Protein AF-0000000079914128 (afdb_homodimer)

pLDDT: mean 88.46, std 12.17, range [29.0, 98.75]

Structure (mmCIF, N/CA/C/O backbone):
data_AF-0000000079914128-model_v1
#
loop_
_entity.id
_entity.type
_entity.pdbx_description
1 polymer 'Aspartate aminotransferase'
#
loop_
_atom_site.group_PDB
_atom_site.id
_atom_site.type_symbol
_atom_site.label_atom_id
_atom_site.label_alt_id
_atom_site.label_comp_id
_atom_site.label_asym_id
_atom_site.label_entity_id
_atom_site.label_seq_id
_atom_site.pdbx_PDB_ins_code
_atom_site.Cartn_x
_atom_site.Cartn_y
_atom_site.Cartn_z
_atom_site.occupancy
_atom_site.B_iso_or_equiv
_atom_site.auth_seq_id
_atom_site.auth_comp_id
_atom_site.auth_asym_id
_atom_site.auth_atom_id
_atom_site.pdbx_PDB_model_num
ATOM 1 N N . MET A 1 1 ? -22.188 -16.844 -19.094 1 29.52 1 MET A N 1
ATOM 2 C CA . MET A 1 1 ? -22.781 -17.438 -17.891 1 29.52 1 MET A CA 1
ATOM 3 C C . MET A 1 1 ? -21.703 -18 -16.984 1 29.52 1 MET A C 1
ATOM 5 O O . MET A 1 1 ? -20.734 -18.625 -17.453 1 29.52 1 MET A O 1
ATOM 9 N N . PRO A 1 2 ? -21.594 -17.5 -15.797 1 35.41 2 PRO A N 1
ATOM 10 C CA . PRO A 1 2 ? -20.453 -17.922 -14.984 1 35.41 2 PRO A CA 1
ATOM 11 C C . PRO A 1 2 ? -20.297 -19.438 -14.922 1 35.41 2 PRO A C 1
ATOM 13 O O . PRO A 1 2 ? -21.297 -20.156 -14.789 1 35.41 2 PRO A O 1
ATOM 16 N N . ARG A 1 3 ? -19.422 -20.047 -15.531 1 41.28 3 ARG A N 1
ATOM 17 C CA . ARG A 1 3 ? -19.172 -21.484 -15.445 1 41.28 3 ARG A CA 1
ATOM 18 C C . ARG A 1 3 ? -19.297 -21.969 -14.008 1 41.28 3 ARG A C 1
ATOM 20 O O . ARG A 1 3 ? -18.672 -21.438 -13.102 1 41.28 3 ARG A O 1
ATOM 27 N N . THR A 1 4 ? -20.469 -22.516 -13.648 1 45 4 THR A N 1
ATOM 28 C CA . THR A 1 4 ? -20.922 -23.109 -12.398 1 45 4 THR A CA 1
ATOM 29 C C . THR A 1 4 ? -19.906 -24.141 -11.883 1 45 4 THR A C 1
ATOM 31 O O . THR A 1 4 ? -19.5 -25.031 -12.617 1 45 4 THR A O 1
ATOM 34 N N . LEU A 1 5 ? -19.078 -23.781 -11.07 1 48.59 5 LEU A N 1
ATOM 35 C CA . LEU A 1 5 ? -18.109 -24.672 -10.453 1 48.59 5 LEU A CA 1
ATOM 36 C C . LEU A 1 5 ? -18.797 -25.891 -9.836 1 48.59 5 LEU A C 1
ATOM 38 O O . LEU A 1 5 ? -19.094 -25.906 -8.641 1 48.59 5 LEU A O 1
ATOM 42 N N . ILE A 1 6 ? -19.594 -26.562 -10.594 1 53.66 6 ILE A N 1
ATOM 43 C CA . ILE A 1 6 ? -20.125 -27.828 -10.086 1 53.66 6 ILE A CA 1
ATOM 44 C C . ILE A 1 6 ? -19.109 -28.938 -10.328 1 53.66 6 ILE A C 1
ATOM 46 O O . ILE A 1 6 ? -18.688 -29.188 -11.461 1 53.66 6 ILE A O 1
ATOM 50 N N . GLU A 1 7 ? -18.359 -29.266 -9.32 1 55.72 7 GLU A N 1
ATOM 51 C CA . GLU A 1 7 ? -17.5 -30.438 -9.438 1 55.72 7 GLU A CA 1
ATOM 52 C C . GLU A 1 7 ? -18.25 -31.719 -9.07 1 55.72 7 GLU A C 1
ATOM 54 O O . GLU A 1 7 ? -19.031 -31.734 -8.102 1 55.72 7 GLU A O 1
ATOM 59 N N . VAL A 1 8 ? -18.172 -32.656 -9.977 1 62 8 VAL A N 1
ATOM 60 C CA . VAL A 1 8 ? -18.781 -33.969 -9.703 1 62 8 VAL A CA 1
ATOM 61 C C . VAL A 1 8 ? -17.688 -35 -9.5 1 62 8 VAL A C 1
ATOM 63 O O . VAL A 1 8 ? -16.641 -34.969 -10.148 1 62 8 VAL A O 1
ATOM 66 N N . ASP A 1 9 ? -17.641 -35.625 -8.406 1 62.44 9 ASP A N 1
ATOM 67 C CA . ASP A 1 9 ? -16.766 -36.75 -8.117 1 62.44 9 ASP A CA 1
ATOM 68 C C . ASP A 1 9 ? -17.359 -38.062 -8.641 1 62.44 9 ASP A C 1
ATOM 70 O O . ASP A 1 9 ? -18.281 -38.594 -8.039 1 62.44 9 ASP A O 1
ATOM 74 N N . ARG A 1 10 ? -16.734 -38.5 -9.633 1 68.19 10 ARG A N 1
ATOM 75 C CA . ARG A 1 10 ? -17.266 -39.688 -10.281 1 68.19 10 ARG A CA 1
ATOM 76 C C . ARG A 1 10 ? -16.953 -40.938 -9.461 1 68.19 10 ARG A C 1
ATOM 78 O O . ARG A 1 10 ? -17.516 -42.031 -9.719 1 68.19 10 ARG A O 1
ATOM 85 N N . THR A 1 11 ? -16.047 -40.719 -8.508 1 64.94 11 THR A N 1
ATOM 86 C CA . THR A 1 11 ? -15.68 -41.875 -7.688 1 64.94 11 THR A CA 1
ATOM 87 C C . THR A 1 11 ? -16.516 -41.906 -6.414 1 64.94 11 THR A C 1
ATOM 89 O O . THR A 1 11 ? -16.391 -42.844 -5.613 1 64.94 11 THR A O 1
ATOM 92 N N . SER A 1 12 ? -17.25 -40.969 -6.277 1 68.44 12 SER A N 1
ATOM 93 C CA . SER A 1 12 ? -18.109 -40.906 -5.09 1 68.44 12 SER A CA 1
ATOM 94 C C . SER A 1 12 ? -19.281 -41.844 -5.195 1 68.44 12 SER A C 1
ATOM 96 O O . SER A 1 12 ? -19.719 -42.188 -6.297 1 68.44 12 SER A O 1
ATOM 98 N N . THR A 1 13 ? -19.656 -42.344 -4.105 1 75.38 13 THR A N 1
ATOM 99 C CA . THR A 1 13 ? -20.828 -43.188 -4.039 1 75.38 13 THR A CA 1
ATOM 100 C C . THR A 1 13 ? -22.109 -42.406 -4.273 1 75.38 13 THR A C 1
ATOM 102 O O . THR A 1 13 ? -23.156 -42.969 -4.562 1 75.38 13 THR A O 1
ATOM 105 N N . GLU A 1 14 ? -21.984 -41.156 -4.324 1 76.25 14 GLU A N 1
ATOM 106 C CA . GLU A 1 14 ? -23.141 -40.312 -4.59 1 76.25 14 GLU A CA 1
ATOM 107 C C . GLU A 1 14 ? -23.391 -40.156 -6.086 1 76.25 14 GLU A C 1
ATOM 109 O O . GLU A 1 14 ? -22.469 -39.844 -6.848 1 76.25 14 GLU A O 1
ATOM 114 N N . PRO A 1 15 ? -24.609 -40.469 -6.445 1 80.38 15 PRO A N 1
ATOM 115 C CA . PRO A 1 15 ? -24.938 -40.344 -7.871 1 80.38 15 PRO A CA 1
ATOM 116 C C . PRO A 1 15 ? -24.625 -38.938 -8.414 1 80.38 15 PRO A C 1
ATOM 118 O O . PRO A 1 15 ? -24.812 -37.938 -7.703 1 80.38 15 PRO A O 1
ATOM 121 N N . LEU A 1 16 ? -24.266 -38.875 -9.594 1 82.06 16 LEU A N 1
ATOM 122 C CA . LEU A 1 16 ? -23.797 -37.656 -10.234 1 82.06 16 LEU A CA 1
ATOM 123 C C . LEU A 1 16 ? -24.875 -36.562 -10.219 1 82.06 16 LEU A C 1
ATOM 125 O O . LEU A 1 16 ? -24.594 -35.406 -10.031 1 82.06 16 LEU A O 1
ATOM 129 N N . TYR A 1 17 ? -26.109 -37.031 -10.422 1 82 17 TYR A N 1
ATOM 130 C CA . TYR A 1 17 ? -27.172 -36.062 -10.477 1 82 17 TYR A CA 1
ATOM 131 C C . TYR A 1 17 ? -27.359 -35.375 -9.125 1 82 17 TYR A C 1
ATOM 133 O O . TYR A 1 17 ? -27.672 -34.188 -9.055 1 82 17 TYR A O 1
ATOM 141 N N . ARG A 1 18 ? -27.047 -35.969 -8.094 1 79.44 18 ARG A N 1
ATOM 142 C CA . ARG A 1 18 ? -27.141 -35.375 -6.754 1 79.44 18 ARG A CA 1
ATOM 143 C C . ARG A 1 18 ? -26 -34.406 -6.492 1 79.44 18 ARG A C 1
ATOM 145 O O . ARG A 1 18 ? -26.188 -33.375 -5.836 1 79.44 18 ARG A O 1
ATOM 152 N N . GLN A 1 19 ? -24.953 -34.844 -7.02 1 76.75 19 GLN A N 1
ATOM 153 C CA . GLN A 1 19 ? -23.797 -33.938 -6.898 1 76.75 19 GLN A CA 1
ATOM 154 C C . GLN A 1 19 ? -24.062 -32.625 -7.625 1 76.75 19 GLN A C 1
ATOM 156 O O . GLN A 1 19 ? -23.812 -31.547 -7.078 1 76.75 19 GLN A O 1
ATOM 161 N N . VAL A 1 20 ? -24.578 -32.812 -8.758 1 79.44 20 VAL A N 1
ATOM 162 C CA . VAL A 1 20 ? -24.891 -31.641 -9.562 1 79.44 20 VAL A CA 1
ATOM 163 C C . VAL A 1 20 ? -25.969 -30.797 -8.867 1 79.44 20 VAL A C 1
ATOM 165 O O . VAL A 1 20 ? -25.859 -29.578 -8.781 1 79.44 20 VAL A O 1
ATOM 168 N N . ARG A 1 21 ? -26.938 -31.484 -8.414 1 79.12 21 ARG A N 1
ATOM 169 C CA . ARG A 1 21 ? -28.031 -30.828 -7.699 1 79.12 21 ARG A CA 1
ATOM 170 C C . ARG A 1 21 ? -27.5 -30.047 -6.496 1 79.12 21 ARG A C 1
ATOM 172 O O . ARG A 1 21 ? -27.859 -28.875 -6.305 1 79.12 21 ARG A O 1
ATOM 179 N N . ARG A 1 22 ? -26.672 -30.625 -5.785 1 72.19 22 ARG A N 1
ATOM 180 C CA . ARG A 1 22 ? -26.094 -29.984 -4.605 1 72.19 22 ARG A CA 1
ATOM 181 C C . ARG A 1 22 ? -25.234 -28.781 -4.996 1 72.19 22 ARG A C 1
ATOM 183 O O . ARG A 1 22 ? -25.281 -27.734 -4.332 1 72.19 22 ARG A O 1
ATOM 190 N N . ALA A 1 23 ? -24.609 -29.078 -6.035 1 70.44 23 ALA A N 1
ATOM 191 C CA . ALA A 1 23 ? -23.734 -28 -6.504 1 70.44 23 ALA A CA 1
ATOM 192 C C . ALA A 1 23 ? -24.562 -26.781 -6.938 1 70.44 23 ALA A C 1
ATOM 194 O O . ALA A 1 23 ? -24.219 -25.641 -6.617 1 70.44 23 ALA A O 1
ATOM 195 N N . ILE A 1 24 ? -25.625 -27.047 -7.629 1 74.06 24 ILE A N 1
ATOM 196 C CA . ILE A 1 24 ? -26.5 -25.969 -8.094 1 74.06 24 ILE A CA 1
ATOM 197 C C . ILE A 1 24 ? -27.203 -25.328 -6.898 1 74.06 24 ILE A C 1
ATOM 199 O O . ILE A 1 24 ? -27.297 -24.094 -6.805 1 74.06 24 ILE A O 1
ATOM 203 N N . GLU A 1 25 ? -27.656 -26.172 -6.023 1 72.31 25 GLU A N 1
ATOM 204 C CA . GLU A 1 25 ? -28.297 -25.688 -4.805 1 72.31 25 GLU A CA 1
ATOM 205 C C . GLU A 1 25 ? -27.344 -24.781 -4.008 1 72.31 25 GLU A C 1
ATOM 207 O O . GLU A 1 25 ? -27.75 -23.719 -3.555 1 72.31 25 GLU A O 1
ATOM 212 N N . HIS A 1 26 ? -26.234 -25.266 -3.934 1 65.44 26 HIS A N 1
ATOM 213 C CA . HIS A 1 26 ? -25.219 -24.484 -3.236 1 65.44 26 HIS A CA 1
ATOM 214 C C . HIS A 1 26 ? -24.953 -23.156 -3.941 1 65.44 26 HIS A C 1
ATOM 216 O O . HIS A 1 26 ? -24.812 -22.125 -3.289 1 65.44 26 HIS A O 1
ATOM 222 N N . GLY A 1 27 ? -24.953 -23.281 -5.219 1 66.06 27 GLY A N 1
ATOM 223 C CA . GLY A 1 27 ? -24.812 -22.062 -6.008 1 66.06 27 GLY A CA 1
ATOM 224 C C . GLY A 1 27 ? -25.969 -21.094 -5.828 1 66.06 27 GLY A C 1
ATOM 225 O O . GLY A 1 27 ? -25.75 -19.891 -5.738 1 66.06 27 GLY A O 1
ATOM 226 N N . ILE A 1 28 ? -27.141 -21.625 -5.73 1 67.44 28 ILE A N 1
ATOM 227 C CA . ILE A 1 28 ? -28.344 -20.812 -5.527 1 67.44 28 ILE A CA 1
ATOM 228 C C . ILE A 1 28 ? -28.312 -20.203 -4.133 1 67.44 28 ILE A C 1
ATOM 230 O O . ILE A 1 28 ? -28.547 -19 -3.973 1 67.44 28 ILE A O 1
ATOM 234 N N . ALA A 1 29 ? -27.953 -20.984 -3.219 1 61.38 29 ALA A N 1
ATOM 235 C CA . ALA A 1 29 ? -27.953 -20.562 -1.822 1 61.38 29 ALA A CA 1
ATOM 236 C C . ALA A 1 29 ? -26.922 -19.469 -1.583 1 61.38 29 ALA A C 1
ATOM 238 O O . ALA A 1 29 ? -27.125 -18.562 -0.769 1 61.38 29 ALA A O 1
ATOM 239 N N . ASN A 1 30 ? -26 -19.594 -2.395 1 53.56 30 ASN A N 1
ATOM 240 C CA . ASN A 1 30 ? -24.859 -18.719 -2.146 1 53.56 30 ASN A CA 1
ATOM 241 C C . ASN A 1 30 ? -24.844 -17.547 -3.119 1 53.56 30 ASN A C 1
ATOM 243 O O . ASN A 1 30 ? -23.812 -16.859 -3.254 1 53.56 30 ASN A O 1
ATOM 247 N N . GLY A 1 31 ? -25.812 -17.453 -3.793 1 56.19 31 GLY A N 1
ATOM 248 C CA . GLY A 1 31 ? -26.047 -16.312 -4.664 1 56.19 31 GLY A CA 1
ATOM 249 C C . GLY A 1 31 ? -25.25 -16.375 -5.957 1 56.19 31 GLY A C 1
ATOM 250 O O . GLY A 1 31 ? -25.047 -15.367 -6.621 1 56.19 31 GLY A O 1
ATOM 251 N N . LEU A 1 32 ? -24.719 -17.531 -6.285 1 57.09 32 LEU A N 1
ATOM 252 C CA . LEU A 1 32 ? -23.984 -17.75 -7.523 1 57.09 32 LEU A CA 1
ATOM 253 C C . LEU A 1 32 ? -24.875 -17.516 -8.734 1 57.09 32 LEU A C 1
ATOM 255 O O . LEU A 1 32 ? -24.406 -17.047 -9.781 1 57.09 32 LEU A O 1
ATOM 259 N N . PHE A 1 33 ? -26.031 -17.828 -8.555 1 63.47 33 PHE A N 1
ATOM 260 C CA . PHE A 1 33 ? -26.984 -17.656 -9.641 1 63.47 33 PHE A CA 1
ATOM 261 C C . PHE A 1 33 ? -27.906 -16.484 -9.367 1 63.47 33 PHE A C 1
ATOM 263 O O . PHE A 1 33 ? -28.594 -16.438 -8.336 1 63.47 33 PHE A O 1
ATOM 270 N N . ASP A 1 34 ? -27.672 -15.391 -10.156 1 61.88 34 ASP A N 1
ATOM 271 C CA . ASP A 1 34 ? -28.609 -14.258 -10.102 1 61.88 34 ASP A CA 1
ATOM 272 C C . ASP A 1 34 ? -30.016 -14.703 -10.461 1 61.88 34 ASP A C 1
ATOM 274 O O . ASP A 1 34 ? -30.266 -15.18 -11.57 1 61.88 34 ASP A O 1
ATOM 278 N N . PRO A 1 35 ? -30.891 -14.5 -9.477 1 66 35 PRO A N 1
ATOM 279 C CA . PRO A 1 35 ? -32.25 -14.906 -9.781 1 66 35 PRO A CA 1
ATOM 280 C C . PRO A 1 35 ? -32.844 -14.164 -10.977 1 66 35 PRO A C 1
ATOM 282 O O . PRO A 1 35 ? -33.844 -14.602 -11.555 1 66 35 PRO A O 1
ATOM 285 N N . ARG A 1 36 ? -32.156 -13.133 -11.344 1 67.44 36 ARG A N 1
ATOM 286 C CA . ARG A 1 36 ? -32.656 -12.359 -12.469 1 67.44 36 ARG A CA 1
ATOM 287 C C . ARG A 1 36 ? -32.156 -12.898 -13.797 1 67.44 36 ARG A C 1
ATOM 289 O O . ARG A 1 36 ? -32.594 -12.477 -14.867 1 67.44 36 ARG A O 1
ATOM 296 N N . HIS A 1 37 ? -31.125 -13.781 -13.664 1 74.38 37 HIS A N 1
ATOM 297 C CA . HIS A 1 37 ? -30.547 -14.359 -14.867 1 74.38 37 HIS A CA 1
ATOM 298 C C . HIS A 1 37 ? -30.828 -15.852 -14.945 1 74.38 37 HIS A C 1
ATOM 300 O O . HIS A 1 37 ? -31.016 -16.516 -13.922 1 74.38 37 HIS A O 1
ATOM 306 N N . ARG A 1 38 ? -30.812 -16.312 -16.219 1 80.06 38 ARG A N 1
ATOM 307 C CA . ARG A 1 38 ? -31.078 -17.719 -16.438 1 80.06 38 ARG A CA 1
ATOM 308 C C . ARG A 1 38 ? -29.938 -18.594 -15.938 1 80.06 38 ARG A C 1
ATOM 310 O O . ARG A 1 38 ? -28.766 -18.219 -16.062 1 80.06 38 ARG A O 1
ATOM 317 N N . LEU A 1 39 ? -30.281 -19.688 -15.281 1 80.44 39 LEU A N 1
ATOM 318 C CA . LEU A 1 39 ? -29.328 -20.719 -14.953 1 80.44 39 LEU A CA 1
ATOM 319 C C . LEU A 1 39 ? -28.766 -21.375 -16.219 1 80.44 39 LEU A C 1
ATOM 321 O O . LEU A 1 39 ? -29.422 -21.359 -17.266 1 80.44 39 LEU A O 1
ATOM 325 N N . PRO A 1 40 ? -27.531 -21.906 -16.141 1 78.31 40 PRO A N 1
ATOM 326 C CA . PRO A 1 40 ? -27.062 -22.641 -17.328 1 78.31 40 PRO A CA 1
ATOM 327 C C . PRO A 1 40 ? -28.031 -23.734 -17.766 1 78.31 40 PRO A C 1
ATOM 329 O O . PRO A 1 40 ? -28.641 -24.422 -16.938 1 78.31 40 PRO A O 1
ATOM 332 N N . SER A 1 41 ? -28.219 -23.812 -19.094 1 80.12 41 SER A N 1
ATOM 333 C CA . SER A 1 41 ? -29.094 -24.859 -19.625 1 80.12 41 SER A CA 1
ATOM 334 C C . SER A 1 41 ? -28.516 -26.25 -19.375 1 80.12 41 SER A C 1
ATOM 336 O O . SER A 1 41 ? -27.328 -26.391 -19.078 1 80.12 41 SER A O 1
ATOM 338 N N . SER A 1 42 ? -29.438 -27.219 -19.406 1 82.06 42 SER A N 1
ATOM 339 C CA . SER A 1 42 ? -28.984 -28.609 -19.234 1 82.06 42 SER A CA 1
ATOM 340 C C . SER A 1 42 ? -27.922 -28.969 -20.25 1 82.06 42 SER A C 1
ATOM 342 O O . SER A 1 42 ? -26.969 -29.703 -19.938 1 82.06 42 SER A O 1
ATOM 344 N N . ARG A 1 43 ? -28.016 -28.406 -21.375 1 80.44 43 ARG A N 1
ATOM 345 C CA . ARG A 1 43 ? -27.031 -28.688 -22.422 1 80.44 43 ARG A CA 1
ATOM 346 C C . ARG A 1 43 ? -25.688 -28.031 -22.078 1 80.44 43 ARG A C 1
ATOM 348 O O . ARG A 1 43 ? -24.641 -28.672 -22.203 1 80.44 43 ARG A O 1
ATOM 355 N N . GLU A 1 44 ? -25.75 -26.812 -21.688 1 80 44 GLU A N 1
ATOM 356 C CA . GLU A 1 44 ? -24.531 -26.078 -21.344 1 80 44 GLU A CA 1
ATOM 357 C C . GLU A 1 44 ? -23.797 -26.734 -20.172 1 80 44 GLU A C 1
ATOM 359 O O . GLU A 1 44 ? -22.578 -26.891 -20.219 1 80 44 GLU A O 1
ATOM 364 N N . LEU A 1 45 ? -24.531 -27.125 -19.188 1 79.19 45 LEU A N 1
ATOM 365 C CA . LEU A 1 45 ? -23.938 -27.734 -18 1 79.19 45 LEU A CA 1
ATOM 366 C C . LEU A 1 45 ? -23.391 -29.125 -18.297 1 79.19 45 LEU A C 1
ATOM 368 O O . LEU A 1 45 ? -22.375 -29.531 -17.75 1 79.19 45 LEU A O 1
ATOM 372 N N . ALA A 1 46 ? -24.078 -29.812 -19.219 1 80.94 46 ALA A N 1
ATOM 373 C CA . ALA A 1 46 ? -23.625 -31.125 -19.625 1 80.94 46 ALA A CA 1
ATOM 374 C C . ALA A 1 46 ? -22.266 -31.047 -20.312 1 80.94 46 ALA A C 1
ATOM 376 O O . ALA A 1 46 ? -21.375 -31.859 -20.062 1 80.94 46 ALA A O 1
ATOM 377 N N . VAL A 1 47 ? -22.125 -30.016 -21.016 1 75.06 47 VAL A N 1
ATOM 378 C CA . VAL A 1 47 ? -20.875 -29.797 -21.719 1 75.06 47 VAL A CA 1
ATOM 379 C C . VAL A 1 47 ? -19.797 -29.359 -20.734 1 75.06 47 VAL A C 1
ATOM 381 O O . VAL A 1 47 ? -18.688 -29.891 -20.75 1 75.06 47 VAL A O 1
ATOM 384 N N . ASP A 1 48 ? -20.172 -28.531 -19.906 1 70.56 48 ASP A N 1
ATOM 385 C CA . ASP A 1 48 ? -19.203 -27.938 -18.969 1 70.56 48 ASP A CA 1
ATOM 386 C C . ASP A 1 48 ? -18.688 -29 -17.984 1 70.56 48 ASP A C 1
ATOM 388 O O . ASP A 1 48 ? -17.516 -28.984 -17.609 1 70.56 48 ASP A O 1
ATOM 392 N N . LEU A 1 49 ? -19.562 -29.922 -17.594 1 72.06 49 LEU A N 1
ATOM 393 C CA . LEU A 1 49 ? -19.25 -30.875 -16.547 1 72.06 49 LEU A CA 1
ATOM 394 C C . LEU A 1 49 ? -18.922 -32.25 -17.141 1 72.06 49 LEU A C 1
ATOM 396 O O . LEU A 1 49 ? -18.547 -33.188 -16.406 1 72.06 49 LEU A O 1
ATOM 400 N N . ALA A 1 50 ? -19.031 -32.281 -18.438 1 73.69 50 ALA A N 1
ATOM 401 C CA . ALA A 1 50 ? -18.812 -33.531 -19.172 1 73.69 50 ALA A CA 1
ATOM 402 C C . ALA A 1 50 ? -19.641 -34.688 -18.547 1 73.69 50 ALA A C 1
ATOM 404 O O . ALA A 1 50 ? -19.109 -35.75 -18.297 1 73.69 50 ALA A O 1
ATOM 405 N N . ILE A 1 51 ? -20.859 -34.469 -18.312 1 79 51 ILE A N 1
ATOM 406 C CA . ILE A 1 51 ? -21.812 -35.469 -17.812 1 79 51 ILE A CA 1
ATOM 407 C C . ILE A 1 51 ? -23.047 -35.469 -18.703 1 79 51 ILE A C 1
ATOM 409 O O . ILE A 1 51 ? -23.281 -34.531 -19.484 1 79 51 ILE A O 1
ATOM 413 N N . SER A 1 52 ? -23.734 -36.625 -18.75 1 83.56 52 SER A N 1
ATOM 414 C CA . SER A 1 52 ? -24.891 -36.812 -19.625 1 83.56 52 SER A CA 1
ATOM 415 C C . SER A 1 52 ? -25.953 -35.75 -19.344 1 83.56 52 SER A C 1
ATOM 417 O O . SER A 1 52 ? -26.156 -35.344 -18.203 1 83.56 52 SER A O 1
ATOM 419 N N . ARG A 1 53 ? -26.547 -35.281 -20.359 1 86.5 53 ARG A N 1
ATOM 420 C CA . ARG A 1 53 ? -27.641 -34.312 -20.25 1 86.5 53 ARG A CA 1
ATOM 421 C C . ARG A 1 53 ? -28.75 -34.844 -19.359 1 86.5 53 ARG A C 1
ATOM 423 O O . ARG A 1 53 ? -29.391 -34.094 -18.641 1 86.5 53 ARG A O 1
ATOM 430 N N . ASN A 1 54 ? -28.922 -36.062 -19.469 1 86.75 54 ASN A N 1
ATOM 431 C CA . ASN A 1 54 ? -29.969 -36.688 -18.656 1 86.75 54 ASN A CA 1
ATOM 432 C C . ASN A 1 54 ? -29.672 -36.531 -17.172 1 86.75 54 ASN A C 1
ATOM 434 O O . ASN A 1 54 ? -30.578 -36.281 -16.375 1 86.75 54 ASN A O 1
ATOM 438 N N . THR A 1 55 ? -28.469 -36.656 -16.828 1 85.12 55 THR A N 1
ATOM 439 C CA . THR A 1 55 ? -28.047 -36.469 -15.445 1 85.12 55 THR A CA 1
ATOM 440 C C . THR A 1 55 ? -28.281 -35.062 -14.977 1 85.12 55 THR A C 1
ATOM 442 O O . THR A 1 55 ? -28.766 -34.812 -13.867 1 85.12 55 THR A O 1
ATOM 445 N N . ILE A 1 56 ? -28 -34.156 -15.828 1 86.44 56 ILE A N 1
ATOM 446 C CA . ILE A 1 56 ? -28.203 -32.75 -15.5 1 86.44 56 ILE A CA 1
ATOM 447 C C . ILE A 1 56 ? -29.703 -32.469 -15.383 1 86.44 56 ILE A C 1
ATOM 449 O O . ILE A 1 56 ? -30.141 -31.781 -14.461 1 86.44 56 ILE A O 1
ATOM 453 N N . ASN A 1 57 ? -30.406 -33 -16.312 1 85.12 57 ASN A N 1
ATOM 454 C CA . ASN A 1 57 ? -31.859 -32.812 -16.297 1 85.12 57 ASN A CA 1
ATOM 455 C C . ASN A 1 57 ? -32.469 -33.312 -15.008 1 85.12 57 ASN A C 1
ATOM 457 O O . ASN A 1 57 ? -33.375 -32.719 -14.453 1 85.12 57 ASN A O 1
ATOM 461 N N . LEU A 1 58 ? -31.938 -34.375 -14.531 1 84.75 58 LEU A N 1
ATOM 462 C CA . LEU A 1 58 ? -32.438 -34.938 -13.281 1 84.75 58 LEU A CA 1
ATOM 463 C C . LEU A 1 58 ? -32.156 -34 -12.117 1 84.75 58 LEU A C 1
ATOM 465 O O . LEU A 1 58 ? -33 -33.812 -11.242 1 84.75 58 LEU A O 1
ATOM 469 N N . ALA A 1 59 ? -31.031 -33.438 -12.125 1 86.06 59 ALA A N 1
ATOM 470 C CA . ALA A 1 59 ? -30.672 -32.469 -11.094 1 86.06 59 ALA A CA 1
ATOM 471 C C . ALA A 1 59 ? -31.594 -31.266 -11.117 1 86.06 59 ALA A C 1
ATOM 473 O O . ALA A 1 59 ? -32.094 -30.844 -10.078 1 86.06 59 ALA A O 1
ATOM 474 N N . TYR A 1 60 ? -31.812 -30.75 -12.297 1 86.5 60 TYR A N 1
ATOM 475 C CA . TYR A 1 60 ? -32.656 -29.578 -12.438 1 86.5 60 TYR A CA 1
ATOM 476 C C . TYR A 1 60 ? -34.094 -29.922 -12.047 1 86.5 60 TYR A C 1
ATOM 478 O O . TYR A 1 60 ? -34.781 -29.094 -11.43 1 86.5 60 TYR A O 1
ATOM 486 N N . GLN A 1 61 ? -34.5 -31.109 -12.422 1 83.75 61 GLN A N 1
ATOM 487 C CA . GLN A 1 61 ? -35.844 -31.531 -12.062 1 83.75 61 GLN A CA 1
ATOM 488 C C . GLN A 1 61 ? -36.031 -31.562 -10.555 1 83.75 61 GLN A C 1
ATOM 490 O O . GLN A 1 61 ? -37.062 -31.141 -10.039 1 83.75 61 GLN A O 1
ATOM 495 N N . GLU A 1 62 ? -35.062 -32 -9.859 1 84.25 62 GLU A N 1
ATOM 496 C CA . GLU A 1 62 ? -35.125 -32.031 -8.398 1 84.25 62 GLU A CA 1
ATOM 497 C C . GLU A 1 62 ? -35.156 -30.609 -7.828 1 84.25 62 GLU A C 1
ATOM 499 O O . GLU A 1 62 ? -35.875 -30.328 -6.879 1 84.25 62 GLU A O 1
ATOM 504 N N . LEU A 1 63 ? -34.344 -29.781 -8.344 1 84.44 63 LEU A N 1
ATOM 505 C CA . LEU A 1 63 ? -34.281 -28.391 -7.887 1 84.44 63 LEU A CA 1
ATOM 506 C C . LEU A 1 63 ? -35.625 -27.672 -8.117 1 84.44 63 LEU A C 1
ATOM 508 O O . LEU A 1 63 ? -36.031 -26.875 -7.285 1 84.44 63 LEU A O 1
ATOM 512 N N . ILE A 1 64 ? -36.25 -28 -9.211 1 82.12 64 ILE A N 1
ATOM 513 C CA . ILE A 1 64 ? -37.531 -27.453 -9.539 1 82.12 64 ILE A CA 1
ATOM 514 C C . ILE A 1 64 ? -38.594 -28 -8.586 1 82.12 64 ILE A C 1
ATOM 516 O O . ILE A 1 64 ? -39.438 -27.25 -8.055 1 82.12 64 ILE A O 1
ATOM 520 N N . ALA A 1 65 ? -38.5 -29.25 -8.336 1 80.88 65 ALA A N 1
ATOM 521 C CA . ALA A 1 65 ? -39.438 -29.906 -7.434 1 80.88 65 ALA A CA 1
ATOM 522 C C . ALA A 1 65 ? -39.375 -29.312 -6.031 1 80.88 65 ALA A C 1
ATOM 524 O O . ALA A 1 65 ? -40.375 -29.203 -5.344 1 80.88 65 ALA A O 1
ATOM 525 N N . GLU A 1 66 ? -38.188 -28.922 -5.609 1 78.81 66 GLU A N 1
ATOM 526 C CA . GLU A 1 66 ? -37.969 -28.359 -4.27 1 78.81 66 GLU A CA 1
ATOM 527 C C . GLU A 1 66 ? -38.219 -26.859 -4.246 1 78.81 66 GLU A C 1
ATOM 529 O O . GLU A 1 66 ? -38.125 -26.219 -3.195 1 78.81 66 GLU A O 1
ATOM 534 N N . GLY A 1 67 ? -38.438 -26.344 -5.391 1 76.75 67 GLY A N 1
ATOM 535 C CA . GLY A 1 67 ? -38.812 -24.938 -5.496 1 76.75 67 GLY A CA 1
ATOM 536 C C . GLY A 1 67 ? -37.625 -24.016 -5.602 1 76.75 67 GLY A C 1
ATOM 537 O O . GLY A 1 67 ? -37.75 -22.797 -5.512 1 76.75 67 GLY A O 1
ATOM 538 N N . LEU A 1 68 ? -36.375 -24.562 -5.766 1 79.62 68 LEU A N 1
ATOM 539 C CA . LEU A 1 68 ? -35.188 -23.734 -5.785 1 79.62 68 LEU A CA 1
ATOM 540 C C . LEU A 1 68 ? -34.969 -23.094 -7.152 1 79.62 68 LEU A C 1
ATOM 542 O O . LEU A 1 68 ? -34.406 -22.016 -7.258 1 79.62 68 LEU A O 1
ATOM 546 N N . VAL A 1 69 ? -35.375 -23.828 -8.164 1 83.62 69 VAL A N 1
ATOM 547 C CA . VAL A 1 69 ? -35.25 -23.391 -9.555 1 83.62 69 VAL A CA 1
ATOM 548 C C . VAL A 1 69 ? -36.656 -23.391 -10.203 1 83.62 69 VAL A C 1
ATOM 550 O O . VAL A 1 69 ? -37.469 -24.25 -9.914 1 83.62 69 VAL A O 1
ATOM 553 N N . GLN A 1 70 ? -36.969 -22.359 -10.859 1 83.44 70 GLN A N 1
ATOM 554 C CA . GLN A 1 70 ? -38.188 -22.25 -11.609 1 83.44 70 GLN A CA 1
ATOM 555 C C . GLN A 1 70 ? -37.938 -22.328 -13.117 1 83.44 70 GLN A C 1
ATOM 557 O O . GLN A 1 70 ? -36.969 -21.75 -13.617 1 83.44 70 GLN A O 1
ATOM 562 N N . SER A 1 71 ? -38.656 -23.219 -13.789 1 79.19 71 SER A N 1
ATOM 563 C CA . SER A 1 71 ? -38.594 -23.297 -15.25 1 79.19 71 SER A CA 1
ATOM 564 C C . SER A 1 71 ? -39.656 -22.406 -15.898 1 79.19 71 SER A C 1
ATOM 566 O O . SER A 1 71 ? -40.812 -22.453 -15.555 1 79.19 71 SER A O 1
ATOM 568 N N . HIS A 1 72 ? -39.156 -21.438 -16.594 1 76.38 72 HIS A N 1
ATOM 569 C CA . HIS A 1 72 ? -40.062 -20.594 -17.375 1 76.38 72 HIS A CA 1
ATOM 570 C C . HIS A 1 72 ? -40.125 -21.062 -18.828 1 76.38 72 HIS A C 1
ATOM 572 O O . HIS A 1 72 ? -39.094 -21.281 -19.453 1 76.38 72 HIS A O 1
ATOM 578 N N . GLN A 1 73 ? -41.344 -21.297 -19.344 1 67.56 73 GLN A N 1
ATOM 579 C CA . GLN A 1 73 ? -41.531 -21.75 -20.719 1 67.56 73 GLN A CA 1
ATOM 580 C C . GLN A 1 73 ? -40.875 -20.812 -21.719 1 67.56 73 GLN A C 1
ATOM 582 O O . GLN A 1 73 ? -41.125 -19.594 -21.703 1 67.56 73 GLN A O 1
ATOM 587 N N . ARG A 1 74 ? -40 -21.25 -22.641 1 69.44 74 ARG A N 1
ATOM 588 C CA . ARG A 1 74 ? -39.312 -20.578 -23.75 1 69.44 74 ARG A CA 1
ATOM 589 C C . ARG A 1 74 ? -38.312 -19.562 -23.219 1 69.44 74 ARG A C 1
ATOM 591 O O . ARG A 1 74 ? -37.812 -18.734 -23.984 1 69.44 74 ARG A O 1
ATOM 598 N N . SER A 1 75 ? -38 -19.484 -21.859 1 72.69 75 SER A N 1
ATOM 599 C CA . SER A 1 75 ? -37.094 -18.453 -21.328 1 72.69 75 SER A CA 1
ATOM 600 C C . SER A 1 75 ? -35.938 -19.078 -20.547 1 72.69 75 SER A C 1
ATOM 602 O O . SER A 1 75 ? -34.969 -18.406 -20.25 1 72.69 75 SER A O 1
ATOM 604 N N . GLY A 1 76 ? -36.062 -20.297 -20.172 1 79.81 76 GLY A N 1
ATOM 605 C CA . GLY A 1 76 ? -35 -21 -19.5 1 79.81 76 GLY A CA 1
ATOM 606 C C . GLY A 1 76 ? -35.25 -21.219 -18.016 1 79.81 76 GLY A C 1
ATOM 607 O O . GLY A 1 76 ? -36.375 -21.141 -17.562 1 79.81 76 GLY A O 1
ATOM 608 N N . MET A 1 77 ? -34.25 -21.75 -17.219 1 83.62 77 MET A N 1
ATOM 609 C CA . MET A 1 77 ? -34.312 -22.047 -15.789 1 83.62 77 MET A CA 1
ATOM 610 C C . MET A 1 77 ? -33.812 -20.875 -14.961 1 83.62 77 MET A C 1
ATOM 612 O O . MET A 1 77 ? -32.812 -20.234 -15.328 1 83.62 77 MET A O 1
ATOM 616 N N . PHE A 1 78 ? -34.562 -20.5 -13.906 1 83.12 78 PHE A N 1
ATOM 617 C CA . PHE A 1 78 ? -34.188 -19.391 -13.031 1 83.12 78 PHE A CA 1
ATOM 618 C C . PHE A 1 78 ? -34.219 -19.844 -11.57 1 83.12 78 PHE A C 1
ATOM 620 O O . PHE A 1 78 ? -34.938 -20.75 -11.195 1 83.12 78 PHE A O 1
ATOM 627 N N . VAL A 1 79 ? -33.375 -19.141 -10.805 1 79.69 79 VAL A N 1
ATOM 628 C CA . VAL A 1 79 ? -33.438 -19.328 -9.359 1 79.69 79 VAL A CA 1
ATOM 629 C C . VAL A 1 79 ? -34.75 -18.766 -8.812 1 79.69 79 VAL A C 1
ATOM 631 O O . VAL A 1 79 ? -35.188 -17.703 -9.227 1 79.69 79 VAL A O 1
ATOM 634 N N . ASN A 1 80 ? -35.469 -19.484 -7.965 1 75.31 80 ASN A N 1
ATOM 635 C CA . ASN A 1 80 ? -36.625 -18.984 -7.25 1 75.31 80 ASN A CA 1
ATOM 636 C C . ASN A 1 80 ? -36.25 -17.969 -6.168 1 75.31 80 ASN A C 1
ATOM 638 O O . ASN A 1 80 ? -35.656 -18.344 -5.156 1 75.31 80 ASN A O 1
ATOM 642 N N . PRO A 1 81 ? -36.469 -16.781 -6.336 1 70.69 81 PRO A N 1
ATOM 643 C CA . PRO A 1 81 ? -36.031 -15.766 -5.395 1 70.69 81 PRO A CA 1
ATOM 644 C C . PRO A 1 81 ? -36.531 -15.992 -3.977 1 70.69 81 PRO A C 1
ATOM 646 O O . PRO A 1 81 ? -35.875 -15.609 -3.006 1 70.69 81 PRO A O 1
ATOM 649 N N . ASP A 1 82 ? -37.719 -16.547 -3.859 1 64.94 82 ASP A N 1
ATOM 650 C CA . ASP A 1 82 ? -38.312 -16.766 -2.545 1 64.94 82 ASP A CA 1
ATOM 651 C C . ASP A 1 82 ? -37.5 -17.781 -1.745 1 64.94 82 ASP A C 1
ATOM 653 O O . ASP A 1 82 ? -37.594 -17.828 -0.516 1 64.94 82 ASP A O 1
ATOM 657 N N . MET A 1 83 ? -36.719 -18.562 -2.408 1 59.31 83 MET A N 1
ATOM 658 C CA . MET A 1 83 ? -36 -19.641 -1.737 1 59.31 83 MET A CA 1
ATOM 659 C C . MET A 1 83 ? -34.562 -19.219 -1.433 1 59.31 83 MET A C 1
ATOM 661 O O . MET A 1 83 ? -33.875 -19.906 -0.689 1 59.31 83 MET A O 1
ATOM 665 N N . ILE A 1 84 ? -34.156 -18.188 -1.967 1 57.69 84 ILE A N 1
ATOM 666 C CA . ILE A 1 84 ? -32.812 -17.688 -1.735 1 57.69 84 ILE A CA 1
ATOM 667 C C . ILE A 1 84 ? -32.625 -17.406 -0.247 1 57.69 84 ILE A C 1
ATOM 669 O O . ILE A 1 84 ? -31.578 -17.766 0.324 1 57.69 84 ILE A O 1
ATOM 673 N N . GLU A 1 85 ? -33.562 -16.734 0.27 1 53.72 85 GLU A N 1
ATOM 674 C CA . GLU A 1 85 ? -33.469 -16.406 1.691 1 53.72 85 GLU A CA 1
ATOM 675 C C . GLU A 1 85 ? -33.406 -17.672 2.539 1 53.72 85 GLU A C 1
ATOM 677 O O . GLU A 1 85 ? -32.688 -17.734 3.525 1 53.72 85 GLU A O 1
ATOM 682 N N . THR A 1 86 ? -34.219 -18.578 2.213 1 50.53 86 THR A N 1
ATOM 683 C CA . THR A 1 86 ? -34.281 -19.828 2.971 1 50.53 86 THR A CA 1
ATOM 684 C C . THR A 1 86 ? -32.969 -20.578 2.85 1 50.53 86 THR A C 1
ATOM 686 O O . THR A 1 86 ? -32.469 -21.125 3.834 1 50.53 86 THR A O 1
ATOM 689 N N . LEU A 1 87 ? -32.469 -20.625 1.745 1 46.78 87 LEU A N 1
ATOM 690 C CA . LEU A 1 87 ? -31.172 -21.281 1.534 1 46.78 87 LEU A CA 1
ATOM 691 C C . LEU A 1 87 ? -30.031 -20.484 2.154 1 46.78 87 LEU A C 1
ATOM 693 O O . LEU A 1 87 ? -29.047 -21.062 2.623 1 46.78 87 LEU A O 1
ATOM 697 N N . ALA A 1 88 ? -30.141 -19.25 2.027 1 48.69 88 ALA A N 1
ATOM 698 C CA . ALA A 1 88 ? -29.125 -18.391 2.641 1 48.69 88 ALA A CA 1
ATOM 699 C C . ALA A 1 88 ? -29.062 -18.609 4.148 1 48.69 88 ALA A C 1
ATOM 701 O O . ALA A 1 88 ? -28 -18.531 4.75 1 48.69 88 ALA A O 1
ATOM 702 N N . SER A 1 89 ? -30.219 -18.656 4.703 1 44.62 89 SER A N 1
ATOM 703 C CA . SER A 1 89 ? -30.297 -18.984 6.121 1 44.62 89 SER A CA 1
ATOM 704 C C . SER A 1 89 ? -29.656 -20.328 6.414 1 44.62 89 SER A C 1
ATOM 706 O O . SER A 1 89 ? -29.094 -20.547 7.488 1 44.62 89 SER A O 1
ATOM 708 N N . ASP A 1 90 ? -29.891 -21.203 5.551 1 42.09 90 ASP A N 1
ATOM 709 C CA . ASP A 1 90 ? -29.266 -22.516 5.723 1 42.09 90 ASP A CA 1
ATOM 710 C C . ASP A 1 90 ? -27.766 -22.453 5.379 1 42.09 90 ASP A C 1
ATOM 712 O O . ASP A 1 90 ? -27.109 -23.484 5.27 1 42.09 90 ASP A O 1
ATOM 716 N N . ALA A 1 91 ? -27.391 -21.453 4.723 1 43.47 91 ALA A N 1
ATOM 717 C CA . ALA A 1 91 ? -25.938 -21.297 4.621 1 43.47 91 ALA A CA 1
ATOM 718 C C . ALA A 1 91 ? -25.234 -21.891 5.848 1 43.47 91 ALA A C 1
ATOM 720 O O . ALA A 1 91 ? -25.625 -21.594 6.984 1 43.47 91 ALA A O 1
ATOM 721 N N . ARG A 1 92 ? -24.547 -23 5.629 1 45.62 92 ARG A N 1
ATOM 722 C CA . ARG A 1 92 ? -23.875 -23.891 6.566 1 45.62 92 ARG A CA 1
ATOM 723 C C . ARG A 1 92 ? -23.266 -23.109 7.73 1 45.62 92 ARG A C 1
ATOM 725 O O . ARG A 1 92 ? -22.391 -22.281 7.535 1 45.62 92 ARG A O 1
ATOM 732 N N . ALA A 1 93 ? -23.938 -22.922 8.703 1 55.06 93 ALA A N 1
ATOM 733 C CA . ALA A 1 93 ? -23.453 -22.453 10.008 1 55.06 93 ALA A CA 1
ATOM 734 C C . ALA A 1 93 ? -22.062 -22.984 10.289 1 55.06 93 ALA A C 1
ATOM 736 O O . ALA A 1 93 ? -21.844 -24.203 10.352 1 55.06 93 ALA A O 1
ATOM 737 N N . THR A 1 94 ? -21 -22.344 9.703 1 70.38 94 THR A N 1
ATOM 738 C CA . THR A 1 94 ? -19.641 -22.719 10.102 1 70.38 94 THR A CA 1
ATOM 739 C C . THR A 1 94 ? -19.5 -22.656 11.617 1 70.38 94 THR A C 1
ATOM 741 O O . THR A 1 94 ? -20.125 -21.828 12.281 1 70.38 94 THR A O 1
ATOM 744 N N . ILE A 1 95 ? -19 -23.719 12.211 1 74.69 95 ILE A N 1
ATOM 745 C CA . ILE A 1 95 ? -18.625 -23.688 13.625 1 74.69 95 ILE A CA 1
ATOM 746 C C . ILE A 1 95 ? -17.125 -23.406 13.758 1 74.69 95 ILE A C 1
ATOM 748 O O . ILE A 1 95 ? -16.297 -24.281 13.492 1 74.69 95 ILE A O 1
ATOM 752 N N . PRO A 1 96 ? -16.906 -22.172 14.109 1 84.94 96 PRO A N 1
ATOM 753 C CA . PRO A 1 96 ? -15.477 -21.828 14.227 1 84.94 96 PRO A CA 1
ATOM 754 C C . PRO A 1 96 ? -14.742 -22.734 15.219 1 84.94 96 PRO A C 1
ATOM 756 O O . PRO A 1 96 ? -15.305 -23.125 16.234 1 84.94 96 PRO A O 1
ATOM 759 N N . ARG A 1 97 ? -13.57 -23.141 14.836 1 87.44 97 ARG A N 1
ATOM 760 C CA . ARG A 1 97 ? -12.727 -23.953 15.695 1 87.44 97 ARG A CA 1
ATOM 761 C C . ARG A 1 97 ? -11.586 -23.125 16.281 1 87.44 97 ARG A C 1
ATOM 763 O O . ARG A 1 97 ? -10.805 -23.625 17.094 1 87.44 97 ARG A O 1
ATOM 770 N N . ILE A 1 98 ? -11.461 -21.922 15.867 1 92.25 98 ILE A N 1
ATOM 771 C CA . ILE A 1 98 ? -10.438 -21 16.359 1 92.25 98 ILE A CA 1
ATOM 772 C C . ILE A 1 98 ? -11.102 -19.844 17.094 1 92.25 98 ILE A C 1
ATOM 774 O O . ILE A 1 98 ? -12.055 -19.234 16.594 1 92.25 98 ILE A O 1
ATOM 778 N N . ASP A 1 99 ? -10.664 -19.641 18.344 1 91.62 99 ASP A N 1
ATOM 779 C CA . ASP A 1 99 ? -11.062 -18.438 19.062 1 91.62 99 ASP A CA 1
ATOM 780 C C . ASP A 1 99 ? -10.234 -17.234 18.625 1 91.62 99 ASP A C 1
ATOM 782 O O . ASP A 1 99 ? -9.164 -16.953 19.172 1 91.62 99 ASP A O 1
ATOM 786 N N . TRP A 1 100 ? -10.766 -16.516 17.719 1 92.12 100 TRP A N 1
ATOM 787 C CA . TRP A 1 100 ? -10.031 -15.43 17.078 1 92.12 100 TRP A CA 1
ATOM 788 C C . TRP A 1 100 ? -9.727 -14.312 18.062 1 92.12 100 TRP A C 1
ATOM 790 O O . TRP A 1 100 ? -8.742 -13.594 17.906 1 92.12 100 TRP A O 1
ATOM 800 N N . SER A 1 101 ? -10.508 -14.086 19.094 1 87.81 101 SER A N 1
ATOM 801 C CA . SER A 1 101 ? -10.258 -13.07 20.094 1 87.81 101 SER A CA 1
ATOM 802 C C . SER A 1 101 ? -8.945 -13.328 20.844 1 87.81 101 SER A C 1
ATOM 804 O O . SER A 1 101 ? -8.25 -12.391 21.234 1 87.81 101 SER A O 1
ATOM 806 N N . THR A 1 102 ? -8.602 -14.609 20.922 1 89.19 102 THR A N 1
ATOM 807 C CA . THR A 1 102 ? -7.379 -14.969 21.609 1 89.19 102 THR A CA 1
ATOM 808 C C . THR A 1 102 ? -6.227 -15.148 20.625 1 89.19 102 THR A C 1
ATOM 810 O O . THR A 1 102 ? -5.062 -14.938 20.984 1 89.19 102 THR A O 1
ATOM 813 N N . ARG A 1 103 ? -6.547 -15.492 19.438 1 92.06 103 ARG A N 1
ATOM 814 C CA . ARG A 1 103 ? -5.539 -15.789 18.422 1 92.06 103 ARG A CA 1
ATOM 815 C C . ARG A 1 103 ? -4.914 -14.508 17.875 1 92.06 103 ARG A C 1
ATOM 817 O O . ARG A 1 103 ? -3.73 -14.484 17.531 1 92.06 103 ARG A O 1
ATOM 824 N N . ILE A 1 104 ? -5.633 -13.445 17.875 1 90.88 104 ILE A N 1
ATOM 825 C CA . ILE A 1 104 ? -5.184 -12.156 17.359 1 90.88 104 ILE A CA 1
ATOM 826 C C . ILE A 1 104 ? -4.27 -11.484 18.391 1 90.88 104 ILE A C 1
ATOM 828 O O . ILE A 1 104 ? -4.602 -11.422 19.578 1 90.88 104 ILE A O 1
ATOM 832 N N . ARG A 1 105 ? -3.215 -11.047 17.891 1 88.06 105 ARG A N 1
ATOM 833 C CA . ARG A 1 105 ? -2.248 -10.422 18.797 1 88.06 105 ARG A CA 1
ATOM 834 C C . ARG A 1 105 ? -2.727 -9.039 19.234 1 88.06 105 ARG A C 1
ATOM 836 O O . ARG A 1 105 ? -3.324 -8.305 18.453 1 88.06 105 ARG A O 1
ATOM 843 N N . ARG A 1 106 ? -2.367 -8.773 20.453 1 81.88 106 ARG A N 1
ATOM 844 C CA . ARG A 1 106 ? -2.711 -7.473 21 1 81.88 106 ARG A CA 1
ATOM 845 C C . ARG A 1 106 ? -1.579 -6.473 20.797 1 81.88 106 ARG A C 1
ATOM 847 O O . ARG A 1 106 ? -0.404 -6.824 20.922 1 81.88 106 ARG A O 1
ATOM 854 N N . TYR A 1 107 ? -2.004 -5.305 20.375 1 81.12 107 TYR A N 1
ATOM 855 C CA . TYR A 1 107 ? -1.021 -4.234 20.219 1 81.12 107 TYR A CA 1
ATOM 856 C C . TYR A 1 107 ? -1.047 -3.301 21.422 1 81.12 107 TYR A C 1
ATOM 858 O O . TYR A 1 107 ? -2.027 -3.266 22.172 1 81.12 107 TYR A O 1
ATOM 866 N N . ALA A 1 108 ? 0.046 -2.602 21.594 1 81.94 108 ALA A N 1
ATOM 867 C CA . ALA A 1 108 ? 0.253 -1.731 22.75 1 81.94 108 ALA A CA 1
ATOM 868 C C . ALA A 1 108 ? -0.646 -0.5 22.672 1 81.94 108 ALA A C 1
ATOM 870 O O . ALA A 1 108 ? -0.766 0.247 23.641 1 81.94 108 ALA A O 1
ATOM 871 N N . ASP A 1 109 ? -1.354 -0.305 21.562 1 82.75 109 ASP A N 1
ATOM 872 C CA . ASP A 1 109 ? -2.148 0.906 21.391 1 82.75 109 ASP A CA 1
ATOM 873 C C . ASP A 1 109 ? -3.625 0.64 21.672 1 82.75 109 ASP A C 1
ATOM 875 O O . ASP A 1 109 ? -4.496 1.375 21.219 1 82.75 109 ASP A O 1
ATOM 879 N N . VAL A 1 110 ? -3.953 -0.326 22.422 1 82.19 110 VAL A N 1
ATOM 880 C CA . VAL A 1 110 ? -5.328 -0.766 22.625 1 82.19 110 VAL A CA 1
ATOM 881 C C . VAL A 1 110 ? -6.113 0.325 23.359 1 82.19 110 VAL A C 1
ATOM 883 O O . VAL A 1 110 ? -7.297 0.529 23.094 1 82.19 110 VAL A O 1
ATOM 886 N N . ASP A 1 111 ? -5.48 1.142 24.141 1 83.25 111 ASP A N 1
ATOM 887 C CA . ASP A 1 111 ? -6.18 2.141 24.938 1 83.25 111 ASP A CA 1
ATOM 888 C C . ASP A 1 111 ? -6.062 3.527 24.312 1 83.25 111 ASP A C 1
ATOM 890 O O . ASP A 1 111 ? -6.531 4.516 24.891 1 83.25 111 ASP A O 1
ATOM 894 N N . VAL A 1 112 ? -5.402 3.611 23.234 1 89.75 112 VAL A N 1
ATOM 895 C CA . VAL A 1 112 ? -5.234 4.883 22.547 1 89.75 112 VAL A CA 1
ATOM 896 C C . VAL A 1 112 ? -6.414 5.121 21.609 1 89.75 112 VAL A C 1
ATOM 898 O O . VAL A 1 112 ? -6.805 4.227 20.844 1 89.75 112 VAL A O 1
ATOM 901 N N . PRO A 1 113 ? -7.035 6.293 21.688 1 88.69 113 PRO A N 1
ATOM 902 C CA . PRO A 1 113 ? -8.164 6.566 20.797 1 88.69 113 PRO A CA 1
ATOM 903 C C . PRO A 1 113 ? -7.77 6.516 19.312 1 88.69 113 PRO A C 1
ATOM 905 O O . PRO A 1 113 ? -6.582 6.484 18.984 1 88.69 113 PRO A O 1
ATOM 908 N N . HIS A 1 114 ? -8.812 6.395 18.469 1 87.25 114 HIS A N 1
ATOM 909 C CA . HIS A 1 114 ? -8.617 6.449 17.031 1 87.25 114 HIS A CA 1
ATOM 910 C C . HIS A 1 114 ? -9.258 7.695 16.422 1 87.25 114 HIS A C 1
ATOM 912 O O . HIS A 1 114 ? -10.242 8.211 16.969 1 87.25 114 HIS A O 1
ATOM 918 N N . ILE A 1 115 ? -8.602 8.203 15.375 1 83.5 115 ILE A N 1
ATOM 919 C CA . ILE A 1 115 ? -9.289 9.234 14.602 1 83.5 115 ILE A CA 1
ATOM 920 C C . ILE A 1 115 ? -10.5 8.633 13.898 1 83.5 115 ILE A C 1
ATOM 922 O O . ILE A 1 115 ? -10.391 7.613 13.211 1 83.5 115 ILE A O 1
ATOM 926 N N . GLU A 1 116 ? -11.625 9.172 14.172 1 80.56 116 GLU A N 1
ATOM 927 C CA . GLU A 1 116 ? -12.852 8.719 13.531 1 80.56 116 GLU A CA 1
ATOM 928 C C . GLU A 1 116 ? -13.383 9.75 12.539 1 80.56 116 GLU A C 1
ATOM 930 O O . GLU A 1 116 ? -13.305 10.953 12.797 1 80.56 116 GLU A O 1
ATOM 935 N N . LYS A 1 117 ? -13.648 9.281 11.398 1 79.56 117 LYS A N 1
ATOM 936 C CA . LYS A 1 117 ? -14.258 10.164 10.406 1 79.56 117 LYS A CA 1
ATOM 937 C C . LYS A 1 117 ? -15.602 9.625 9.938 1 79.56 117 LYS A C 1
ATOM 939 O O . LYS A 1 117 ? -15.781 8.414 9.789 1 79.56 117 LYS A O 1
ATOM 944 N N . ASN A 1 118 ? -16.484 10.539 9.836 1 79.81 118 ASN A N 1
ATOM 945 C CA . ASN A 1 118 ? -17.781 10.203 9.25 1 79.81 118 ASN A CA 1
ATOM 946 C C . ASN A 1 118 ? -17.672 9.93 7.758 1 79.81 118 ASN A C 1
ATOM 948 O O . ASN A 1 118 ? -17.406 10.836 6.973 1 79.81 118 ASN A O 1
ATOM 952 N N . LEU A 1 119 ? -17.969 8.758 7.379 1 76.88 119 LEU A N 1
ATOM 953 C CA . LEU A 1 119 ? -17.797 8.375 5.98 1 76.88 119 LEU A CA 1
ATOM 954 C C . LEU A 1 119 ? -18.844 9.055 5.098 1 76.88 119 LEU A C 1
ATOM 956 O O . LEU A 1 119 ? -18.656 9.18 3.887 1 76.88 119 LEU A O 1
ATOM 960 N N . ASP A 1 120 ? -19.938 9.5 5.75 1 83.69 120 ASP A N 1
ATOM 961 C CA . ASP A 1 120 ? -20.969 10.18 4.969 1 83.69 120 ASP A CA 1
ATOM 962 C C . ASP A 1 120 ? -20.906 11.688 5.168 1 83.69 120 ASP A C 1
ATOM 964 O O . ASP A 1 120 ? -21.938 12.375 5.082 1 83.69 120 ASP A O 1
ATOM 968 N N . TRP A 1 121 ? -19.766 12.141 5.484 1 88.81 121 TRP A N 1
ATOM 969 C CA . TRP A 1 121 ? -19.578 13.555 5.801 1 88.81 121 TRP A CA 1
ATOM 970 C C . TRP A 1 121 ? -20.109 14.438 4.672 1 88.81 121 TRP A C 1
ATOM 972 O O . TRP A 1 121 ? -20.562 15.555 4.914 1 88.81 121 TRP A O 1
ATOM 982 N N . HIS A 1 122 ? -20.062 13.984 3.42 1 88.25 122 HIS A N 1
ATOM 983 C CA . HIS A 1 122 ? -20.422 14.781 2.252 1 88.25 122 HIS A CA 1
ATOM 984 C C . HIS A 1 122 ? -21.922 15.039 2.201 1 88.25 122 HIS A C 1
ATOM 986 O O . HIS A 1 122 ? -22.391 15.898 1.445 1 88.25 122 HIS A O 1
ATOM 992 N N . SER A 1 123 ? -22.641 14.289 3.037 1 90.62 123 SER A N 1
ATOM 993 C CA . SER A 1 123 ? -24.094 14.492 3.094 1 90.62 123 SER A CA 1
ATOM 994 C C . SER A 1 123 ? -24.453 15.609 4.066 1 90.62 123 SER A C 1
ATOM 996 O O . SER A 1 123 ? -25.594 16.078 4.094 1 90.62 123 SER A O 1
ATOM 998 N N . TYR A 1 124 ? -23.531 16.109 4.84 1 94.44 124 TYR A N 1
ATOM 999 C CA . TYR A 1 124 ? -23.75 17.203 5.781 1 94.44 124 TYR A CA 1
ATOM 1000 C C . TYR A 1 124 ? -23.609 18.562 5.098 1 94.44 124 TYR A C 1
ATOM 1002 O O . TYR A 1 124 ? -22.734 18.734 4.238 1 94.44 124 TYR A O 1
ATOM 1010 N N . PRO A 1 125 ? -24.375 19.469 5.527 1 95.94 125 PRO A N 1
ATOM 1011 C CA . PRO A 1 125 ? -24.312 20.781 4.887 1 95.94 125 PRO A CA 1
ATOM 1012 C C . PRO A 1 125 ? -23.031 21.547 5.215 1 95.94 125 PRO A C 1
ATOM 1014 O O . PRO A 1 125 ? -22.547 22.328 4.402 1 95.94 125 PRO A O 1
ATOM 1017 N N . TYR A 1 126 ? -22.5 21.297 6.441 1 97.94 126 TYR A N 1
ATOM 1018 C CA . TYR A 1 126 ? -21.344 22.094 6.863 1 97.94 126 TYR A CA 1
ATOM 1019 C C . TYR A 1 126 ? -20.234 21.188 7.391 1 97.94 126 TYR A C 1
ATOM 1021 O O . TYR A 1 126 ? -19.922 21.203 8.586 1 97.94 126 TYR A O 1
ATOM 1029 N N . PRO A 1 127 ? -19.531 20.5 6.5 1 96.62 127 PRO A N 1
ATOM 1030 C CA . PRO A 1 127 ? -18.453 19.609 6.902 1 96.62 127 PRO A CA 1
ATOM 1031 C C . PRO A 1 127 ? -17.109 20.328 7.102 1 96.62 127 PRO A C 1
ATOM 1033 O O . PRO A 1 127 ? -16.328 20.438 6.16 1 96.62 127 PRO A O 1
ATOM 1036 N N . PHE A 1 128 ? -16.828 20.688 8.359 1 97.19 128 PHE A N 1
ATOM 1037 C CA . PHE A 1 128 ? -15.547 21.297 8.711 1 97.19 128 PHE A CA 1
ATOM 1038 C C . PHE A 1 128 ? -14.562 20.219 9.172 1 97.19 128 PHE A C 1
ATOM 1040 O O . PHE A 1 128 ? -14.07 20.266 10.297 1 97.19 128 PHE A O 1
ATOM 1047 N N . LEU A 1 129 ? -14.203 19.344 8.227 1 93.25 129 LEU A N 1
ATOM 1048 C CA . LEU A 1 129 ? -13.336 18.219 8.555 1 93.25 129 LEU A CA 1
ATOM 1049 C C . LEU A 1 129 ? -11.961 18.391 7.926 1 93.25 129 LEU A C 1
ATOM 1051 O O . LEU A 1 129 ? -11.844 18.781 6.766 1 93.25 129 LEU A O 1
ATOM 1055 N N . ALA A 1 130 ? -10.992 18.062 8.719 1 89.81 130 ALA A N 1
ATOM 1056 C CA . ALA A 1 130 ? -9.617 18.094 8.211 1 89.81 130 ALA A CA 1
ATOM 1057 C C . ALA A 1 130 ? -9.312 16.844 7.395 1 89.81 130 ALA A C 1
ATOM 1059 O O . ALA A 1 130 ? -9.812 15.758 7.699 1 89.81 130 ALA A O 1
ATOM 1060 N N . GLY A 1 131 ? -8.531 16.969 6.367 1 86.81 131 GLY A N 1
ATOM 1061 C CA . GLY A 1 131 ? -8.055 15.828 5.598 1 86.81 131 GLY A CA 1
ATOM 1062 C C . GLY A 1 131 ? -8.984 15.438 4.461 1 86.81 131 GLY A C 1
ATOM 1063 O O . GLY A 1 131 ? -8.664 14.555 3.664 1 86.81 131 GLY A O 1
ATOM 1064 N N . GLN A 1 132 ? -10.109 16.062 4.398 1 85.88 132 GLN A N 1
ATOM 1065 C CA . GLN A 1 132 ? -11.016 15.867 3.273 1 85.88 132 GLN A CA 1
ATOM 1066 C C . GLN A 1 132 ? -10.906 17.016 2.279 1 85.88 132 GLN A C 1
ATOM 1068 O O . GLN A 1 132 ? -10.398 18.094 2.615 1 85.88 132 GLN A O 1
ATOM 1073 N N . ILE A 1 133 ? -11.336 16.766 1.048 1 81.69 133 ILE A N 1
ATOM 1074 C CA . ILE A 1 133 ? -11.117 17.781 0.024 1 81.69 133 ILE A CA 1
ATOM 1075 C C . ILE A 1 133 ? -12.422 18.047 -0.716 1 81.69 133 ILE A C 1
ATOM 1077 O O . ILE A 1 133 ? -13.359 17.25 -0.66 1 81.69 133 ILE A O 1
ATOM 1081 N N . ASP A 1 134 ? -12.367 19.188 -1.298 1 85.69 134 ASP A N 1
ATOM 1082 C CA . ASP A 1 134 ? -13.375 19.469 -2.314 1 85.69 134 ASP A CA 1
ATOM 1083 C C . ASP A 1 134 ? -13.07 18.719 -3.611 1 85.69 134 ASP A C 1
ATOM 1085 O O . ASP A 1 134 ? -12.172 19.109 -4.359 1 85.69 134 ASP A O 1
ATOM 1089 N N . ILE A 1 135 ? -13.805 17.766 -3.852 1 84.12 135 ILE A N 1
ATOM 1090 C CA . ILE A 1 135 ? -13.516 16.875 -4.965 1 84.12 135 ILE A CA 1
ATOM 1091 C C . ILE A 1 135 ? -13.547 17.656 -6.277 1 84.12 135 ILE A C 1
ATOM 1093 O O . ILE A 1 135 ? -12.922 17.25 -7.262 1 84.12 135 ILE A O 1
ATOM 1097 N N . ARG A 1 136 ? -14.273 18.875 -6.359 1 84.19 136 ARG A N 1
ATOM 1098 C CA . ARG A 1 136 ? -14.406 19.688 -7.562 1 84.19 136 ARG A CA 1
ATOM 1099 C C . ARG A 1 136 ? -13.078 20.359 -7.922 1 84.19 136 ARG A C 1
ATOM 1101 O O . ARG A 1 136 ? -12.891 20.812 -9.047 1 84.19 136 ARG A O 1
ATOM 1108 N N . SER A 1 137 ? -12.164 20.359 -7 1 84.69 137 SER A N 1
ATOM 1109 C CA . SER A 1 137 ? -10.883 21.016 -7.223 1 84.69 137 SER A CA 1
ATOM 1110 C C . SER A 1 137 ? -9.883 20.062 -7.867 1 84.69 137 SER A C 1
ATOM 1112 O O . SER A 1 137 ? -8.82 20.484 -8.336 1 84.69 137 SER A O 1
ATOM 1114 N N . PHE A 1 138 ? -10.18 18.812 -7.887 1 89.81 138 PHE A N 1
ATOM 1115 C CA . PHE A 1 138 ? -9.281 17.797 -8.453 1 89.81 138 PHE A CA 1
ATOM 1116 C C . PHE A 1 138 ? -9.141 18 -9.961 1 89.81 138 PHE A C 1
ATOM 1118 O O . PHE A 1 138 ? -10.133 18.188 -10.664 1 89.81 138 PHE A O 1
ATOM 1125 N N . PRO A 1 139 ? -7.918 17.922 -10.453 1 92.56 139 PRO A N 1
ATOM 1126 C CA . PRO A 1 139 ? -7.703 18.078 -11.891 1 92.56 139 PRO A CA 1
ATOM 1127 C C . PRO A 1 139 ? -8.031 16.812 -12.672 1 92.56 139 PRO A C 1
ATOM 1129 O O . PRO A 1 139 ? -7.145 16.203 -13.289 1 92.56 139 PRO A O 1
ATOM 1132 N N . ALA A 1 140 ? -9.258 16.516 -12.812 1 93.25 140 ALA A N 1
ATOM 1133 C CA . ALA A 1 140 ? -9.75 15.242 -13.328 1 93.25 140 ALA A CA 1
ATOM 1134 C C . ALA A 1 140 ? -9.367 15.062 -14.797 1 93.25 140 ALA A C 1
ATOM 1136 O O . ALA A 1 140 ? -8.891 14 -15.195 1 93.25 140 ALA A O 1
ATOM 1137 N N . ARG A 1 141 ? -9.539 16.078 -15.609 1 94.25 141 ARG A N 1
ATOM 1138 C CA . ARG A 1 141 ? -9.273 15.977 -17.047 1 94.25 141 ARG A CA 1
ATOM 1139 C C . ARG A 1 141 ? -7.793 15.695 -17.297 1 94.25 141 ARG A C 1
ATOM 1141 O O . ARG A 1 141 ? -7.457 14.797 -18.078 1 94.25 141 ARG A O 1
ATOM 1148 N N . ALA A 1 142 ? -6.938 16.469 -16.672 1 95.38 142 ALA A N 1
ATOM 1149 C CA . ALA A 1 142 ? -5.5 16.281 -16.828 1 95.38 142 ALA A CA 1
ATOM 1150 C C . ALA A 1 142 ? -5.059 14.93 -16.297 1 95.38 142 ALA A C 1
ATOM 1152 O O . ALA A 1 142 ? -4.215 14.258 -16.891 1 95.38 142 ALA A O 1
ATOM 1153 N N . TRP A 1 143 ? -5.602 14.547 -15.188 1 95.75 143 TRP A N 1
ATOM 1154 C CA . TRP A 1 143 ? -5.27 13.273 -14.555 1 95.75 143 TRP A CA 1
ATOM 1155 C C . TRP A 1 143 ? -5.641 12.102 -15.461 1 95.75 143 TRP A C 1
ATOM 1157 O O . TRP A 1 143 ? -4.828 11.195 -15.68 1 95.75 143 TRP A O 1
ATOM 1167 N N . VAL A 1 144 ? -6.801 12.133 -16.047 1 95.38 144 VAL A N 1
ATOM 1168 C CA . VAL A 1 144 ? -7.27 11.055 -16.922 1 95.38 144 VAL A CA 1
ATOM 1169 C C . VAL A 1 144 ? -6.383 10.977 -18.172 1 95.38 144 VAL A C 1
ATOM 1171 O O . VAL A 1 144 ? -6.078 9.883 -18.641 1 95.38 144 VAL A O 1
ATOM 1174 N N . ARG A 1 145 ? -6.039 12.086 -18.672 1 96.88 145 ARG A N 1
ATOM 1175 C CA . ARG A 1 145 ? -5.148 12.094 -19.828 1 96.88 145 ARG A CA 1
ATOM 1176 C C . ARG A 1 145 ? -3.826 11.406 -19.516 1 96.88 145 ARG A C 1
ATOM 1178 O O . ARG A 1 145 ? -3.332 10.602 -20.312 1 96.88 145 ARG A O 1
ATOM 1185 N N . CYS A 1 146 ? -3.262 11.734 -18.406 1 97.19 146 CYS A N 1
ATOM 1186 C CA . CYS A 1 146 ? -2.002 11.125 -17.984 1 97.19 146 CYS A CA 1
ATOM 1187 C C . CYS A 1 146 ? -2.168 9.625 -17.766 1 97.19 146 CYS A C 1
ATOM 1189 O O . CYS A 1 146 ? -1.301 8.836 -18.156 1 97.19 146 CYS A O 1
ATOM 1191 N N . LEU A 1 147 ? -3.291 9.219 -17.188 1 96.44 147 LEU A N 1
ATOM 1192 C CA . LEU A 1 147 ? -3.574 7.805 -16.969 1 96.44 147 LEU A CA 1
ATOM 1193 C C . LEU A 1 147 ? -3.664 7.062 -18.297 1 96.44 147 LEU A C 1
ATOM 1195 O O . LEU A 1 147 ? -3.139 5.957 -18.438 1 96.44 147 LEU A O 1
ATOM 1199 N N . ARG A 1 148 ? -4.328 7.664 -19.172 1 96.69 148 ARG A N 1
ATOM 1200 C CA . ARG A 1 148 ? -4.461 7.07 -20.5 1 96.69 148 ARG A CA 1
ATOM 1201 C C . ARG A 1 148 ? -3.102 6.922 -21.172 1 96.69 148 ARG A C 1
ATOM 1203 O O . ARG A 1 148 ? -2.74 5.832 -21.625 1 96.69 148 ARG A O 1
ATOM 1210 N N . ASP A 1 149 ? -2.334 7.969 -21.203 1 97.25 149 ASP A N 1
ATOM 1211 C CA . ASP A 1 149 ? -1.049 7.973 -21.891 1 97.25 149 ASP A CA 1
ATOM 1212 C C . ASP A 1 149 ? -0.072 7 -21.234 1 97.25 149 ASP A C 1
ATOM 1214 O O . ASP A 1 149 ? 0.786 6.426 -21.906 1 97.25 149 ASP A O 1
ATOM 1218 N N . ALA A 1 150 ? -0.221 6.754 -19.969 1 96.5 150 ALA A N 1
ATOM 1219 C CA . ALA A 1 150 ? 0.661 5.875 -19.219 1 96.5 150 ALA A CA 1
ATOM 1220 C C . ALA A 1 150 ? 0.492 4.422 -19.641 1 96.5 150 ALA A C 1
ATOM 1222 O O . ALA A 1 150 ? 1.327 3.57 -19.328 1 96.5 150 ALA A O 1
ATOM 1223 N N . LEU A 1 151 ? -0.569 4.105 -20.375 1 94.75 151 LEU A N 1
ATOM 1224 C CA . LEU A 1 151 ? -0.855 2.725 -20.75 1 94.75 151 LEU A CA 1
ATOM 1225 C C . LEU A 1 151 ? -0.307 2.416 -22.141 1 94.75 151 LEU A C 1
ATOM 1227 O O . LEU A 1 151 ? -0.42 1.286 -22.625 1 94.75 151 LEU A O 1
ATOM 1231 N N . TYR A 1 152 ? 0.323 3.398 -22.75 1 93.38 152 TYR A N 1
ATOM 1232 C CA . TYR A 1 152 ? 0.856 3.225 -24.094 1 93.38 152 TYR A CA 1
ATOM 1233 C C . TYR A 1 152 ? 2.359 3.477 -24.125 1 93.38 152 TYR A C 1
ATOM 1235 O O . TYR A 1 152 ? 2.924 4.008 -23.156 1 93.38 152 TYR A O 1
ATOM 1243 N N . GLN A 1 153 ? 3.006 2.938 -25.203 1 91.25 153 GLN A N 1
ATOM 1244 C CA . GLN A 1 153 ? 4.445 3.123 -25.344 1 91.25 153 GLN A CA 1
ATOM 1245 C C . GLN A 1 153 ? 4.809 4.605 -25.375 1 91.25 153 GLN A C 1
ATOM 1247 O O . GLN A 1 153 ? 4.07 5.414 -25.938 1 91.25 153 GLN A O 1
ATOM 1252 N N . PRO A 1 154 ? 5.828 5.016 -24.734 1 92.94 154 PRO A N 1
ATOM 1253 C CA . PRO A 1 154 ? 6.879 4.215 -24.109 1 92.94 154 PRO A CA 1
ATOM 1254 C C . PRO A 1 154 ? 6.629 3.984 -22.609 1 92.94 154 PRO A C 1
ATOM 1256 O O . PRO A 1 154 ? 7.508 3.488 -21.906 1 92.94 154 PRO A O 1
ATOM 1259 N N . HIS A 1 155 ? 5.488 4.246 -22.109 1 93.94 155 HIS A N 1
ATOM 1260 C CA . HIS A 1 155 ? 5.25 4.293 -20.672 1 93.94 155 HIS A CA 1
ATOM 1261 C C . HIS A 1 155 ? 4.617 2.996 -20.172 1 93.94 155 HIS A C 1
ATOM 1263 O O . HIS A 1 155 ? 4.605 2.727 -18.969 1 93.94 155 HIS A O 1
ATOM 1269 N N . ALA A 1 156 ? 4.223 2.17 -21.062 1 91.69 156 ALA A N 1
ATOM 1270 C CA . ALA A 1 156 ? 3.35 1.041 -20.75 1 91.69 156 ALA A CA 1
ATOM 1271 C C . ALA A 1 156 ? 4.059 0.041 -19.828 1 91.69 156 ALA A C 1
ATOM 1273 O O . ALA A 1 156 ? 3.461 -0.474 -18.891 1 91.69 156 ALA A O 1
ATOM 1274 N N . TYR A 1 157 ? 5.281 -0.286 -20.078 1 89.5 157 TYR A N 1
ATOM 1275 C CA . TYR A 1 157 ? 5.992 -1.283 -19.281 1 89.5 157 TYR A CA 1
ATOM 1276 C C . TYR A 1 157 ? 6.164 -0.816 -17.844 1 89.5 157 TYR A C 1
ATOM 1278 O O . TYR A 1 157 ? 5.879 -1.564 -16.906 1 89.5 157 TYR A O 1
ATOM 1286 N N . ALA A 1 158 ? 6.508 0.424 -17.656 1 89.44 158 ALA A N 1
ATOM 1287 C CA . ALA A 1 158 ? 6.664 0.971 -16.312 1 89.44 158 ALA A CA 1
ATOM 1288 C C . ALA A 1 158 ? 5.336 0.955 -15.555 1 89.44 158 ALA A C 1
ATOM 1290 O O . ALA A 1 158 ? 5.312 0.768 -14.336 1 89.44 158 ALA A O 1
ATOM 1291 N N . SER A 1 159 ? 4.246 1.073 -16.281 1 91.56 159 SER A N 1
ATOM 1292 C CA . SER A 1 159 ? 2.912 1.174 -15.703 1 91.56 159 SER A CA 1
ATOM 1293 C C . SER A 1 159 ? 2.389 -0.195 -15.273 1 91.56 159 SER A C 1
ATOM 1295 O O . SER A 1 159 ? 1.699 -0.313 -14.258 1 91.56 159 SER A O 1
ATOM 1297 N N . LEU A 1 160 ? 2.783 -1.18 -16.062 1 90.25 160 LEU A N 1
ATOM 1298 C CA . LEU A 1 160 ? 1.977 -2.391 -15.938 1 90.25 160 LEU A CA 1
ATOM 1299 C C . LEU A 1 160 ? 2.822 -3.561 -15.453 1 90.25 160 LEU A C 1
ATOM 1301 O O . LEU A 1 160 ? 2.287 -4.566 -14.977 1 90.25 160 LEU A O 1
ATOM 1305 N N . GLN A 1 161 ? 4.066 -3.502 -15.508 1 85.25 161 GLN A N 1
ATOM 1306 C CA . GLN A 1 161 ? 4.918 -4.633 -15.156 1 85.25 161 GLN A CA 1
ATOM 1307 C C . GLN A 1 161 ? 5.031 -4.793 -13.641 1 85.25 161 GLN A C 1
ATOM 1309 O O . GLN A 1 161 ? 4.648 -3.898 -12.891 1 85.25 161 GLN A O 1
ATOM 1314 N N . ASP A 1 162 ? 5.52 -5.957 -13.281 1 84.38 162 ASP A N 1
ATOM 1315 C CA . ASP A 1 162 ? 5.957 -6.164 -11.898 1 84.38 162 ASP A CA 1
ATOM 1316 C C . ASP A 1 162 ? 7.352 -5.578 -11.68 1 84.38 162 ASP A C 1
ATOM 1318 O O . ASP A 1 162 ? 8.336 -6.09 -12.211 1 84.38 162 ASP A O 1
ATOM 1322 N N . SER A 1 163 ? 7.418 -4.621 -10.812 1 81.81 163 SER A N 1
ATOM 1323 C CA . SER A 1 163 ? 8.688 -3.936 -10.586 1 81.81 163 SER A CA 1
ATOM 1324 C C . SER A 1 163 ? 9.398 -4.492 -9.359 1 81.81 163 SER A C 1
ATOM 1326 O O . SER A 1 163 ? 10.383 -3.912 -8.891 1 81.81 163 SER A O 1
ATOM 1328 N N . VAL A 1 164 ? 8.852 -5.57 -8.852 1 79.12 164 VAL A N 1
ATOM 1329 C CA . VAL A 1 164 ? 9.406 -6.238 -7.68 1 79.12 164 VAL A CA 1
ATOM 1330 C C . VAL A 1 164 ? 9.492 -5.25 -6.52 1 79.12 164 VAL A C 1
ATOM 1332 O O . VAL A 1 164 ? 8.508 -5.008 -5.824 1 79.12 164 VAL A O 1
ATOM 1335 N N . GLY A 1 165 ? 10.539 -4.484 -6.473 1 82.94 165 GLY A N 1
ATOM 1336 C CA . GLY A 1 165 ? 10.695 -3.48 -5.434 1 82.94 165 GLY A CA 1
ATOM 1337 C C . GLY A 1 165 ? 11.094 -2.119 -5.969 1 82.94 165 GLY A C 1
ATOM 1338 O O . GLY A 1 165 ? 11.188 -1.15 -5.215 1 82.94 165 GLY A O 1
ATOM 1339 N N . ALA A 1 166 ? 11.117 -1.965 -7.227 1 86.06 166 ALA A N 1
ATOM 1340 C CA . ALA A 1 166 ? 11.641 -0.736 -7.812 1 86.06 166 ALA A CA 1
ATOM 1341 C C . ALA A 1 166 ? 10.562 0.336 -7.91 1 86.06 166 ALA A C 1
ATOM 1343 O O . ALA A 1 166 ? 9.375 0.021 -8.016 1 86.06 166 ALA A O 1
ATOM 1344 N N . ASP A 1 167 ? 10.969 1.539 -7.832 1 95.06 167 ASP A N 1
ATOM 1345 C CA . ASP A 1 167 ? 10.102 2.695 -8.047 1 95.06 167 ASP A CA 1
ATOM 1346 C C . ASP A 1 167 ? 10.156 3.162 -9.5 1 95.06 167 ASP A C 1
ATOM 1348 O O . ASP A 1 167 ? 11.109 2.857 -10.219 1 95.06 167 ASP A O 1
ATOM 1352 N N . ASP A 1 168 ? 9.109 3.824 -9.922 1 96.19 168 ASP A N 1
ATOM 1353 C CA . ASP A 1 168 ? 9.086 4.422 -11.25 1 96.19 168 ASP A CA 1
ATOM 1354 C C . ASP A 1 168 ? 10.195 5.461 -11.406 1 96.19 168 ASP A C 1
ATOM 1356 O O . ASP A 1 168 ? 10.203 6.473 -10.703 1 96.19 168 ASP A O 1
ATOM 1360 N N . PRO A 1 169 ? 11.102 5.258 -12.305 1 94.94 169 PRO A N 1
ATOM 1361 C CA . PRO A 1 169 ? 12.234 6.18 -12.414 1 94.94 169 PRO A CA 1
ATOM 1362 C C . PRO A 1 169 ? 11.812 7.586 -12.836 1 94.94 169 PRO A C 1
ATOM 1364 O O . PRO A 1 169 ? 12.43 8.57 -12.422 1 94.94 169 PRO A O 1
ATOM 1367 N N . MET A 1 170 ? 10.812 7.672 -13.656 1 96.56 170 MET A N 1
ATOM 1368 C CA . MET A 1 170 ? 10.336 8.992 -14.07 1 96.56 170 MET A CA 1
ATOM 1369 C C . MET A 1 170 ? 9.789 9.766 -12.875 1 96.56 170 MET A C 1
ATOM 1371 O O . MET A 1 170 ? 10.039 10.969 -12.742 1 96.56 170 MET A O 1
ATOM 1375 N N . LEU A 1 171 ? 9.031 9.109 -12.016 1 97.69 171 LEU A N 1
ATOM 1376 C CA . LEU A 1 171 ? 8.484 9.781 -10.844 1 97.69 171 LEU A CA 1
ATOM 1377 C C . LEU A 1 171 ? 9.594 10.219 -9.898 1 97.69 171 LEU A C 1
ATOM 1379 O O . LEU A 1 171 ? 9.531 11.312 -9.328 1 97.69 171 LEU A O 1
ATOM 1383 N N . ILE A 1 172 ? 10.602 9.383 -9.727 1 97.44 172 ILE A N 1
ATOM 1384 C CA . ILE A 1 172 ? 11.758 9.727 -8.906 1 97.44 172 ILE A CA 1
ATOM 1385 C C . ILE A 1 172 ? 12.398 11.008 -9.438 1 97.44 172 ILE A C 1
ATOM 1387 O O . ILE A 1 172 ? 12.688 11.93 -8.672 1 97.44 172 ILE A O 1
ATOM 1391 N N . ASP A 1 173 ? 12.531 11.078 -10.727 1 95.06 173 ASP A N 1
ATOM 1392 C CA . ASP A 1 173 ? 13.141 12.25 -11.352 1 95.06 173 ASP A CA 1
ATOM 1393 C C . ASP A 1 173 ? 12.266 13.492 -11.148 1 95.06 173 ASP A C 1
ATOM 1395 O O . ASP A 1 173 ? 12.781 14.578 -10.875 1 95.06 173 ASP A O 1
ATOM 1399 N N . MET A 1 174 ? 10.977 13.32 -11.312 1 94.94 174 MET A N 1
ATOM 1400 C CA . MET A 1 174 ? 10.055 14.438 -11.164 1 94.94 174 MET A CA 1
ATOM 1401 C C . MET A 1 174 ? 10.07 14.969 -9.727 1 94.94 174 MET A C 1
ATOM 1403 O O . MET A 1 174 ? 10.031 16.172 -9.508 1 94.94 174 MET A O 1
ATOM 1407 N N . ILE A 1 175 ? 10.172 14.086 -8.75 1 96.31 175 ILE A N 1
ATOM 1408 C CA . ILE A 1 175 ? 10.219 14.484 -7.348 1 96.31 175 ILE A CA 1
ATOM 1409 C C . ILE A 1 175 ? 11.523 15.234 -7.07 1 96.31 175 ILE A C 1
ATOM 1411 O O . ILE A 1 175 ? 11.508 16.312 -6.488 1 96.31 175 ILE A O 1
ATOM 1415 N N . ARG A 1 176 ? 12.578 14.727 -7.547 1 93.06 176 ARG A N 1
ATOM 1416 C CA . ARG A 1 176 ? 13.906 15.273 -7.293 1 93.06 176 ARG A CA 1
ATOM 1417 C C . ARG A 1 176 ? 14.055 16.656 -7.918 1 93.06 176 ARG A C 1
ATOM 1419 O O . ARG A 1 176 ? 14.602 17.578 -7.293 1 93.06 176 ARG A O 1
ATOM 1426 N N . GLN A 1 177 ? 13.461 16.781 -9.062 1 88.19 177 GLN A N 1
ATOM 1427 C CA . GLN A 1 177 ? 13.773 17.969 -9.859 1 88.19 177 GLN A CA 1
ATOM 1428 C C . GLN A 1 177 ? 12.695 19.031 -9.703 1 88.19 177 GLN A C 1
ATOM 1430 O O . GLN A 1 177 ? 12.977 20.234 -9.812 1 88.19 177 GLN A O 1
ATOM 1435 N N . HIS A 1 178 ? 11.477 18.594 -9.367 1 88.12 178 HIS A N 1
ATOM 1436 C CA . HIS A 1 178 ? 10.375 19.547 -9.484 1 88.12 178 HIS A CA 1
ATOM 1437 C C . HIS A 1 178 ? 9.703 19.781 -8.141 1 88.12 178 HIS A C 1
ATOM 1439 O O . HIS A 1 178 ? 8.984 20.766 -7.965 1 88.12 178 HIS A O 1
ATOM 1445 N N . LEU A 1 179 ? 9.969 18.938 -7.164 1 90.94 179 LEU A N 1
ATOM 1446 C CA . LEU A 1 179 ? 9.242 19.078 -5.91 1 90.94 179 LEU A CA 1
ATOM 1447 C C . LEU A 1 179 ? 10.195 19.422 -4.766 1 90.94 179 LEU A C 1
ATOM 1449 O O . LEU A 1 179 ? 9.984 20.391 -4.047 1 90.94 179 LEU A O 1
ATOM 1453 N N . LEU A 1 180 ? 11.297 18.688 -4.633 1 91.12 180 LEU A N 1
ATOM 1454 C CA . LEU A 1 180 ? 12.188 18.766 -3.48 1 91.12 180 LEU A CA 1
ATOM 1455 C C . LEU A 1 180 ? 12.906 20.109 -3.436 1 91.12 180 LEU A C 1
ATOM 1457 O O . LEU A 1 180 ? 13.102 20.672 -2.357 1 91.12 180 LEU A O 1
ATOM 1461 N N . PRO A 1 181 ? 13.164 20.688 -4.586 1 82.38 181 PRO A N 1
ATOM 1462 C CA . PRO A 1 181 ? 13.906 21.953 -4.543 1 82.38 181 PRO A CA 1
ATOM 1463 C C . PRO A 1 181 ? 13.109 23.078 -3.873 1 82.38 181 PRO A C 1
ATOM 1465 O O . PRO A 1 181 ? 13.688 23.922 -3.188 1 82.38 181 PRO A O 1
ATOM 1468 N N . SER A 1 182 ? 11.82 23.094 -4.012 1 79.81 182 SER A N 1
ATOM 1469 C CA . SER A 1 182 ? 10.984 24.109 -3.395 1 79.81 182 SER A CA 1
ATOM 1470 C C . SER A 1 182 ? 11.039 24.031 -1.872 1 79.81 182 SER A C 1
ATOM 1472 O O . SER A 1 182 ? 10.703 24.984 -1.179 1 79.81 182 SER A O 1
ATOM 1474 N N . ARG A 1 183 ? 11.508 22.906 -1.376 1 87.62 183 ARG A N 1
ATOM 1475 C CA . ARG A 1 183 ? 11.641 22.719 0.064 1 87.62 183 ARG A CA 1
ATOM 1476 C C . ARG A 1 183 ? 13.094 22.859 0.501 1 87.62 183 ARG A C 1
ATOM 1478 O O . ARG A 1 183 ? 13.422 22.609 1.665 1 87.62 183 ARG A O 1
ATOM 1485 N N . GLY A 1 184 ? 13.961 23.094 -0.447 1 81.94 184 GLY A N 1
ATOM 1486 C CA . GLY A 1 184 ? 15.383 23.234 -0.181 1 81.94 184 GLY A CA 1
ATOM 1487 C C . GLY A 1 184 ? 16.109 21.891 -0.089 1 81.94 184 GLY A C 1
ATOM 1488 O O . GLY A 1 184 ? 17.203 21.812 0.453 1 81.94 184 GLY A O 1
ATOM 1489 N N . ILE A 1 185 ? 15.508 20.859 -0.578 1 90 185 ILE A N 1
ATOM 1490 C CA . ILE A 1 185 ? 16.062 19.516 -0.428 1 90 185 ILE A CA 1
ATOM 1491 C C . ILE A 1 185 ? 16.688 19.062 -1.746 1 90 185 ILE A C 1
ATOM 1493 O O . ILE A 1 185 ? 16.094 19.234 -2.814 1 90 185 ILE A O 1
ATOM 1497 N N . GLU A 1 186 ? 17.859 18.531 -1.66 1 85.94 186 GLU A N 1
ATOM 1498 C CA . GLU A 1 186 ? 18.516 17.812 -2.742 1 85.94 186 GLU A CA 1
ATOM 1499 C C . GLU A 1 186 ? 18.688 16.328 -2.389 1 85.94 186 GLU A C 1
ATOM 1501 O O . GLU A 1 186 ? 19.047 16 -1.257 1 85.94 186 GLU A O 1
ATOM 1506 N N . ALA A 1 187 ? 18.375 15.547 -3.359 1 92.06 187 ALA A N 1
ATOM 1507 C CA . ALA A 1 187 ? 18.469 14.117 -3.094 1 92.06 187 ALA A CA 1
ATOM 1508 C C . ALA A 1 187 ? 18.828 13.352 -4.363 1 92.06 187 ALA A C 1
ATOM 1510 O O . ALA A 1 187 ? 18.359 13.688 -5.453 1 92.06 187 ALA A O 1
ATOM 1511 N N . SER A 1 188 ? 19.75 12.383 -4.223 1 92.5 188 SER A N 1
ATOM 1512 C CA . SER A 1 188 ? 19.969 11.43 -5.301 1 92.5 188 SER A CA 1
ATOM 1513 C C . SER A 1 188 ? 18.812 10.445 -5.426 1 92.5 188 SER A C 1
ATOM 1515 O O . SER A 1 188 ? 17.984 10.352 -4.523 1 92.5 188 SER A O 1
ATOM 1517 N N . ALA A 1 189 ? 18.781 9.789 -6.547 1 94.62 189 ALA A N 1
ATOM 1518 C CA . ALA A 1 189 ? 17.672 8.883 -6.832 1 94.62 189 ALA A CA 1
ATOM 1519 C C . ALA A 1 189 ? 17.578 7.789 -5.773 1 94.62 189 ALA A C 1
ATOM 1521 O O . ALA A 1 189 ? 16.469 7.375 -5.398 1 94.62 189 ALA A O 1
ATOM 1522 N N . ASP A 1 190 ? 18.688 7.309 -5.273 1 94.88 190 ASP A N 1
ATOM 1523 C CA . ASP A 1 190 ? 18.703 6.199 -4.328 1 94.88 190 ASP A CA 1
ATOM 1524 C C . ASP A 1 190 ? 18.391 6.676 -2.916 1 94.88 190 ASP A C 1
ATOM 1526 O O . ASP A 1 190 ? 18.359 5.875 -1.976 1 94.88 190 ASP A O 1
ATOM 1530 N N . GLU A 1 191 ? 18.078 7.984 -2.799 1 96.75 191 GLU A N 1
ATOM 1531 C CA . GLU A 1 191 ? 17.688 8.539 -1.509 1 96.75 191 GLU A CA 1
ATOM 1532 C C . GLU A 1 191 ? 16.172 8.766 -1.441 1 96.75 191 GLU A C 1
ATOM 1534 O O . GLU A 1 191 ? 15.656 9.258 -0.435 1 96.75 191 GLU A O 1
ATOM 1539 N N . VAL A 1 192 ? 15.516 8.398 -2.518 1 98 192 VAL A N 1
ATOM 1540 C CA . VAL A 1 192 ? 14.078 8.641 -2.602 1 98 192 VAL A CA 1
ATOM 1541 C C . VAL A 1 192 ? 13.336 7.309 -2.682 1 98 192 VAL A C 1
ATOM 1543 O O . VAL A 1 192 ? 13.766 6.387 -3.381 1 98 192 VAL A O 1
ATOM 1546 N N . LEU A 1 193 ? 12.273 7.156 -1.904 1 98.5 193 LEU A N 1
ATOM 1547 C CA . LEU A 1 193 ? 11.391 5.996 -1.903 1 98.5 193 LEU A CA 1
ATOM 1548 C C . LEU A 1 193 ? 9.945 6.414 -2.123 1 98.5 193 LEU A C 1
ATOM 1550 O O . LEU A 1 193 ? 9.422 7.277 -1.409 1 98.5 193 LEU A O 1
ATOM 1554 N N . ILE A 1 194 ? 9.281 5.867 -3.145 1 97.94 194 ILE A N 1
ATOM 1555 C CA . ILE A 1 194 ? 7.852 6.105 -3.338 1 97.94 194 ILE A CA 1
ATOM 1556 C C . ILE A 1 194 ? 7.051 5.238 -2.369 1 97.94 194 ILE A C 1
ATOM 1558 O O . ILE A 1 194 ? 7.375 4.066 -2.156 1 97.94 194 ILE A O 1
ATOM 1562 N N . THR A 1 195 ? 6.051 5.797 -1.76 1 97.62 195 THR A N 1
ATOM 1563 C CA . THR A 1 195 ? 5.242 5.105 -0.764 1 97.62 195 THR A CA 1
ATOM 1564 C C . THR A 1 195 ? 3.754 5.27 -1.067 1 97.62 195 THR A C 1
ATOM 1566 O O . THR A 1 195 ? 3.369 6.133 -1.856 1 97.62 195 THR A O 1
ATOM 1569 N N . VAL A 1 196 ? 2.934 4.406 -0.499 1 95.88 196 VAL A N 1
ATOM 1570 C CA . VAL A 1 196 ? 1.481 4.539 -0.548 1 95.88 196 VAL A CA 1
ATOM 1571 C C . VAL A 1 196 ? 1.016 5.52 0.527 1 95.88 196 VAL A C 1
ATOM 1573 O O . VAL A 1 196 ? 0.449 5.109 1.544 1 95.88 196 VAL A O 1
ATOM 1576 N N . GLY A 1 197 ? 1.246 6.777 0.272 1 93.69 197 GLY A N 1
ATOM 1577 C CA . GLY A 1 197 ? 1.021 7.816 1.262 1 93.69 197 GLY A CA 1
ATOM 1578 C C . GLY A 1 197 ? 2.135 7.918 2.287 1 93.69 197 GLY A C 1
ATOM 1579 O O . GLY A 1 197 ? 2.99 7.035 2.371 1 93.69 197 GLY A O 1
ATOM 1580 N N . SER A 1 198 ? 2.104 8.984 3.045 1 93.56 198 SER A N 1
ATOM 1581 C CA . SER A 1 198 ? 3.115 9.18 4.078 1 93.56 198 SER A CA 1
ATOM 1582 C C . SER A 1 198 ? 2.959 8.164 5.203 1 93.56 198 SER A C 1
ATOM 1584 O O . SER A 1 198 ? 3.938 7.809 5.863 1 93.56 198 SER A O 1
ATOM 1586 N N . GLN A 1 199 ? 1.788 7.676 5.383 1 94.19 199 GLN A N 1
ATOM 1587 C CA . GLN A 1 199 ? 1.544 6.684 6.422 1 94.19 199 GLN A CA 1
ATOM 1588 C C . GLN A 1 199 ? 2.4 5.441 6.207 1 94.19 199 GLN A C 1
ATOM 1590 O O . GLN A 1 199 ? 2.941 4.879 7.164 1 94.19 199 GLN A O 1
ATOM 1595 N N . GLN A 1 200 ? 2.494 5.02 5.02 1 96.81 200 GLN A N 1
ATOM 1596 C CA . GLN A 1 200 ? 3.342 3.861 4.762 1 96.81 200 GL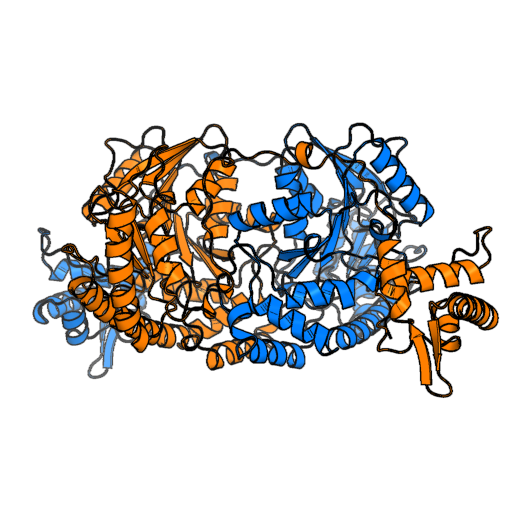N A CA 1
ATOM 1597 C C . GLN A 1 200 ? 4.801 4.164 5.086 1 96.81 200 GLN A C 1
ATOM 1599 O O . GLN A 1 200 ? 5.531 3.289 5.555 1 96.81 200 GLN A O 1
ATOM 1604 N N . GLY A 1 201 ? 5.219 5.395 4.742 1 98.06 201 GLY A N 1
ATOM 1605 C CA . GLY A 1 201 ? 6.566 5.785 5.113 1 98.06 201 GLY A CA 1
ATOM 1606 C C . GLY A 1 201 ? 6.84 5.656 6.598 1 98.06 201 GLY A C 1
ATOM 1607 O O . GLY A 1 201 ? 7.879 5.133 7.004 1 98.06 201 GLY A O 1
ATOM 1608 N N . LEU A 1 202 ? 5.898 6.109 7.406 1 98.12 202 LEU A N 1
ATOM 1609 C CA . LEU A 1 202 ? 6.027 6.027 8.859 1 98.12 202 LEU A CA 1
ATOM 1610 C C . LEU A 1 202 ? 6.059 4.574 9.32 1 98.12 202 LEU A C 1
ATOM 1612 O O . LEU A 1 202 ? 6.852 4.211 10.188 1 98.12 202 LEU A O 1
ATOM 1616 N N . ASP A 1 203 ? 5.223 3.777 8.734 1 98.31 203 ASP A N 1
ATOM 1617 C CA . ASP A 1 203 ? 5.191 2.355 9.07 1 98.31 203 ASP A CA 1
ATOM 1618 C C . ASP A 1 203 ? 6.531 1.691 8.766 1 98.31 203 ASP A C 1
ATOM 1620 O O . ASP A 1 203 ? 7.051 0.925 9.578 1 98.31 203 ASP A O 1
ATOM 1624 N N . LEU A 1 204 ? 7.066 1.933 7.574 1 98.31 204 LEU A N 1
ATOM 1625 C CA . LEU A 1 204 ? 8.328 1.341 7.145 1 98.31 204 LEU A CA 1
ATOM 1626 C C . LEU A 1 204 ? 9.477 1.782 8.055 1 98.31 204 LEU A C 1
ATOM 1628 O O . LEU A 1 204 ? 10.312 0.967 8.438 1 98.31 204 LEU A O 1
ATOM 1632 N N . VAL A 1 205 ? 9.508 3.074 8.391 1 98.38 205 VAL A N 1
ATOM 1633 C CA . VAL A 1 205 ? 10.531 3.596 9.289 1 98.38 205 VAL A CA 1
ATOM 1634 C C . VAL A 1 205 ? 10.445 2.891 10.641 1 98.38 205 VAL A C 1
ATOM 1636 O O . VAL A 1 205 ? 11.461 2.482 11.203 1 98.38 205 VAL A O 1
ATOM 1639 N N . GLY A 1 206 ? 9.242 2.75 11.156 1 97.81 206 GLY A N 1
ATOM 1640 C CA . GLY A 1 206 ? 9.047 2.033 12.406 1 97.81 206 GLY A CA 1
ATOM 1641 C C . GLY A 1 206 ? 9.531 0.595 12.352 1 97.81 206 GLY A C 1
ATOM 1642 O O . GLY A 1 206 ? 10.242 0.139 13.25 1 97.81 206 GLY A O 1
ATOM 1643 N N . ARG A 1 207 ? 9.211 -0.051 11.289 1 95.5 207 ARG A N 1
ATOM 1644 C CA . ARG A 1 207 ? 9.531 -1.464 11.117 1 95.5 207 ARG A CA 1
ATOM 1645 C C . ARG A 1 207 ? 11.039 -1.68 11.055 1 95.5 207 ARG A C 1
ATOM 1647 O O . ARG A 1 207 ? 11.547 -2.672 11.578 1 95.5 207 ARG A O 1
ATOM 1654 N N . VAL A 1 208 ? 11.711 -0.801 10.414 1 96.75 208 VAL A N 1
ATOM 1655 C CA . VAL A 1 208 ? 13.125 -0.996 10.109 1 96.75 208 VAL A CA 1
ATOM 1656 C C . VAL A 1 208 ? 13.984 -0.51 11.273 1 96.75 208 VAL A C 1
ATOM 1658 O O . VAL A 1 208 ? 15.062 -1.049 11.531 1 96.75 208 VAL A O 1
ATOM 1661 N N . LEU A 1 209 ? 13.469 0.446 12.094 1 97.62 209 LEU A N 1
ATOM 1662 C CA . LEU A 1 209 ? 14.359 1.112 13.031 1 97.62 209 LEU A CA 1
ATOM 1663 C C . LEU A 1 209 ? 13.953 0.819 14.477 1 97.62 209 LEU A C 1
ATOM 1665 O O . LEU A 1 209 ? 14.742 1.019 15.398 1 97.62 209 LEU A O 1
ATOM 1669 N N . LEU A 1 210 ? 12.719 0.36 14.711 1 97.06 210 LEU A N 1
ATOM 1670 C CA . LEU A 1 210 ? 12.227 0.415 16.078 1 97.06 210 LEU A CA 1
ATOM 1671 C C . LEU A 1 210 ? 11.836 -0.974 16.578 1 97.06 210 LEU A C 1
ATOM 1673 O O . LEU A 1 210 ? 11.477 -1.844 15.773 1 97.06 210 LEU A O 1
ATOM 1677 N N . GLY A 1 211 ? 11.906 -1.205 17.828 1 94.31 211 GLY A N 1
ATOM 1678 C CA . GLY A 1 211 ? 11.461 -2.344 18.609 1 94.31 211 GLY A CA 1
ATOM 1679 C C . GLY A 1 211 ? 11.188 -1.995 20.062 1 94.31 211 GLY A C 1
ATOM 1680 O O . GLY A 1 211 ? 11.102 -0.817 20.422 1 94.31 211 GLY A O 1
ATOM 1681 N N . PRO A 1 212 ? 10.969 -3.002 20.906 1 93.44 212 PRO A N 1
ATOM 1682 C CA . PRO A 1 212 ? 10.578 -2.773 22.297 1 93.44 212 PRO A CA 1
ATOM 1683 C C . PRO A 1 212 ? 11.641 -2.01 23.094 1 93.44 212 PRO A C 1
ATOM 1685 O O . PRO A 1 212 ? 11.328 -1.408 24.125 1 93.44 212 PRO A O 1
ATOM 1688 N N . GLU A 1 213 ? 12.828 -1.984 22.656 1 95.75 213 GLU A N 1
ATOM 1689 C CA . GLU A 1 213 ? 13.922 -1.361 23.391 1 95.75 213 GLU A CA 1
ATOM 1690 C C . GLU A 1 213 ? 14.07 0.11 23.016 1 95.75 213 GLU A C 1
ATOM 1692 O O . GLU A 1 213 ? 14.875 0.83 23.625 1 95.75 213 GLU A O 1
ATOM 1697 N N . HIS A 1 214 ? 13.375 0.592 22.078 1 97.56 214 HIS A N 1
ATOM 1698 C CA . HIS A 1 214 ? 13.586 1.931 21.547 1 97.56 214 HIS A CA 1
ATOM 1699 C C . HIS A 1 214 ? 12.586 2.924 22.125 1 97.56 214 HIS A C 1
ATOM 1701 O O . HIS A 1 214 ? 11.523 2.527 22.625 1 97.56 214 HIS A O 1
ATOM 1707 N N . ARG A 1 215 ? 12.969 4.199 22.078 1 98.38 215 ARG A N 1
ATOM 1708 C CA . ARG A 1 215 ? 12.141 5.305 22.547 1 98.38 215 ARG A CA 1
ATOM 1709 C C . ARG A 1 215 ? 11.898 6.32 21.438 1 98.38 215 ARG A C 1
ATOM 1711 O O . ARG A 1 215 ? 12.828 6.711 20.719 1 98.38 215 ARG A O 1
ATOM 1718 N N . VAL A 1 216 ? 10.633 6.719 21.312 1 98.69 216 VAL A N 1
ATOM 1719 C CA . VAL A 1 216 ? 10.227 7.645 20.266 1 98.69 216 VAL A CA 1
ATOM 1720 C C . VAL A 1 216 ? 9.609 8.898 20.891 1 98.69 216 VAL A C 1
ATOM 1722 O O . VAL A 1 216 ? 8.734 8.797 21.75 1 98.69 216 VAL A O 1
ATOM 1725 N N . ALA A 1 217 ? 10.086 10.062 20.484 1 98.75 217 ALA A N 1
ATOM 1726 C CA . ALA A 1 217 ? 9.477 11.336 20.875 1 98.75 217 ALA A CA 1
ATOM 1727 C C . ALA A 1 217 ? 8.539 11.844 19.781 1 98.75 217 ALA A C 1
ATOM 1729 O O . ALA A 1 217 ? 8.875 11.836 18.594 1 98.75 217 ALA A O 1
ATOM 1730 N N . ILE A 1 218 ? 7.371 12.258 20.203 1 98.62 218 ILE A N 1
ATOM 1731 C CA . ILE A 1 218 ? 6.422 12.898 19.297 1 98.62 218 ILE A CA 1
ATOM 1732 C C . ILE A 1 218 ? 5.98 14.242 19.891 1 98.62 218 ILE A C 1
ATOM 1734 O O . ILE A 1 218 ? 6.273 14.547 21.047 1 98.62 218 ILE A O 1
ATOM 1738 N N . GLU A 1 219 ? 5.352 15 19.094 1 98.75 219 GLU A N 1
ATOM 1739 C CA . GLU A 1 219 ? 4.777 16.266 19.547 1 98.75 219 GLU A CA 1
ATOM 1740 C C . GLU A 1 219 ? 3.555 16.031 20.422 1 98.75 219 GLU A C 1
ATOM 1742 O O . GLU A 1 219 ? 2.844 15.039 20.266 1 98.75 219 GLU A O 1
ATOM 1747 N N . ASN A 1 220 ? 3.297 17.047 21.375 1 98.44 220 ASN A N 1
ATOM 1748 C CA . ASN A 1 220 ? 2.145 16.969 22.266 1 98.44 220 ASN A CA 1
ATOM 1749 C C . ASN A 1 220 ? 1.476 18.344 22.422 1 98.44 220 ASN A C 1
ATOM 1751 O O . ASN A 1 220 ? 2.018 19.219 23.078 1 98.44 220 ASN A O 1
ATOM 1755 N N . PRO A 1 221 ? 0.19 18.547 21.938 1 97.81 221 PRO A N 1
ATOM 1756 C CA . PRO A 1 221 ? -0.528 17.547 21.141 1 97.81 221 PRO A CA 1
ATOM 1757 C C . PRO A 1 221 ? 0.2 17.188 19.844 1 97.81 221 PRO A C 1
ATOM 1759 O O . PRO A 1 221 ? 1.131 17.891 19.438 1 97.81 221 PRO A O 1
ATOM 1762 N N . GLY A 1 222 ? -0.187 16.062 19.312 1 98 222 GLY A N 1
ATOM 1763 C CA . GLY A 1 222 ? 0.499 15.617 18.109 1 98 222 GLY A CA 1
ATOM 1764 C C . GLY A 1 222 ? -0.344 14.695 17.25 1 98 222 GLY A C 1
ATOM 1765 O O . GLY A 1 222 ? -1.522 14.477 17.531 1 98 222 GLY A O 1
ATOM 1766 N N . TYR A 1 223 ? 0.21 14.25 16.188 1 96.75 223 TYR A N 1
ATOM 1767 C CA . TYR A 1 223 ? -0.488 13.43 15.195 1 96.75 223 TYR A CA 1
ATOM 1768 C C . TYR A 1 223 ? -0.763 12.039 15.75 1 96.75 223 TYR A C 1
ATOM 1770 O O . TYR A 1 223 ? 0.164 11.25 15.953 1 96.75 223 TYR A O 1
ATOM 1778 N N . LEU A 1 224 ? -1.981 11.727 15.852 1 96.31 224 LEU A N 1
ATOM 1779 C CA . LEU A 1 224 ? -2.447 10.539 16.562 1 96.31 224 LEU A CA 1
ATOM 1780 C C . LEU A 1 224 ? -2.064 9.273 15.797 1 96.31 224 LEU A C 1
ATOM 1782 O O . LEU A 1 224 ? -1.679 8.273 16.406 1 96.31 224 LEU A O 1
ATOM 1786 N N . ASP A 1 225 ? -2.168 9.219 14.5 1 95.69 225 ASP A N 1
ATOM 1787 C CA . ASP A 1 225 ? -1.849 8.016 13.727 1 95.69 225 ASP A CA 1
ATOM 1788 C C . ASP A 1 225 ? -0.363 7.68 13.828 1 95.69 225 ASP A C 1
ATOM 1790 O O . ASP A 1 225 ? 0.012 6.504 13.852 1 95.69 225 ASP A O 1
ATOM 1794 N N . ALA A 1 226 ? 0.475 8.672 13.82 1 97.62 226 ALA A N 1
ATOM 1795 C CA . ALA A 1 226 ? 1.894 8.406 14.047 1 97.62 226 ALA A CA 1
ATOM 1796 C C . ALA A 1 226 ? 2.119 7.746 15.398 1 97.62 226 ALA A C 1
ATOM 1798 O O . ALA A 1 226 ? 2.924 6.82 15.523 1 97.62 226 ALA A O 1
ATOM 1799 N N . ARG A 1 227 ? 1.437 8.242 16.438 1 97.5 227 ARG A N 1
ATOM 1800 C CA . ARG A 1 227 ? 1.531 7.637 17.75 1 97.5 227 ARG A CA 1
ATOM 1801 C C . ARG A 1 227 ? 1.168 6.156 17.719 1 97.5 227 ARG A C 1
ATOM 1803 O O . ARG A 1 227 ? 1.896 5.316 18.25 1 97.5 227 ARG A O 1
ATOM 1810 N N . HIS A 1 228 ? 0.051 5.84 17.047 1 96.69 228 HIS A N 1
ATOM 1811 C CA . HIS A 1 228 ? -0.361 4.449 16.875 1 96.69 228 HIS A CA 1
ATOM 1812 C C . HIS A 1 228 ? 0.721 3.629 16.188 1 96.69 228 HIS A C 1
ATOM 1814 O O . HIS A 1 228 ? 1.064 2.535 16.641 1 96.69 228 HIS A O 1
ATOM 1820 N N . ILE A 1 229 ? 1.255 4.137 15.133 1 97.56 229 ILE A N 1
ATOM 1821 C CA . ILE A 1 229 ? 2.232 3.428 14.312 1 97.56 229 ILE A CA 1
ATOM 1822 C C . ILE A 1 229 ? 3.463 3.092 15.156 1 97.56 229 ILE A C 1
ATOM 1824 O O . ILE A 1 229 ? 3.939 1.955 15.141 1 97.56 229 ILE A O 1
ATOM 1828 N N . PHE A 1 230 ? 3.965 4.039 15.914 1 98 230 PHE A N 1
ATOM 1829 C CA . PHE A 1 230 ? 5.18 3.826 16.688 1 98 230 PHE A CA 1
ATOM 1830 C C . PHE A 1 230 ? 4.91 2.912 17.875 1 98 230 PHE A C 1
ATOM 1832 O O . PHE A 1 230 ? 5.734 2.062 18.219 1 98 230 PHE A O 1
ATOM 1839 N N . LEU A 1 231 ? 3.713 3.045 18.531 1 96.94 231 LEU A N 1
ATOM 1840 C CA . LEU A 1 231 ? 3.355 2.17 19.641 1 96.94 231 LEU A CA 1
ATOM 1841 C C . LEU A 1 231 ? 3.27 0.718 19.172 1 96.94 231 LEU A C 1
ATOM 1843 O O . LEU A 1 231 ? 3.646 -0.195 19.922 1 96.94 231 LEU A O 1
ATOM 1847 N N . ARG A 1 232 ? 2.869 0.513 18.016 1 94.31 232 ARG A N 1
ATOM 1848 C CA . ARG A 1 232 ? 2.646 -0.828 17.484 1 94.31 232 ARG A CA 1
ATOM 1849 C C . ARG A 1 232 ? 3.971 -1.53 17.203 1 94.31 232 ARG A C 1
ATOM 1851 O O . ARG A 1 232 ? 4.004 -2.746 17 1 94.31 232 ARG A O 1
ATOM 1858 N N . THR A 1 233 ? 5.062 -0.816 17.141 1 94.56 233 THR A N 1
ATOM 1859 C CA . THR A 1 233 ? 6.383 -1.423 17.016 1 94.56 233 THR A CA 1
ATOM 1860 C C . THR A 1 233 ? 6.848 -2.006 18.344 1 94.56 233 THR A C 1
ATOM 1862 O O . THR A 1 233 ? 7.816 -2.766 18.391 1 94.56 233 THR A O 1
ATOM 1865 N N . GLY A 1 234 ? 6.16 -1.615 19.469 1 94.19 234 GLY A N 1
ATOM 1866 C CA . GLY A 1 234 ? 6.57 -1.979 20.812 1 94.19 234 GLY A CA 1
ATOM 1867 C C . GLY A 1 234 ? 7.41 -0.912 21.484 1 94.19 234 GLY A C 1
ATOM 1868 O O . GLY A 1 234 ? 7.742 -1.032 22.672 1 94.19 234 GLY A O 1
ATOM 1869 N N . ALA A 1 235 ? 7.719 0.151 20.797 1 97 235 ALA A N 1
ATOM 1870 C CA . ALA A 1 235 ? 8.555 1.217 21.344 1 97 235 ALA A CA 1
ATOM 1871 C C . ALA A 1 235 ? 7.793 2.02 22.391 1 97 235 ALA A C 1
ATOM 1873 O O . ALA A 1 235 ? 6.562 2.023 22.406 1 97 235 ALA A O 1
ATOM 1874 N N . GLN A 1 236 ? 8.586 2.574 23.25 1 97.44 236 GLN A N 1
ATOM 1875 C CA . GLN A 1 236 ? 8.016 3.555 24.172 1 97.44 236 GLN A CA 1
ATOM 1876 C C . GLN A 1 236 ? 7.855 4.914 23.5 1 97.44 236 GLN A C 1
ATOM 1878 O O . GLN A 1 236 ? 8.789 5.414 22.875 1 97.44 236 GLN A O 1
ATOM 1883 N N . VAL A 1 237 ? 6.656 5.484 23.609 1 97.81 237 VAL A N 1
ATOM 1884 C CA . VAL A 1 237 ? 6.379 6.762 22.953 1 97.81 237 VAL A CA 1
ATOM 1885 C C . VAL A 1 237 ? 6.07 7.82 24.016 1 97.81 237 VAL A C 1
ATOM 1887 O O . VAL A 1 237 ? 5.266 7.586 24.922 1 97.81 237 VAL A O 1
ATOM 1890 N N . TYR A 1 238 ? 6.738 8.969 23.906 1 97.69 238 TYR A N 1
ATOM 1891 C CA . TYR A 1 238 ? 6.449 10.055 24.828 1 97.69 238 TYR A CA 1
ATOM 1892 C C . TYR A 1 238 ? 6.305 11.375 24.094 1 97.69 238 TYR A C 1
ATOM 1894 O O . TYR A 1 238 ? 6.812 11.531 22.984 1 97.69 238 TYR A O 1
ATOM 1902 N N . GLY A 1 239 ? 5.641 12.32 24.75 1 98 239 GLY A N 1
ATOM 1903 C CA . GLY A 1 239 ? 5.324 13.586 24.109 1 98 239 GLY A CA 1
ATOM 1904 C C . GLY A 1 239 ? 6.215 14.727 24.578 1 98 239 GLY A C 1
ATOM 1905 O O . GLY A 1 239 ? 6.59 14.789 25.75 1 98 239 GLY A O 1
ATOM 1906 N N . ILE A 1 240 ? 6.531 15.578 23.625 1 98.38 240 ILE A N 1
ATOM 1907 C CA . ILE A 1 240 ? 7.168 16.859 23.922 1 98.38 240 ILE A CA 1
ATOM 1908 C C . ILE A 1 240 ? 6.195 18 23.625 1 98.38 240 ILE A C 1
ATOM 1910 O O . ILE A 1 240 ? 5.566 18.031 22.562 1 98.38 240 ILE A O 1
ATOM 1914 N N . ASP A 1 241 ? 6.156 18.953 24.453 1 97.88 241 ASP A N 1
ATOM 1915 C CA . ASP A 1 241 ? 5.121 19.969 24.406 1 97.88 241 ASP A CA 1
ATOM 1916 C C . ASP A 1 241 ? 5.336 20.922 23.219 1 97.88 241 ASP A C 1
ATOM 1918 O O . ASP A 1 241 ? 6.477 21.172 22.828 1 97.88 241 ASP A O 1
ATOM 1922 N N . VAL A 1 242 ? 4.215 21.422 22.719 1 97.69 242 VAL A N 1
ATOM 1923 C CA . VAL A 1 242 ? 4.18 22.344 21.594 1 97.69 242 VAL A CA 1
ATOM 1924 C C . VAL A 1 242 ? 3.568 23.672 22.031 1 97.69 242 VAL A C 1
ATOM 1926 O O . VAL A 1 242 ? 2.6 23.703 22.797 1 97.69 242 VAL A O 1
ATOM 1929 N N . ASP A 1 243 ? 4.203 24.766 21.609 1 95.56 243 ASP A N 1
ATOM 1930 C CA . ASP A 1 243 ? 3.633 26.094 21.812 1 95.56 243 ASP A CA 1
ATOM 1931 C C . ASP A 1 243 ? 3.428 26.828 20.484 1 95.56 243 ASP A C 1
ATOM 1933 O O . ASP A 1 243 ? 3.352 26.188 19.422 1 95.56 243 ASP A O 1
ATOM 1937 N N . GLU A 1 244 ? 3.219 28.094 20.453 1 92.31 244 GLU A N 1
ATOM 1938 C CA . GLU A 1 244 ? 2.871 28.875 19.266 1 92.31 244 GLU A CA 1
ATOM 1939 C C . GLU A 1 244 ? 4.027 28.906 18.266 1 92.31 244 GLU A C 1
ATOM 1941 O O . GLU A 1 244 ? 3.842 29.281 17.109 1 92.31 244 GLU A O 1
ATOM 1946 N N . ARG A 1 245 ? 5.176 28.469 18.781 1 91.88 245 ARG A N 1
ATOM 1947 C CA . ARG A 1 245 ? 6.344 28.438 17.906 1 91.88 245 ARG A CA 1
ATOM 1948 C C . ARG A 1 245 ? 6.727 27 17.562 1 91.88 245 ARG A C 1
ATOM 1950 O O . ARG A 1 245 ? 7.867 26.734 17.156 1 91.88 245 ARG A O 1
ATOM 1957 N N . GLY A 1 246 ? 5.828 26.078 17.781 1 95.38 246 GLY A N 1
ATOM 1958 C CA . GLY A 1 246 ? 6.102 24.672 17.5 1 95.38 246 GLY A CA 1
ATOM 1959 C C . GLY A 1 246 ? 6.625 23.906 18.703 1 95.38 246 GLY A C 1
ATOM 1960 O O . GLY A 1 246 ? 6.379 24.297 19.844 1 95.38 246 GLY A O 1
ATOM 1961 N N . LEU A 1 247 ? 7.195 22.797 18.438 1 97.94 247 LEU A N 1
ATOM 1962 C CA . LEU A 1 247 ? 7.727 21.922 19.484 1 97.94 247 LEU A CA 1
ATOM 1963 C C . LEU A 1 247 ? 8.773 22.656 20.328 1 97.94 247 LEU A C 1
ATOM 1965 O O . LEU A 1 247 ? 9.648 23.328 19.781 1 97.94 247 LEU A O 1
ATOM 1969 N N . ARG A 1 248 ? 8.688 22.547 21.641 1 97.62 248 ARG A N 1
ATOM 1970 C CA . ARG A 1 248 ? 9.695 23.078 22.562 1 97.62 248 ARG A CA 1
ATOM 1971 C C . ARG A 1 248 ? 10.867 22.109 22.703 1 97.62 248 ARG A C 1
ATOM 1973 O O . ARG A 1 248 ? 10.734 21.062 23.328 1 97.62 248 ARG A O 1
ATOM 1980 N N . PRO A 1 249 ? 12.008 22.516 22.156 1 97.5 249 PRO A N 1
ATOM 1981 C CA . PRO A 1 249 ? 13.141 21.578 22.219 1 97.5 249 PRO A CA 1
ATOM 1982 C C . PRO A 1 249 ? 13.508 21.219 23.656 1 97.5 249 PRO A C 1
ATOM 1984 O O . PRO A 1 249 ? 13.57 22.094 24.531 1 97.5 249 PRO A O 1
ATOM 1987 N N . PRO A 1 250 ? 13.703 19.938 23.859 1 97.75 250 PRO A N 1
ATOM 1988 C CA . PRO A 1 250 ? 14.203 19.547 25.188 1 97.75 250 PRO A CA 1
ATOM 1989 C C . PRO A 1 250 ? 15.672 19.891 25.391 1 97.75 250 PRO A C 1
ATOM 1991 O O . PRO A 1 250 ? 16.344 20.344 24.469 1 97.75 250 PRO A O 1
ATOM 1994 N N . ASP A 1 251 ? 16.109 19.672 26.625 1 96.5 251 ASP A N 1
ATOM 1995 C CA . ASP A 1 251 ? 17.516 19.938 26.938 1 96.5 251 ASP A CA 1
ATOM 1996 C C . ASP A 1 251 ? 18.438 18.938 26.234 1 96.5 251 ASP A C 1
ATOM 1998 O O . ASP A 1 251 ? 19.578 19.266 25.906 1 96.5 251 ASP A O 1
ATOM 2002 N N . THR A 1 252 ? 17.922 17.75 26.109 1 97.44 252 THR A N 1
ATOM 2003 C CA . THR A 1 252 ? 18.703 16.703 25.469 1 97.44 252 THR A CA 1
ATOM 2004 C C . THR A 1 252 ? 17.766 15.688 24.781 1 97.44 252 THR A C 1
ATOM 2006 O O . THR A 1 252 ? 16.594 15.609 25.125 1 97.44 252 THR A O 1
ATOM 2009 N N . LEU A 1 253 ? 18.328 15.023 23.797 1 97.62 253 LEU A N 1
ATOM 2010 C CA . LEU A 1 253 ? 17.609 13.914 23.156 1 97.62 253 LEU A CA 1
ATOM 2011 C C . LEU A 1 253 ? 18.297 12.586 23.469 1 97.62 253 LEU A C 1
ATOM 2013 O O . LEU A 1 253 ? 18 11.57 22.828 1 97.62 253 LEU A O 1
ATOM 2017 N N . ARG A 1 254 ? 19.234 12.68 24.422 1 97 254 ARG A N 1
ATOM 2018 C CA . ARG A 1 254 ? 19.891 11.438 24.797 1 97 254 ARG A CA 1
ATOM 2019 C C . ARG A 1 254 ? 18.859 10.391 25.234 1 97 254 ARG A C 1
ATOM 2021 O O . ARG A 1 254 ? 17.969 10.688 26.016 1 97 254 ARG A O 1
ATOM 2028 N N . GLY A 1 255 ? 19 9.219 24.734 1 96.81 255 GLY A N 1
ATOM 2029 C CA . GLY A 1 255 ? 18.062 8.148 25.031 1 96.81 255 GLY A CA 1
ATOM 2030 C C . GLY A 1 255 ? 16.875 8.102 24.094 1 96.81 255 GLY A C 1
ATOM 2031 O O . GLY A 1 255 ? 16.047 7.195 24.188 1 96.81 255 GLY A O 1
ATOM 2032 N N . THR A 1 256 ? 16.75 9.047 23.234 1 98.31 256 THR A N 1
ATOM 2033 C CA . THR A 1 256 ? 15.695 9.086 22.219 1 98.31 256 THR A CA 1
ATOM 2034 C C . THR A 1 256 ? 16.203 8.547 20.891 1 98.31 256 THR A C 1
ATOM 2036 O O . THR A 1 256 ? 17.141 9.094 20.312 1 98.31 256 THR A O 1
ATOM 2039 N N . ASP A 1 257 ? 15.562 7.492 20.406 1 98.25 257 ASP A N 1
ATOM 2040 C CA . ASP A 1 257 ? 16.047 6.848 19.188 1 98.25 257 ASP A CA 1
ATOM 2041 C C . ASP A 1 257 ? 15.492 7.539 17.953 1 98.25 257 ASP A C 1
ATOM 2043 O O . ASP A 1 257 ? 16.141 7.57 16.906 1 98.25 257 ASP A O 1
ATOM 2047 N N . LEU A 1 258 ? 14.289 8.023 18.016 1 98.69 258 LEU A N 1
ATOM 2048 C CA . LEU A 1 258 ? 13.586 8.648 16.891 1 98.69 258 LEU A CA 1
ATOM 2049 C C . LEU A 1 258 ? 12.688 9.773 17.375 1 98.69 258 LEU A C 1
ATOM 2051 O O . LEU A 1 258 ? 12.055 9.672 18.438 1 98.69 258 LEU A O 1
ATOM 2055 N N . MET A 1 259 ? 12.695 10.891 16.672 1 98.69 259 MET A N 1
ATOM 2056 C CA . MET A 1 259 ? 11.781 12.008 16.922 1 98.69 259 MET A CA 1
ATOM 2057 C C . MET A 1 259 ? 10.953 12.312 15.672 1 98.69 259 MET A C 1
ATOM 2059 O O . MET A 1 259 ? 11.508 12.484 14.586 1 98.69 259 MET A O 1
ATOM 2063 N N . TYR A 1 260 ? 9.656 12.352 15.836 1 98.69 260 TYR A N 1
ATOM 2064 C CA . TYR A 1 260 ? 8.727 12.672 14.766 1 98.69 260 TYR A CA 1
ATOM 2065 C C . TYR A 1 260 ? 8.172 14.086 14.93 1 98.69 260 TYR A C 1
ATOM 2067 O O . TYR A 1 260 ? 7.684 14.445 16 1 98.69 260 TYR A O 1
ATOM 2075 N N . LEU A 1 261 ? 8.227 14.875 13.742 1 97.19 261 LEU A N 1
ATOM 2076 C CA . LEU A 1 261 ? 7.766 16.25 13.812 1 97.19 261 LEU A CA 1
ATOM 2077 C C . LEU A 1 261 ? 7.008 16.641 12.547 1 97.19 261 LEU A C 1
ATOM 2079 O O . LEU A 1 261 ? 7.27 16.094 11.477 1 97.19 261 LEU A O 1
ATOM 2083 N N . THR A 1 262 ? 6.121 17.562 12.703 1 97.38 262 THR A N 1
ATOM 2084 C CA . THR A 1 262 ? 5.438 18.25 11.609 1 97.38 262 THR A CA 1
ATOM 2085 C C . THR A 1 262 ? 5.746 19.75 11.633 1 97.38 262 THR A C 1
ATOM 2087 O O . THR A 1 262 ? 4.887 20.562 11.977 1 97.38 262 THR A O 1
ATOM 2090 N N . PRO A 1 263 ? 6.898 20.141 11.211 1 95.56 263 PRO A N 1
ATOM 2091 C CA . PRO A 1 263 ? 7.461 21.469 11.539 1 95.56 263 PRO A CA 1
ATOM 2092 C C . PRO A 1 263 ? 6.832 22.594 10.719 1 95.56 263 PRO A C 1
ATOM 2094 O O . PRO A 1 263 ? 6.816 23.734 11.156 1 95.56 263 PRO A O 1
ATOM 2097 N N . SER A 1 264 ? 6.383 22.312 9.477 1 92.5 264 SER A N 1
ATOM 2098 C CA . SER A 1 264 ? 5.863 23.391 8.633 1 92.5 264 SER A CA 1
ATOM 2099 C C . SER A 1 264 ? 4.535 23.922 9.164 1 92.5 264 SER A C 1
ATOM 2101 O O . SER A 1 264 ? 4.41 25.109 9.461 1 92.5 264 SER A O 1
ATOM 2103 N N . HIS A 1 265 ? 3.598 23.109 9.242 1 93.69 265 HIS A N 1
ATOM 2104 C CA . HIS A 1 265 ? 2.314 23.312 9.906 1 93.69 265 HIS A CA 1
ATOM 2105 C C . HIS A 1 265 ? 2.012 22.172 10.875 1 93.69 265 HIS A C 1
ATOM 2107 O O . HIS A 1 265 ? 1.473 21.141 10.469 1 93.69 265 HIS A O 1
ATOM 2113 N N . HIS A 1 266 ? 2.26 22.5 12.117 1 96.81 266 HIS A N 1
ATOM 2114 C CA . HIS A 1 266 ? 2.156 21.5 13.156 1 96.81 266 HIS A CA 1
ATOM 2115 C C . HIS A 1 266 ? 0.768 20.859 13.18 1 96.81 266 HIS A C 1
ATOM 2117 O O . HIS A 1 266 ? -0.24 21.562 13.07 1 96.81 266 HIS A O 1
ATOM 2123 N N . HIS A 1 267 ? 0.719 19.594 13.141 1 96.69 267 HIS A N 1
ATOM 2124 C CA . HIS A 1 267 ? -0.512 18.844 13.398 1 96.69 267 HIS A CA 1
ATOM 2125 C C . HIS A 1 267 ? -0.723 18.641 14.898 1 96.69 267 HIS A C 1
ATOM 2127 O O . HIS A 1 267 ? 0.094 17.984 15.555 1 96.69 267 HIS A O 1
ATOM 2133 N N . PRO A 1 268 ? -1.737 19.141 15.492 1 96.25 268 PRO A N 1
ATOM 2134 C CA . PRO A 1 268 ? -2.93 19.688 14.836 1 96.25 268 PRO A CA 1
ATOM 2135 C C . PRO A 1 268 ? -3.002 21.203 14.922 1 96.25 268 PRO A C 1
ATOM 2137 O O . PRO A 1 268 ? -3.932 21.812 14.391 1 96.25 268 PRO A O 1
ATOM 2140 N N . THR A 1 269 ? -2.014 21.922 15.5 1 95.81 269 THR A N 1
ATOM 2141 C CA . THR A 1 269 ? -2.199 23.297 15.93 1 95.81 269 THR A CA 1
ATOM 2142 C C . THR A 1 269 ? -1.872 24.266 14.797 1 95.81 269 THR A C 1
ATOM 2144 O O . THR A 1 269 ? -2.195 25.453 14.875 1 95.81 269 THR A O 1
ATOM 2147 N N . ASN A 1 270 ? -1.111 23.812 13.812 1 94.44 270 ASN A N 1
ATOM 2148 C CA . ASN A 1 270 ? -0.671 24.578 12.648 1 94.44 270 ASN A CA 1
ATOM 2149 C C . ASN A 1 270 ? 0.459 25.531 13.008 1 94.44 270 ASN A C 1
ATOM 2151 O O . ASN A 1 270 ? 0.875 26.344 12.18 1 94.44 270 ASN A O 1
ATOM 2155 N N . ALA A 1 271 ? 0.96 25.438 14.227 1 93.88 271 ALA A N 1
ATOM 2156 C CA . ALA A 1 271 ? 2.133 26.234 14.578 1 93.88 271 ALA A CA 1
ATOM 2157 C C . ALA A 1 271 ? 3.311 25.922 13.664 1 93.88 271 ALA A C 1
ATOM 2159 O O . ALA A 1 271 ? 3.486 24.766 13.25 1 93.88 271 ALA A O 1
ATOM 2160 N N . THR A 1 272 ? 4.07 26.938 13.344 1 92.38 272 THR A N 1
ATOM 2161 C CA . THR A 1 272 ? 5.273 26.75 12.539 1 92.38 272 THR A CA 1
ATOM 2162 C C . THR A 1 272 ? 6.52 26.719 13.422 1 92.38 272 THR A C 1
ATOM 2164 O O . THR A 1 272 ? 6.727 27.609 14.242 1 92.38 272 THR A O 1
ATOM 2167 N N . LEU A 1 273 ? 7.281 25.672 13.25 1 94.06 273 LEU A N 1
ATOM 2168 C CA . LEU A 1 273 ? 8.531 25.594 13.992 1 94.06 273 LEU A CA 1
ATOM 2169 C C . LEU A 1 273 ? 9.531 26.641 13.5 1 94.06 273 LEU A C 1
ATOM 2171 O O . LEU A 1 273 ? 9.859 26.672 12.312 1 94.06 273 LEU A O 1
ATOM 2175 N N . GLY A 1 274 ? 9.977 27.438 14.375 1 87.06 274 GLY A N 1
ATOM 2176 C CA . GLY A 1 274 ? 10.914 28.484 14.023 1 87.06 274 GLY A CA 1
ATOM 2177 C C . GLY A 1 274 ? 12.258 27.953 13.562 1 87.06 274 GLY A C 1
ATOM 2178 O O . GLY A 1 274 ? 12.641 26.828 13.906 1 87.06 274 GLY A O 1
ATOM 2179 N N . ILE A 1 275 ? 12.969 28.766 12.852 1 84.5 275 ILE A N 1
ATOM 2180 C CA . ILE A 1 275 ? 14.242 28.375 12.266 1 84.5 275 ILE A CA 1
ATOM 2181 C C . ILE A 1 275 ? 15.242 28.047 13.367 1 84.5 275 ILE A C 1
ATOM 2183 O O . ILE A 1 275 ? 16.047 27.125 13.242 1 84.5 275 ILE A O 1
ATOM 2187 N N . ASP A 1 276 ? 15.242 28.812 14.383 1 85.31 276 ASP A N 1
ATOM 2188 C CA . ASP A 1 276 ? 16.141 28.594 15.508 1 85.31 276 ASP A CA 1
ATOM 2189 C C . ASP A 1 276 ? 15.891 27.234 16.172 1 85.31 276 ASP A C 1
ATOM 2191 O O . ASP A 1 276 ? 16.828 26.516 16.516 1 85.31 276 ASP A O 1
ATOM 2195 N N . ARG A 1 277 ? 14.648 26.922 16.344 1 93.44 277 ARG A N 1
ATOM 2196 C CA . ARG A 1 277 ? 14.289 25.641 16.953 1 93.44 277 ARG A CA 1
ATOM 2197 C C . ARG A 1 277 ? 14.617 24.484 16.016 1 93.44 277 ARG A C 1
ATOM 2199 O O . ARG A 1 277 ? 15.016 23.406 16.469 1 93.44 277 ARG A O 1
ATOM 2206 N N . ARG A 1 278 ? 14.461 24.719 14.719 1 92.38 278 ARG A N 1
ATOM 2207 C CA . ARG A 1 278 ? 14.852 23.703 13.742 1 92.38 278 ARG A CA 1
ATOM 2208 C C . ARG A 1 278 ? 16.328 23.359 13.875 1 92.38 278 ARG A C 1
ATOM 2210 O O . ARG A 1 278 ? 16.703 22.188 13.977 1 92.38 278 ARG A O 1
ATOM 2217 N N . GLN A 1 279 ? 17.125 24.359 13.93 1 88.5 279 GLN A N 1
ATOM 2218 C CA . GLN A 1 279 ? 18.578 24.188 14.023 1 88.5 279 GLN A CA 1
ATOM 2219 C C . GLN A 1 279 ? 18.969 23.531 15.344 1 88.5 279 GLN A C 1
ATOM 2221 O O . GLN A 1 279 ? 19.812 22.641 15.375 1 88.5 279 GLN A O 1
ATOM 2226 N N . HIS A 1 280 ? 18.328 23.984 16.344 1 94 280 HIS A N 1
ATOM 2227 C CA . HIS A 1 280 ? 18.609 23.453 17.672 1 94 280 HIS A CA 1
ATOM 2228 C C . HIS A 1 280 ? 18.281 21.953 17.734 1 94 280 HIS A C 1
ATOM 2230 O O . HIS A 1 280 ? 19.062 21.172 18.25 1 94 280 HIS A O 1
ATOM 2236 N N . LEU A 1 281 ? 17.172 21.562 17.219 1 96.94 281 LEU A N 1
ATOM 2237 C CA . LEU A 1 281 ? 16.75 20.172 17.219 1 96.94 281 LEU A CA 1
ATOM 2238 C C . LEU A 1 281 ? 17.703 19.297 16.391 1 96.94 281 LEU A C 1
ATOM 2240 O O . LEU A 1 281 ? 18.016 18.172 16.781 1 96.94 281 LEU A O 1
ATOM 2244 N N . LEU A 1 282 ? 18.125 19.828 15.266 1 93.81 282 LEU A N 1
ATOM 2245 C CA . LEU A 1 282 ? 19.062 19.094 14.43 1 93.81 282 LEU A CA 1
ATOM 2246 C C . LEU A 1 282 ? 20.391 18.875 15.164 1 93.81 282 LEU A C 1
ATOM 2248 O O . LEU A 1 282 ? 20.984 17.797 15.062 1 93.81 282 LEU A O 1
ATOM 2252 N N . GLN A 1 283 ? 20.797 19.875 15.875 1 92.88 283 GLN A N 1
ATOM 2253 C CA . GLN A 1 283 ? 22.031 19.766 16.656 1 92.88 283 GLN A CA 1
ATOM 2254 C C . GLN A 1 283 ? 21.891 18.719 17.75 1 92.88 283 GLN A C 1
ATOM 2256 O O . GLN A 1 283 ? 22.766 17.859 17.922 1 92.88 283 GLN A O 1
ATOM 2261 N N . LEU A 1 284 ? 20.797 18.781 18.516 1 96.56 284 LEU A N 1
ATOM 2262 C CA . LEU A 1 284 ? 20.547 17.812 19.562 1 96.56 284 LEU A CA 1
ATOM 2263 C C . LEU A 1 284 ? 20.5 16.391 19 1 96.56 284 LEU A C 1
ATOM 2265 O O . LEU A 1 284 ? 21.031 15.461 19.609 1 96.56 284 LEU A O 1
ATOM 2269 N N . ALA A 1 285 ? 19.875 16.25 17.844 1 96.62 285 ALA A N 1
ATOM 2270 C CA . ALA A 1 285 ? 19.734 14.938 17.203 1 96.62 285 ALA A CA 1
ATOM 2271 C C . ALA A 1 285 ? 21.094 14.383 16.781 1 96.62 285 ALA A C 1
ATOM 2273 O O . ALA A 1 285 ? 21.375 13.203 16.984 1 96.62 285 ALA A O 1
ATOM 2274 N N . ALA A 1 286 ? 21.922 15.203 16.203 1 92.94 286 ALA A N 1
ATOM 2275 C CA . ALA A 1 286 ? 23.266 14.805 15.773 1 92.94 286 ALA A CA 1
ATOM 2276 C C . ALA A 1 286 ? 24.109 14.344 16.953 1 92.94 286 ALA A C 1
ATOM 2278 O O . ALA A 1 286 ? 24.859 13.375 16.844 1 92.94 286 ALA A O 1
ATOM 2279 N N . GLU A 1 287 ? 23.938 15.008 18.031 1 92.69 287 GLU A N 1
ATOM 2280 C CA . GLU A 1 287 ? 24.703 14.711 19.234 1 92.69 287 GLU A CA 1
ATOM 2281 C C . GLU A 1 287 ? 24.266 13.398 19.859 1 92.69 287 GLU A C 1
ATOM 2283 O O . GLU A 1 287 ? 25.094 12.656 20.406 1 92.69 287 GLU A O 1
ATOM 2288 N N . SER A 1 288 ? 23.031 13.094 19.797 1 95.56 288 SER A N 1
ATOM 2289 C CA . SER A 1 288 ? 22.469 11.969 20.516 1 95.56 288 SER A CA 1
ATOM 2290 C C . SER A 1 288 ? 22.312 10.75 19.609 1 95.56 288 SER A C 1
ATOM 2292 O O . SER A 1 288 ? 22.062 9.641 20.094 1 95.56 288 SER A O 1
ATOM 2294 N N . GLY A 1 289 ? 22.438 10.961 18.312 1 94.88 289 GLY A N 1
ATOM 2295 C CA . GLY A 1 289 ? 22.156 9.883 17.375 1 94.88 289 GLY A CA 1
ATOM 2296 C C . GLY A 1 289 ? 20.672 9.633 17.172 1 94.88 289 GLY A C 1
ATOM 2297 O O . GLY A 1 289 ? 20.266 8.508 16.875 1 94.88 289 GLY A O 1
ATOM 2298 N N . THR A 1 290 ? 19.859 10.609 17.422 1 97.44 290 THR A N 1
ATOM 2299 C CA . THR A 1 290 ? 18.422 10.539 17.25 1 97.44 290 THR A CA 1
ATOM 2300 C C . THR A 1 290 ? 18.031 10.734 15.781 1 97.44 290 THR A C 1
ATOM 2302 O O . THR A 1 290 ? 18.484 11.695 15.148 1 97.44 290 THR A O 1
ATOM 2305 N N . VAL A 1 291 ? 17.266 9.836 15.234 1 98.12 291 VAL A N 1
ATOM 2306 C CA . VAL A 1 291 ? 16.766 10.008 13.875 1 98.12 291 VAL A CA 1
ATOM 2307 C C . VAL A 1 291 ? 15.609 11.008 13.875 1 98.12 291 VAL A C 1
ATOM 2309 O O . VAL A 1 291 ? 14.617 10.82 14.578 1 98.12 291 VAL A O 1
ATOM 2312 N N . ILE A 1 292 ? 15.727 12.047 13.109 1 98.12 292 ILE A N 1
ATOM 2313 C CA . ILE A 1 292 ? 14.641 13.008 12.953 1 98.12 292 ILE A CA 1
ATOM 2314 C C . ILE A 1 292 ? 13.781 12.625 11.75 1 98.12 292 ILE A C 1
ATOM 2316 O O . ILE A 1 292 ? 14.289 12.453 10.648 1 98.12 292 ILE A O 1
ATOM 2320 N N . VAL A 1 293 ? 12.516 12.484 11.969 1 98.69 293 VAL A N 1
ATOM 2321 C CA . VAL A 1 293 ? 11.547 12.266 10.914 1 98.69 293 VAL A CA 1
ATOM 2322 C C . VAL A 1 293 ? 10.641 13.492 10.773 1 98.69 293 VAL A C 1
ATOM 2324 O O . VAL A 1 293 ? 9.859 13.797 11.672 1 98.69 293 VAL A O 1
ATOM 2327 N N . GLU A 1 294 ? 10.758 14.148 9.68 1 98.31 294 GLU A N 1
ATOM 2328 C CA . GLU A 1 294 ? 9.961 15.328 9.344 1 98.31 294 GLU A CA 1
ATOM 2329 C C . GLU A 1 294 ? 8.805 14.961 8.422 1 98.31 294 GLU A C 1
ATOM 2331 O O . GLU A 1 294 ? 9.016 14.5 7.297 1 98.31 294 GLU A O 1
ATOM 2336 N N . ASP A 1 295 ? 7.621 15.125 8.898 1 97.69 295 ASP A N 1
ATOM 2337 C CA . ASP A 1 295 ? 6.418 14.969 8.086 1 97.69 295 ASP A CA 1
ATOM 2338 C C . ASP A 1 295 ? 5.934 16.312 7.547 1 97.69 295 ASP A C 1
ATOM 2340 O O . ASP A 1 295 ? 5.355 17.109 8.281 1 97.69 295 ASP A O 1
ATOM 2344 N N . ASP A 1 296 ? 6.156 16.531 6.281 1 95.12 296 ASP A N 1
ATOM 2345 C CA . ASP A 1 296 ? 5.863 17.797 5.621 1 95.12 296 ASP A CA 1
ATOM 2346 C C . ASP A 1 296 ? 4.605 17.688 4.762 1 95.12 296 ASP A C 1
ATOM 2348 O O . ASP A 1 296 ? 4.629 18.031 3.574 1 95.12 296 ASP A O 1
ATOM 2352 N N . TYR A 1 297 ? 3.475 17.391 5.387 1 90 297 TYR A N 1
ATOM 2353 C CA . TYR A 1 297 ? 2.283 16.891 4.707 1 90 297 TYR A CA 1
ATOM 2354 C C . TYR A 1 297 ? 1.511 18.031 4.055 1 90 297 TYR A C 1
ATOM 2356 O O . TYR A 1 297 ? 0.684 17.812 3.168 1 90 297 TYR A O 1
ATOM 2364 N N . ASP A 1 298 ? 1.748 19.328 4.367 1 88.44 298 ASP A N 1
ATOM 2365 C CA . ASP A 1 298 ? 0.907 20.375 3.807 1 88.44 298 ASP A CA 1
ATOM 2366 C C . ASP A 1 298 ? 1.7 21.672 3.615 1 88.44 298 ASP A C 1
ATOM 2368 O O . ASP A 1 298 ? 1.135 22.766 3.66 1 88.44 298 ASP A O 1
ATOM 2372 N N . SER A 1 299 ? 2.943 21.609 3.463 1 84.12 299 SER A N 1
ATOM 2373 C CA . SER A 1 299 ? 3.809 22.781 3.377 1 84.12 299 SER A CA 1
ATOM 2374 C C . SER A 1 299 ? 3.391 23.688 2.229 1 84.12 299 SER A C 1
ATOM 2376 O O . SER A 1 299 ? 3.686 24.891 2.238 1 84.12 299 SER A O 1
ATOM 2378 N N . GLU A 1 300 ? 2.643 23.203 1.338 1 84.06 300 GLU A N 1
ATOM 2379 C CA . GLU A 1 300 ? 2.211 23.953 0.167 1 84.06 300 GLU A CA 1
ATOM 2380 C C . GLU A 1 300 ? 1.137 24.969 0.535 1 84.06 300 GLU A C 1
ATOM 2382 O O . GLU A 1 300 ? 0.896 25.922 -0.21 1 84.06 300 GLU A O 1
ATOM 2387 N N . PHE A 1 301 ? 0.537 24.812 1.64 1 88.19 301 PHE A N 1
ATOM 2388 C CA . PHE A 1 301 ? -0.608 25.641 1.999 1 88.19 301 PHE A CA 1
ATOM 2389 C C . PHE A 1 301 ? -0.206 26.719 3.006 1 88.19 301 PHE A C 1
ATOM 2391 O O . PHE A 1 301 ? -0.778 26.797 4.094 1 88.19 301 PHE A O 1
ATOM 2398 N N . ARG A 1 302 ? 0.727 27.484 2.678 1 86.56 302 ARG A N 1
ATOM 2399 C CA . ARG A 1 302 ? 1.071 28.688 3.428 1 86.56 302 ARG A CA 1
ATOM 2400 C C . ARG A 1 302 ? 0.428 29.922 2.805 1 86.56 302 ARG A C 1
ATOM 2402 O O . ARG A 1 302 ? 0.605 30.188 1.613 1 86.56 302 ARG A O 1
ATOM 2409 N N . TYR A 1 303 ? -0.265 30.688 3.588 1 86.81 303 TYR A N 1
ATOM 2410 C CA . TYR A 1 303 ? -1.09 31.766 3.047 1 86.81 303 TYR A CA 1
ATOM 2411 C C . TYR A 1 303 ? -0.458 33.125 3.312 1 86.81 303 TYR A C 1
ATOM 2413 O O . TYR A 1 303 ? -0.755 34.094 2.621 1 86.81 303 TYR A O 1
ATOM 2421 N N . HIS A 1 304 ? 0.312 33.156 4.398 1 81.12 304 HIS A N 1
ATOM 2422 C CA . HIS A 1 304 ? 0.981 34.406 4.727 1 81.12 304 HIS A CA 1
ATOM 2423 C C . HIS A 1 304 ? 2.408 34.156 5.203 1 81.12 304 HIS A C 1
ATOM 2425 O O . HIS A 1 304 ? 2.727 33.062 5.688 1 81.12 304 HIS A O 1
ATOM 2431 N N . GLY A 1 305 ? 3.162 35.125 5.012 1 71.31 305 GLY A N 1
ATOM 2432 C CA . GLY A 1 305 ? 4.535 35.062 5.488 1 71.31 305 GLY A CA 1
ATOM 2433 C C . GLY A 1 305 ? 5.457 34.281 4.555 1 71.31 305 GLY A C 1
ATOM 2434 O O . GLY A 1 305 ? 5.008 33.719 3.549 1 71.31 305 GLY A O 1
ATOM 2435 N N . SER A 1 306 ? 6.68 34.25 4.977 1 69.06 306 SER A N 1
ATOM 2436 C CA . SER A 1 306 ? 7.699 33.594 4.176 1 69.06 306 SER A CA 1
ATOM 2437 C C . SER A 1 306 ? 7.688 32.094 4.414 1 69.06 306 SER A C 1
ATOM 2439 O O . SER A 1 306 ? 7.422 31.641 5.527 1 69.06 306 SER A O 1
ATOM 2441 N N . PRO A 1 307 ? 7.984 31.422 3.311 1 70.62 307 PRO A N 1
ATOM 2442 C CA . PRO A 1 307 ? 8.07 29.969 3.5 1 70.62 307 PRO A CA 1
ATOM 2443 C C . PRO A 1 307 ? 9.227 29.562 4.414 1 70.62 307 PRO A C 1
ATOM 2445 O O . PRO A 1 307 ? 10.25 30.25 4.461 1 70.62 307 PRO A O 1
ATOM 2448 N N . SER A 1 308 ? 8.953 28.578 5.238 1 77.19 308 SER A N 1
ATOM 2449 C CA . SER A 1 308 ? 10 27.984 6.059 1 77.19 308 SER A CA 1
ATOM 2450 C C . SER A 1 308 ? 10.648 26.797 5.344 1 77.19 308 SER A C 1
ATOM 2452 O O . SER A 1 308 ? 9.961 26 4.695 1 77.19 308 SER A O 1
ATOM 2454 N N . PRO A 1 309 ? 11.977 26.672 5.406 1 82.06 309 PRO A N 1
ATOM 2455 C CA . PRO A 1 309 ? 12.617 25.5 4.816 1 82.06 309 PRO A CA 1
ATOM 2456 C C . PRO A 1 309 ? 12.281 24.203 5.566 1 82.06 309 PRO A C 1
ATOM 2458 O O . PRO A 1 309 ? 11.945 24.25 6.75 1 82.06 309 PRO A O 1
ATOM 2461 N N . ALA A 1 310 ? 12.453 23.156 4.816 1 91.19 310 ALA A N 1
ATOM 2462 C CA . ALA A 1 310 ? 12.344 21.875 5.48 1 91.19 310 ALA A CA 1
ATOM 2463 C C . ALA A 1 310 ? 13.492 21.656 6.457 1 91.19 310 ALA A C 1
ATOM 2465 O O . ALA A 1 310 ? 14.594 22.156 6.25 1 91.19 310 ALA A O 1
ATOM 2466 N N . LEU A 1 311 ? 13.211 20.938 7.5 1 91.94 311 LEU A N 1
ATOM 2467 C CA . LEU A 1 311 ? 14.266 20.547 8.422 1 91.94 311 LEU A CA 1
ATOM 2468 C C . LEU A 1 311 ? 15.359 19.766 7.695 1 91.94 311 LEU A C 1
ATOM 2470 O O . LEU A 1 311 ? 16.547 19.969 7.949 1 91.94 311 LEU A O 1
ATOM 2474 N N . LYS A 1 312 ? 14.969 18.906 6.828 1 93.69 312 LYS A N 1
ATOM 2475 C CA . LYS A 1 312 ? 15.883 18.094 6.035 1 93.69 312 LYS A CA 1
ATOM 2476 C C . LYS A 1 312 ? 16.859 18.969 5.254 1 93.69 312 LYS A C 1
ATOM 2478 O O . LYS A 1 312 ? 18.031 18.609 5.078 1 93.69 312 LYS A O 1
ATOM 2483 N N . ALA A 1 313 ? 16.406 20.047 4.816 1 87.69 313 ALA A N 1
ATOM 2484 C CA . ALA A 1 313 ? 17.234 20.953 4.027 1 87.69 313 ALA A CA 1
ATOM 2485 C C . ALA A 1 313 ? 18.344 21.547 4.883 1 87.69 313 ALA A C 1
ATOM 2487 O O . ALA A 1 313 ? 19.422 21.891 4.371 1 87.69 313 ALA A O 1
ATOM 2488 N N . LEU A 1 314 ? 18.109 21.672 6.141 1 84.69 314 LEU A N 1
ATOM 2489 C CA . LEU A 1 314 ? 19.031 22.297 7.07 1 84.69 314 LEU A CA 1
ATOM 2490 C C . LEU A 1 314 ? 19.969 21.266 7.691 1 84.69 314 LEU A C 1
ATOM 2492 O O . LEU A 1 314 ? 20.906 21.625 8.414 1 84.69 314 LEU A O 1
ATOM 2496 N N . ASP A 1 315 ? 19.719 20.031 7.418 1 89.94 315 ASP A N 1
ATOM 2497 C CA . ASP A 1 315 ? 20.422 18.922 8.062 1 89.94 315 ASP A CA 1
ATOM 2498 C C . ASP A 1 315 ? 21.828 18.75 7.484 1 89.94 315 ASP A C 1
ATOM 2500 O O . ASP A 1 315 ? 21.984 18.203 6.395 1 89.94 315 ASP A O 1
ATOM 2504 N N . SER A 1 316 ? 22.766 19.016 8.266 1 82 316 SER A N 1
ATOM 2505 C CA . SER A 1 316 ? 24.156 18.922 7.805 1 82 316 SER A CA 1
ATOM 2506 C C . SER A 1 316 ? 24.688 17.5 7.949 1 82 316 SER A C 1
ATOM 2508 O O . SER A 1 316 ? 25.703 17.156 7.359 1 82 316 SER A O 1
ATOM 2510 N N . SER A 1 317 ? 24.062 16.672 8.742 1 87 317 SER A N 1
ATOM 2511 C CA . SER A 1 317 ? 24.5 15.297 8.922 1 87 317 SER A CA 1
ATOM 2512 C C . SER A 1 317 ? 23.953 14.398 7.816 1 87 317 SER A C 1
ATOM 2514 O O . SER A 1 317 ? 24.484 13.32 7.566 1 87 317 SER A O 1
ATOM 2516 N N . GLY A 1 318 ? 22.875 14.836 7.203 1 88.94 318 GLY A N 1
ATOM 2517 C CA . GLY A 1 318 ? 22.234 14.039 6.168 1 88.94 318 GLY A CA 1
ATOM 2518 C C . GLY A 1 318 ? 21.406 12.891 6.723 1 88.94 318 GLY A C 1
ATOM 2519 O O . GLY A 1 318 ? 21 11.992 5.98 1 88.94 318 GLY A O 1
ATOM 2520 N N . ASP A 1 319 ? 21.109 12.93 8.055 1 93.88 319 ASP A N 1
ATOM 2521 C CA . ASP A 1 319 ? 20.516 11.773 8.719 1 93.88 319 ASP A CA 1
ATOM 2522 C C . ASP A 1 319 ? 19 11.938 8.844 1 93.88 319 ASP A C 1
ATOM 2524 O O . ASP A 1 319 ? 18.281 10.969 9.109 1 93.88 319 ASP A O 1
ATOM 2528 N N . ALA A 1 320 ? 18.5 13.117 8.586 1 96.62 320 ALA A N 1
ATOM 2529 C CA . ALA A 1 320 ? 17.078 13.367 8.75 1 96.62 320 ALA A CA 1
ATOM 2530 C C . ALA A 1 320 ? 16.266 12.688 7.652 1 96.62 320 ALA A C 1
ATOM 2532 O O . ALA A 1 320 ? 16.734 12.562 6.516 1 96.62 320 ALA A O 1
ATOM 2533 N N . VAL A 1 321 ? 15.125 12.219 8.008 1 98.31 321 VAL A N 1
ATOM 2534 C CA . VAL A 1 321 ? 14.18 11.594 7.086 1 98.31 321 VAL A CA 1
ATOM 2535 C C . VAL A 1 321 ? 13.023 12.547 6.809 1 98.31 321 VAL A C 1
ATOM 2537 O O . VAL A 1 321 ? 12.445 13.117 7.734 1 98.31 321 VAL A O 1
ATOM 2540 N N . TYR A 1 322 ? 12.734 12.734 5.539 1 98.12 322 TYR A N 1
ATOM 2541 C CA . TYR A 1 322 ? 11.703 13.648 5.082 1 98.12 322 TYR A CA 1
ATOM 2542 C C . TYR A 1 322 ? 10.547 12.898 4.434 1 98.12 322 TYR A C 1
ATOM 2544 O O . TYR A 1 322 ? 10.766 12.055 3.559 1 98.12 322 TYR A O 1
ATOM 2552 N N . LEU A 1 323 ? 9.328 13.172 4.891 1 98.06 323 LEU A N 1
ATOM 2553 C CA . LEU A 1 323 ? 8.141 12.578 4.297 1 98.06 323 LEU A CA 1
ATOM 2554 C C . LEU A 1 323 ? 7.324 13.625 3.553 1 98.06 323 LEU A C 1
ATOM 2556 O O . LEU A 1 323 ? 7.023 14.688 4.102 1 98.06 323 LEU A O 1
ATOM 2560 N N . GLY A 1 324 ? 6.992 13.328 2.316 1 95.69 324 GLY A N 1
ATOM 2561 C CA . GLY A 1 324 ? 6.066 14.109 1.513 1 95.69 324 GLY A CA 1
ATOM 2562 C C . GLY A 1 324 ? 4.859 13.312 1.051 1 95.69 324 GLY A C 1
ATOM 2563 O O . GLY A 1 324 ? 4.898 12.078 1.021 1 95.69 324 GLY A O 1
ATOM 2564 N N . THR A 1 325 ? 3.75 14 0.731 1 92.62 325 THR A N 1
ATOM 2565 C CA . THR A 1 325 ? 2.535 13.328 0.288 1 92.62 325 THR A CA 1
ATOM 2566 C C . THR A 1 325 ? 1.869 14.102 -0.846 1 92.62 325 THR A C 1
ATOM 2568 O O . THR A 1 325 ? 2.049 15.312 -0.966 1 92.62 325 THR A O 1
ATOM 2571 N N . PHE A 1 326 ? 1.148 13.406 -1.659 1 90.19 326 PHE A N 1
ATOM 2572 C CA . PHE A 1 326 ? 0.349 13.992 -2.725 1 90.19 326 PHE A CA 1
ATOM 2573 C C . PHE A 1 326 ? -1.129 14.008 -2.352 1 90.19 326 PHE A C 1
ATOM 2575 O O . PHE A 1 326 ? -1.958 14.539 -3.092 1 90.19 326 PHE A O 1
ATOM 2582 N N . SER A 1 327 ? -1.429 13.555 -1.224 1 80.06 327 SER A N 1
ATOM 2583 C CA . SER A 1 327 ? -2.801 13.266 -0.82 1 80.06 327 SER A CA 1
ATOM 2584 C C . SER A 1 327 ? -3.531 14.539 -0.402 1 80.06 327 SER A C 1
ATOM 2586 O O . SER A 1 327 ? -4.75 14.633 -0.539 1 80.06 327 SER A O 1
ATOM 2588 N N . LYS A 1 328 ? -2.826 15.453 0.137 1 76.31 328 LYS A N 1
ATOM 2589 C CA . LYS A 1 328 ? -3.504 16.625 0.693 1 76.31 328 LYS A CA 1
ATOM 2590 C C . LYS A 1 328 ? -3.805 17.656 -0.391 1 76.31 328 LYS A C 1
ATOM 2592 O O . LYS A 1 328 ? -4.754 18.422 -0.271 1 76.31 328 LYS A O 1
ATOM 2597 N N . PHE A 1 329 ? -3.008 17.672 -1.354 1 76.81 329 PHE A N 1
ATOM 2598 C CA . PHE A 1 329 ? -3.24 18.641 -2.406 1 76.81 329 PHE A CA 1
ATOM 2599 C C . PHE A 1 329 ? -4.023 18.031 -3.559 1 76.81 329 PHE A C 1
ATOM 2601 O O . PHE A 1 329 ? -4.992 18.625 -4.043 1 76.81 329 PHE A O 1
ATOM 2608 N N . LEU A 1 330 ? -3.621 16.891 -4.012 1 81.31 330 LEU A N 1
ATOM 2609 C CA . LEU A 1 330 ? -4.367 16.266 -5.102 1 81.31 330 LEU A CA 1
ATOM 2610 C C . LEU A 1 330 ? -5.625 15.586 -4.582 1 81.31 330 LEU A C 1
ATOM 2612 O O . LEU A 1 330 ? -6.707 16.172 -4.602 1 81.31 330 LEU A O 1
ATOM 2616 N N . ALA A 1 331 ? -5.453 14.406 -4.023 1 83.38 331 ALA A N 1
ATOM 2617 C CA . ALA A 1 331 ? -6.566 13.695 -3.406 1 83.38 331 ALA A CA 1
ATOM 2618 C C . ALA A 1 331 ? -6.07 12.594 -2.473 1 83.38 331 ALA A C 1
ATOM 2620 O O . ALA A 1 331 ? -5.188 11.812 -2.838 1 83.38 331 ALA A O 1
ATOM 2621 N N . PRO A 1 332 ? -6.766 12.609 -1.32 1 80.5 332 PRO A N 1
ATOM 2622 C CA . PRO A 1 332 ? -6.402 11.547 -0.375 1 80.5 332 PRO A CA 1
ATOM 2623 C C . PRO A 1 332 ? -6.625 10.148 -0.942 1 80.5 332 PRO A C 1
ATOM 2625 O O . PRO A 1 332 ? -5.879 9.219 -0.615 1 80.5 332 PRO A O 1
ATOM 2628 N N . GLY A 1 333 ? -7.461 10.016 -1.825 1 85.19 333 GLY A N 1
ATOM 2629 C CA . GLY A 1 333 ? -7.809 8.719 -2.389 1 85.19 333 GLY A CA 1
ATOM 2630 C C . GLY A 1 333 ? -6.75 8.172 -3.33 1 85.19 333 GLY A C 1
ATOM 2631 O O . GLY A 1 333 ? -6.777 6.996 -3.686 1 85.19 333 GLY A O 1
ATOM 2632 N N . LEU A 1 334 ? -5.77 8.945 -3.691 1 88.38 334 LEU A N 1
ATOM 2633 C CA . LEU A 1 334 ? -4.707 8.477 -4.574 1 88.38 334 LEU A CA 1
ATOM 2634 C C . LEU A 1 334 ? -3.656 7.691 -3.797 1 88.38 334 LEU A C 1
ATOM 2636 O O . LEU A 1 334 ? -2.959 6.848 -4.363 1 88.38 334 LEU A O 1
ATOM 2640 N N . ARG A 1 335 ? -3.482 8.039 -2.557 1 92 335 ARG A N 1
ATOM 2641 C CA . ARG A 1 335 ? -2.594 7.332 -1.643 1 92 335 ARG A CA 1
ATOM 2642 C C . ARG A 1 335 ? -1.18 7.246 -2.209 1 92 335 ARG A C 1
ATOM 2644 O O . ARG A 1 335 ? -0.581 6.172 -2.242 1 92 335 ARG A O 1
ATOM 2651 N N . LEU A 1 336 ? -0.584 8.328 -2.586 1 94.56 336 LEU A N 1
ATOM 2652 C CA . LEU A 1 336 ? 0.797 8.383 -3.051 1 94.56 336 LEU A CA 1
ATOM 2653 C C . LEU A 1 336 ? 1.614 9.359 -2.211 1 94.56 336 LEU A C 1
ATOM 2655 O O . LEU A 1 336 ? 1.127 10.438 -1.853 1 94.56 336 LEU A O 1
ATOM 2659 N N . GLY A 1 337 ? 2.721 8.977 -1.83 1 96.5 337 GLY A N 1
ATOM 2660 C CA . GLY A 1 337 ? 3.693 9.781 -1.102 1 96.5 337 GLY A CA 1
ATOM 2661 C C . GLY A 1 337 ? 5.129 9.375 -1.381 1 96.5 337 GLY A C 1
ATOM 2662 O O . GLY A 1 337 ? 5.391 8.594 -2.297 1 96.5 337 GLY A O 1
ATOM 2663 N N . TYR A 1 338 ? 6.039 9.992 -0.666 1 97.69 338 TYR A N 1
ATOM 2664 C CA . TYR A 1 338 ? 7.449 9.648 -0.836 1 97.69 338 TYR A CA 1
ATOM 2665 C C . TYR A 1 338 ? 8.242 9.977 0.422 1 97.69 338 TYR A C 1
ATOM 2667 O O . TYR A 1 338 ? 7.758 10.688 1.306 1 97.69 338 TYR A O 1
ATOM 2675 N N . LEU A 1 339 ? 9.336 9.375 0.513 1 98.31 339 LEU A N 1
ATOM 2676 C CA . LEU A 1 339 ? 10.289 9.539 1.608 1 98.31 339 LEU A CA 1
ATOM 2677 C C . LEU A 1 339 ? 11.68 9.836 1.076 1 98.31 339 LEU A C 1
ATOM 2679 O O . LEU A 1 339 ? 12.102 9.266 0.069 1 98.31 339 LEU A O 1
ATOM 2683 N N . VAL A 1 340 ? 12.352 10.781 1.67 1 98 340 VAL A N 1
ATOM 2684 C CA . VAL A 1 340 ? 13.75 11.086 1.369 1 98 340 VAL A CA 1
ATOM 2685 C C . VAL A 1 340 ? 14.609 10.836 2.604 1 98 340 VAL A C 1
ATOM 2687 O O . VAL A 1 340 ? 14.289 11.289 3.701 1 98 340 VAL A O 1
ATOM 2690 N N . GLY A 1 341 ? 15.641 10.109 2.486 1 97.31 341 GLY A N 1
ATOM 2691 C CA . GLY A 1 341 ? 16.547 9.789 3.576 1 97.31 341 GLY A CA 1
ATOM 2692 C C . GLY A 1 341 ? 17.875 9.25 3.104 1 97.31 341 GLY A C 1
ATOM 2693 O O . GLY A 1 341 ? 18.141 9.203 1.9 1 97.31 341 GLY A O 1
ATOM 2694 N N . PRO A 1 342 ? 18.766 8.906 4.055 1 95.5 342 PRO A N 1
ATOM 2695 C CA . PRO A 1 342 ? 20.047 8.328 3.672 1 95.5 342 PRO A CA 1
ATOM 2696 C C . PRO A 1 342 ? 19.906 7.078 2.811 1 95.5 342 PRO A C 1
ATOM 2698 O O . PRO A 1 342 ? 19.016 6.254 3.055 1 95.5 342 PRO A O 1
ATOM 2701 N N . ALA A 1 343 ? 20.797 6.934 1.85 1 94.75 343 ALA A N 1
ATOM 2702 C CA . ALA A 1 343 ? 20.703 5.875 0.848 1 94.75 343 ALA A CA 1
ATOM 2703 C C . ALA A 1 343 ? 20.656 4.5 1.507 1 94.75 343 ALA A C 1
ATOM 2705 O O . ALA A 1 343 ? 19.875 3.633 1.085 1 94.75 343 ALA A O 1
ATOM 2706 N N . ASP A 1 344 ? 21.438 4.297 2.543 1 94.38 344 ASP A N 1
ATOM 2707 C CA . ASP A 1 344 ? 21.453 3.008 3.229 1 94.38 344 ASP A CA 1
ATOM 2708 C C . ASP A 1 344 ? 20.109 2.689 3.854 1 94.38 344 ASP A C 1
ATOM 2710 O O . ASP A 1 344 ? 19.625 1.554 3.783 1 94.38 344 ASP A O 1
ATOM 2714 N N . LEU A 1 345 ? 19.547 3.682 4.461 1 96.69 345 LEU A N 1
ATOM 2715 C CA . LEU A 1 345 ? 18.219 3.504 5.059 1 96.69 345 LEU A CA 1
ATOM 2716 C C . LEU A 1 345 ? 17.172 3.242 3.982 1 96.69 345 LEU A C 1
ATOM 2718 O O . LEU A 1 345 ? 16.359 2.334 4.121 1 96.69 345 LEU A O 1
ATOM 2722 N N . VAL A 1 346 ? 17.219 4.02 2.891 1 97.44 346 VAL A N 1
ATOM 2723 C CA . VAL A 1 346 ? 16.234 3.902 1.819 1 97.44 346 VAL A CA 1
ATOM 2724 C C . VAL A 1 346 ? 16.328 2.518 1.184 1 97.44 346 VAL A C 1
ATOM 2726 O O . VAL A 1 346 ? 15.312 1.92 0.832 1 97.44 346 VAL A O 1
ATOM 2729 N N . ARG A 1 347 ? 17.5 2.018 1.034 1 95.62 347 ARG A N 1
ATOM 2730 C CA . ARG A 1 347 ? 17.703 0.674 0.499 1 95.62 347 ARG A CA 1
ATOM 2731 C C . ARG A 1 347 ? 16.969 -0.364 1.348 1 95.62 347 ARG A C 1
ATOM 2733 O O . ARG A 1 347 ? 16.266 -1.225 0.815 1 95.62 347 ARG A O 1
ATOM 2740 N N . GLU A 1 348 ? 17.094 -0.261 2.629 1 95.62 348 GLU A N 1
ATOM 2741 C CA . GLU A 1 348 ? 16.438 -1.218 3.516 1 95.62 348 GLU A CA 1
ATOM 2742 C C . GLU A 1 348 ? 14.922 -0.989 3.553 1 95.62 348 GLU A C 1
ATOM 2744 O O . GLU A 1 348 ? 14.148 -1.941 3.672 1 95.62 348 GLU A O 1
ATOM 2749 N N . LEU A 1 349 ? 14.547 0.267 3.52 1 97.62 349 LEU A N 1
ATOM 2750 C CA . LEU A 1 349 ? 13.125 0.561 3.459 1 97.62 349 LEU A CA 1
ATOM 2751 C C . LEU A 1 349 ? 12.492 -0.048 2.211 1 97.62 349 LEU A C 1
ATOM 2753 O O . LEU A 1 349 ? 11.375 -0.567 2.264 1 97.62 349 LEU A O 1
ATOM 2757 N N . ARG A 1 350 ? 13.172 0.045 1.123 1 96.38 350 ARG A N 1
ATOM 2758 C CA . ARG A 1 350 ? 12.711 -0.542 -0.129 1 96.38 350 ARG A CA 1
ATOM 2759 C C . ARG A 1 350 ? 12.594 -2.059 -0.011 1 96.38 350 ARG A C 1
ATOM 2761 O O . ARG A 1 350 ? 11.625 -2.65 -0.499 1 96.38 350 ARG A O 1
ATOM 2768 N N . ASN A 1 351 ? 13.594 -2.637 0.568 1 93.94 351 ASN A N 1
ATOM 2769 C CA . ASN A 1 351 ? 13.562 -4.074 0.808 1 93.94 351 ASN A CA 1
ATOM 2770 C C . ASN A 1 351 ? 12.383 -4.473 1.689 1 93.94 351 ASN A C 1
ATOM 2772 O O . ASN A 1 351 ? 11.695 -5.453 1.41 1 93.94 351 ASN A O 1
ATOM 2776 N N . ALA A 1 352 ? 12.164 -3.744 2.748 1 95.69 352 ALA A N 1
ATOM 2777 C CA . ALA A 1 352 ? 11.031 -3.998 3.639 1 95.69 352 ALA A CA 1
ATOM 2778 C C . ALA A 1 352 ? 9.711 -3.836 2.9 1 95.69 352 ALA A C 1
ATOM 2780 O O . ALA A 1 352 ? 8.805 -4.656 3.055 1 95.69 352 ALA A O 1
ATOM 2781 N N . ARG A 1 353 ? 9.617 -2.799 2.123 1 96.69 353 ARG A N 1
ATOM 2782 C CA . ARG A 1 353 ? 8.383 -2.543 1.387 1 96.69 353 ARG A CA 1
ATOM 2783 C C . ARG A 1 353 ? 8.055 -3.695 0.442 1 96.69 353 ARG A C 1
ATOM 2785 O O . ARG A 1 353 ? 6.891 -4.051 0.266 1 96.69 353 ARG A O 1
ATOM 2792 N N . ARG A 1 354 ? 9.047 -4.207 -0.129 1 94.44 354 ARG A N 1
ATOM 2793 C CA . ARG A 1 354 ? 8.859 -5.324 -1.045 1 94.44 354 ARG A CA 1
ATOM 2794 C C . ARG A 1 354 ? 8.031 -6.43 -0.4 1 94.44 354 ARG A C 1
ATOM 2796 O O . ARG A 1 354 ? 7.141 -7 -1.039 1 94.44 354 ARG A O 1
ATOM 2803 N N . TYR A 1 355 ? 8.281 -6.676 0.786 1 94.94 355 TYR A N 1
ATOM 2804 C CA . TYR A 1 355 ? 7.633 -7.805 1.444 1 94.94 355 TYR A CA 1
ATOM 2805 C C . TYR A 1 355 ? 6.375 -7.359 2.182 1 94.94 355 TYR A C 1
ATOM 2807 O O . TYR A 1 355 ? 5.668 -8.18 2.764 1 94.94 355 TYR A O 1
ATOM 2815 N N . VAL A 1 356 ? 6.098 -6.047 2.104 1 95.69 356 VAL A N 1
ATOM 2816 C CA . VAL A 1 356 ? 4.832 -5.535 2.621 1 95.69 356 VAL A CA 1
ATOM 2817 C C . VAL A 1 356 ? 3.789 -5.516 1.505 1 95.69 356 VAL A C 1
ATOM 2819 O O . VAL A 1 356 ? 2.676 -6.016 1.68 1 95.69 356 VAL A O 1
ATOM 2822 N N . LEU A 1 357 ? 4.211 -4.957 0.375 1 94.75 357 LEU A N 1
ATOM 2823 C CA . LEU A 1 357 ? 3.232 -4.824 -0.698 1 94.75 357 LEU A CA 1
ATOM 2824 C C . LEU A 1 357 ? 3.92 -4.77 -2.059 1 94.75 357 LEU A C 1
ATOM 2826 O O . LEU A 1 357 ? 3.299 -4.398 -3.059 1 94.75 357 LEU A O 1
ATOM 2830 N N . ARG A 1 358 ? 5.215 -5.129 -2.127 1 93.06 358 ARG A N 1
ATOM 2831 C CA . ARG A 1 358 ? 6.031 -5.043 -3.334 1 93.06 358 ARG A CA 1
ATOM 2832 C C . ARG A 1 358 ? 6.328 -3.592 -3.693 1 93.06 358 ARG A C 1
ATOM 2834 O O . ARG A 1 358 ? 7.199 -2.963 -3.09 1 93.06 358 ARG A O 1
ATOM 2841 N N . HIS A 1 359 ? 5.539 -2.936 -4.477 1 92.88 359 HIS A N 1
ATOM 2842 C CA . HIS A 1 359 ? 5.664 -1.524 -4.824 1 92.88 359 HIS A CA 1
ATOM 2843 C C . HIS A 1 359 ? 4.297 -0.861 -4.941 1 92.88 359 HIS A C 1
ATOM 2845 O O . HIS A 1 359 ? 3.291 -1.537 -5.168 1 92.88 359 HIS A O 1
ATOM 2851 N N . PRO A 1 360 ? 4.309 0.481 -4.75 1 95.06 360 PRO A N 1
ATOM 2852 C CA . PRO A 1 360 ? 3.057 1.176 -5.066 1 95.06 360 PRO A CA 1
ATOM 2853 C C . PRO A 1 360 ? 2.605 0.955 -6.508 1 95.06 360 PRO A C 1
ATOM 2855 O O . PRO A 1 360 ? 3.42 0.6 -7.363 1 95.06 360 PRO A O 1
ATOM 2858 N N . PRO A 1 361 ? 1.324 1.086 -6.801 1 94.44 361 PRO A N 1
ATOM 2859 C CA . PRO A 1 361 ? 0.836 0.822 -8.156 1 94.44 361 PRO A CA 1
ATOM 2860 C C . PRO A 1 361 ? 1.617 1.585 -9.227 1 94.44 361 PRO A C 1
ATOM 2862 O O . PRO A 1 361 ? 1.688 2.816 -9.18 1 94.44 361 PRO A O 1
ATOM 2865 N N . GLY A 1 362 ? 2.174 0.834 -10.172 1 94.81 362 GLY A N 1
ATOM 2866 C CA . GLY A 1 362 ? 3.012 1.412 -11.211 1 94.81 362 GLY A CA 1
ATOM 2867 C C . GLY A 1 362 ? 2.268 2.387 -12.109 1 94.81 362 GLY A C 1
ATOM 2868 O O . GLY A 1 362 ? 2.799 3.441 -12.461 1 94.81 362 GLY A O 1
ATOM 2869 N N . HIS A 1 363 ? 1.04 2.039 -12.453 1 95.12 363 HIS A N 1
ATOM 2870 C CA . HIS A 1 363 ? 0.215 2.871 -13.328 1 95.12 363 HIS A CA 1
ATOM 2871 C C . HIS A 1 363 ? 0.023 4.266 -12.734 1 95.12 363 HIS A C 1
ATOM 2873 O O . HIS A 1 363 ? 0.152 5.266 -13.445 1 95.12 363 HIS A O 1
ATOM 2879 N N . GLN A 1 364 ? -0.205 4.359 -11.477 1 95.31 364 GLN A N 1
ATOM 2880 C CA . GLN A 1 364 ? -0.411 5.633 -10.797 1 95.31 364 GLN A CA 1
ATOM 2881 C C . GLN A 1 364 ? 0.892 6.422 -10.695 1 95.31 364 GLN A C 1
ATOM 2883 O O . GLN A 1 364 ? 0.894 7.648 -10.844 1 95.31 364 GLN A O 1
ATOM 2888 N N . GLN A 1 365 ? 1.944 5.691 -10.422 1 96.88 365 GLN A N 1
ATOM 2889 C CA . GLN A 1 365 ? 3.24 6.359 -10.336 1 96.88 365 GLN A CA 1
ATOM 2890 C C . GLN A 1 365 ? 3.588 7.051 -11.656 1 96.88 365 GLN A C 1
ATOM 2892 O O . GLN A 1 365 ? 3.949 8.227 -11.664 1 96.88 365 GLN A O 1
ATOM 2897 N N . ARG A 1 366 ? 3.402 6.301 -12.742 1 97.31 366 ARG A N 1
ATOM 2898 C CA . ARG A 1 366 ? 3.754 6.836 -14.055 1 97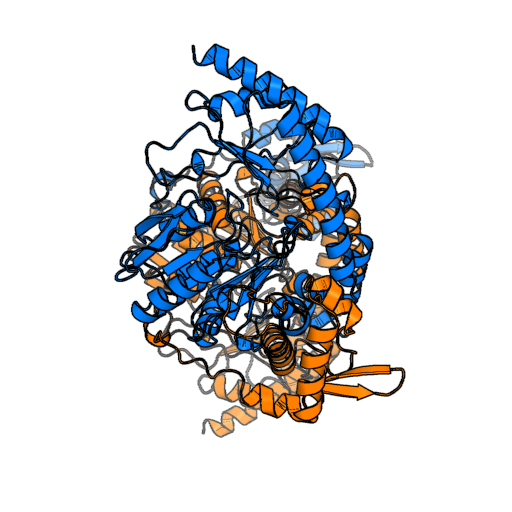.31 366 ARG A CA 1
ATOM 2899 C C . ARG A 1 366 ? 2.852 8.008 -14.43 1 97.31 366 ARG A C 1
ATOM 2901 O O . ARG A 1 366 ? 3.324 9.023 -14.938 1 97.31 366 ARG A O 1
ATOM 2908 N N . ALA A 1 367 ? 1.593 7.891 -14.172 1 97.06 367 ALA A N 1
ATOM 2909 C CA . ALA A 1 367 ? 0.642 8.969 -14.453 1 97.06 367 ALA A CA 1
ATOM 2910 C C . ALA A 1 367 ? 0.995 10.227 -13.672 1 97.06 367 ALA A C 1
ATOM 2912 O O . ALA A 1 367 ? 0.933 11.336 -14.211 1 97.06 367 ALA A O 1
ATOM 2913 N N . LEU A 1 368 ? 1.363 10.062 -12.422 1 97.38 368 LEU A N 1
ATOM 2914 C CA . LEU A 1 368 ? 1.736 11.219 -11.602 1 97.38 368 LEU A CA 1
ATOM 2915 C C . LEU A 1 368 ? 2.994 11.883 -12.148 1 97.38 368 LEU A C 1
ATOM 2917 O O . LEU A 1 368 ? 3.086 13.109 -12.18 1 97.38 368 LEU A O 1
ATOM 2921 N N . ALA A 1 369 ? 3.934 11.039 -12.539 1 97.88 369 ALA A N 1
ATOM 2922 C CA . ALA A 1 369 ? 5.145 11.586 -13.148 1 97.88 369 ALA A CA 1
ATOM 2923 C C . ALA A 1 369 ? 4.805 12.453 -14.352 1 97.88 369 ALA A C 1
ATOM 2925 O O . ALA A 1 369 ? 5.34 13.555 -14.5 1 97.88 369 ALA A O 1
ATOM 2926 N N . MET A 1 370 ? 3.912 11.992 -15.141 1 97.56 370 MET A N 1
ATOM 2927 C CA . MET A 1 370 ? 3.516 12.711 -16.344 1 97.56 370 MET A CA 1
ATOM 2928 C C . MET A 1 370 ? 2.748 13.977 -16 1 97.56 370 MET A C 1
ATOM 2930 O O . MET A 1 370 ? 2.875 15 -16.688 1 97.56 370 MET A O 1
ATOM 2934 N N . LEU A 1 371 ? 1.968 13.906 -14.984 1 97.06 371 LEU A N 1
ATOM 2935 C CA . LEU A 1 371 ? 1.221 15.078 -14.539 1 97.06 371 LEU A CA 1
ATOM 2936 C C . LEU A 1 371 ? 2.166 16.188 -14.086 1 97.06 371 LEU A C 1
ATOM 2938 O O . LEU A 1 371 ? 1.928 17.359 -14.367 1 97.06 371 LEU A O 1
ATOM 2942 N N . ILE A 1 372 ? 3.211 15.844 -13.359 1 95.12 372 ILE A N 1
ATOM 2943 C CA . ILE A 1 372 ? 4.207 16.812 -12.906 1 95.12 372 ILE A CA 1
ATOM 2944 C C . ILE A 1 372 ? 4.988 17.344 -14.102 1 95.12 372 ILE A C 1
ATOM 2946 O O . ILE A 1 372 ? 5.176 18.562 -14.242 1 95.12 372 ILE A O 1
ATOM 2950 N N . ASP A 1 373 ? 5.352 16.453 -14.977 1 95 373 ASP A N 1
ATOM 2951 C CA . ASP A 1 373 ? 6.16 16.797 -16.141 1 95 373 ASP A CA 1
ATOM 2952 C C . ASP A 1 373 ? 5.43 17.781 -17.047 1 95 373 ASP A C 1
ATOM 2954 O O . ASP A 1 373 ? 6.051 18.672 -17.625 1 95 373 ASP A O 1
ATOM 2958 N N . SER A 1 374 ? 4.152 17.672 -17.156 1 94.69 374 SER A N 1
ATOM 2959 C CA . SER A 1 374 ? 3.357 18.484 -18.062 1 94.69 374 SER A CA 1
ATOM 2960 C C . SER A 1 374 ? 3.133 19.875 -17.5 1 94.69 374 SER A C 1
ATOM 2962 O O . SER A 1 374 ? 2.678 20.781 -18.203 1 94.69 374 SER A O 1
ATOM 2964 N N . GLY A 1 375 ? 3.326 20.047 -16.172 1 90.94 375 GLY A N 1
ATOM 2965 C CA . GLY A 1 375 ? 3.07 21.328 -15.531 1 90.94 375 GLY A CA 1
ATOM 2966 C C . GLY A 1 375 ? 1.68 21.438 -14.938 1 90.94 375 GLY A C 1
ATOM 2967 O O . GLY A 1 375 ? 1.397 22.344 -14.156 1 90.94 375 GLY A O 1
ATOM 2968 N N . GLU A 1 376 ? 0.87 20.469 -15.25 1 92.88 376 GLU A N 1
ATOM 2969 C CA . GLU A 1 376 ? -0.508 20.484 -14.773 1 92.88 376 GLU A CA 1
ATOM 2970 C C . GLU A 1 376 ? -0.564 20.344 -13.25 1 92.88 376 GLU A C 1
ATOM 2972 O O . GLU A 1 376 ? -1.451 20.906 -12.602 1 92.88 376 GLU A O 1
ATOM 2977 N N . TYR A 1 377 ? 0.367 19.625 -12.703 1 92.38 377 TYR A N 1
ATOM 2978 C CA . TYR A 1 377 ? 0.448 19.484 -11.258 1 92.38 377 TYR A CA 1
ATOM 2979 C C . TYR A 1 377 ? 0.604 20.844 -10.578 1 92.38 377 TYR A C 1
ATOM 2981 O O . TYR A 1 377 ? -0.147 21.172 -9.664 1 92.38 377 TYR A O 1
ATOM 2989 N N . HIS A 1 378 ? 1.501 21.609 -11.039 1 88.94 378 HIS A N 1
ATOM 2990 C CA . HIS A 1 378 ? 1.785 22.906 -10.43 1 88.94 378 HIS A CA 1
ATOM 2991 C C . HIS A 1 378 ? 0.644 23.875 -10.672 1 88.94 378 HIS A C 1
ATOM 2993 O O . HIS A 1 378 ? 0.349 24.719 -9.812 1 88.94 378 HIS A O 1
ATOM 2999 N N . ARG A 1 379 ? 0.041 23.781 -11.781 1 88.94 379 ARG A N 1
ATOM 3000 C CA . ARG A 1 379 ? -1.117 24.625 -12.062 1 88.94 379 ARG A CA 1
ATOM 3001 C C . ARG A 1 379 ? -2.262 24.328 -11.102 1 88.94 379 ARG A C 1
ATOM 3003 O O . ARG A 1 379 ? -2.881 25.234 -10.555 1 88.94 379 ARG A O 1
ATOM 3010 N N . ALA A 1 380 ? -2.471 23.062 -10.945 1 90.38 380 ALA A N 1
ATOM 3011 C CA . ALA A 1 380 ? -3.521 22.641 -10.023 1 90.38 380 ALA A CA 1
ATOM 3012 C C . ALA A 1 380 ? -3.197 23.062 -8.594 1 90.38 380 ALA A C 1
ATOM 3014 O O . ALA A 1 380 ? -4.086 23.469 -7.84 1 90.38 380 ALA A O 1
ATOM 3015 N N . LEU A 1 381 ? -1.968 22.953 -8.227 1 88.94 381 LEU A N 1
ATOM 3016 C CA . LEU A 1 381 ? -1.525 23.328 -6.883 1 88.94 381 LEU A CA 1
ATOM 3017 C C . LEU A 1 381 ? -1.752 24.812 -6.633 1 88.94 381 LEU A C 1
ATOM 3019 O O . LEU A 1 381 ? -2.242 25.188 -5.566 1 88.94 381 LEU A O 1
ATOM 3023 N N . ARG A 1 382 ? -1.38 25.609 -7.566 1 87.19 382 ARG A N 1
ATOM 3024 C CA . ARG A 1 382 ? -1.56 27.047 -7.43 1 87.19 382 ARG A CA 1
ATOM 3025 C C . ARG A 1 382 ? -3.035 27.406 -7.285 1 87.19 382 ARG A C 1
ATOM 3027 O O . ARG A 1 382 ? -3.4 28.219 -6.445 1 87.19 382 ARG A O 1
ATOM 3034 N N . HIS A 1 383 ? -3.812 26.781 -8.07 1 88.94 383 HIS A N 1
ATOM 3035 C CA . HIS A 1 383 ? -5.25 27.031 -8.016 1 88.94 383 HIS A CA 1
ATOM 3036 C C . HIS A 1 383 ? -5.832 26.594 -6.672 1 88.94 383 HIS A C 1
ATOM 3038 O O . HIS A 1 383 ? -6.59 27.344 -6.051 1 88.94 383 HIS A O 1
ATOM 3044 N N . HIS A 1 384 ? -5.469 25.453 -6.27 1 90.62 384 HIS A N 1
ATOM 3045 C CA . HIS A 1 384 ? -5.957 24.938 -5 1 90.62 384 HIS A CA 1
ATOM 3046 C C . HIS A 1 384 ? -5.5 25.797 -3.832 1 90.62 384 HIS A C 1
ATOM 3048 O O . HIS A 1 384 ? -6.273 26.062 -2.91 1 90.62 384 HIS A O 1
ATOM 3054 N N . ARG A 1 385 ? -4.281 26.203 -3.846 1 89.62 385 ARG A N 1
ATOM 3055 C CA . ARG A 1 385 ? -3.746 27.062 -2.795 1 89.62 385 ARG A CA 1
ATOM 3056 C C . ARG A 1 385 ? -4.527 28.375 -2.703 1 89.62 385 ARG A C 1
ATOM 3058 O O . ARG A 1 385 ? -4.82 28.859 -1.604 1 89.62 385 ARG A O 1
ATOM 3065 N N . SER A 1 386 ? -4.855 28.922 -3.805 1 91.5 386 SER A N 1
ATOM 3066 C CA . SER A 1 386 ? -5.637 30.141 -3.838 1 91.5 386 SER A CA 1
ATOM 3067 C C . SER A 1 386 ? -7.023 29.938 -3.232 1 91.5 386 SER A C 1
ATOM 3069 O O . SER A 1 386 ? -7.492 30.766 -2.447 1 91.5 386 SER A O 1
ATOM 3071 N N . GLN A 1 387 ? -7.641 28.891 -3.596 1 92.75 387 GLN A N 1
ATOM 3072 C CA . GLN A 1 387 ? -8.953 28.578 -3.051 1 92.75 387 GLN A CA 1
ATOM 3073 C C . GLN A 1 387 ? -8.891 28.375 -1.539 1 92.75 387 GLN A C 1
ATOM 3075 O O . GLN A 1 387 ? -9.758 28.875 -0.808 1 92.75 387 GLN A O 1
ATOM 3080 N N . MET A 1 388 ? -7.914 27.688 -1.133 1 93.62 388 MET A N 1
ATOM 3081 C CA . MET A 1 388 ? -7.746 27.406 0.29 1 93.62 388 MET A CA 1
ATOM 3082 C C . MET A 1 388 ? -7.48 28.688 1.071 1 93.62 388 MET A C 1
ATOM 3084 O O . MET A 1 388 ? -7.953 28.844 2.197 1 93.62 388 MET A O 1
ATOM 3088 N N . LYS A 1 389 ? -6.719 29.578 0.469 1 94.31 389 LYS A N 1
ATOM 3089 C CA . LYS A 1 389 ? -6.453 30.859 1.102 1 94.31 389 LYS A CA 1
ATOM 3090 C C . LYS A 1 389 ? -7.742 31.641 1.313 1 94.31 389 LYS A C 1
ATOM 3092 O O . LYS A 1 389 ? -7.961 32.219 2.387 1 94.31 389 LYS A O 1
ATOM 3097 N N . HIS A 1 390 ? -8.57 31.672 0.341 1 96.12 390 HIS A N 1
ATOM 3098 C CA . HIS A 1 390 ? -9.844 32.375 0.451 1 96.12 390 HIS A CA 1
ATOM 3099 C C . HIS A 1 390 ? -10.719 31.75 1.538 1 96.12 390 HIS A C 1
ATOM 3101 O O . HIS A 1 390 ? -11.375 32.469 2.297 1 96.12 390 HIS A O 1
ATOM 3107 N N . LYS A 1 391 ? -10.742 30.484 1.545 1 96.38 391 LYS A N 1
ATOM 3108 C CA . LYS A 1 391 ? -11.516 29.781 2.58 1 96.38 391 LYS A CA 1
ATOM 3109 C C . LYS A 1 391 ? -10.961 30.094 3.969 1 96.38 391 LYS A C 1
ATOM 3111 O O . LYS A 1 391 ? -11.719 30.281 4.918 1 96.38 391 LYS A O 1
ATOM 3116 N N . TRP A 1 392 ? -9.656 30.094 4.062 1 96.31 392 TRP A N 1
ATOM 3117 C CA . TRP A 1 392 ? -8.992 30.422 5.32 1 96.31 392 TRP A CA 1
ATOM 3118 C C . TRP A 1 392 ? -9.367 31.812 5.801 1 96.31 392 TRP A C 1
ATOM 3120 O O . TRP A 1 392 ? -9.711 32 6.973 1 96.31 392 TRP A O 1
ATOM 3130 N N . GLU A 1 393 ? -9.328 32.781 4.941 1 96.56 393 GLU A N 1
ATOM 3131 C CA . GLU A 1 393 ? -9.672 34.156 5.273 1 96.56 393 GLU A CA 1
ATOM 3132 C C . GLU A 1 393 ? -11.117 34.281 5.738 1 96.56 393 GLU A C 1
ATOM 3134 O O . GLU A 1 393 ? -11.406 34.906 6.758 1 96.56 393 GLU A O 1
ATOM 3139 N N . ARG A 1 394 ? -11.938 33.625 4.988 1 97.75 394 ARG A N 1
ATOM 3140 C CA . ARG A 1 394 ? -13.359 33.656 5.336 1 97.75 394 ARG A CA 1
ATOM 3141 C C . ARG A 1 394 ? -13.602 32.969 6.68 1 97.75 394 ARG A C 1
ATOM 3143 O O . ARG A 1 394 ? -14.43 33.406 7.473 1 97.75 394 ARG A O 1
ATOM 3150 N N . LEU A 1 395 ? -12.961 31.922 6.859 1 97.75 395 LEU A N 1
ATOM 3151 C CA . LEU A 1 395 ? -13.102 31.156 8.102 1 97.75 395 LEU A CA 1
ATOM 3152 C C . LEU A 1 395 ? -12.641 31.984 9.297 1 97.75 395 LEU A C 1
ATOM 3154 O O . LEU A 1 395 ? -13.32 32.031 10.32 1 97.75 395 LEU A O 1
ATOM 3158 N N . CYS A 1 396 ? -11.492 32.625 9.219 1 96.75 396 CYS A N 1
ATOM 3159 C CA . CYS A 1 396 ? -10.961 33.438 10.289 1 96.75 396 CYS A CA 1
ATOM 3160 C C . CYS A 1 396 ? -11.93 34.562 10.625 1 96.75 396 CYS A C 1
ATOM 3162 O O . CYS A 1 396 ? -12.211 34.844 11.797 1 96.75 396 CYS A O 1
ATOM 3164 N N . GLU A 1 397 ? -12.422 35.156 9.602 1 97.06 397 GLU A N 1
ATOM 3165 C CA . GLU A 1 397 ? -13.383 36.25 9.797 1 97.06 397 GLU A CA 1
ATOM 3166 C C . GLU A 1 397 ? -14.633 35.75 10.516 1 97.06 397 GLU A C 1
ATOM 3168 O O . GLU A 1 397 ? -15.133 36.406 11.43 1 97.06 397 GLU A O 1
ATOM 3173 N N . ALA A 1 398 ? -15.109 34.625 10.047 1 98.19 398 ALA A N 1
ATOM 3174 C CA . ALA A 1 398 ? -16.344 34.062 10.609 1 98.19 398 ALA A CA 1
ATOM 3175 C C . ALA A 1 398 ? -16.125 33.656 12.062 1 98.19 398 ALA A C 1
ATOM 3177 O O . ALA A 1 398 ? -17 33.875 12.906 1 98.19 398 ALA A O 1
ATOM 3178 N N . VAL A 1 399 ? -15.07 33 12.359 1 97.75 399 VAL A N 1
ATOM 3179 C CA . VAL A 1 399 ? -14.758 32.562 13.711 1 97.75 399 VAL A CA 1
ATOM 3180 C C . VAL A 1 399 ? -14.68 33.781 14.648 1 97.75 399 VAL A C 1
ATOM 3182 O O . VAL A 1 399 ? -15.211 33.75 15.758 1 97.75 399 VAL A O 1
ATOM 3185 N N . ASP A 1 400 ? -14.047 34.844 14.227 1 97.06 400 ASP A N 1
ATOM 3186 C CA . ASP A 1 400 ? -13.93 36.062 15.016 1 97.06 400 ASP A CA 1
ATOM 3187 C C . ASP A 1 400 ? -15.305 36.656 15.305 1 97.06 400 ASP A C 1
ATOM 3189 O O . ASP A 1 400 ? -15.539 37.219 16.391 1 97.06 400 ASP A O 1
ATOM 3193 N N . LYS A 1 401 ? -16.094 36.531 14.375 1 97.19 401 LYS A N 1
ATOM 3194 C CA . LYS A 1 401 ? -17.406 37.156 14.438 1 97.19 401 LYS A CA 1
ATOM 3195 C C . LYS A 1 401 ? -18.375 36.344 15.289 1 97.19 401 LYS A C 1
ATOM 3197 O O . LYS A 1 401 ? -19.172 36.906 16.047 1 97.19 401 LYS A O 1
ATOM 3202 N N . TYR A 1 402 ? -18.328 35 15.203 1 97.56 402 TYR A N 1
ATOM 3203 C CA . TYR A 1 402 ? -19.469 34.25 15.68 1 97.56 402 TYR A CA 1
ATOM 3204 C C . TYR A 1 402 ? -19.094 33.438 16.906 1 97.56 402 TYR A C 1
ATOM 3206 O O . TYR A 1 402 ? -19.969 33.031 17.688 1 97.56 402 TYR A O 1
ATOM 3214 N N . LEU A 1 403 ? -17.859 33 17.125 1 96.5 403 LEU A N 1
ATOM 3215 C CA . LEU A 1 403 ? -17.516 32.281 18.328 1 96.5 403 LEU A CA 1
ATOM 3216 C C . LEU A 1 403 ? -17.547 33.188 19.547 1 96.5 403 LEU A C 1
ATOM 3218 O O . LEU A 1 403 ? -17.109 34.344 19.484 1 96.5 403 LEU A O 1
ATOM 3222 N N . PRO A 1 404 ? -18 32.719 20.672 1 94.56 404 PRO A N 1
ATOM 3223 C CA . PRO A 1 404 ? -18.344 33.594 21.797 1 94.56 404 PRO A CA 1
ATOM 3224 C C . PRO A 1 404 ? -17.109 33.969 22.625 1 94.56 404 PRO A C 1
ATOM 3226 O O . PRO A 1 404 ? -17.266 34.406 23.781 1 94.56 404 PRO A O 1
ATOM 3229 N N . TRP A 1 405 ? -15.898 33.719 22.266 1 93.69 405 TRP A N 1
ATOM 3230 C CA . TRP A 1 405 ? -14.695 34.156 22.953 1 93.69 405 TRP A CA 1
ATOM 3231 C C . TRP A 1 405 ? -13.695 34.75 21.969 1 93.69 405 TRP A C 1
ATOM 3233 O O . TRP A 1 405 ? -13.711 34.406 20.781 1 93.69 405 TRP A O 1
ATOM 3243 N N . PRO A 1 406 ? -12.867 35.625 22.391 1 90.69 406 PRO A N 1
ATOM 3244 C CA . PRO A 1 406 ? -11.883 36.219 21.484 1 90.69 406 PRO A CA 1
ATOM 3245 C C . PRO A 1 406 ? -10.812 35.219 21.031 1 90.69 406 PRO A C 1
ATOM 3247 O O . PRO A 1 406 ? -10.383 34.375 21.812 1 90.69 406 PRO A O 1
ATOM 3250 N N . GLN A 1 407 ? -10.547 35.406 19.797 1 85.38 407 GLN A N 1
ATOM 3251 C CA . GLN A 1 407 ? -9.5 34.562 19.234 1 85.38 407 GLN A CA 1
ATOM 3252 C C . GLN A 1 407 ? -8.156 35.281 19.234 1 85.38 407 GLN A C 1
ATOM 3254 O O . GLN A 1 407 ? -8.109 36.531 19.188 1 85.38 407 GLN A O 1
ATOM 3259 N N . GLU A 1 408 ? -7.164 34.469 19.391 1 79.5 408 GLU A N 1
ATOM 3260 C CA . GLU A 1 408 ? -5.816 35 19.234 1 79.5 408 GLU A CA 1
ATOM 3261 C C . GLU A 1 408 ? -5.387 35 17.766 1 79.5 408 GLU A C 1
ATOM 3263 O O . GLU A 1 408 ? -6.23 34.938 16.875 1 79.5 408 GLU A O 1
ATOM 3268 N N . SER A 1 409 ? -4.078 35.031 17.484 1 85.81 409 SER A N 1
ATOM 3269 C CA . SER A 1 409 ? -3.525 35.062 16.141 1 85.81 409 SER A CA 1
ATOM 3270 C C . SER A 1 409 ? -3.627 33.688 15.477 1 85.81 409 SER A C 1
ATOM 3272 O O . SER A 1 409 ? -3.633 32.656 16.172 1 85.81 409 SER A O 1
ATOM 3274 N N . TYR A 1 410 ? -3.947 33.812 14.188 1 91.38 410 TYR A N 1
ATOM 3275 C CA . TYR A 1 410 ? -4.031 32.594 13.406 1 91.38 410 TYR A CA 1
ATOM 3276 C C . TYR A 1 410 ? -2.682 32.25 12.781 1 91.38 410 TYR A C 1
ATOM 3278 O O . TYR A 1 410 ? -1.983 33.125 12.281 1 91.38 410 TYR A O 1
ATOM 3286 N N . PRO A 1 411 ? -2.312 30.984 12.883 1 89.88 411 PRO A N 1
ATOM 3287 C CA . PRO A 1 411 ? -1.105 30.594 12.156 1 89.88 411 PRO A CA 1
ATOM 3288 C C . PRO A 1 411 ? -1.205 30.859 10.656 1 89.88 411 PRO A C 1
ATOM 3290 O O . PRO A 1 411 ? -2.309 30.984 10.117 1 89.88 411 PRO A O 1
ATOM 3293 N N . PRO A 1 412 ? -0.128 30.938 9.977 1 85.25 412 PRO A N 1
ATOM 3294 C CA . PRO A 1 412 ? -0.097 31.453 8.609 1 85.25 412 PRO A CA 1
ATOM 3295 C C . PRO A 1 412 ? -0.518 30.422 7.57 1 85.25 412 PRO A C 1
ATOM 3297 O O . PRO A 1 412 ? -0.414 30.672 6.363 1 85.25 412 PRO A O 1
ATOM 3300 N N . GLY A 1 413 ? -0.922 29.297 7.941 1 88.81 413 GLY A N 1
ATOM 3301 C CA . GLY A 1 413 ? -1.277 28.297 6.953 1 88.81 413 GLY A CA 1
ATOM 3302 C C . GLY A 1 413 ? -1.857 27.031 7.562 1 88.81 413 GLY A C 1
ATOM 3303 O O . GLY A 1 413 ? -2.258 27.031 8.727 1 88.81 413 GLY A O 1
ATOM 3304 N N . GLY A 1 414 ? -1.927 26.016 6.633 1 91.38 414 GLY A N 1
ATOM 3305 C CA . GLY A 1 414 ? -2.488 24.734 7.027 1 91.38 414 GLY A CA 1
ATOM 3306 C C . GLY A 1 414 ? -3.842 24.453 6.398 1 91.38 414 GLY A C 1
ATOM 3307 O O . GLY A 1 414 ? -4.312 25.219 5.562 1 91.38 414 GLY A O 1
ATOM 3308 N N . VAL A 1 415 ? -4.422 23.312 6.82 1 92 415 VAL A N 1
ATOM 3309 C CA . VAL A 1 415 ? -5.664 22.859 6.195 1 92 415 VAL A CA 1
ATOM 3310 C C . VAL A 1 415 ? -6.789 22.859 7.223 1 92 415 VAL A C 1
ATOM 3312 O O . VAL A 1 415 ? -7.875 22.328 6.965 1 92 415 VAL A O 1
ATOM 3315 N N . SER A 1 416 ? -6.523 23.422 8.414 1 95.56 416 SER A N 1
ATOM 3316 C CA . SER A 1 416 ? -7.5 23.531 9.492 1 95.56 416 SER A CA 1
ATOM 3317 C C . SER A 1 416 ? -7.133 24.656 10.469 1 95.56 416 SER A C 1
ATOM 3319 O O . SER A 1 416 ? -6.043 25.219 10.383 1 95.56 416 SER A O 1
ATOM 3321 N N . LEU A 1 417 ? -8.086 25 11.297 1 96.19 417 LEU A N 1
ATOM 3322 C CA . LEU A 1 417 ? -7.836 25.844 12.461 1 96.19 417 LEU A CA 1
ATOM 3323 C C . LEU A 1 417 ? -7.918 25.031 13.75 1 96.19 417 LEU A C 1
ATOM 3325 O O . LEU A 1 417 ? -8.773 24.141 13.883 1 96.19 417 LEU A O 1
ATOM 3329 N N . TRP A 1 418 ? -7.004 25.312 14.594 1 96.81 418 TRP A N 1
ATOM 3330 C CA . TRP A 1 418 ? -7.027 24.766 15.953 1 96.81 418 TRP A CA 1
ATOM 3331 C C . TRP A 1 418 ? -7.59 25.797 16.938 1 96.81 418 TRP A C 1
ATOM 3333 O O . TRP A 1 418 ? -7 26.859 17.125 1 96.81 418 TRP A O 1
ATOM 3343 N N . MET A 1 419 ? -8.68 25.438 17.547 1 96.62 419 MET A N 1
ATOM 3344 C CA . MET A 1 419 ? -9.375 26.375 18.406 1 96.62 419 MET A CA 1
ATOM 3345 C C . MET A 1 419 ? -9.195 26 19.875 1 96.62 419 MET A C 1
ATOM 3347 O O . MET A 1 419 ? -9.227 24.812 20.234 1 96.62 419 MET A O 1
ATOM 3351 N N . THR A 1 420 ? -8.938 27.016 20.672 1 96.12 420 THR A N 1
ATOM 3352 C CA . THR A 1 420 ? -8.914 26.875 22.125 1 96.12 420 THR A CA 1
ATOM 3353 C C . THR A 1 420 ? -10.023 27.703 22.766 1 96.12 420 THR A C 1
ATOM 3355 O O . THR A 1 420 ? -10.008 28.938 22.688 1 96.12 420 THR A O 1
ATOM 3358 N N . GLY A 1 421 ? -10.922 27.047 23.344 1 95.69 421 GLY A N 1
ATOM 3359 C CA . GLY A 1 421 ? -12 27.719 24.047 1 95.69 421 GLY A CA 1
ATOM 3360 C C . GLY A 1 421 ? -11.719 27.922 25.516 1 95.69 421 GLY A C 1
ATOM 3361 O O . GLY A 1 421 ? -10.609 27.656 25.984 1 95.69 421 GLY A O 1
ATOM 3362 N N . PRO A 1 422 ? -12.703 28.484 26.203 1 95.06 422 PRO A N 1
ATOM 3363 C CA . PRO A 1 422 ? -12.562 28.641 27.641 1 95.06 422 PRO A CA 1
ATOM 3364 C C . PRO A 1 422 ? -12.422 27.297 28.359 1 95.06 422 PRO A C 1
ATOM 3366 O O . PRO A 1 422 ? -12.742 26.25 27.797 1 95.06 422 PRO A O 1
ATOM 3369 N N . GLU A 1 423 ? -11.992 27.344 29.594 1 93.69 423 GLU A N 1
ATOM 3370 C CA . GLU A 1 423 ? -11.656 26.141 30.359 1 93.69 423 GLU A CA 1
ATOM 3371 C C . GLU A 1 423 ? -12.875 25.234 30.531 1 93.69 423 GLU A C 1
ATOM 3373 O O . GLU A 1 423 ? -12.742 24.016 30.641 1 93.69 423 GLU A O 1
ATOM 3378 N N . ASN A 1 424 ? -13.992 25.812 30.516 1 92.75 424 ASN A N 1
ATOM 3379 C CA . ASN A 1 424 ? -15.195 25.031 30.781 1 92.75 424 ASN A CA 1
ATOM 3380 C C . ASN A 1 424 ? -15.766 24.422 29.5 1 92.75 424 ASN A C 1
ATOM 3382 O O . ASN A 1 424 ? -16.766 23.703 29.547 1 92.75 424 ASN A O 1
ATOM 3386 N N . LEU A 1 425 ? -15.164 24.672 28.406 1 95.5 425 LEU A N 1
ATOM 3387 C CA . LEU A 1 425 ? -15.594 24.047 27.172 1 95.5 425 LEU A CA 1
ATOM 3388 C C . LEU A 1 425 ? -15.242 22.562 27.156 1 95.5 425 LEU A C 1
ATOM 3390 O O . LEU A 1 425 ? -14.141 22.188 27.562 1 95.5 425 LEU A O 1
ATOM 3394 N N . ASP A 1 426 ? -16.219 21.734 26.734 1 97 426 ASP A N 1
ATOM 3395 C CA . ASP A 1 426 ? -16 20.312 26.5 1 97 426 ASP A CA 1
ATOM 3396 C C . ASP A 1 426 ? -16.203 19.953 25.031 1 97 426 ASP A C 1
ATOM 3398 O O . ASP A 1 426 ? -17.328 19.891 24.547 1 97 426 ASP A O 1
ATOM 3402 N N . CYS A 1 427 ? -15.109 19.672 24.375 1 97 427 CYS A N 1
ATOM 3403 C CA . CYS A 1 427 ? -15.156 19.469 22.922 1 97 427 CYS A CA 1
ATOM 3404 C C . CYS A 1 427 ? -16.016 18.266 22.578 1 97 427 CYS A C 1
ATOM 3406 O O . CYS A 1 427 ? -16.578 18.188 21.484 1 97 427 CYS A O 1
ATOM 3408 N N . ARG A 1 428 ? -16.172 17.25 23.438 1 96.12 428 ARG A N 1
ATOM 3409 C CA . ARG A 1 428 ? -17 16.078 23.172 1 96.12 428 ARG A CA 1
ATOM 3410 C C . ARG A 1 428 ? -18.484 16.469 23.094 1 96.12 428 ARG A C 1
ATOM 3412 O O . ARG A 1 428 ? -19.219 15.969 22.25 1 96.12 428 ARG A O 1
ATOM 3419 N N . VAL A 1 429 ? -18.859 17.297 24 1 97.06 429 VAL A N 1
ATOM 3420 C CA . VAL A 1 429 ? -20.234 17.812 24 1 97.06 429 VAL A CA 1
ATOM 3421 C C . VAL A 1 429 ? -20.438 18.734 22.797 1 97.06 429 VAL A C 1
ATOM 3423 O O . VAL A 1 429 ? -21.469 18.656 22.125 1 97.06 429 VAL A O 1
ATOM 3426 N N . LEU A 1 430 ? -19.469 19.562 22.547 1 97.75 430 LEU A N 1
ATOM 3427 C CA . LEU A 1 430 ? -19.578 20.516 21.453 1 97.75 430 LEU A CA 1
ATOM 3428 C C . LEU A 1 430 ? -19.734 19.797 20.125 1 97.75 430 LEU A C 1
ATOM 3430 O O . LEU A 1 430 ? -20.531 20.234 19.281 1 97.75 430 LEU A O 1
ATOM 3434 N N . VAL A 1 431 ? -18.969 18.75 19.859 1 97.12 431 VAL A N 1
ATOM 3435 C CA . VAL A 1 431 ? -19.031 18 18.609 1 97.12 431 VAL A CA 1
ATOM 3436 C C . VAL A 1 431 ? -20.453 17.469 18.406 1 97.12 431 VAL A C 1
ATOM 3438 O O . VAL A 1 431 ? -20.984 17.531 17.297 1 97.12 431 VAL A O 1
ATOM 3441 N N . ARG A 1 432 ? -21.078 16.969 19.438 1 96.56 432 ARG A N 1
ATOM 3442 C CA . ARG A 1 432 ? -22.438 16.453 19.344 1 96.56 432 ARG A CA 1
ATOM 3443 C C . ARG A 1 432 ? -23.438 17.562 19.062 1 96.56 432 ARG A C 1
ATOM 3445 O O . A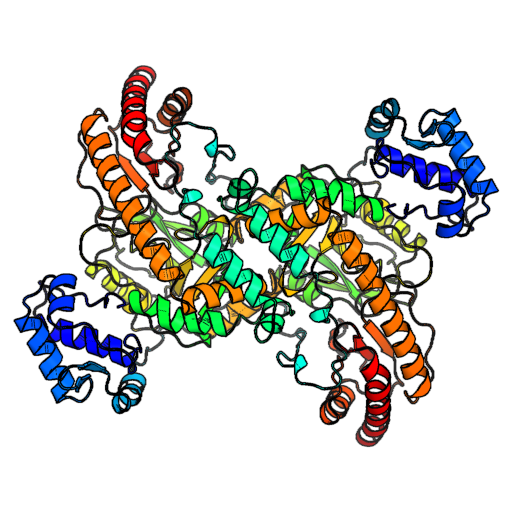RG A 1 432 ? -24.328 17.406 18.234 1 96.56 432 ARG A O 1
ATOM 3452 N N . GLU A 1 433 ? -23.297 18.641 19.797 1 97.31 433 GLU A N 1
ATOM 3453 C CA . GLU A 1 433 ? -24.172 19.797 19.609 1 97.31 433 GLU A CA 1
ATOM 3454 C C . GLU A 1 433 ? -24.062 20.359 18.188 1 97.31 433 GLU A C 1
ATOM 3456 O O . GLU A 1 433 ? -25.062 20.766 17.594 1 97.31 433 GLU A O 1
ATOM 3461 N N . ALA A 1 434 ? -22.859 20.438 17.703 1 98.25 434 ALA A N 1
ATOM 3462 C CA . ALA A 1 434 ? -22.609 20.938 16.344 1 98.25 434 ALA A CA 1
ATOM 3463 C C . ALA A 1 434 ? -23.219 20 15.305 1 98.25 434 ALA A C 1
ATOM 3465 O O . ALA A 1 434 ? -23.875 20.453 14.359 1 98.25 434 ALA A O 1
ATOM 3466 N N . GLU A 1 435 ? -22.953 18.703 15.5 1 97.19 435 GLU A N 1
ATOM 3467 C CA . GLU A 1 435 ? -23.484 17.703 14.57 1 97.19 435 GLU A CA 1
ATOM 3468 C C . GLU A 1 435 ? -25 17.781 14.477 1 97.19 435 GLU A C 1
ATOM 3470 O O . GLU A 1 435 ? -25.578 17.625 13.398 1 97.19 435 GLU A O 1
ATOM 3475 N N . ALA A 1 436 ? -25.656 17.984 15.578 1 96.88 436 ALA A N 1
ATOM 3476 C CA . ALA A 1 436 ? -27.109 18.109 15.633 1 96.88 436 ALA A CA 1
ATOM 3477 C C . ALA A 1 436 ? -27.594 19.281 14.781 1 96.88 436 ALA A C 1
ATOM 3479 O O . ALA A 1 436 ? -28.75 19.312 14.359 1 96.88 436 ALA A O 1
ATOM 3480 N N . ARG A 1 437 ? -26.719 20.188 14.484 1 97.56 437 ARG A N 1
ATOM 3481 C CA . ARG A 1 437 ? -27.047 21.359 13.695 1 97.56 437 ARG A CA 1
ATOM 3482 C C . ARG A 1 437 ? -26.5 21.25 12.273 1 97.56 437 ARG A C 1
ATOM 3484 O O . ARG A 1 437 ? -26.469 22.234 11.539 1 97.56 437 ARG A O 1
ATOM 3491 N N . GLY A 1 438 ? -25.938 20.016 11.961 1 97.31 438 GLY A N 1
ATOM 3492 C CA . GLY A 1 438 ? -25.422 19.766 10.617 1 97.31 438 GLY A CA 1
ATOM 3493 C C . GLY A 1 438 ? -23.984 20.203 10.438 1 97.31 438 GLY A C 1
ATOM 3494 O O . GLY A 1 438 ? -23.469 20.234 9.312 1 97.31 438 GLY A O 1
ATOM 3495 N N . VAL A 1 439 ? -23.344 20.609 11.547 1 98.25 439 VAL A N 1
ATOM 3496 C CA . VAL A 1 439 ? -21.969 21.078 11.508 1 98.25 439 VAL A CA 1
ATOM 3497 C C . VAL A 1 439 ? -21.031 19.969 12.016 1 98.25 439 VAL A C 1
ATOM 3499 O O . VAL A 1 439 ? -21.188 19.5 13.141 1 98.25 439 VAL A O 1
ATOM 3502 N N . LEU A 1 440 ? -20.094 19.578 11.133 1 97.44 440 LEU A N 1
ATOM 3503 C CA . LEU A 1 440 ? -19.109 18.594 11.547 1 97.44 440 LEU A CA 1
ATOM 3504 C C . LEU A 1 440 ? -17.781 19.25 11.891 1 97.44 440 LEU A C 1
ATOM 3506 O O . LEU A 1 440 ? -17.234 20.016 11.094 1 97.44 440 LEU A O 1
ATOM 3510 N N . ILE A 1 441 ? -17.297 19.016 13.07 1 97.44 441 ILE A N 1
ATOM 3511 C CA . ILE A 1 441 ? -15.977 19.438 13.516 1 97.44 441 ILE A CA 1
ATOM 3512 C C . ILE A 1 441 ? -15.258 18.266 14.18 1 97.44 441 ILE A C 1
ATOM 3514 O O . ILE A 1 441 ? -15.797 17.172 14.258 1 97.44 441 ILE A O 1
ATOM 3518 N N . GLU A 1 442 ? -14.023 18.516 14.594 1 96.44 442 GLU A N 1
ATOM 3519 C CA . GLU A 1 442 ? -13.242 17.422 15.188 1 96.44 442 GLU A CA 1
ATOM 3520 C C . GLU A 1 442 ? -12.828 17.766 16.609 1 96.44 442 GLU A C 1
ATOM 3522 O O . GLU A 1 442 ? -12.438 18.891 16.906 1 96.44 442 GLU A O 1
ATOM 3527 N N . ARG A 1 443 ? -12.969 16.766 17.484 1 96.69 443 ARG A N 1
ATOM 3528 C CA . ARG A 1 443 ? -12.547 16.953 18.875 1 96.69 443 ARG A CA 1
ATOM 3529 C C . ARG A 1 443 ? -11.031 17.031 18.969 1 96.69 443 ARG A C 1
ATOM 3531 O O . ARG A 1 443 ? -10.312 16.391 18.203 1 96.69 443 ARG A O 1
ATOM 3538 N N . GLY A 1 444 ? -10.57 17.781 19.969 1 97.25 444 GLY A N 1
ATOM 3539 C CA . GLY A 1 444 ? -9.141 18.016 20.078 1 97.25 444 GLY A CA 1
ATOM 3540 C C . GLY A 1 444 ? -8.469 17.141 21.125 1 97.25 444 GLY A C 1
ATOM 3541 O O . GLY A 1 444 ? -7.25 17 21.125 1 97.25 444 GLY A O 1
ATOM 3542 N N . ASP A 1 445 ? -9.203 16.516 22.047 1 96.62 445 ASP A N 1
ATOM 3543 C CA . ASP A 1 445 ? -8.672 15.828 23.219 1 96.62 445 ASP A CA 1
ATOM 3544 C C . ASP A 1 445 ? -7.859 14.602 22.812 1 96.62 445 ASP A C 1
ATOM 3546 O O . ASP A 1 445 ? -6.922 14.203 23.5 1 96.62 445 ASP A O 1
ATOM 3550 N N . ILE A 1 446 ? -8.125 14.07 21.641 1 96.06 446 ILE A N 1
ATOM 3551 C CA . ILE A 1 446 ? -7.547 12.781 21.25 1 96.06 446 ILE A CA 1
ATOM 3552 C C . ILE A 1 446 ? -6.098 12.977 20.828 1 96.06 446 ILE A C 1
ATOM 3554 O O . ILE A 1 446 ? -5.34 12.016 20.703 1 96.06 446 ILE A O 1
ATOM 3558 N N . PHE A 1 447 ? -5.672 14.203 20.594 1 97.56 447 PHE A N 1
ATOM 3559 C CA . PHE A 1 447 ? -4.34 14.461 20.062 1 97.56 447 PHE A CA 1
ATOM 3560 C C . PHE A 1 447 ? -3.312 14.562 21.172 1 97.56 447 PHE A C 1
ATOM 3562 O O . PHE A 1 447 ? -2.107 14.617 20.922 1 97.56 447 PHE A O 1
ATOM 3569 N N . TYR A 1 448 ? -3.768 14.578 22.422 1 97.38 448 TYR A N 1
ATOM 3570 C CA . TYR A 1 448 ? -2.875 14.703 23.578 1 97.38 448 TYR A CA 1
ATOM 3571 C C . TYR A 1 448 ? -2.445 13.336 24.078 1 97.38 448 TYR A C 1
ATOM 3573 O O . TYR A 1 448 ? -3.195 12.359 23.969 1 97.38 448 TYR A O 1
ATOM 3581 N N . THR A 1 449 ? -1.283 13.266 24.594 1 94.75 449 THR A N 1
ATOM 3582 C CA . THR A 1 449 ? -0.735 11.992 25.078 1 94.75 449 THR A CA 1
ATOM 3583 C C . THR A 1 449 ? -1.094 11.758 26.531 1 94.75 449 THR A C 1
ATOM 3585 O O . THR A 1 449 ? -0.987 10.641 27.031 1 94.75 449 THR A O 1
ATOM 3588 N N . GLN A 1 450 ? -1.498 12.781 27.203 1 92.06 450 GLN A N 1
ATOM 3589 C CA . GLN A 1 450 ? -1.796 12.648 28.625 1 92.06 450 GLN A CA 1
ATOM 3590 C C . GLN A 1 450 ? -3.09 11.875 28.859 1 92.06 450 GLN A C 1
ATOM 3592 O O . GLN A 1 450 ? -4.043 12.008 28.078 1 92.06 450 GLN A O 1
ATOM 3597 N N . PRO A 1 451 ? -3.121 11.156 29.891 1 89.69 451 PRO A N 1
ATOM 3598 C CA . PRO A 1 451 ? -4.324 10.375 30.188 1 89.69 451 PRO A CA 1
ATOM 3599 C C . PRO A 1 451 ? -5.566 11.25 30.375 1 89.69 451 PRO A C 1
ATOM 3601 O O . PRO A 1 451 ? -6.664 10.867 29.953 1 89.69 451 PRO A O 1
ATOM 3604 N N . VAL A 1 452 ? -5.355 12.367 31.031 1 93.12 452 VAL A N 1
ATOM 3605 C CA . VAL A 1 452 ? -6.441 13.336 31.172 1 93.12 452 VAL A CA 1
ATOM 3606 C C . VAL A 1 452 ? -6.148 14.562 30.297 1 93.12 452 VAL A C 1
ATOM 3608 O O . VAL A 1 452 ? -5.586 15.547 30.781 1 93.12 452 VAL A O 1
ATOM 3611 N N . PRO A 1 453 ? -6.59 14.547 29.141 1 95.19 453 PRO A N 1
ATOM 3612 C CA . PRO A 1 453 ? -6.27 15.641 28.219 1 95.19 453 PRO A CA 1
ATOM 3613 C C . PRO A 1 453 ? -7.191 16.844 28.391 1 95.19 453 PRO A C 1
ATOM 3615 O O . PRO A 1 453 ? -8.312 16.703 28.891 1 95.19 453 PRO A O 1
ATOM 3618 N N . PRO A 1 454 ? -6.641 18.062 28 1 96.12 454 PRO A N 1
ATOM 3619 C CA . PRO A 1 454 ? -7.562 19.203 27.922 1 96.12 454 PRO A CA 1
ATOM 3620 C C . PRO A 1 454 ? -8.734 18.938 26.984 1 96.12 454 PRO A C 1
ATOM 3622 O O . PRO A 1 454 ? -8.57 18.266 25.953 1 96.12 454 PRO A O 1
ATOM 3625 N N . ARG A 1 455 ? -9.875 19.484 27.312 1 96.81 455 ARG A N 1
ATOM 3626 C CA . ARG A 1 455 ? -11.086 19.219 26.531 1 96.81 455 ARG A CA 1
ATOM 3627 C C . ARG A 1 455 ? -11.594 20.484 25.859 1 96.81 455 ARG A C 1
ATOM 3629 O O . ARG A 1 455 ? -12.617 20.469 25.172 1 96.81 455 ARG A O 1
ATOM 3636 N N . ASN A 1 456 ? -10.867 21.562 26.016 1 97.06 456 ASN A N 1
ATOM 3637 C CA . ASN A 1 456 ? -11.375 22.844 25.516 1 97.06 456 ASN A CA 1
ATOM 3638 C C . ASN A 1 456 ? -10.797 23.172 24.141 1 97.06 456 ASN A C 1
ATOM 3640 O O . ASN A 1 456 ? -10.75 24.328 23.75 1 97.06 456 ASN A O 1
ATOM 3644 N N . ASN A 1 457 ? -10.258 22.188 23.422 1 97.31 457 ASN A N 1
ATOM 3645 C CA . ASN A 1 457 ? -9.727 22.375 22.078 1 97.31 457 ASN A CA 1
ATOM 3646 C C . ASN A 1 457 ? -10.547 21.609 21.031 1 97.31 457 ASN A C 1
ATOM 3648 O O . ASN A 1 457 ? -11.07 20.531 21.328 1 97.31 457 ASN A O 1
ATOM 3652 N N . PHE A 1 458 ? -10.672 22.141 19.859 1 97.44 458 PHE A N 1
ATOM 3653 C CA . PHE A 1 458 ? -11.289 21.469 18.703 1 97.44 458 PHE A CA 1
ATOM 3654 C C . PHE A 1 458 ? -10.703 21.984 17.406 1 97.44 458 PHE A C 1
ATOM 3656 O O . PHE A 1 458 ? -10 23 17.391 1 97.44 458 PHE A O 1
ATOM 3663 N N . ARG A 1 459 ? -10.938 21.234 16.359 1 97 459 ARG A N 1
ATOM 3664 C CA . ARG A 1 459 ? -10.344 21.531 15.062 1 97 459 ARG A CA 1
ATOM 3665 C C . ARG A 1 459 ? -11.43 21.797 14.016 1 97 459 ARG A C 1
ATOM 3667 O O . ARG A 1 459 ? -12.438 21.094 13.984 1 97 459 ARG A O 1
ATOM 3674 N N . ILE A 1 460 ? -11.203 22.781 13.211 1 97.5 460 ILE A N 1
ATOM 3675 C CA . ILE A 1 460 ? -12.117 23.156 12.133 1 97.5 460 ILE A CA 1
ATOM 3676 C C . ILE A 1 460 ? -11.391 23.078 10.789 1 97.5 460 ILE A C 1
ATOM 3678 O O . ILE A 1 460 ? -10.656 24 10.414 1 97.5 460 ILE A O 1
ATOM 3682 N N . GLY A 1 461 ? -11.68 22 10.047 1 95.94 461 GLY A N 1
ATOM 3683 C CA . GLY A 1 461 ? -11.125 21.891 8.703 1 95.94 461 GLY A CA 1
ATOM 3684 C C . GLY A 1 461 ? -11.906 22.703 7.68 1 95.94 461 GLY A C 1
ATOM 3685 O O . GLY A 1 461 ? -13.109 22.891 7.824 1 95.94 461 GLY A O 1
ATOM 3686 N N . TYR A 1 462 ? -11.242 23.125 6.648 1 94.94 462 TYR A N 1
ATOM 3687 C CA . TYR A 1 462 ? -11.961 23.953 5.688 1 94.94 462 TYR A CA 1
ATOM 3688 C C . TYR A 1 462 ? -11.664 23.516 4.258 1 94.94 462 TYR A C 1
ATOM 3690 O O . TYR A 1 462 ? -11.961 24.234 3.305 1 94.94 462 TYR A O 1
ATOM 3698 N N . GLY A 1 463 ? -11.102 22.344 4.102 1 91.88 463 GLY A N 1
ATOM 3699 C CA . GLY A 1 463 ? -10.828 21.797 2.781 1 91.88 463 GLY A CA 1
ATOM 3700 C C . GLY A 1 463 ? -12.086 21.359 2.053 1 91.88 463 GLY A C 1
ATOM 3701 O O . GLY A 1 463 ? -12.273 21.688 0.88 1 91.88 463 GLY A O 1
ATOM 3702 N N . ALA A 1 464 ? -12.938 20.703 2.715 1 91.06 464 ALA A N 1
ATOM 3703 C CA . ALA A 1 464 ? -14.102 20.062 2.121 1 91.06 464 ALA A CA 1
ATOM 3704 C C . ALA A 1 464 ? -15.25 21.047 1.941 1 91.06 464 ALA A C 1
ATOM 3706 O O . ALA A 1 464 ? -16 20.969 0.965 1 91.06 464 ALA A O 1
ATOM 3707 N N . ILE A 1 465 ? -15.43 22 2.842 1 95.31 465 ILE A N 1
ATOM 3708 C CA . ILE A 1 465 ? -16.594 22.875 2.9 1 95.31 465 ILE A CA 1
ATOM 3709 C C . ILE A 1 465 ? -16.531 23.891 1.764 1 95.31 465 ILE A C 1
ATOM 3711 O O . ILE A 1 465 ? -15.461 24.453 1.478 1 95.31 465 ILE A O 1
ATOM 3715 N N . PRO A 1 466 ? -17.641 24.141 1.091 1 94.62 466 PRO A N 1
ATOM 3716 C CA . PRO A 1 466 ? -17.656 25.219 0.094 1 94.62 466 PRO A CA 1
ATOM 3717 C C . PRO A 1 466 ? -17.484 26.609 0.714 1 94.62 466 PRO A C 1
ATOM 3719 O O . PRO A 1 466 ? -18.016 26.859 1.795 1 94.62 466 PRO A O 1
ATOM 3722 N N . LEU A 1 467 ? -16.859 27.469 0.001 1 96.38 467 LEU A N 1
ATOM 3723 C CA . LEU A 1 467 ? -16.578 28.812 0.463 1 96.38 467 LEU A CA 1
ATOM 3724 C C . LEU A 1 467 ? -17.859 29.516 0.904 1 96.38 467 LEU A C 1
ATOM 3726 O O . LEU A 1 467 ? -17.891 30.172 1.947 1 96.38 467 LEU A O 1
ATOM 3730 N N . ARG A 1 468 ? -18.922 29.297 0.219 1 96.19 468 ARG A N 1
ATOM 3731 C CA . ARG A 1 468 ? -20.172 30.016 0.442 1 96.19 468 ARG A CA 1
ATOM 3732 C C . ARG A 1 468 ? -20.844 29.547 1.729 1 96.19 468 ARG A C 1
ATOM 3734 O O . ARG A 1 468 ? -21.672 30.266 2.297 1 96.19 468 ARG A O 1
ATOM 3741 N N . SER A 1 469 ? -20.484 28.391 2.184 1 97.5 469 SER A N 1
ATOM 3742 C CA . SER A 1 469 ? -21.156 27.797 3.326 1 97.5 469 SER A CA 1
ATOM 3743 C C . SER A 1 469 ? -20.406 28.062 4.625 1 97.5 469 SER A C 1
ATOM 3745 O O . SER A 1 469 ? -20.906 27.781 5.715 1 97.5 469 SER A O 1
ATOM 3747 N N . ILE A 1 470 ? -19.266 28.672 4.594 1 98.44 470 ILE A N 1
ATOM 3748 C CA . ILE A 1 470 ? -18.375 28.797 5.742 1 98.44 470 ILE A CA 1
ATOM 3749 C C . ILE A 1 470 ? -19.016 29.703 6.797 1 98.44 470 ILE A C 1
ATOM 3751 O O . ILE A 1 470 ? -19.109 29.328 7.969 1 98.44 470 ILE A O 1
ATOM 3755 N N . GLU A 1 471 ? -19.484 30.828 6.352 1 98.5 471 GLU A N 1
ATOM 3756 C CA . GLU A 1 471 ? -20.016 31.781 7.32 1 98.5 471 GLU A CA 1
ATOM 3757 C C . GLU A 1 471 ? -21.234 31.203 8.047 1 98.5 471 GLU A C 1
ATOM 3759 O O . GLU A 1 471 ? -21.312 31.25 9.281 1 98.5 471 GLU A O 1
ATOM 3764 N N . GLU A 1 472 ? -22.172 30.672 7.25 1 98.5 472 GLU A N 1
ATOM 3765 C CA . GLU A 1 472 ? -23.375 30.078 7.84 1 98.5 472 GLU A CA 1
ATOM 3766 C C . GLU A 1 472 ? -23.016 28.938 8.789 1 98.5 472 GLU A C 1
ATOM 3768 O O . GLU A 1 472 ? -23.594 28.812 9.875 1 98.5 472 GLU A O 1
ATOM 3773 N N . GLY A 1 473 ? -22.141 28.094 8.383 1 98.69 473 GLY A N 1
ATOM 3774 C CA . GLY A 1 473 ? -21.703 26.984 9.211 1 98.69 473 GLY A CA 1
ATOM 3775 C C . GLY A 1 473 ? -21.078 27.422 10.523 1 98.69 473 GLY A C 1
ATOM 3776 O O . GLY A 1 473 ? -21.344 26.844 11.57 1 98.69 473 GLY A O 1
ATOM 3777 N N . ILE A 1 474 ? -20.25 28.438 10.5 1 98.69 474 ILE A N 1
ATOM 3778 C CA . ILE A 1 474 ? -19.578 28.922 11.703 1 98.69 474 ILE A CA 1
ATOM 3779 C C . ILE A 1 474 ? -20.578 29.625 12.609 1 98.69 474 ILE A C 1
ATOM 3781 O O . ILE A 1 474 ? -20.484 29.547 13.836 1 98.69 474 ILE A O 1
ATOM 3785 N N . ALA A 1 475 ? -21.531 30.312 12.016 1 98.62 475 ALA A N 1
ATOM 3786 C CA . ALA A 1 475 ? -22.594 30.891 12.82 1 98.62 475 ALA A CA 1
ATOM 3787 C C . ALA A 1 475 ? -23.328 29.828 13.633 1 98.62 475 ALA A C 1
ATOM 3789 O O . ALA A 1 475 ? -23.594 30.016 14.82 1 98.62 475 ALA A O 1
ATOM 3790 N N . LEU A 1 476 ? -23.656 28.75 12.992 1 98.62 476 LEU A N 1
ATOM 3791 C CA . LEU A 1 476 ? -24.297 27.641 13.672 1 98.62 476 LEU A CA 1
ATOM 3792 C C . LEU A 1 476 ? -23.391 27.031 14.719 1 98.62 476 LEU A C 1
ATOM 3794 O O . LEU A 1 476 ? -23.844 26.594 15.781 1 98.62 476 LEU A O 1
ATOM 3798 N N . LEU A 1 477 ? -22.125 26.984 14.422 1 98.56 477 LEU A N 1
ATOM 3799 C CA . LEU A 1 477 ? -21.156 26.516 15.406 1 98.56 477 LEU A CA 1
ATOM 3800 C C . LEU A 1 477 ? -21.141 27.406 16.641 1 98.56 477 LEU A C 1
ATOM 3802 O O . LEU A 1 477 ? -21.016 26.922 17.766 1 98.56 477 LEU A O 1
ATOM 3806 N N . GLY A 1 478 ? -21.172 28.719 16.391 1 97.88 478 GLY A N 1
ATOM 3807 C CA . GLY A 1 478 ? -21.297 29.641 17.5 1 97.88 478 GLY A CA 1
ATOM 3808 C C . GLY A 1 478 ? -22.484 29.344 18.406 1 97.88 478 GLY A C 1
ATOM 3809 O O . GLY A 1 478 ? -22.359 29.391 19.625 1 97.88 478 GLY A O 1
ATOM 3810 N N . GLN A 1 479 ? -23.594 29.031 17.781 1 97.56 479 GLN A N 1
ATOM 3811 C CA . GLN A 1 479 ? -24.781 28.656 18.531 1 97.56 479 GLN A CA 1
ATOM 3812 C C . GLN A 1 479 ? -24.562 27.375 19.328 1 97.56 479 GLN A C 1
ATOM 3814 O O . GLN A 1 479 ? -25 27.25 20.469 1 97.56 479 GLN A O 1
ATOM 3819 N N . ALA A 1 480 ? -23.938 26.453 18.688 1 97.62 480 ALA A N 1
ATOM 3820 C CA . ALA A 1 480 ? -23.625 25.188 19.344 1 97.62 480 ALA A CA 1
ATOM 3821 C C . ALA A 1 480 ? -22.734 25.422 20.562 1 97.62 480 ALA A C 1
ATOM 3823 O O . ALA A 1 480 ? -22.875 24.734 21.594 1 97.62 480 ALA A O 1
ATOM 3824 N N . CYS A 1 481 ? -21.781 26.328 20.484 1 96.69 481 CYS A N 1
ATOM 3825 C CA . CYS A 1 481 ? -20.906 26.672 21.609 1 96.69 481 CYS A CA 1
ATOM 3826 C C . CYS A 1 481 ? -21.719 27.203 22.781 1 96.69 481 CYS A C 1
ATOM 3828 O O . CYS A 1 481 ? -21.516 26.781 23.922 1 96.69 481 CYS A O 1
ATOM 3830 N N . GLN A 1 482 ? -22.609 28.047 22.5 1 94.38 482 GLN A N 1
ATOM 3831 C CA . GLN A 1 482 ? -23.453 28.609 23.531 1 94.38 482 GLN A CA 1
ATOM 3832 C C . GLN A 1 482 ? -24.297 27.531 24.219 1 94.38 482 GLN A C 1
ATOM 3834 O O . GLN A 1 482 ? -24.438 27.516 25.438 1 94.38 482 GLN A O 1
ATOM 3839 N N . ALA A 1 483 ? -24.781 26.656 23.406 1 93.62 483 ALA A N 1
ATOM 3840 C CA . ALA A 1 483 ? -25.594 25.562 23.922 1 93.62 483 ALA A CA 1
ATOM 3841 C C . ALA A 1 483 ? -24.75 24.625 24.797 1 93.62 483 ALA A C 1
ATOM 3843 O O . ALA A 1 483 ? -25.234 24.078 25.781 1 93.62 483 ALA A O 1
ATOM 3844 N N . SER A 1 484 ? -23.562 24.406 24.406 1 91.75 484 SER A N 1
ATOM 3845 C CA . SER A 1 484 ? -22.672 23.484 25.109 1 91.75 484 SER A CA 1
ATOM 3846 C C . SER A 1 484 ? -22.328 24.016 26.5 1 91.75 484 SER A C 1
ATOM 3848 O O . SER A 1 484 ? -22.031 23.234 27.406 1 91.75 484 SER A O 1
ATOM 3850 N N . PHE A 1 485 ? -22.297 25.297 26.719 1 88.62 485 PHE A N 1
ATOM 3851 C CA . PHE A 1 485 ? -22.016 25.906 28.016 1 88.62 485 PHE A CA 1
ATOM 3852 C C . PHE A 1 485 ? -23.188 25.703 28.969 1 88.62 485 PHE A C 1
ATOM 3854 O O . PHE A 1 485 ? -23 25.688 30.188 1 88.62 485 PHE A O 1
ATOM 3861 N N . ARG A 1 486 ? -24.297 25.562 28.422 1 79.38 486 ARG A N 1
ATOM 3862 C CA . ARG A 1 486 ? -25.484 25.359 29.25 1 79.38 486 ARG A CA 1
ATOM 3863 C C . ARG A 1 486 ? -25.531 23.938 29.812 1 79.38 486 ARG A C 1
ATOM 3865 O O . ARG A 1 486 ? -26.031 23.719 30.922 1 79.38 486 ARG A O 1
ATOM 3872 N N . HIS A 1 487 ? -25.109 22.953 29.047 1 69.38 487 HIS A N 1
ATOM 3873 C CA . HIS A 1 487 ? -25.094 21.578 29.484 1 69.38 487 HIS A CA 1
ATOM 3874 C C . HIS A 1 487 ? -24 21.328 30.516 1 69.38 487 HIS A C 1
ATOM 3876 O O . HIS A 1 487 ? -24.094 20.406 31.328 1 69.38 487 HIS A O 1
ATOM 3882 N N . SER A 1 488 ? -22.906 22.016 30.469 1 60.62 488 SER A N 1
ATOM 3883 C CA . SER A 1 488 ? -21.797 21.828 31.391 1 60.62 488 SER A CA 1
ATOM 3884 C C . SER A 1 488 ? -22.078 22.516 32.719 1 60.62 488 SER A C 1
ATOM 3886 O O . SER A 1 488 ? -21.344 22.312 33.688 1 60.62 488 SER A O 1
ATOM 3888 N N . ARG A 1 489 ? -23.203 23.328 32.938 1 48.69 489 ARG A N 1
ATOM 3889 C CA . ARG A 1 489 ? -23.656 23.859 34.219 1 48.69 489 ARG A CA 1
ATOM 3890 C C . ARG A 1 489 ? -24.625 22.891 34.875 1 48.69 489 ARG A C 1
ATOM 3892 O O . ARG A 1 489 ? -25.453 22.266 34.219 1 48.69 489 ARG A O 1
ATOM 3899 N N . MET B 1 1 ? 7.562 30.078 -12.43 1 29 1 MET B N 1
ATOM 3900 C CA . MET B 1 1 ? 8.938 29.891 -11.969 1 29 1 MET B CA 1
ATOM 3901 C C . MET B 1 1 ? 8.969 29.453 -10.508 1 29 1 MET B C 1
ATOM 3903 O O . MET B 1 1 ? 8.188 29.938 -9.688 1 29 1 MET B O 1
ATOM 3907 N N . PRO B 1 2 ? 9.508 28.312 -10.25 1 35.22 2 PRO B N 1
ATOM 3908 C CA . PRO B 1 2 ? 9.375 27.797 -8.883 1 35.22 2 PRO B CA 1
ATOM 3909 C C . PRO B 1 2 ? 9.773 28.812 -7.824 1 35.22 2 PRO B C 1
ATOM 3911 O O . PRO B 1 2 ? 10.766 29.531 -7.992 1 35.22 2 PRO B O 1
ATOM 3914 N N . ARG B 1 3 ? 8.961 29.438 -7.152 1 41.22 3 ARG B N 1
ATOM 3915 C CA . ARG B 1 3 ? 9.266 30.344 -6.059 1 41.22 3 ARG B CA 1
ATOM 3916 C C . ARG B 1 3 ? 10.438 29.844 -5.23 1 41.22 3 ARG B C 1
ATOM 3918 O O . ARG B 1 3 ? 10.422 28.719 -4.746 1 41.22 3 ARG B O 1
ATOM 3925 N N . THR B 1 4 ? 11.648 30.328 -5.535 1 45.28 4 THR B N 1
ATOM 3926 C CA . THR B 1 4 ? 12.969 30.094 -4.957 1 45.28 4 THR B CA 1
ATOM 3927 C C . THR B 1 4 ? 12.922 30.25 -3.439 1 45.28 4 THR B C 1
ATOM 3929 O O . THR B 1 4 ? 12.422 31.25 -2.924 1 45.28 4 THR B O 1
ATOM 3932 N N . LEU B 1 5 ? 12.797 29.25 -2.748 1 48.97 5 LEU B N 1
ATOM 3933 C CA . LEU B 1 5 ? 12.805 29.25 -1.288 1 48.97 5 LEU B CA 1
ATOM 3934 C C . LEU B 1 5 ? 14.047 29.953 -0.749 1 48.97 5 LEU B C 1
ATOM 3936 O O . LEU B 1 5 ? 15.055 29.297 -0.458 1 48.97 5 LEU B O 1
ATOM 3940 N N . ILE B 1 6 ? 14.297 31.141 -1.2 1 53.78 6 ILE B N 1
ATOM 3941 C CA . ILE B 1 6 ? 15.359 31.906 -0.563 1 53.78 6 ILE B CA 1
ATOM 3942 C C . ILE B 1 6 ? 14.82 32.594 0.703 1 53.78 6 ILE B C 1
ATOM 3944 O O . ILE B 1 6 ? 13.844 33.312 0.654 1 53.78 6 ILE B O 1
ATOM 3948 N N . GLU B 1 7 ? 15.078 32 1.829 1 55.84 7 GLU B N 1
ATOM 3949 C CA . GLU B 1 7 ? 14.742 32.688 3.078 1 55.84 7 GLU B CA 1
ATOM 3950 C C . GLU B 1 7 ? 15.875 33.594 3.523 1 55.84 7 GLU B C 1
ATOM 3952 O O . GLU B 1 7 ? 17.047 33.25 3.408 1 55.84 7 GLU B O 1
ATOM 3957 N N . VAL B 1 8 ? 15.484 34.812 3.797 1 61.75 8 VAL B N 1
ATOM 3958 C CA . VAL B 1 8 ? 16.469 35.75 4.316 1 61.75 8 VAL B CA 1
ATOM 3959 C C . VAL B 1 8 ? 16.141 36.062 5.777 1 61.75 8 VAL B C 1
ATOM 3961 O O . VAL B 1 8 ? 14.984 36.125 6.176 1 61.75 8 VAL B O 1
ATOM 3964 N N . ASP B 1 9 ? 17.016 35.844 6.637 1 62.59 9 ASP B N 1
ATOM 3965 C CA . ASP B 1 9 ? 16.938 36.219 8.039 1 62.59 9 ASP B CA 1
ATOM 3966 C C . ASP B 1 9 ? 17.359 37.688 8.234 1 62.59 9 ASP B C 1
ATOM 3968 O O . ASP B 1 9 ? 18.562 37.969 8.219 1 62.59 9 ASP B O 1
ATOM 3972 N N . ARG B 1 10 ? 16.391 38.438 8.516 1 68 10 ARG B N 1
ATOM 3973 C CA . ARG B 1 10 ? 16.672 39.844 8.633 1 68 10 ARG B CA 1
ATOM 3974 C C . ARG B 1 10 ? 17.359 40.156 9.953 1 68 10 ARG B C 1
ATOM 3976 O O . ARG B 1 10 ? 17.875 41.281 10.141 1 68 10 ARG B O 1
ATOM 3983 N N . THR B 1 11 ? 17.297 39.125 10.805 1 64.62 11 THR B N 1
ATOM 3984 C CA . THR B 1 11 ? 17.922 39.375 12.102 1 64.62 11 THR B CA 1
ATOM 3985 C C . THR B 1 11 ? 19.359 38.875 12.109 1 64.62 11 THR B C 1
ATOM 3987 O O . THR B 1 11 ? 20.078 39 13.102 1 64.62 11 THR B O 1
ATOM 3990 N N . SER B 1 12 ? 19.688 38.312 11.086 1 68.19 12 SER B N 1
ATOM 3991 C CA . SER B 1 12 ? 21.047 37.781 10.977 1 68.19 12 SER B CA 1
ATOM 3992 C C . SER B 1 12 ? 22.062 38.906 10.742 1 68.19 12 SER B C 1
ATOM 3994 O O . SER B 1 12 ? 21.719 39.938 10.203 1 68.19 12 SER B O 1
ATOM 3996 N N . THR B 1 13 ? 23.188 38.719 11.242 1 75.25 13 THR B N 1
ATOM 3997 C CA . THR B 1 13 ? 24.281 39.656 11.023 1 75.25 13 THR B CA 1
ATOM 3998 C C . THR B 1 13 ? 24.766 39.594 9.578 1 75.25 13 THR B C 1
ATOM 4000 O O . THR B 1 13 ? 25.453 40.469 9.102 1 75.25 13 THR B O 1
ATOM 4003 N N . GLU B 1 14 ? 24.297 38.656 8.883 1 75.88 14 GLU B N 1
ATOM 4004 C CA . GLU B 1 14 ? 24.672 38.531 7.477 1 75.88 14 GLU B CA 1
ATOM 4005 C C . GLU B 1 14 ? 23.797 39.438 6.594 1 75.88 14 GLU B C 1
ATOM 4007 O O . GLU B 1 14 ? 22.578 39.406 6.707 1 75.88 14 GLU B O 1
ATOM 4012 N N . PRO B 1 15 ? 24.5 40.25 5.836 1 80.12 15 PRO B N 1
ATOM 4013 C CA . PRO B 1 15 ? 23.719 41.125 4.945 1 80.12 15 PRO B CA 1
ATOM 4014 C C . PRO B 1 15 ? 22.75 40.344 4.062 1 80.12 15 PRO B C 1
ATOM 4016 O O . PRO B 1 15 ? 23.062 39.25 3.613 1 80.12 15 PRO B O 1
ATOM 4019 N N . LEU B 1 16 ? 21.688 40.906 3.775 1 81.88 16 LEU B N 1
ATOM 4020 C CA . LEU B 1 16 ? 20.578 40.281 3.064 1 81.88 16 LEU B CA 1
ATOM 4021 C C . LEU B 1 16 ? 21.031 39.812 1.682 1 81.88 16 LEU B C 1
ATOM 4023 O O . LEU B 1 16 ? 20.609 38.75 1.221 1 81.88 16 LEU B O 1
ATOM 4027 N N . TYR B 1 17 ? 21.875 40.625 1.085 1 82.12 17 TYR B N 1
ATOM 4028 C CA . TYR B 1 17 ? 22.281 40.25 -0.263 1 82.12 17 TYR B CA 1
ATOM 4029 C C . TYR B 1 17 ? 23.125 39 -0.243 1 82.12 17 TYR B C 1
ATOM 4031 O O . TYR B 1 17 ? 23.047 38.188 -1.164 1 82.12 17 TYR B O 1
ATOM 4039 N N . ARG B 1 18 ? 23.766 38.688 0.741 1 79.12 18 ARG B N 1
ATOM 4040 C CA . ARG B 1 18 ? 24.562 37.469 0.874 1 79.12 18 ARG B CA 1
ATOM 4041 C C . ARG B 1 18 ? 23.672 36.25 1.14 1 79.12 18 ARG B C 1
ATOM 4043 O O . ARG B 1 18 ? 23.953 35.156 0.646 1 79.12 18 ARG B O 1
ATOM 4050 N N . GLN B 1 19 ? 22.719 36.594 1.892 1 76.44 19 GLN B N 1
ATOM 4051 C CA . GLN B 1 19 ? 21.766 35.531 2.148 1 76.44 19 GLN B CA 1
ATOM 4052 C C . GLN B 1 19 ? 21.078 35.094 0.862 1 76.44 19 GLN B C 1
ATOM 4054 O O . GLN B 1 19 ? 20.969 33.875 0.588 1 76.44 19 GLN B O 1
ATOM 4059 N N . VAL B 1 20 ? 20.734 36.062 0.167 1 79.31 20 VAL B N 1
ATOM 4060 C CA . VAL B 1 20 ? 20.078 35.781 -1.105 1 79.31 20 VAL B CA 1
ATOM 4061 C C . VAL B 1 20 ? 21.031 35.094 -2.045 1 79.31 20 VAL B C 1
ATOM 4063 O O . VAL B 1 20 ? 20.672 34.094 -2.693 1 79.31 20 VAL B O 1
ATOM 4066 N N . ARG B 1 21 ? 22.203 35.594 -2.076 1 79.06 21 ARG B N 1
ATOM 4067 C CA . ARG B 1 21 ? 23.234 35 -2.912 1 79.06 21 ARG B CA 1
ATOM 4068 C C . ARG B 1 21 ? 23.453 33.531 -2.545 1 79.06 21 ARG B C 1
ATOM 4070 O O . ARG B 1 21 ? 23.5 32.656 -3.422 1 79.06 21 ARG B O 1
ATOM 4077 N N . ARG B 1 22 ? 23.516 33.281 -1.339 1 72 22 ARG B N 1
ATOM 4078 C CA . ARG B 1 22 ? 23.734 31.906 -0.858 1 72 22 ARG B CA 1
ATOM 4079 C C . ARG B 1 22 ? 22.547 31.016 -1.205 1 72 22 ARG B C 1
ATOM 4081 O O . ARG B 1 22 ? 22.734 29.859 -1.603 1 72 22 ARG B O 1
ATOM 4088 N N . ALA B 1 23 ? 21.5 31.672 -1.025 1 70.31 23 ALA B N 1
ATOM 4089 C CA . ALA B 1 23 ? 20.297 30.922 -1.312 1 70.31 23 ALA B CA 1
ATOM 4090 C C . ALA B 1 23 ? 20.219 30.547 -2.789 1 70.31 23 ALA B C 1
ATOM 4092 O O . ALA B 1 23 ? 19.875 29.406 -3.133 1 70.31 23 ALA B O 1
ATOM 4093 N N . ILE B 1 24 ? 20.562 31.484 -3.625 1 74 24 ILE B N 1
ATOM 4094 C CA . ILE B 1 24 ? 20.531 31.234 -5.062 1 74 24 ILE B CA 1
ATOM 4095 C C . ILE B 1 24 ? 21.641 30.25 -5.434 1 74 24 ILE B C 1
ATOM 4097 O O . ILE B 1 24 ? 21.406 29.328 -6.215 1 74 24 ILE B O 1
ATOM 4101 N N . GLU B 1 25 ? 22.766 30.453 -4.84 1 72.12 25 GLU B N 1
ATOM 4102 C CA . GLU B 1 25 ? 23.875 29.547 -5.062 1 72.12 25 GLU B CA 1
ATOM 4103 C C . GLU B 1 25 ? 23.516 28.125 -4.664 1 72.12 25 GLU B C 1
ATOM 4105 O O . GLU B 1 25 ? 23.781 27.172 -5.406 1 72.12 25 GLU B O 1
ATOM 4110 N N . HIS B 1 26 ? 22.922 28.094 -3.578 1 65.19 26 HIS B N 1
ATOM 4111 C CA . HIS B 1 26 ? 22.469 26.797 -3.102 1 65.19 26 HIS B CA 1
ATOM 4112 C C . HIS B 1 26 ? 21.453 26.188 -4.051 1 65.19 26 HIS B C 1
ATOM 4114 O O . HIS B 1 26 ? 21.5 24.984 -4.332 1 65.19 26 HIS B O 1
ATOM 4120 N N . GLY B 1 27 ? 20.625 27.047 -4.512 1 65.88 27 GLY B N 1
ATOM 4121 C CA . GLY B 1 27 ? 19.656 26.609 -5.496 1 65.88 27 GLY B CA 1
ATOM 4122 C C . GLY B 1 27 ? 20.281 26.125 -6.789 1 65.88 27 GLY B C 1
ATOM 4123 O O . GLY B 1 27 ? 19.859 25.125 -7.363 1 65.88 27 GLY B O 1
ATOM 4124 N N . ILE B 1 28 ? 21.312 26.812 -7.199 1 67.25 28 ILE B N 1
ATOM 4125 C CA . ILE B 1 28 ? 22.031 26.453 -8.414 1 67.25 28 ILE B CA 1
ATOM 4126 C C . ILE B 1 28 ? 22.781 25.141 -8.203 1 67.25 28 ILE B C 1
ATOM 4128 O O . ILE B 1 28 ? 22.703 24.234 -9.039 1 67.25 28 ILE B O 1
ATOM 4132 N N . ALA B 1 29 ? 23.375 25.047 -7.109 1 61.06 29 ALA B N 1
ATOM 4133 C CA . ALA B 1 29 ? 24.188 23.875 -6.793 1 61.06 29 ALA B CA 1
ATOM 4134 C C . ALA B 1 29 ? 23.328 22.625 -6.676 1 61.06 29 ALA B C 1
ATOM 4136 O O . ALA B 1 29 ? 23.766 21.531 -7.039 1 61.06 29 ALA B O 1
ATOM 4137 N N . ASN B 1 30 ? 22.188 22.938 -6.305 1 53.53 30 ASN B N 1
ATOM 4138 C CA . ASN B 1 30 ? 21.328 21.812 -5.988 1 53.53 30 ASN B CA 1
ATOM 4139 C C . ASN B 1 30 ? 20.312 21.547 -7.098 1 53.53 30 ASN B C 1
ATOM 4141 O O . ASN B 1 30 ? 19.328 20.828 -6.891 1 53.53 30 ASN B O 1
ATOM 4145 N N . GLY B 1 31 ? 20.5 22.172 -8.078 1 56.09 31 GLY B N 1
ATOM 4146 C CA . GLY B 1 31 ? 19.75 21.938 -9.297 1 56.09 31 GLY B CA 1
ATOM 4147 C C . GLY B 1 31 ? 18.359 22.547 -9.258 1 56.09 31 GLY B C 1
ATOM 4148 O O . GLY B 1 31 ? 17.484 22.156 -10.023 1 56.09 31 GLY B O 1
ATOM 4149 N N . LEU B 1 32 ? 18.125 23.438 -8.336 1 56.94 32 LEU B N 1
ATOM 4150 C CA . LEU B 1 32 ? 16.844 24.141 -8.219 1 56.94 32 LEU B CA 1
ATOM 4151 C C . LEU B 1 32 ? 16.562 24.969 -9.461 1 56.94 32 LEU B C 1
ATOM 4153 O O . LEU B 1 32 ? 15.414 25.141 -9.859 1 56.94 32 LEU B O 1
ATOM 4157 N N . PHE B 1 33 ? 17.578 25.438 -9.961 1 63.53 33 PHE B N 1
ATOM 4158 C CA . PHE B 1 33 ? 17.453 26.266 -11.148 1 63.53 33 PHE B CA 1
ATOM 4159 C C . PHE B 1 33 ? 17.922 25.516 -12.391 1 63.53 33 PHE B C 1
ATOM 4161 O O . PHE B 1 33 ? 19.062 25.047 -12.445 1 63.53 33 PHE B O 1
ATOM 4168 N N . ASP B 1 34 ? 16.906 25.141 -13.234 1 61.66 34 ASP B N 1
ATOM 4169 C CA . ASP B 1 34 ? 17.266 24.547 -14.523 1 61.66 34 ASP B CA 1
ATOM 4170 C C . ASP B 1 34 ? 18.125 25.516 -15.344 1 61.66 34 ASP B C 1
ATOM 4172 O O . ASP B 1 34 ? 17.688 26.609 -15.68 1 61.66 34 ASP B O 1
ATOM 4176 N N . PRO B 1 35 ? 19.312 25.016 -15.633 1 65.62 35 PRO B N 1
ATOM 4177 C CA . PRO B 1 35 ? 20.172 25.906 -16.422 1 65.62 35 PRO B CA 1
ATOM 4178 C C . PRO B 1 35 ? 19.562 26.281 -17.766 1 65.62 35 PRO B C 1
ATOM 4180 O O . PRO B 1 35 ? 20 27.234 -18.406 1 65.62 35 PRO B O 1
ATOM 4183 N N . ARG B 1 36 ? 18.547 25.531 -18.109 1 66.75 36 ARG B N 1
ATOM 4184 C CA . ARG B 1 36 ? 17.922 25.797 -19.406 1 66.75 36 ARG B CA 1
ATOM 4185 C C . ARG B 1 36 ? 16.844 26.859 -19.266 1 66.75 36 ARG B C 1
ATOM 4187 O O . ARG B 1 36 ? 16.312 27.344 -20.281 1 66.75 36 ARG B O 1
ATOM 4194 N N . HIS B 1 37 ? 16.484 27.125 -17.984 1 73.88 37 HIS B N 1
ATOM 4195 C CA . HIS B 1 37 ? 15.445 28.125 -17.75 1 73.88 37 HIS B CA 1
ATOM 4196 C C . HIS B 1 37 ? 16.016 29.344 -17.031 1 73.88 37 HIS B C 1
ATOM 4198 O O . HIS B 1 37 ? 17.016 29.25 -16.344 1 73.88 37 HIS B O 1
ATOM 4204 N N . ARG B 1 38 ? 15.305 30.453 -17.266 1 79.88 38 ARG B N 1
ATOM 4205 C CA . ARG B 1 38 ? 15.75 31.703 -16.672 1 79.88 38 ARG B CA 1
ATOM 4206 C C . ARG B 1 38 ? 15.547 31.688 -15.164 1 79.88 38 ARG B C 1
ATOM 4208 O O . ARG B 1 38 ? 14.562 31.156 -14.664 1 79.88 38 ARG B O 1
ATOM 4215 N N . LEU B 1 39 ? 16.531 32.188 -14.453 1 80.38 39 LEU B N 1
ATOM 4216 C CA . LEU B 1 39 ? 16.391 32.469 -13.023 1 80.38 39 LEU B CA 1
ATOM 4217 C C . LEU B 1 39 ? 15.344 33.531 -12.781 1 80.38 39 LEU B C 1
ATOM 4219 O O . LEU B 1 39 ? 15.086 34.375 -13.664 1 80.38 39 LEU B O 1
ATOM 4223 N N . PRO B 1 40 ? 14.695 33.531 -11.602 1 78.19 40 PRO B N 1
ATOM 4224 C CA . PRO B 1 40 ? 13.797 34.656 -11.32 1 78.19 40 PRO B CA 1
ATOM 4225 C C . PRO B 1 40 ? 14.477 36 -11.484 1 78.19 40 PRO B C 1
ATOM 4227 O O . PRO B 1 40 ? 15.641 36.156 -11.109 1 78.19 40 PRO B O 1
ATOM 4230 N N . SER B 1 41 ? 13.734 36.938 -12.117 1 79.94 41 SER B N 1
ATOM 4231 C CA . SER B 1 41 ? 14.273 38.281 -12.273 1 79.94 41 SER B CA 1
ATOM 4232 C C . SER B 1 41 ? 14.445 38.969 -10.922 1 79.94 41 SER B C 1
ATOM 4234 O O . SER B 1 41 ? 13.867 38.531 -9.922 1 79.94 41 SER B O 1
ATOM 4236 N N . SER B 1 42 ? 15.328 39.969 -10.938 1 81.69 42 SER B N 1
ATOM 4237 C CA . SER B 1 42 ? 15.531 40.719 -9.711 1 81.69 42 SER B CA 1
ATOM 4238 C C . SER B 1 42 ? 14.219 41.312 -9.195 1 81.69 42 SER B C 1
ATOM 4240 O O . SER B 1 42 ? 13.992 41.375 -7.988 1 81.69 42 SER B O 1
ATOM 4242 N N . ARG B 1 43 ? 13.367 41.625 -10.086 1 80.12 43 ARG B N 1
ATOM 4243 C CA . ARG B 1 43 ? 12.07 42.156 -9.695 1 80.12 43 ARG B CA 1
ATOM 4244 C C . ARG B 1 43 ? 11.188 41.094 -9.062 1 80.12 43 ARG B C 1
ATOM 4246 O O . ARG B 1 43 ? 10.57 41.312 -8.023 1 80.12 43 ARG B O 1
ATOM 4253 N N . GLU B 1 44 ? 11.156 39.969 -9.695 1 79.81 44 GLU B N 1
ATOM 4254 C CA . GLU B 1 44 ? 10.344 38.875 -9.203 1 79.81 44 GLU B CA 1
ATOM 4255 C C . GLU B 1 44 ? 10.805 38.406 -7.824 1 79.81 44 GLU B C 1
ATOM 4257 O O . GLU B 1 44 ? 9.984 38.188 -6.926 1 79.81 44 GLU B O 1
ATOM 4262 N N . LEU B 1 45 ? 12.094 38.312 -7.652 1 79.12 45 LEU B N 1
ATOM 4263 C CA . LEU B 1 45 ? 12.656 37.844 -6.387 1 79.12 45 LEU B CA 1
ATOM 4264 C C . LEU B 1 45 ? 12.461 38.875 -5.293 1 79.12 45 LEU B C 1
ATOM 4266 O O . LEU B 1 45 ? 12.258 38.531 -4.125 1 79.12 45 LEU B O 1
ATOM 4270 N N . ALA B 1 46 ? 12.539 40.156 -5.711 1 80.75 46 ALA B N 1
ATOM 4271 C CA . ALA B 1 46 ? 12.312 41.25 -4.758 1 80.75 46 ALA B CA 1
ATOM 4272 C C . ALA B 1 46 ? 10.898 41.188 -4.195 1 80.75 46 ALA B C 1
ATOM 4274 O O . ALA B 1 46 ? 10.695 41.375 -2.988 1 80.75 46 ALA B O 1
ATOM 4275 N N . VAL B 1 47 ? 10.047 40.844 -5.023 1 74.75 47 VAL B N 1
ATOM 4276 C CA . VAL B 1 47 ? 8.648 40.75 -4.617 1 74.75 47 VAL B CA 1
ATOM 4277 C C . VAL B 1 47 ? 8.445 39.5 -3.76 1 74.75 47 VAL B C 1
ATOM 4279 O O . VAL B 1 47 ? 7.832 39.562 -2.691 1 74.75 47 VAL B O 1
ATOM 4282 N N . ASP B 1 48 ? 9.008 38.469 -4.184 1 70.38 48 ASP B N 1
ATOM 4283 C CA . ASP B 1 48 ? 8.82 37.188 -3.512 1 70.38 48 ASP B CA 1
ATOM 4284 C C . ASP B 1 48 ? 9.422 37.219 -2.111 1 70.38 48 ASP B C 1
ATOM 4286 O O . ASP B 1 48 ? 8.867 36.625 -1.182 1 70.38 48 ASP B O 1
ATOM 4290 N N . LEU B 1 49 ? 10.547 37.906 -1.961 1 72.12 49 LEU B N 1
ATOM 4291 C CA . LEU B 1 49 ? 11.312 37.875 -0.717 1 72.12 49 LEU B CA 1
ATOM 4292 C C . LEU B 1 49 ? 11.078 39.156 0.099 1 72.12 49 LEU B C 1
ATOM 4294 O O . LEU B 1 49 ? 11.57 39.25 1.223 1 72.12 49 LEU B O 1
ATOM 4298 N N . ALA B 1 50 ? 10.305 40 -0.486 1 73.69 50 ALA B N 1
ATOM 4299 C CA . ALA B 1 50 ? 10.023 41.281 0.122 1 73.69 50 ALA B CA 1
ATOM 4300 C C . ALA B 1 50 ? 11.32 42 0.537 1 73.69 50 ALA B C 1
ATOM 4302 O O . ALA B 1 50 ? 11.438 42.469 1.664 1 73.69 50 ALA B O 1
ATOM 4303 N N . ILE B 1 51 ? 12.25 42.031 -0.323 1 78.81 51 ILE B N 1
ATOM 4304 C CA . ILE B 1 51 ? 13.508 42.75 -0.121 1 78.81 51 ILE B CA 1
ATOM 4305 C C . ILE B 1 51 ? 13.781 43.656 -1.315 1 78.81 51 ILE B C 1
ATOM 4307 O O . ILE B 1 51 ? 13.133 43.531 -2.359 1 78.81 51 ILE B O 1
ATOM 4311 N N . SER B 1 52 ? 14.555 44.75 -1.063 1 83.62 52 SER B N 1
ATOM 4312 C CA . SER B 1 52 ? 14.805 45.75 -2.092 1 83.62 52 SER B CA 1
ATOM 4313 C C . SER B 1 52 ? 15.422 45.125 -3.338 1 83.62 52 SER B C 1
ATOM 4315 O O . SER B 1 52 ? 16.203 44.188 -3.236 1 83.62 52 SER B O 1
ATOM 4317 N N . ARG B 1 53 ? 15.023 45.594 -4.438 1 86.44 53 ARG B N 1
ATOM 4318 C CA . ARG B 1 53 ? 15.57 45.125 -5.711 1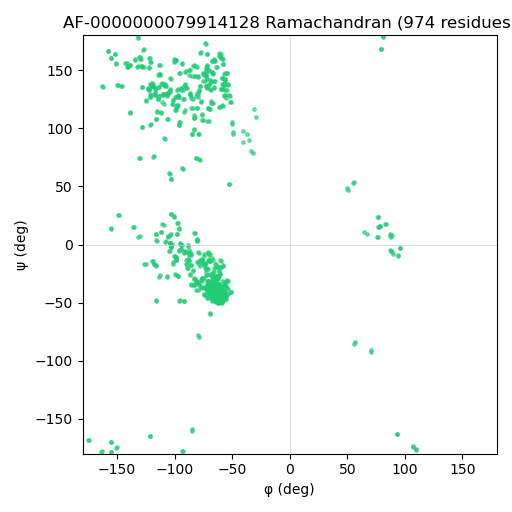 86.44 53 ARG B CA 1
ATOM 4319 C C . ARG B 1 53 ? 17.078 45.312 -5.75 1 86.44 53 ARG B C 1
ATOM 4321 O O . ARG B 1 53 ? 17.797 44.5 -6.352 1 86.44 53 ARG B O 1
ATOM 4328 N N . ASN B 1 54 ? 17.469 46.312 -5.156 1 86.69 54 ASN B N 1
ATOM 4329 C CA . ASN B 1 54 ? 18.906 46.562 -5.121 1 86.69 54 ASN B CA 1
ATOM 4330 C C . ASN B 1 54 ? 19.656 45.469 -4.406 1 86.69 54 ASN B C 1
ATOM 4332 O O . ASN B 1 54 ? 20.734 45.062 -4.84 1 86.69 54 ASN B O 1
ATOM 4336 N N . THR B 1 55 ? 19.094 45 -3.391 1 85.12 55 THR B N 1
ATOM 4337 C CA . THR B 1 55 ? 19.672 43.875 -2.633 1 85.12 55 THR B CA 1
ATOM 4338 C C . THR B 1 55 ? 19.734 42.625 -3.484 1 85.12 55 THR B C 1
ATOM 4340 O O . THR B 1 55 ? 20.75 41.938 -3.48 1 85.12 55 THR B O 1
ATOM 4343 N N . ILE B 1 56 ? 18.719 42.406 -4.199 1 86.31 56 ILE B N 1
ATOM 4344 C CA . ILE B 1 56 ? 18.688 41.25 -5.078 1 86.31 56 ILE B CA 1
ATOM 4345 C C . ILE B 1 56 ? 19.703 41.406 -6.195 1 86.31 56 ILE B C 1
ATOM 4347 O O . ILE B 1 56 ? 20.422 40.469 -6.531 1 86.31 56 ILE B O 1
ATOM 4351 N N . ASN B 1 57 ? 19.719 42.562 -6.719 1 85.12 57 ASN B N 1
ATOM 4352 C CA . ASN B 1 57 ? 20.672 42.844 -7.797 1 85.12 57 ASN B CA 1
ATOM 4353 C C . ASN B 1 57 ? 22.109 42.625 -7.348 1 85.12 57 ASN B C 1
ATOM 4355 O O . ASN B 1 57 ? 22.922 42.094 -8.109 1 85.12 57 ASN B O 1
ATOM 4359 N N . LEU B 1 58 ? 22.359 42.938 -6.148 1 84.75 58 LEU B N 1
ATOM 4360 C CA . LEU B 1 58 ? 23.688 42.719 -5.598 1 84.75 58 LEU B CA 1
ATOM 4361 C C . LEU B 1 58 ? 24 41.25 -5.516 1 84.75 58 LEU B C 1
ATOM 4363 O O . LEU B 1 58 ? 25.125 40.812 -5.828 1 84.75 58 LEU B O 1
ATOM 4367 N N . ALA B 1 59 ? 23.078 40.531 -5.113 1 85.88 59 ALA B N 1
ATOM 4368 C CA . ALA B 1 59 ? 23.234 39.062 -5.035 1 85.88 59 ALA B CA 1
ATOM 4369 C C . ALA B 1 59 ? 23.516 38.469 -6.414 1 85.88 59 ALA B C 1
ATOM 4371 O O . ALA B 1 59 ? 24.438 37.688 -6.582 1 85.88 59 ALA B O 1
ATOM 4372 N N . TYR B 1 60 ? 22.719 38.875 -7.367 1 86.38 60 TYR B N 1
ATOM 4373 C CA . TYR B 1 60 ? 22.891 38.375 -8.727 1 86.38 60 TYR B CA 1
ATOM 4374 C C . TYR B 1 60 ? 24.219 38.812 -9.312 1 86.38 60 TYR B C 1
ATOM 4376 O O . TYR B 1 60 ? 24.875 38.031 -10.016 1 86.38 60 TYR B O 1
ATOM 4384 N N . GLN B 1 61 ? 24.594 40.031 -8.992 1 83.56 61 GLN B N 1
ATOM 4385 C CA . GLN B 1 61 ? 25.875 40.531 -9.477 1 83.56 61 GLN B CA 1
ATOM 4386 C C . GLN B 1 61 ? 27.031 39.656 -8.953 1 83.56 61 GLN B C 1
ATOM 4388 O O . GLN B 1 61 ? 27.953 39.344 -9.695 1 83.56 61 GLN B O 1
ATOM 4393 N N . GLU B 1 62 ? 26.938 39.281 -7.734 1 84 62 GLU B N 1
ATOM 4394 C CA . GLU B 1 62 ? 27.969 38.406 -7.164 1 84 62 GLU B CA 1
ATOM 4395 C C . GLU B 1 62 ? 27.953 37.031 -7.816 1 84 62 GLU B C 1
ATOM 4397 O O . GLU B 1 62 ? 29.016 36.469 -8.086 1 84 62 GLU B O 1
ATOM 4402 N N . LEU B 1 63 ? 26.828 36.5 -8.016 1 84.25 63 LEU B N 1
ATOM 4403 C CA . LEU B 1 63 ? 26.688 35.188 -8.641 1 84.25 63 LEU B CA 1
ATOM 4404 C C . LEU B 1 63 ? 27.234 35.188 -10.062 1 84.25 63 LEU B C 1
ATOM 4406 O O . LEU B 1 63 ? 27.859 34.219 -10.5 1 84.25 63 LEU B O 1
ATOM 4410 N N . ILE B 1 64 ? 27.031 36.312 -10.734 1 82 64 ILE B N 1
ATOM 4411 C CA . ILE B 1 64 ? 27.547 36.469 -12.086 1 82 64 ILE B CA 1
ATOM 4412 C C . ILE B 1 64 ? 29.062 36.625 -12.039 1 82 64 ILE B C 1
ATOM 4414 O O . ILE B 1 64 ? 29.766 36 -12.836 1 82 64 ILE B O 1
ATOM 4418 N N . ALA B 1 65 ? 29.516 37.344 -11.094 1 80.69 65 ALA B N 1
ATOM 4419 C CA . ALA B 1 65 ? 30.969 37.531 -10.938 1 80.69 65 ALA B CA 1
ATOM 4420 C C . ALA B 1 65 ? 31.672 36.219 -10.672 1 80.69 65 ALA B C 1
ATOM 4422 O O . ALA B 1 65 ? 32.812 36 -11.141 1 80.69 65 ALA B O 1
ATOM 4423 N N . GLU B 1 66 ? 31.031 35.312 -9.961 1 78.56 66 GLU B N 1
ATOM 4424 C CA . GLU B 1 66 ? 31.641 34.031 -9.617 1 78.56 66 GLU B CA 1
ATOM 4425 C C . GLU B 1 66 ? 31.391 33 -10.711 1 78.56 66 GLU B C 1
ATOM 4427 O O . GLU B 1 66 ? 31.844 31.859 -10.602 1 78.56 66 GLU B O 1
ATOM 4432 N N . GLY B 1 67 ? 30.641 33.406 -11.648 1 76.31 67 GLY B N 1
ATOM 4433 C CA . GLY B 1 67 ? 30.406 32.531 -12.805 1 76.31 67 GLY B CA 1
ATOM 4434 C C . GLY B 1 67 ? 29.266 31.578 -12.625 1 76.31 67 GLY B C 1
ATOM 4435 O O . GLY B 1 67 ? 29.062 30.672 -13.445 1 76.31 67 GLY B O 1
ATOM 4436 N N . LEU B 1 68 ? 28.453 31.719 -11.531 1 79.56 68 LEU B N 1
ATOM 4437 C CA . LEU B 1 68 ? 27.391 30.781 -11.25 1 79.56 68 LEU B CA 1
ATOM 4438 C C . LEU B 1 68 ? 26.141 31.094 -12.078 1 79.56 68 LEU B C 1
ATOM 4440 O O . LEU B 1 68 ? 25.375 30.188 -12.422 1 79.56 68 LEU B O 1
ATOM 4444 N N . VAL B 1 69 ? 25.953 32.375 -12.305 1 83.56 69 VAL B N 1
ATOM 4445 C CA . VAL B 1 69 ? 24.812 32.844 -13.086 1 83.56 69 VAL B CA 1
ATOM 4446 C C . VAL B 1 69 ? 25.328 33.656 -14.273 1 83.56 69 VAL B C 1
ATOM 4448 O O . VAL B 1 69 ? 26.328 34.375 -14.164 1 83.56 69 VAL B O 1
ATOM 4451 N N . GLN B 1 70 ? 24.812 33.406 -15.375 1 83.5 70 GLN B N 1
ATOM 4452 C CA . GLN B 1 70 ? 25.125 34.156 -16.578 1 83.5 70 GLN B CA 1
ATOM 4453 C C . GLN B 1 70 ? 23.969 35.062 -16.984 1 83.5 70 GLN B C 1
ATOM 4455 O O . GLN B 1 70 ? 22.797 34.656 -16.922 1 83.5 70 GLN B O 1
ATOM 4460 N N . SER B 1 71 ? 24.266 36.344 -17.219 1 79.06 71 SER B N 1
ATOM 4461 C CA . SER B 1 71 ? 23.266 37.281 -17.719 1 79.06 71 SER B CA 1
ATOM 4462 C C . SER B 1 71 ? 23.281 37.344 -19.234 1 79.06 71 SER B C 1
ATOM 4464 O O . SER B 1 71 ? 24.344 37.5 -19.844 1 79.06 71 SER B O 1
ATOM 4466 N N . HIS B 1 72 ? 22.219 36.906 -19.797 1 76.31 72 HIS B N 1
ATOM 4467 C CA . HIS B 1 72 ? 22.078 37.031 -21.234 1 76.31 72 HIS B CA 1
ATOM 4468 C C . HIS B 1 72 ? 21.281 38.281 -21.594 1 76.31 72 HIS B C 1
ATOM 4470 O O . HIS B 1 72 ? 20.219 38.531 -21.031 1 76.31 72 HIS B O 1
ATOM 4476 N N . GLN B 1 73 ? 21.859 39.125 -22.484 1 67.38 73 GLN B N 1
ATOM 4477 C CA . GLN B 1 73 ? 21.203 40.344 -22.906 1 67.38 73 GLN B CA 1
ATOM 4478 C C . GLN B 1 73 ? 19.812 40.062 -23.469 1 67.38 73 GLN B C 1
ATOM 4480 O O . GLN B 1 73 ? 19.656 39.25 -24.375 1 67.38 73 GLN B O 1
ATOM 4485 N N . ARG B 1 74 ? 18.719 40.75 -23 1 69 74 ARG B N 1
ATOM 4486 C CA . ARG B 1 74 ? 17.312 40.719 -23.422 1 69 74 ARG B CA 1
ATOM 4487 C C . ARG B 1 74 ? 16.688 39.344 -23.172 1 69 74 ARG B C 1
ATOM 4489 O O . ARG B 1 74 ? 15.594 39.062 -23.656 1 69 74 ARG B O 1
ATOM 4496 N N . SER B 1 75 ? 17.344 38.375 -22.422 1 71.75 75 SER B N 1
ATOM 4497 C CA . SER B 1 75 ? 16.797 37.031 -22.234 1 71.75 75 SER B CA 1
ATOM 4498 C C . SER B 1 75 ? 16.703 36.656 -20.75 1 71.75 75 SER B C 1
ATOM 4500 O O . SER B 1 75 ? 16.047 35.688 -20.391 1 71.75 75 SER B O 1
ATOM 4502 N N . GLY B 1 76 ? 17.391 37.375 -19.938 1 79.62 76 GLY B N 1
ATOM 4503 C CA . GLY B 1 76 ? 17.297 37.125 -18.516 1 79.62 76 GLY B CA 1
ATOM 4504 C C . GLY B 1 76 ? 18.516 36.469 -17.922 1 79.62 76 GLY B C 1
ATOM 4505 O O . GLY B 1 76 ? 19.578 36.469 -18.531 1 79.62 76 GLY B O 1
ATOM 4506 N N . MET B 1 77 ? 18.516 36.062 -16.594 1 83.44 77 MET B N 1
ATOM 4507 C CA . MET B 1 77 ? 19.609 35.438 -15.867 1 83.44 77 MET B CA 1
ATOM 4508 C C . MET B 1 77 ? 19.469 33.906 -15.906 1 83.44 77 MET B C 1
ATOM 4510 O O . MET B 1 77 ? 18.375 33.375 -15.789 1 83.44 77 MET B O 1
ATOM 4514 N N . PHE B 1 78 ? 20.594 33.219 -16.219 1 82.69 78 PHE B N 1
ATOM 4515 C CA . PHE B 1 78 ? 20.625 31.75 -16.297 1 82.69 78 PHE B CA 1
ATOM 4516 C C . PHE B 1 78 ? 21.734 31.188 -15.414 1 82.69 78 PHE B C 1
ATOM 4518 O O . PHE B 1 78 ? 22.75 31.844 -15.18 1 82.69 78 PHE B O 1
ATOM 4525 N N . VAL B 1 79 ? 21.484 29.969 -14.992 1 79.56 79 VAL B N 1
ATOM 4526 C CA . VAL B 1 79 ? 22.547 29.234 -14.305 1 79.56 79 VAL B CA 1
ATOM 4527 C C . VAL B 1 79 ? 23.656 28.891 -15.305 1 79.56 79 VAL B C 1
ATOM 4529 O O . VAL B 1 79 ? 23.375 28.484 -16.438 1 79.56 79 VAL B O 1
ATOM 4532 N N . ASN B 1 80 ? 24.906 29.094 -14.984 1 74.88 80 ASN B N 1
ATOM 4533 C CA . ASN B 1 80 ? 26.047 28.641 -15.773 1 74.88 80 ASN B CA 1
ATOM 4534 C C . ASN B 1 80 ? 26.219 27.125 -15.688 1 74.88 80 ASN B C 1
ATOM 4536 O O . ASN B 1 80 ? 26.594 26.594 -14.641 1 74.88 80 ASN B O 1
ATOM 4540 N N . PRO B 1 81 ? 25.922 26.422 -16.656 1 70.25 81 PRO B N 1
ATOM 4541 C CA . PRO B 1 81 ? 25.953 24.969 -16.578 1 70.25 81 PRO B CA 1
ATOM 4542 C C . PRO B 1 81 ? 27.312 24.406 -16.203 1 70.25 81 PRO B C 1
ATOM 4544 O O . PRO B 1 81 ? 27.406 23.344 -15.602 1 70.25 81 PRO B O 1
ATOM 4547 N N . ASP B 1 82 ? 28.359 25.094 -16.609 1 64.5 82 ASP B N 1
ATOM 4548 C CA . ASP B 1 82 ? 29.703 24.625 -16.312 1 64.5 82 ASP B CA 1
ATOM 4549 C C . ASP B 1 82 ? 29.984 24.641 -14.812 1 64.5 82 ASP B C 1
ATOM 4551 O O . ASP B 1 82 ? 30.875 23.938 -14.328 1 64.5 82 ASP B O 1
ATOM 4555 N N . MET B 1 83 ? 29.234 25.391 -14.102 1 59.16 83 MET B N 1
ATOM 4556 C CA . MET B 1 83 ? 29.5 25.547 -12.672 1 59.16 83 MET B CA 1
ATOM 4557 C C . MET B 1 83 ? 28.594 24.641 -11.844 1 59.16 83 MET B C 1
ATOM 4559 O O . MET B 1 83 ? 28.812 24.469 -10.641 1 59.16 83 MET B O 1
ATOM 4563 N N . ILE B 1 84 ? 27.672 24.094 -12.445 1 57.44 84 ILE B N 1
ATOM 4564 C CA . ILE B 1 84 ? 26.75 23.188 -11.758 1 57.44 84 ILE B CA 1
ATOM 4565 C C . ILE B 1 84 ? 27.531 22 -11.188 1 57.44 84 ILE B C 1
ATOM 4567 O O . ILE B 1 84 ? 27.312 21.594 -10.039 1 57.44 84 ILE B O 1
ATOM 4571 N N . GLU B 1 85 ? 28.344 21.484 -12.023 1 53.69 85 GLU B N 1
ATOM 4572 C CA . GLU B 1 85 ? 29.156 20.344 -11.578 1 53.69 85 GLU B CA 1
ATOM 4573 C C . GLU B 1 85 ? 30.031 20.719 -10.391 1 53.69 85 GLU B C 1
ATOM 4575 O O . GLU B 1 85 ? 30.203 19.938 -9.461 1 53.69 85 GLU B O 1
ATOM 4580 N N . THR B 1 86 ? 30.641 21.828 -10.5 1 50.28 86 THR B N 1
ATOM 4581 C CA . THR B 1 86 ? 31.531 22.281 -9.438 1 50.28 86 THR B CA 1
ATOM 4582 C C . THR B 1 86 ? 30.75 22.516 -8.148 1 50.28 86 THR B C 1
ATOM 4584 O O . THR B 1 86 ? 31.219 22.156 -7.062 1 50.28 86 THR B O 1
ATOM 4587 N N . LEU B 1 87 ? 29.688 23.094 -8.25 1 46.94 87 LEU B N 1
ATOM 4588 C CA . LEU B 1 87 ? 28.844 23.328 -7.074 1 46.94 87 LEU B CA 1
ATOM 4589 C C . LEU B 1 87 ? 28.25 22.031 -6.559 1 46.94 87 LEU B C 1
ATOM 4591 O O . LEU B 1 87 ? 28.062 21.875 -5.352 1 46.94 87 LEU B O 1
ATOM 4595 N N . ALA B 1 88 ? 27.891 21.25 -7.457 1 48.72 88 ALA B N 1
ATOM 4596 C CA . ALA B 1 88 ? 27.344 19.938 -7.07 1 48.72 88 ALA B CA 1
ATOM 4597 C C . ALA B 1 88 ? 28.375 19.141 -6.273 1 48.72 88 ALA B C 1
ATOM 4599 O O . ALA B 1 88 ? 28.016 18.406 -5.348 1 48.72 88 ALA B O 1
ATOM 4600 N N . SER B 1 89 ? 29.562 19.172 -6.793 1 44.84 89 SER B N 1
ATOM 4601 C CA . SER B 1 89 ? 30.656 18.547 -6.059 1 44.84 89 SER B CA 1
ATOM 4602 C C . SER B 1 89 ? 30.812 19.172 -4.672 1 44.84 89 SER B C 1
ATOM 4604 O O . SER B 1 89 ? 31.203 18.484 -3.721 1 44.84 89 SER B O 1
ATOM 4606 N N . ASP B 1 90 ? 30.703 20.406 -4.652 1 42.28 90 ASP B N 1
ATOM 4607 C CA . ASP B 1 90 ? 30.781 21.094 -3.363 1 42.28 90 ASP B CA 1
ATOM 4608 C C . ASP B 1 90 ? 29.516 20.859 -2.543 1 42.28 90 ASP B C 1
ATOM 4610 O O . ASP B 1 90 ? 29.359 21.438 -1.466 1 42.28 90 ASP B O 1
ATOM 4614 N N . ALA B 1 91 ? 28.5 20.562 -3.223 1 43.59 91 ALA B N 1
ATOM 4615 C CA . ALA B 1 91 ? 27.359 20.141 -2.412 1 43.59 91 ALA B CA 1
ATOM 4616 C C . ALA B 1 91 ? 27.812 19.453 -1.131 1 43.59 91 ALA B C 1
ATOM 4618 O O . ALA B 1 91 ? 28.688 18.594 -1.163 1 43.59 91 ALA B O 1
ATOM 4619 N N . ARG B 1 92 ? 27.469 20.078 0.027 1 46.22 92 ARG B N 1
ATOM 4620 C CA . ARG B 1 92 ? 27.875 19.906 1.421 1 46.22 92 ARG B CA 1
ATOM 4621 C C . ARG B 1 92 ? 28 18.422 1.771 1 46.22 92 ARG B C 1
ATOM 4623 O O . ARG B 1 92 ? 27.016 17.688 1.733 1 46.22 92 ARG B O 1
ATOM 4630 N N . ALA B 1 93 ? 29.031 17.859 1.587 1 54.94 93 ALA B N 1
ATOM 4631 C CA . ALA B 1 93 ? 29.438 16.578 2.146 1 54.94 93 ALA B CA 1
ATOM 4632 C C . ALA B 1 93 ? 28.828 16.359 3.529 1 54.94 93 ALA B C 1
ATOM 4634 O O . ALA B 1 93 ? 29.094 17.141 4.453 1 54.94 93 ALA B O 1
ATOM 4635 N N . THR B 1 94 ? 27.547 15.961 3.586 1 69.75 94 THR B N 1
ATOM 4636 C CA . THR B 1 94 ? 27 15.586 4.887 1 69.75 94 THR B CA 1
ATOM 4637 C C . THR B 1 94 ? 27.891 14.555 5.57 1 69.75 94 THR B C 1
ATOM 4639 O O . THR B 1 94 ? 28.516 13.727 4.902 1 69.75 94 THR B O 1
ATOM 4642 N N . ILE B 1 95 ? 28.266 14.828 6.801 1 74.75 95 ILE B N 1
ATOM 4643 C CA . ILE B 1 95 ? 28.953 13.812 7.598 1 74.75 95 ILE B CA 1
ATOM 4644 C C . ILE B 1 95 ? 27.938 13.086 8.484 1 74.75 95 ILE B C 1
ATOM 4646 O O . ILE B 1 95 ? 27.453 13.641 9.477 1 74.75 95 ILE B O 1
ATOM 4650 N N . PRO B 1 96 ? 27.641 11.922 8.016 1 84.88 96 PRO B N 1
ATOM 4651 C CA . PRO B 1 96 ? 26.656 11.18 8.805 1 84.88 96 PRO B CA 1
ATOM 4652 C C . PRO B 1 96 ? 27.078 11.008 10.266 1 84.88 96 PRO B C 1
ATOM 4654 O O . PRO B 1 96 ? 28.266 10.82 10.547 1 84.88 96 PRO B O 1
ATOM 4657 N N . ARG B 1 97 ? 26.141 11.203 11.141 1 87.69 97 ARG B N 1
ATOM 4658 C CA . ARG B 1 97 ? 26.375 11.008 12.57 1 87.69 97 ARG B CA 1
ATOM 4659 C C . ARG B 1 97 ? 25.75 9.711 13.062 1 87.69 97 ARG B C 1
ATOM 4661 O O . ARG B 1 97 ? 25.891 9.344 14.227 1 87.69 97 ARG B O 1
ATOM 4668 N N . ILE B 1 98 ? 25.031 9.055 12.219 1 92.38 98 ILE B N 1
ATOM 4669 C CA . ILE B 1 98 ? 24.391 7.781 12.531 1 92.38 98 ILE B CA 1
ATOM 4670 C C . ILE B 1 98 ? 25 6.672 11.672 1 92.38 98 ILE B C 1
ATOM 4672 O O . ILE B 1 98 ? 25.141 6.828 10.453 1 92.38 98 ILE B O 1
ATOM 4676 N N . ASP B 1 99 ? 25.469 5.629 12.359 1 91.62 99 ASP B N 1
ATOM 4677 C CA . ASP B 1 99 ? 25.875 4.418 11.648 1 91.62 99 ASP B CA 1
ATOM 4678 C C . ASP B 1 99 ? 24.656 3.578 11.266 1 91.62 99 ASP B C 1
ATOM 4680 O O . ASP B 1 99 ? 24.219 2.727 12.047 1 91.62 99 ASP B O 1
ATOM 4684 N N . TRP B 1 100 ? 24.219 3.777 10.086 1 92.19 100 TRP B N 1
ATOM 4685 C CA . TRP B 1 100 ? 22.953 3.176 9.641 1 92.19 100 TRP B CA 1
ATOM 4686 C C . TRP B 1 100 ? 23.078 1.658 9.555 1 92.19 100 TRP B C 1
ATOM 4688 O O . TRP B 1 100 ? 22.094 0.938 9.703 1 92.19 100 TRP B O 1
ATOM 4698 N N . SER B 1 101 ? 24.234 1.084 9.328 1 87.94 101 SER B N 1
ATOM 4699 C CA . SER B 1 101 ? 24.438 -0.361 9.281 1 87.94 101 SER B CA 1
ATOM 4700 C C . SER B 1 101 ? 24.109 -1.01 10.625 1 87.94 101 SER B C 1
ATOM 4702 O O . SER B 1 101 ? 23.609 -2.139 10.664 1 87.94 101 SER B O 1
ATOM 4704 N N . THR B 1 102 ? 24.297 -0.231 11.672 1 89.12 102 THR B N 1
ATOM 4705 C CA . THR B 1 102 ? 24.031 -0.758 13.008 1 89.12 102 THR B CA 1
ATOM 4706 C C . THR B 1 102 ? 22.641 -0.351 13.477 1 89.12 102 THR B C 1
ATOM 4708 O O . THR B 1 102 ? 22.016 -1.061 14.273 1 89.12 102 THR B O 1
ATOM 4711 N N . ARG B 1 103 ? 22.156 0.742 12.977 1 92.12 103 ARG B N 1
ATOM 4712 C CA . ARG B 1 103 ? 20.891 1.293 13.414 1 92.12 103 ARG B CA 1
ATOM 4713 C C . ARG B 1 103 ? 19.719 0.517 12.82 1 92.12 103 ARG B C 1
ATOM 4715 O O . ARG B 1 103 ? 18.672 0.373 13.453 1 92.12 103 ARG B O 1
ATOM 4722 N N . ILE B 1 104 ? 19.891 -0.051 11.68 1 90.88 104 ILE B N 1
ATOM 4723 C CA . ILE B 1 104 ? 18.859 -0.808 10.977 1 90.88 104 ILE B CA 1
ATOM 4724 C C . ILE B 1 104 ? 18.734 -2.197 11.594 1 90.88 104 ILE B C 1
ATOM 4726 O O . ILE B 1 104 ? 19.734 -2.883 11.82 1 90.88 104 ILE B O 1
ATOM 4730 N N . ARG B 1 105 ? 17.547 -2.521 11.805 1 88 105 ARG B N 1
ATOM 4731 C CA . ARG B 1 105 ? 17.297 -3.816 12.43 1 88 105 ARG B CA 1
ATOM 4732 C C . ARG B 1 105 ? 17.531 -4.953 11.445 1 88 105 ARG B C 1
ATOM 4734 O O . ARG B 1 105 ? 17.219 -4.828 10.258 1 88 105 ARG B O 1
ATOM 4741 N N . ARG B 1 106 ? 18 -6.012 12.023 1 81.81 106 ARG B N 1
ATOM 4742 C CA . ARG B 1 106 ? 18.219 -7.203 11.219 1 81.81 106 ARG B CA 1
ATOM 4743 C C . ARG B 1 106 ? 17.031 -8.141 11.273 1 81.81 106 ARG B C 1
ATOM 4745 O O . ARG B 1 106 ? 16.406 -8.312 12.328 1 81.81 106 ARG B O 1
ATOM 4752 N N . TYR B 1 107 ? 16.688 -8.609 10.086 1 81 107 TYR B N 1
ATOM 4753 C CA . TYR B 1 107 ? 15.602 -9.586 10.023 1 81 107 TYR B CA 1
ATOM 4754 C C . TYR B 1 107 ? 16.156 -11.008 9.922 1 81 107 TYR B C 1
ATOM 4756 O O . TYR B 1 107 ? 17.312 -11.195 9.547 1 81 107 TYR B O 1
ATOM 4764 N N . ALA B 1 108 ? 15.32 -11.938 10.289 1 81.94 108 ALA B N 1
ATOM 4765 C CA . ALA B 1 108 ? 15.703 -13.344 10.367 1 81.94 108 ALA B CA 1
ATOM 4766 C C . ALA B 1 108 ? 15.906 -13.93 8.969 1 81.94 108 ALA B C 1
ATOM 4768 O O . ALA B 1 108 ? 16.422 -15.039 8.828 1 81.94 108 ALA B O 1
ATOM 4769 N N . ASP B 1 109 ? 15.586 -13.164 7.922 1 82.81 109 ASP B N 1
ATOM 4770 C CA . ASP B 1 109 ? 15.656 -13.703 6.566 1 82.81 109 ASP B CA 1
ATOM 4771 C C . ASP B 1 109 ? 16.938 -13.258 5.863 1 82.81 109 ASP B C 1
ATOM 4773 O O . ASP B 1 109 ? 17 -13.242 4.633 1 82.81 109 ASP B O 1
ATOM 4777 N N . VAL B 1 110 ? 17.938 -12.922 6.547 1 82.25 110 VAL B N 1
ATOM 4778 C CA . VAL B 1 110 ? 19.156 -12.328 5.988 1 82.25 110 VAL B CA 1
ATOM 4779 C C . VAL B 1 110 ? 19.859 -13.344 5.09 1 82.25 110 VAL B C 1
ATOM 4781 O O . VAL B 1 110 ? 20.422 -12.977 4.059 1 82.25 110 VAL B O 1
ATOM 4784 N N . ASP B 1 111 ? 19.703 -14.602 5.332 1 83.38 111 ASP B N 1
ATOM 4785 C CA . ASP B 1 111 ? 20.438 -15.625 4.574 1 83.38 111 ASP B CA 1
ATOM 4786 C C . ASP B 1 111 ? 19.516 -16.281 3.533 1 83.38 111 ASP B C 1
ATOM 4788 O O . ASP B 1 111 ? 19.938 -17.219 2.842 1 83.38 111 ASP B O 1
ATOM 4792 N N . VAL B 1 112 ? 18.312 -15.867 3.479 1 89.81 112 VAL B N 1
ATOM 4793 C CA . VAL B 1 112 ? 17.375 -16.406 2.516 1 89.81 112 VAL B CA 1
ATOM 4794 C C . VAL B 1 112 ? 17.484 -15.656 1.191 1 89.81 112 VAL B C 1
ATOM 4796 O O . VAL B 1 112 ? 17.516 -14.43 1.173 1 89.81 112 VAL B O 1
ATOM 4799 N N . PRO B 1 113 ? 17.609 -16.375 0.078 1 88.69 113 PRO B N 1
ATOM 4800 C CA . PRO B 1 113 ? 17.719 -15.695 -1.214 1 88.69 113 PRO B CA 1
ATOM 4801 C C . PRO B 1 113 ? 16.469 -14.859 -1.529 1 88.69 113 PRO B C 1
ATOM 4803 O O . PRO B 1 113 ? 15.453 -14.977 -0.852 1 88.69 113 PRO B O 1
ATOM 4806 N N . HIS B 1 114 ? 16.672 -13.938 -2.494 1 87.38 114 HIS B N 1
ATOM 4807 C CA . HIS B 1 114 ? 15.562 -13.141 -2.994 1 87.38 114 HIS B CA 1
ATOM 4808 C C . HIS B 1 114 ? 15.242 -13.492 -4.441 1 87.38 114 HIS B C 1
ATOM 4810 O O . HIS B 1 114 ? 16.125 -13.906 -5.195 1 87.38 114 HIS B O 1
ATOM 4816 N N . ILE B 1 115 ? 13.938 -13.391 -4.758 1 83.69 115 ILE B N 1
ATOM 4817 C CA . ILE B 1 115 ? 13.586 -13.461 -6.172 1 83.69 115 ILE B CA 1
ATOM 4818 C C . ILE B 1 115 ? 14.125 -12.227 -6.898 1 83.69 115 ILE B C 1
ATOM 4820 O O . ILE B 1 115 ? 13.867 -11.094 -6.48 1 83.69 115 ILE B O 1
ATOM 4824 N N . GLU B 1 116 ? 14.914 -12.461 -7.867 1 80.62 116 GLU B N 1
ATOM 4825 C CA . GLU B 1 116 ? 15.461 -11.367 -8.664 1 80.62 116 GLU B CA 1
ATOM 4826 C C . GLU B 1 116 ? 14.867 -11.352 -10.07 1 80.62 116 GLU B C 1
ATOM 4828 O O . GLU B 1 116 ? 14.648 -12.414 -10.664 1 80.62 116 GLU B O 1
ATOM 4833 N N . LYS B 1 117 ? 14.422 -10.219 -10.422 1 79.38 117 LYS B N 1
ATOM 4834 C CA . LYS B 1 117 ? 13.914 -10.078 -11.781 1 79.38 117 LYS B CA 1
ATOM 4835 C C . LYS B 1 117 ? 14.688 -9 -12.539 1 79.38 117 LYS B C 1
ATOM 4837 O O . LYS B 1 117 ? 15.062 -7.977 -11.969 1 79.38 117 LYS B O 1
ATOM 4842 N N . ASN B 1 118 ? 14.961 -9.336 -13.742 1 79.81 118 ASN B N 1
ATOM 4843 C CA . ASN B 1 118 ? 15.562 -8.352 -14.641 1 79.81 118 ASN B CA 1
ATOM 4844 C C . ASN B 1 118 ? 14.57 -7.25 -15.008 1 79.81 118 ASN B C 1
ATOM 4846 O O . ASN B 1 118 ? 13.586 -7.504 -15.711 1 79.81 118 ASN B O 1
ATOM 4850 N N . LEU B 1 119 ? 14.867 -6.086 -14.633 1 76.75 119 LEU B N 1
ATOM 4851 C CA . LEU B 1 119 ? 13.93 -4.984 -14.852 1 76.75 119 LEU B CA 1
ATOM 4852 C C . LEU B 1 119 ? 13.852 -4.633 -16.328 1 76.75 119 LEU B C 1
ATOM 4854 O O . LEU B 1 119 ? 12.875 -4.023 -16.781 1 76.75 119 LEU B O 1
ATOM 4858 N N . ASP B 1 120 ? 14.906 -5.035 -17.078 1 83.69 120 ASP B N 1
ATOM 4859 C CA . ASP B 1 120 ? 14.891 -4.738 -18.516 1 83.69 120 ASP B CA 1
ATOM 4860 C C . ASP B 1 120 ? 14.531 -5.977 -19.328 1 83.69 120 ASP B C 1
ATOM 4862 O O . ASP B 1 120 ? 14.969 -6.125 -20.469 1 83.69 120 ASP B O 1
ATOM 4866 N N . TRP B 1 121 ? 13.82 -6.84 -18.719 1 88.75 121 TRP B N 1
ATOM 4867 C CA . TRP B 1 121 ? 13.484 -8.117 -19.344 1 88.75 121 TRP B CA 1
ATOM 4868 C C . TRP B 1 121 ? 12.828 -7.898 -20.703 1 88.75 121 TRP B C 1
ATOM 4870 O O . TRP B 1 121 ? 12.969 -8.727 -21.609 1 88.75 121 TRP B O 1
ATOM 4880 N N . HIS B 1 122 ? 12.109 -6.809 -20.906 1 88.19 122 HIS B N 1
ATOM 4881 C CA . HIS B 1 122 ? 11.336 -6.555 -22.125 1 88.19 122 HIS B CA 1
ATOM 4882 C C . HIS B 1 122 ? 12.25 -6.273 -23.312 1 88.19 122 HIS B C 1
ATOM 4884 O O . HIS B 1 122 ? 11.805 -6.293 -24.453 1 88.19 122 HIS B O 1
ATOM 4890 N N . SER B 1 123 ? 13.523 -6.031 -22.984 1 90.56 123 SER B N 1
ATOM 4891 C CA . SER B 1 123 ? 14.484 -5.797 -24.047 1 90.56 123 SER B CA 1
ATOM 4892 C C . SER B 1 123 ? 15.055 -7.105 -24.578 1 90.56 123 SER B C 1
ATOM 4894 O O . SER B 1 123 ? 15.711 -7.125 -25.625 1 90.56 123 SER B O 1
ATOM 4896 N N . TYR B 1 124 ? 14.781 -8.227 -23.969 1 94.38 124 TYR B N 1
ATOM 4897 C CA . TYR B 1 124 ? 15.25 -9.539 -24.406 1 94.38 124 TYR B CA 1
ATOM 4898 C C . TYR B 1 124 ? 14.289 -10.141 -25.422 1 94.38 124 TYR B C 1
ATOM 4900 O O . TYR B 1 124 ? 13.07 -9.992 -25.312 1 94.38 124 TYR B O 1
ATOM 4908 N N . PRO B 1 125 ? 14.836 -10.844 -26.328 1 95.88 125 PRO B N 1
ATOM 4909 C CA . PRO B 1 125 ? 13.984 -11.422 -27.359 1 95.88 125 PRO B CA 1
ATOM 4910 C C . PRO B 1 125 ? 13.102 -12.555 -26.844 1 95.88 125 PRO B C 1
ATOM 4912 O O . PRO B 1 125 ? 12 -12.766 -27.344 1 95.88 125 PRO B O 1
ATOM 4915 N N . TYR B 1 126 ? 13.625 -13.297 -25.828 1 97.94 126 TYR B N 1
ATOM 4916 C CA . TYR B 1 126 ? 12.891 -14.477 -25.375 1 97.94 126 TYR B CA 1
ATOM 4917 C C . TYR B 1 126 ? 12.734 -14.477 -23.859 1 97.94 126 TYR B C 1
ATOM 4919 O O . TYR B 1 126 ? 13.328 -15.312 -23.172 1 97.94 126 TYR B O 1
ATOM 4927 N N . PRO B 1 127 ? 11.859 -13.633 -23.328 1 96.62 127 PRO B N 1
ATOM 4928 C CA . PRO B 1 127 ? 11.656 -13.531 -21.875 1 96.62 127 PRO B CA 1
ATOM 4929 C C . PRO B 1 127 ? 10.664 -14.57 -21.359 1 96.62 127 PRO B C 1
ATOM 4931 O O . PRO B 1 127 ? 9.469 -14.297 -21.281 1 96.62 127 PRO B O 1
ATOM 4934 N N . PHE B 1 128 ? 11.211 -15.703 -20.891 1 97.19 128 PHE B N 1
ATOM 4935 C CA . PHE B 1 128 ? 10.383 -16.734 -20.25 1 97.19 128 PHE B CA 1
ATOM 4936 C C . PHE B 1 128 ? 10.328 -16.531 -18.75 1 97.19 128 PHE B C 1
ATOM 4938 O O . PHE B 1 128 ? 10.734 -17.406 -17.984 1 97.19 128 PHE B O 1
ATOM 4945 N N . LEU B 1 129 ? 9.719 -15.406 -18.344 1 93.25 129 LEU B N 1
ATOM 4946 C CA . LEU B 1 129 ? 9.672 -15.055 -16.938 1 93.25 129 LEU B CA 1
ATOM 4947 C C . LEU B 1 129 ? 8.258 -15.195 -16.375 1 93.25 129 LEU B C 1
ATOM 4949 O O . LEU B 1 129 ? 7.293 -14.797 -17.031 1 93.25 129 LEU B O 1
ATOM 4953 N N . ALA B 1 130 ? 8.227 -15.742 -15.211 1 89.88 130 ALA B N 1
ATOM 4954 C CA . ALA B 1 130 ? 6.941 -15.852 -14.523 1 89.88 130 ALA B CA 1
ATOM 4955 C C . ALA B 1 130 ? 6.551 -14.531 -13.875 1 89.88 130 ALA B C 1
ATOM 4957 O O . ALA B 1 130 ? 7.41 -13.789 -13.398 1 89.88 130 ALA B O 1
ATOM 4958 N N . GLY B 1 131 ? 5.289 -14.211 -13.859 1 86.88 131 GLY B N 1
ATOM 4959 C CA . GLY B 1 131 ? 4.777 -13.047 -13.148 1 86.88 131 GLY B CA 1
ATOM 4960 C C . GLY B 1 131 ? 4.758 -11.789 -14 1 86.88 131 GLY B C 1
ATOM 4961 O O . GLY B 1 131 ? 4.25 -10.75 -13.57 1 86.88 131 GLY B O 1
ATOM 4962 N N . GLN B 1 132 ? 5.328 -11.867 -15.156 1 85.94 132 GLN B N 1
ATOM 4963 C CA . GLN B 1 132 ? 5.246 -10.758 -16.109 1 85.94 132 GLN B CA 1
ATOM 4964 C C . GLN B 1 132 ? 4.168 -11.016 -17.156 1 85.94 132 GLN B C 1
ATOM 4966 O O . GLN B 1 132 ? 3.73 -12.148 -17.344 1 85.94 132 GLN B O 1
ATOM 4971 N N . ILE B 1 133 ? 3.717 -9.93 -17.781 1 81.88 133 ILE B N 1
ATOM 4972 C CA . ILE B 1 133 ? 2.584 -10.102 -18.688 1 81.88 133 ILE B CA 1
ATOM 4973 C C . ILE B 1 133 ? 2.902 -9.461 -20.031 1 81.88 133 ILE B C 1
ATOM 4975 O O . ILE B 1 133 ? 3.816 -8.641 -20.141 1 81.88 133 ILE B O 1
ATOM 4979 N N . ASP B 1 134 ? 2.145 -9.938 -20.938 1 85.75 134 ASP B N 1
ATOM 4980 C CA . ASP B 1 134 ? 2.078 -9.219 -22.203 1 85.75 134 ASP B CA 1
ATOM 4981 C C . ASP B 1 134 ? 1.225 -7.957 -22.078 1 85.75 134 ASP B C 1
ATOM 4983 O O . ASP B 1 134 ? -0.004 -8.039 -22.031 1 85.75 134 ASP B O 1
ATOM 4987 N N . ILE B 1 135 ? 1.844 -6.906 -22.078 1 84.44 135 ILE B N 1
ATOM 4988 C CA . ILE B 1 135 ? 1.166 -5.648 -21.781 1 84.44 135 ILE B CA 1
ATOM 4989 C C . ILE B 1 135 ? 0.082 -5.391 -22.828 1 84.44 135 ILE B C 1
ATOM 4991 O O . ILE B 1 135 ? -0.886 -4.672 -22.562 1 84.44 135 ILE B O 1
ATOM 4995 N N . ARG B 1 136 ? 0.163 -6.016 -24.109 1 84.38 136 ARG B N 1
ATOM 4996 C CA . ARG B 1 136 ? -0.789 -5.816 -25.203 1 84.38 136 ARG B CA 1
ATOM 4997 C C . ARG B 1 136 ? -2.129 -6.473 -24.875 1 84.38 136 ARG B C 1
ATOM 4999 O O . ARG B 1 136 ? -3.145 -6.156 -25.5 1 84.38 136 ARG B O 1
ATOM 5006 N N . SER B 1 137 ? -2.141 -7.293 -23.875 1 84.88 137 SER B N 1
ATOM 5007 C CA . SER B 1 137 ? -3.361 -8.008 -23.531 1 84.88 137 SER B CA 1
ATOM 5008 C C . SER B 1 137 ? -4.199 -7.215 -22.531 1 84.88 137 SER B C 1
ATOM 5010 O O . SER B 1 137 ? -5.363 -7.543 -22.281 1 84.88 137 SER B O 1
ATOM 5012 N N . PHE B 1 138 ? -3.652 -6.223 -21.953 1 89.94 138 PHE B N 1
ATOM 5013 C CA . PHE B 1 138 ? -4.348 -5.406 -20.969 1 89.94 138 PHE B CA 1
ATOM 5014 C C . PHE B 1 138 ? -5.508 -4.652 -21.609 1 89.94 138 PHE B C 1
ATOM 5016 O O . PHE B 1 138 ? -5.352 -4.062 -22.688 1 89.94 138 PHE B O 1
ATOM 5023 N N . PRO B 1 139 ? -6.648 -4.652 -20.969 1 92.56 139 PRO B N 1
ATOM 5024 C CA . PRO B 1 139 ? -7.801 -3.932 -21.5 1 92.56 139 PRO B CA 1
ATOM 5025 C C . PRO B 1 139 ? -7.727 -2.428 -21.266 1 92.56 139 PRO B C 1
ATOM 5027 O O . PRO B 1 139 ? -8.57 -1.872 -20.547 1 92.56 139 PRO B O 1
ATOM 5030 N N . ALA B 1 140 ? -6.898 -1.772 -21.953 1 93.38 140 ALA B N 1
ATOM 5031 C CA . ALA B 1 140 ? -6.539 -0.379 -21.703 1 93.38 140 ALA B CA 1
ATOM 5032 C C . ALA B 1 140 ? -7.727 0.546 -21.953 1 93.38 140 ALA B C 1
ATOM 5034 O O . ALA B 1 140 ? -8.008 1.428 -21.125 1 93.38 140 ALA B O 1
ATOM 5035 N N . ARG B 1 141 ? -8.453 0.359 -23.031 1 94.31 141 ARG B N 1
ATOM 5036 C CA . ARG B 1 141 ? -9.562 1.241 -23.375 1 94.31 141 ARG B CA 1
ATOM 5037 C C . ARG B 1 141 ? -10.672 1.175 -22.328 1 94.31 141 ARG B C 1
ATOM 5039 O O . ARG B 1 141 ? -11.148 2.209 -21.859 1 94.31 141 ARG B O 1
ATOM 5046 N N . ALA B 1 142 ? -11.047 -0.038 -21.969 1 95.44 142 ALA B N 1
ATOM 5047 C CA . ALA B 1 142 ? -12.094 -0.22 -20.969 1 95.44 142 ALA B CA 1
ATOM 5048 C C . ALA B 1 142 ? -11.633 0.303 -19.609 1 95.44 142 ALA B C 1
ATOM 5050 O O . ALA B 1 142 ? -12.414 0.917 -18.875 1 95.44 142 ALA B O 1
ATOM 5051 N N . TRP B 1 143 ? -10.414 0.057 -19.281 1 95.75 143 TRP B N 1
ATOM 5052 C CA . TRP B 1 143 ? -9.852 0.498 -18 1 95.75 143 TRP B CA 1
ATOM 5053 C C . TRP B 1 143 ? -9.859 2.02 -17.906 1 95.75 143 TRP B C 1
ATOM 5055 O O . TRP B 1 143 ? -10.289 2.576 -16.891 1 95.75 143 TRP B O 1
ATOM 5065 N N . VAL B 1 144 ? -9.461 2.709 -18.938 1 95.44 144 VAL B N 1
ATOM 5066 C CA . VAL B 1 144 ? -9.406 4.168 -18.953 1 95.44 144 VAL B CA 1
ATOM 5067 C C . VAL B 1 144 ? -10.82 4.738 -18.812 1 95.44 144 VAL B C 1
ATOM 5069 O O . VAL B 1 144 ? -11.031 5.738 -18.125 1 95.44 144 VAL B O 1
ATOM 5072 N N . ARG B 1 145 ? -11.727 4.137 -19.469 1 96.94 145 ARG B N 1
ATOM 5073 C CA . ARG B 1 145 ? -13.109 4.582 -19.359 1 96.94 145 ARG B CA 1
ATOM 5074 C C . ARG B 1 145 ? -13.602 4.504 -17.922 1 96.94 145 ARG B C 1
ATOM 5076 O O . ARG B 1 145 ? -14.234 5.438 -17.422 1 96.94 145 ARG B O 1
ATOM 5083 N N . CYS B 1 146 ? -13.344 3.412 -17.297 1 97.19 146 CYS B N 1
ATOM 5084 C CA . CYS B 1 146 ? -13.75 3.234 -15.906 1 97.19 146 CYS B CA 1
ATOM 5085 C C . CYS B 1 146 ? -13.055 4.238 -15 1 97.19 146 CYS B C 1
ATOM 5087 O O . CYS B 1 146 ? -13.672 4.793 -14.086 1 97.19 146 CYS B O 1
ATOM 5089 N N . LEU B 1 147 ? -11.766 4.496 -15.258 1 96.44 147 LEU B N 1
ATOM 5090 C CA . LEU B 1 147 ? -11.016 5.477 -14.477 1 96.44 147 LEU B CA 1
ATOM 5091 C C . LEU B 1 147 ? -11.625 6.867 -14.625 1 96.44 147 LEU B C 1
ATOM 5093 O O . LEU B 1 147 ? -11.75 7.602 -13.641 1 96.44 147 LEU B O 1
ATOM 5097 N N . ARG B 1 148 ? -11.938 7.168 -15.797 1 96.62 148 ARG B N 1
ATOM 5098 C CA . ARG B 1 148 ? -12.555 8.461 -16.062 1 96.62 148 ARG B CA 1
ATOM 5099 C C . ARG B 1 148 ? -13.898 8.586 -15.344 1 96.62 148 ARG B C 1
ATOM 5101 O O . ARG B 1 148 ? -14.125 9.555 -14.609 1 96.62 148 ARG B O 1
ATOM 5108 N N . ASP B 1 149 ? -14.742 7.617 -15.492 1 97.25 149 ASP B N 1
ATOM 5109 C CA . ASP B 1 149 ? -16.078 7.66 -14.914 1 97.25 149 ASP B CA 1
ATOM 5110 C C . ASP B 1 149 ? -16.031 7.68 -13.391 1 97.25 149 ASP B C 1
ATOM 5112 O O . ASP B 1 149 ? -16.891 8.266 -12.742 1 97.25 149 ASP B O 1
ATOM 5116 N N . ALA B 1 150 ? -15.016 7.125 -12.82 1 96.5 150 ALA B N 1
ATOM 5117 C CA . ALA B 1 150 ? -14.852 7.035 -11.375 1 96.5 150 ALA B CA 1
ATOM 5118 C C . ALA B 1 150 ? -14.594 8.414 -10.766 1 96.5 150 ALA B C 1
ATOM 5120 O O . ALA B 1 150 ? -14.711 8.586 -9.547 1 96.5 150 ALA B O 1
ATOM 5121 N N . LEU B 1 151 ? -14.266 9.406 -11.578 1 94.75 151 LEU B N 1
ATOM 5122 C CA . LEU B 1 151 ? -13.922 10.727 -11.07 1 94.75 151 LEU B CA 1
ATOM 5123 C C . LEU B 1 151 ? -15.133 11.648 -11.086 1 94.75 151 LEU B C 1
ATOM 5125 O O . LEU B 1 151 ? -15.047 12.805 -10.648 1 94.75 151 LEU B O 1
ATOM 5129 N N . TYR B 1 152 ? -16.266 11.125 -11.516 1 93.38 152 TYR B N 1
ATOM 5130 C CA . TYR B 1 152 ? -17.469 11.93 -11.602 1 93.38 152 TYR B CA 1
ATOM 5131 C C . TYR B 1 152 ? -18.594 11.32 -10.766 1 93.38 152 TYR B C 1
ATOM 5133 O O . TYR B 1 152 ? -18.5 10.172 -10.32 1 93.38 152 TYR B O 1
ATOM 5141 N N . GLN B 1 153 ? -19.594 12.188 -10.438 1 91.31 153 GLN B N 1
ATOM 5142 C CA . GLN B 1 153 ? -20.719 11.711 -9.648 1 91.31 153 GLN B CA 1
ATOM 5143 C C . GLN B 1 153 ? -21.438 10.555 -10.344 1 91.31 153 GLN B C 1
ATOM 5145 O O . GLN B 1 153 ? -21.547 10.539 -11.57 1 91.31 153 GLN B O 1
ATOM 5150 N N . PRO B 1 154 ? -21.828 9.555 -9.656 1 93 154 PRO B N 1
ATOM 5151 C CA . PRO B 1 154 ? -21.891 9.438 -8.195 1 93 154 PRO B CA 1
ATOM 5152 C C . PRO B 1 154 ? -20.656 8.758 -7.609 1 93 154 PRO B C 1
ATOM 5154 O O . PRO B 1 154 ? -20.641 8.422 -6.426 1 93 154 PRO B O 1
ATOM 5157 N N . HIS B 1 155 ? -19.609 8.602 -8.328 1 94 155 HIS B N 1
ATOM 5158 C CA . HIS B 1 155 ? -18.5 7.742 -7.93 1 94 155 HIS B CA 1
ATOM 5159 C C . HIS B 1 155 ? -17.359 8.562 -7.344 1 94 155 HIS B C 1
ATOM 5161 O O . HIS B 1 155 ? -16.469 8.016 -6.695 1 94 155 HIS B O 1
ATOM 5167 N N . ALA B 1 156 ? -17.438 9.82 -7.453 1 91.69 156 ALA B N 1
ATOM 5168 C CA . ALA B 1 156 ? -16.297 10.703 -7.207 1 91.69 156 ALA B CA 1
ATOM 5169 C C . ALA B 1 156 ? -15.867 10.656 -5.742 1 91.69 156 ALA B C 1
ATOM 5171 O O . ALA B 1 156 ? -14.672 10.617 -5.434 1 91.69 156 ALA B O 1
ATOM 5172 N N . TYR B 1 157 ? -16.781 10.688 -4.812 1 89.44 157 TYR B N 1
ATOM 5173 C CA . TYR B 1 157 ? -16.438 10.711 -3.395 1 89.44 157 TYR B CA 1
ATOM 5174 C C . TYR B 1 157 ? -15.727 9.43 -2.979 1 89.44 157 TYR B C 1
ATOM 5176 O O . TYR B 1 157 ? -14.68 9.477 -2.328 1 89.44 157 TYR B O 1
ATOM 5184 N N . ALA B 1 158 ? -16.203 8.312 -3.434 1 89.44 158 ALA B N 1
ATOM 5185 C CA . ALA B 1 158 ? -15.57 7.035 -3.113 1 89.44 158 ALA B CA 1
ATOM 5186 C C . ALA B 1 158 ? -14.156 6.965 -3.684 1 89.44 158 ALA B C 1
ATOM 5188 O O . ALA B 1 158 ? -13.266 6.352 -3.086 1 89.44 158 ALA B O 1
ATOM 5189 N N . SER B 1 159 ? -13.93 7.645 -4.785 1 91.56 159 SER B N 1
ATOM 5190 C CA . SER B 1 159 ? -12.656 7.609 -5.504 1 91.56 159 SER B CA 1
ATOM 5191 C C . SER B 1 159 ? -11.617 8.492 -4.836 1 91.56 159 SER B C 1
ATOM 5193 O O . SER B 1 159 ? -10.43 8.156 -4.805 1 91.56 159 SER B O 1
ATOM 5195 N N . LEU B 1 160 ? -12.117 9.594 -4.289 1 90.25 160 LEU B N 1
ATOM 5196 C CA . LEU B 1 160 ? -11.133 10.633 -4.027 1 90.25 160 LEU B CA 1
ATOM 5197 C C . LEU B 1 160 ? -11.039 10.938 -2.535 1 90.25 160 LEU B C 1
ATOM 5199 O O . LEU B 1 160 ? -10.062 11.531 -2.078 1 90.25 160 LEU B O 1
ATOM 5203 N N . GLN B 1 161 ? -11.945 10.562 -1.756 1 85.31 161 GLN B N 1
ATOM 5204 C CA . GLN B 1 161 ? -11.969 10.922 -0.341 1 85.31 161 GLN B CA 1
ATOM 5205 C C . GLN B 1 161 ? -10.977 10.07 0.453 1 85.31 161 GLN B C 1
ATOM 5207 O O . GLN B 1 161 ? -10.469 9.07 -0.053 1 85.31 161 GLN B O 1
ATOM 5212 N N . ASP B 1 162 ? -10.727 10.539 1.647 1 84.5 162 ASP B N 1
ATOM 5213 C CA . ASP B 1 162 ? -10.047 9.703 2.635 1 84.5 162 ASP B CA 1
ATOM 5214 C C . ASP B 1 162 ? -11.023 8.734 3.297 1 84.5 162 ASP B C 1
ATOM 5216 O O . ASP B 1 162 ? -11.906 9.148 4.047 1 84.5 162 ASP B O 1
ATOM 5220 N N . SER B 1 163 ? -10.773 7.488 3.094 1 82.31 163 SER B N 1
ATOM 5221 C CA . SER B 1 163 ? -11.688 6.473 3.609 1 82.31 163 SER B CA 1
ATOM 5222 C C . SER B 1 163 ? -11.188 5.906 4.934 1 82.31 163 SER B C 1
ATOM 5224 O O . SER B 1 163 ? -11.711 4.898 5.418 1 82.31 163 SER B O 1
ATOM 5226 N N . VAL B 1 164 ? -10.172 6.535 5.441 1 79.5 164 VAL B N 1
ATOM 5227 C CA . VAL B 1 164 ? -9.562 6.125 6.703 1 79.5 164 VAL B CA 1
ATOM 5228 C C . VAL B 1 164 ? -9.148 4.66 6.625 1 79.5 164 VAL B C 1
ATOM 5230 O O . VAL B 1 164 ? -8.094 4.336 6.066 1 79.5 164 VAL B O 1
ATOM 5233 N N . GLY B 1 165 ? -10.062 3.77 6.91 1 82.94 165 GLY B N 1
ATOM 5234 C CA . GLY B 1 165 ? -9.773 2.346 6.824 1 82.94 165 GLY B CA 1
ATOM 5235 C C . GLY B 1 165 ? -10.805 1.575 6.02 1 82.94 165 GLY B C 1
ATOM 5236 O O . GLY B 1 165 ? -10.641 0.375 5.785 1 82.94 165 GLY B O 1
ATOM 5237 N N . ALA B 1 166 ? -11.688 2.244 5.406 1 86.38 166 ALA B N 1
ATOM 5238 C CA . ALA B 1 166 ? -12.805 1.56 4.754 1 86.38 166 ALA B CA 1
ATOM 5239 C C . ALA B 1 166 ? -12.445 1.16 3.326 1 86.38 166 ALA B C 1
ATOM 5241 O O . ALA B 1 166 ? -11.609 1.807 2.688 1 86.38 166 ALA B O 1
ATOM 5242 N N . ASP B 1 167 ? -13.023 0.109 2.881 1 95.12 167 ASP B N 1
ATOM 5243 C CA . ASP B 1 167 ? -12.906 -0.344 1.498 1 95.12 167 ASP B CA 1
ATOM 5244 C C . ASP B 1 167 ? -14.055 0.197 0.647 1 95.12 167 ASP B C 1
ATOM 5246 O O . ASP B 1 167 ? -15.102 0.582 1.176 1 95.12 167 ASP B O 1
ATOM 5250 N N . ASP B 1 168 ? -13.82 0.283 -0.634 1 96.19 168 ASP B N 1
ATOM 5251 C CA . ASP B 1 168 ? -14.867 0.679 -1.568 1 96.19 168 ASP B CA 1
ATOM 5252 C C . ASP B 1 168 ? -16.031 -0.31 -1.537 1 96.19 168 ASP B C 1
ATOM 5254 O O . ASP B 1 168 ? -15.859 -1.485 -1.867 1 96.19 168 ASP B O 1
ATOM 5258 N N . PRO B 1 169 ? -17.203 0.126 -1.169 1 94.94 169 PRO B N 1
ATOM 5259 C CA . PRO B 1 169 ? -18.312 -0.81 -1.03 1 94.94 169 PRO B CA 1
ATOM 5260 C C . PRO B 1 169 ? -18.719 -1.446 -2.357 1 94.94 169 PRO B C 1
ATOM 5262 O O . PRO B 1 169 ? -19.156 -2.602 -2.387 1 94.94 169 PRO B O 1
ATOM 5265 N N . MET B 1 170 ? -18.609 -0.706 -3.416 1 96.5 170 MET B N 1
ATOM 5266 C CA . MET B 1 170 ? -18.938 -1.27 -4.719 1 96.5 170 MET B CA 1
ATOM 5267 C C . MET B 1 170 ? -18 -2.41 -5.082 1 96.5 170 MET B C 1
ATOM 5269 O O . MET B 1 170 ? -18.438 -3.441 -5.598 1 96.5 170 MET B O 1
ATOM 5273 N N . LEU B 1 171 ? -16.719 -2.238 -4.828 1 97.69 171 LEU B N 1
ATOM 5274 C CA . LEU B 1 171 ? -15.758 -3.293 -5.137 1 97.69 171 LEU B CA 1
ATOM 5275 C C . LEU B 1 171 ? -16.016 -4.527 -4.273 1 97.69 171 LEU B C 1
ATOM 5277 O O . LEU B 1 171 ? -15.914 -5.656 -4.754 1 97.69 171 LEU B O 1
ATOM 5281 N N . ILE B 1 172 ? -16.344 -4.316 -3 1 97.5 172 ILE B N 1
ATOM 5282 C CA . ILE B 1 172 ? -16.688 -5.418 -2.109 1 97.5 172 ILE B CA 1
ATOM 5283 C C . ILE B 1 172 ? -17.859 -6.211 -2.691 1 97.5 172 ILE B C 1
ATOM 5285 O O . ILE B 1 172 ? -17.812 -7.441 -2.754 1 97.5 172 ILE B O 1
ATOM 5289 N N . ASP B 1 173 ? -18.828 -5.5 -3.178 1 94.94 173 ASP B N 1
ATOM 5290 C CA . ASP B 1 173 ? -20 -6.141 -3.756 1 94.94 173 ASP B CA 1
ATOM 5291 C C . ASP B 1 173 ? -19.641 -6.91 -5.023 1 94.94 173 ASP B C 1
ATOM 5293 O O . ASP B 1 173 ? -20.125 -8.023 -5.242 1 94.94 173 ASP B O 1
ATOM 5297 N N . MET B 1 174 ? -18.812 -6.309 -5.848 1 94.81 174 MET B N 1
ATOM 5298 C CA . MET B 1 174 ? -18.406 -6.949 -7.098 1 94.81 174 MET B CA 1
ATOM 5299 C C . MET B 1 174 ? -17.609 -8.227 -6.82 1 94.81 174 MET B C 1
ATOM 5301 O O . MET B 1 174 ? -17.797 -9.234 -7.508 1 94.81 174 MET B O 1
ATOM 5305 N N . ILE B 1 175 ? -16.781 -8.227 -5.805 1 96.31 175 ILE B N 1
ATOM 5306 C CA . ILE B 1 175 ? -15.984 -9.398 -5.438 1 96.31 175 ILE B CA 1
ATOM 5307 C C . ILE B 1 175 ? -16.906 -10.5 -4.918 1 96.31 175 ILE B C 1
ATOM 5309 O O . ILE B 1 175 ? -16.828 -11.648 -5.359 1 96.31 175 ILE B O 1
ATOM 5313 N N . ARG B 1 176 ? -17.797 -10.141 -4.09 1 93 176 ARG B N 1
ATOM 5314 C CA . ARG B 1 176 ? -18.703 -11.086 -3.439 1 93 176 ARG B CA 1
ATOM 5315 C C . ARG B 1 176 ? -19.625 -11.75 -4.453 1 93 176 ARG B C 1
ATOM 5317 O O . ARG B 1 176 ? -19.859 -12.961 -4.402 1 93 176 ARG B O 1
ATOM 5324 N N . GLN B 1 177 ? -20.031 -10.953 -5.395 1 88.06 177 GLN B N 1
ATOM 5325 C CA . GLN B 1 177 ? -21.125 -11.406 -6.246 1 88.06 177 GLN B CA 1
ATOM 5326 C C . GLN B 1 177 ? -20.594 -11.969 -7.566 1 88.06 177 GLN B C 1
ATOM 5328 O O . GLN B 1 177 ? -21.219 -12.852 -8.164 1 88.06 177 GLN B O 1
ATOM 5333 N N . HIS B 1 178 ? -19.422 -11.5 -7.977 1 88 178 HIS B N 1
ATOM 5334 C CA . HIS B 1 178 ? -19.031 -11.797 -9.352 1 88 178 HIS B CA 1
ATOM 5335 C C . HIS B 1 178 ? -17.734 -12.609 -9.391 1 88 178 HIS B C 1
ATOM 5337 O O . HIS B 1 178 ? -17.422 -13.227 -10.414 1 88 178 HIS B O 1
ATOM 5343 N N . LEU B 1 179 ? -17.016 -12.672 -8.297 1 91.06 179 LEU B N 1
ATOM 5344 C CA . LEU B 1 179 ? -15.727 -13.344 -8.359 1 91.06 179 LEU B CA 1
ATOM 5345 C C . LEU B 1 179 ? -15.703 -14.578 -7.465 1 91.06 179 LEU B C 1
ATOM 5347 O O . LEU B 1 179 ? -15.367 -15.672 -7.918 1 91.06 179 LEU B O 1
ATOM 5351 N N . LEU B 1 180 ? -16.156 -14.453 -6.219 1 91 180 LEU B N 1
ATOM 5352 C CA . LEU B 1 180 ? -16.016 -15.484 -5.195 1 91 180 LEU B CA 1
ATOM 5353 C C . LEU B 1 180 ? -16.859 -16.703 -5.527 1 91 180 LEU B C 1
ATOM 5355 O O . LEU B 1 180 ? -16.438 -17.844 -5.309 1 91 180 LEU B O 1
ATOM 5359 N N . PRO B 1 181 ? -17.984 -16.5 -6.191 1 82.5 181 PRO B N 1
ATOM 5360 C CA . PRO B 1 181 ? -18.828 -17.656 -6.465 1 82.5 181 PRO B CA 1
ATOM 5361 C C . PRO B 1 181 ? -18.172 -18.656 -7.414 1 82.5 181 PRO B C 1
ATOM 5363 O O . PRO B 1 181 ? -18.359 -19.875 -7.27 1 82.5 181 PRO B O 1
ATOM 5366 N N . SER B 1 182 ? -17.391 -18.203 -8.344 1 79.81 182 SER B N 1
ATOM 5367 C CA . SER B 1 182 ? -16.703 -19.094 -9.281 1 79.81 182 SER B CA 1
ATOM 5368 C C . SER B 1 182 ? -15.703 -19.984 -8.562 1 79.81 182 SER B C 1
ATOM 5370 O O . SER B 1 182 ? -15.289 -21.016 -9.102 1 79.81 182 SER B O 1
ATOM 5372 N N . ARG B 1 183 ? -15.359 -19.625 -7.363 1 87.75 183 ARG B N 1
ATOM 5373 C CA . ARG B 1 183 ? -14.438 -20.422 -6.559 1 87.75 183 ARG B CA 1
ATOM 5374 C C . ARG B 1 183 ? -15.18 -21.219 -5.492 1 87.75 183 ARG B C 1
ATOM 5376 O O . ARG B 1 183 ? -14.562 -21.859 -4.645 1 87.75 183 ARG B O 1
ATOM 5383 N N . GLY B 1 184 ? -16.469 -21.047 -5.445 1 82.06 184 GLY B N 1
ATOM 5384 C CA . GLY B 1 184 ? -17.312 -21.734 -4.465 1 82.06 184 GLY B CA 1
ATOM 5385 C C . GLY B 1 184 ? -17.344 -21.031 -3.121 1 82.06 184 GLY B C 1
ATOM 5386 O O . GLY B 1 184 ? -17.719 -21.625 -2.109 1 82.06 184 GLY B O 1
ATOM 5387 N N . ILE B 1 185 ? -16.953 -19.797 -3.072 1 90.12 185 ILE B N 1
ATOM 5388 C CA . ILE B 1 185 ? -16.828 -19.078 -1.811 1 90.12 185 ILE B CA 1
ATOM 5389 C C . ILE B 1 185 ? -18.016 -18.109 -1.652 1 90.12 185 ILE B C 1
ATOM 5391 O O . ILE B 1 185 ? -18.375 -17.406 -2.596 1 90.12 185 ILE B O 1
ATOM 5395 N N . GLU B 1 186 ? -18.594 -18.125 -0.513 1 86.06 186 GLU B N 1
ATOM 5396 C CA . GLU B 1 186 ? -19.547 -17.125 -0.068 1 86.06 186 GLU B CA 1
ATOM 5397 C C . GLU B 1 186 ? -19 -16.312 1.106 1 86.06 186 GLU B C 1
ATOM 5399 O O . GLU B 1 186 ? -18.375 -16.875 2.01 1 86.06 186 GLU B O 1
ATOM 5404 N N . ALA B 1 187 ? -19.219 -15.055 0.983 1 92.12 187 ALA B N 1
ATOM 5405 C CA . ALA B 1 187 ? -18.688 -14.203 2.045 1 92.12 187 ALA B CA 1
ATOM 5406 C C . ALA B 1 187 ? -19.547 -12.961 2.24 1 92.12 187 ALA B C 1
ATOM 5408 O O . ALA B 1 187 ? -20.062 -12.398 1.271 1 92.12 187 ALA B O 1
ATOM 5409 N N . SER B 1 188 ? -19.797 -12.602 3.496 1 92.56 188 SER B N 1
ATOM 5410 C CA . SER B 1 188 ? -20.391 -11.305 3.801 1 92.56 188 SER B CA 1
ATOM 5411 C C . SER B 1 188 ? -19.406 -10.172 3.582 1 92.56 188 SER B C 1
ATOM 5413 O O . SER B 1 188 ? -18.203 -10.414 3.455 1 92.56 188 SER B O 1
ATOM 5415 N N . ALA B 1 189 ? -19.938 -8.992 3.508 1 94.62 189 ALA B N 1
ATOM 5416 C CA . ALA B 1 189 ? -19.094 -7.832 3.215 1 94.62 189 ALA B CA 1
ATOM 5417 C C . ALA B 1 189 ? -18 -7.664 4.262 1 94.62 189 ALA B C 1
ATOM 5419 O O . ALA B 1 189 ? -16.875 -7.277 3.938 1 94.62 189 ALA B O 1
ATOM 5420 N N . ASP B 1 190 ? -18.281 -7.941 5.508 1 94.88 190 ASP B N 1
ATOM 5421 C CA . ASP B 1 190 ? -17.344 -7.723 6.598 1 94.88 190 ASP B CA 1
ATOM 5422 C C . ASP B 1 190 ? -16.328 -8.852 6.676 1 94.88 190 ASP B C 1
ATOM 5424 O O . ASP B 1 190 ? -15.445 -8.852 7.543 1 94.88 190 ASP B O 1
ATOM 5428 N N . GLU B 1 191 ? -16.406 -9.789 5.703 1 96.75 191 GLU B N 1
ATOM 5429 C CA . GLU B 1 191 ? -15.445 -10.883 5.625 1 96.75 191 GLU B CA 1
ATOM 5430 C C . GLU B 1 191 ? -14.438 -10.648 4.508 1 96.75 191 GLU B C 1
ATOM 5432 O O . GLU B 1 191 ? -13.555 -11.477 4.277 1 96.75 191 GLU B O 1
ATOM 5437 N N . VAL B 1 192 ? -14.594 -9.516 3.854 1 98.06 192 VAL B N 1
ATOM 5438 C CA . VAL B 1 192 ? -13.734 -9.219 2.709 1 98.06 192 VAL B CA 1
ATOM 5439 C C . VAL B 1 192 ? -12.891 -7.984 3.006 1 98.06 192 VAL B C 1
ATOM 5441 O O . VAL B 1 192 ? -13.383 -7.008 3.574 1 98.06 192 VAL B O 1
ATOM 5444 N N . LEU B 1 193 ? -11.602 -8.047 2.715 1 98.5 193 LEU B N 1
ATOM 5445 C CA . LEU B 1 193 ? -10.656 -6.941 2.844 1 98.5 193 LEU B CA 1
ATOM 5446 C C . LEU B 1 193 ? -9.938 -6.688 1.525 1 98.5 193 LEU B C 1
ATOM 5448 O O . LEU B 1 193 ? -9.352 -7.605 0.942 1 98.5 193 LEU B O 1
ATOM 5452 N N . ILE B 1 194 ? -9.992 -5.461 0.999 1 97.94 194 ILE B N 1
ATOM 5453 C CA . ILE B 1 194 ? -9.219 -5.094 -0.18 1 97.94 194 ILE B CA 1
ATOM 5454 C C . ILE B 1 194 ? -7.766 -4.832 0.219 1 97.94 194 ILE B C 1
ATOM 5456 O O . ILE B 1 194 ? -7.504 -4.203 1.249 1 97.94 194 ILE B O 1
ATOM 5460 N N . THR B 1 195 ? -6.844 -5.324 -0.541 1 97.62 195 THR B N 1
ATOM 5461 C CA . THR B 1 195 ? -5.418 -5.199 -0.243 1 97.62 195 THR B CA 1
ATOM 5462 C C . THR B 1 195 ? -4.652 -4.691 -1.462 1 97.62 195 THR B C 1
ATOM 5464 O O . THR B 1 195 ? -5.168 -4.719 -2.582 1 97.62 195 THR B O 1
ATOM 5467 N N . VAL B 1 196 ? -3.465 -4.172 -1.241 1 95.88 196 VAL B N 1
ATOM 5468 C CA . VAL B 1 196 ? -2.543 -3.811 -2.314 1 95.88 196 VAL B CA 1
ATOM 5469 C C . VAL B 1 196 ? -1.791 -5.051 -2.789 1 95.88 196 VAL B C 1
ATOM 5471 O O . VAL B 1 196 ? -0.605 -5.219 -2.492 1 95.88 196 VAL B O 1
ATOM 5474 N N . GLY B 1 197 ? -2.482 -5.871 -3.521 1 93.62 197 GLY B N 1
ATOM 5475 C CA . GLY B 1 197 ? -1.975 -7.176 -3.91 1 93.62 197 GLY B CA 1
ATOM 5476 C C . GLY B 1 197 ? -2.088 -8.211 -2.807 1 93.62 197 GLY B C 1
ATOM 5477 O O . GLY B 1 197 ? -2.363 -7.875 -1.654 1 93.62 197 GLY B O 1
ATOM 5478 N N . SER B 1 198 ? -1.866 -9.461 -3.182 1 93.5 198 SER B N 1
ATOM 5479 C CA . SER B 1 198 ? -1.929 -10.539 -2.201 1 93.5 198 SER B CA 1
ATOM 5480 C C . SER B 1 198 ? -0.771 -10.453 -1.213 1 93.5 198 SER B C 1
ATOM 5482 O O . SER B 1 198 ? -0.892 -10.898 -0.068 1 93.5 198 SER B O 1
ATOM 5484 N N . GLN B 1 199 ? 0.287 -9.859 -1.612 1 94.12 199 GLN B N 1
ATOM 5485 C CA . GLN B 1 199 ? 1.442 -9.711 -0.733 1 94.12 199 GLN B CA 1
ATOM 5486 C C . GLN B 1 199 ? 1.08 -8.93 0.524 1 94.12 199 GLN B C 1
ATOM 5488 O O . GLN B 1 199 ? 1.514 -9.273 1.625 1 94.12 199 GLN B O 1
ATOM 5493 N N . GLN B 1 200 ? 0.343 -7.91 0.359 1 96.81 200 GLN B N 1
ATOM 5494 C CA . GLN B 1 200 ? -0.067 -7.16 1.54 1 96.81 200 GLN B CA 1
ATOM 5495 C C . GLN B 1 200 ? -0.935 -8.016 2.461 1 96.81 200 GLN B C 1
ATOM 5497 O O . GLN B 1 200 ? -0.863 -7.883 3.686 1 96.81 200 GLN B O 1
ATOM 5502 N N . GLY B 1 201 ? -1.813 -8.812 1.83 1 98.06 201 GLY B N 1
ATOM 5503 C CA . GLY B 1 201 ? -2.602 -9.727 2.643 1 98.06 201 GLY B CA 1
ATOM 5504 C C . GLY B 1 201 ? -1.754 -10.633 3.514 1 98.06 201 GLY B C 1
ATOM 5505 O O . GLY B 1 201 ? -2.043 -10.812 4.699 1 98.06 201 GLY B O 1
ATOM 5506 N N . LEU B 1 202 ? -0.706 -11.188 2.936 1 98.12 202 LEU B N 1
ATOM 5507 C CA . LEU B 1 202 ? 0.2 -12.062 3.672 1 98.12 202 LEU B CA 1
ATOM 5508 C C . LEU B 1 202 ? 0.909 -11.297 4.785 1 98.12 202 LEU B C 1
ATOM 5510 O O . LEU B 1 202 ? 1.051 -11.805 5.898 1 98.12 202 LEU B O 1
ATOM 5514 N N . ASP B 1 203 ? 1.327 -10.109 4.484 1 98.31 203 ASP B N 1
ATOM 5515 C CA . ASP B 1 203 ? 1.984 -9.273 5.484 1 98.31 203 ASP B CA 1
ATOM 5516 C C . ASP B 1 203 ? 1.056 -8.992 6.66 1 98.31 203 ASP B C 1
ATOM 5518 O O . ASP B 1 203 ? 1.466 -9.094 7.82 1 98.31 203 ASP B O 1
ATOM 5522 N N . LEU B 1 204 ? -0.175 -8.586 6.379 1 98.31 204 LEU B N 1
ATOM 5523 C CA . LEU B 1 204 ? -1.153 -8.258 7.41 1 98.31 204 LEU B CA 1
ATOM 5524 C C . LEU B 1 204 ? -1.46 -9.477 8.273 1 98.31 204 LEU B C 1
ATOM 5526 O O . LEU B 1 204 ? -1.535 -9.375 9.5 1 98.31 204 LEU B O 1
ATOM 5530 N N . VAL B 1 205 ? -1.632 -10.641 7.637 1 98.38 205 VAL B N 1
ATOM 5531 C CA . VAL B 1 205 ? -1.887 -11.875 8.367 1 98.38 205 VAL B CA 1
ATOM 5532 C C . VAL B 1 205 ? -0.717 -12.172 9.305 1 98.38 205 VAL B C 1
ATOM 5534 O O . VAL B 1 205 ? -0.92 -12.523 10.469 1 98.38 205 VAL B O 1
ATOM 5537 N N . GLY B 1 206 ? 0.493 -12.039 8.805 1 97.75 206 GLY B N 1
ATOM 5538 C CA . GLY B 1 206 ? 1.67 -12.234 9.633 1 97.75 206 GLY B CA 1
ATOM 5539 C C . GLY B 1 206 ? 1.723 -11.297 10.82 1 97.75 206 GLY B C 1
ATOM 5540 O O . GLY B 1 206 ? 1.97 -11.727 11.953 1 97.75 206 GLY B O 1
ATOM 5541 N N . ARG B 1 207 ? 1.419 -10.07 10.57 1 95.56 207 ARG B N 1
ATOM 5542 C CA . ARG B 1 207 ? 1.497 -9.023 11.594 1 95.56 207 ARG B CA 1
ATOM 5543 C C . ARG B 1 207 ? 0.488 -9.273 12.711 1 95.56 207 ARG B C 1
ATOM 5545 O O . ARG B 1 207 ? 0.778 -9.023 13.883 1 95.56 207 ARG B O 1
ATOM 5552 N N . VAL B 1 208 ? -0.654 -9.719 12.344 1 96.81 208 VAL B N 1
ATOM 5553 C CA . VAL B 1 208 ? -1.769 -9.797 13.281 1 96.81 208 VAL B CA 1
ATOM 5554 C C . VAL B 1 208 ? -1.716 -11.125 14.039 1 96.81 208 VAL B C 1
ATOM 5556 O O . VAL B 1 208 ? -2.125 -11.211 15.195 1 96.81 208 VAL B O 1
ATOM 5559 N N . LEU B 1 209 ? -1.104 -12.18 13.438 1 97.62 209 LEU B N 1
ATOM 5560 C CA . LEU B 1 209 ? -1.284 -13.516 14.016 1 97.62 209 LEU B CA 1
ATOM 5561 C C . LEU B 1 209 ? 0.043 -14.07 14.516 1 97.62 209 LEU B C 1
ATOM 5563 O O . LEU B 1 209 ? 0.063 -15.023 15.305 1 97.62 209 LEU B O 1
ATOM 5567 N N . LEU B 1 210 ? 1.178 -13.516 14.07 1 97.06 21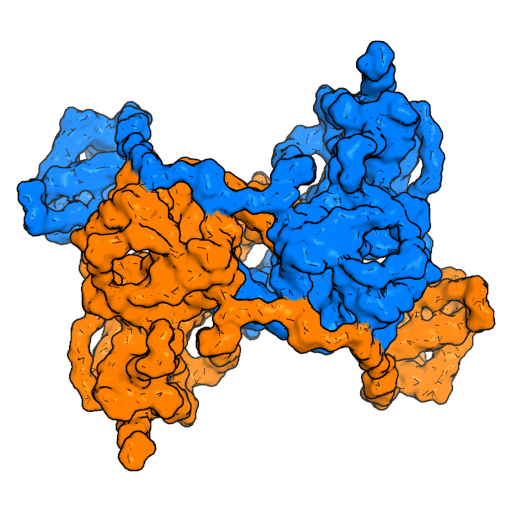0 LEU B N 1
ATOM 5568 C CA . LEU B 1 210 ? 2.414 -14.266 14.273 1 97.06 210 LEU B CA 1
ATOM 5569 C C . LEU B 1 210 ? 3.42 -13.445 15.078 1 97.06 210 LEU B C 1
ATOM 5571 O O . LEU B 1 210 ? 3.387 -12.211 15.047 1 97.06 210 LEU B O 1
ATOM 5575 N N . GLY B 1 211 ? 4.277 -14.07 15.781 1 94.31 211 GLY B N 1
ATOM 5576 C CA . GLY B 1 211 ? 5.441 -13.602 16.516 1 94.31 211 GLY B CA 1
ATOM 5577 C C . GLY B 1 211 ? 6.496 -14.672 16.703 1 94.31 211 GLY B C 1
ATOM 5578 O O . GLY B 1 211 ? 6.445 -15.727 16.062 1 94.31 211 GLY B O 1
ATOM 5579 N N . PRO B 1 212 ? 7.5 -14.406 17.531 1 93.44 212 PRO B N 1
ATOM 5580 C CA . PRO B 1 212 ? 8.633 -15.32 17.703 1 93.44 212 PRO B CA 1
ATOM 5581 C C . PRO B 1 212 ? 8.211 -16.672 18.266 1 93.44 212 PRO B C 1
ATOM 5583 O O . PRO B 1 212 ? 8.93 -17.672 18.109 1 93.44 212 PRO B O 1
ATOM 5586 N N . GLU B 1 213 ? 7.09 -16.781 18.859 1 95.75 213 GLU B N 1
ATOM 5587 C CA . GLU B 1 213 ? 6.66 -18.016 19.516 1 95.75 213 GLU B CA 1
ATOM 5588 C C . GLU B 1 213 ? 5.875 -18.891 18.547 1 95.75 213 GLU B C 1
ATOM 5590 O O . GLU B 1 213 ? 5.516 -20.031 18.891 1 95.75 213 GLU B O 1
ATOM 5595 N N . HIS B 1 214 ? 5.594 -18.469 17.406 1 97.56 214 HIS B N 1
ATOM 5596 C CA . HIS B 1 214 ? 4.695 -19.156 16.5 1 97.56 214 HIS B CA 1
ATOM 5597 C C . HIS B 1 214 ? 5.477 -19.953 15.445 1 97.56 214 HIS B C 1
ATOM 5599 O O . HIS B 1 214 ? 6.648 -19.672 15.195 1 97.56 214 HIS B O 1
ATOM 5605 N N . ARG B 1 215 ? 4.801 -20.969 14.883 1 98.38 215 ARG B N 1
ATOM 5606 C CA . ARG B 1 215 ? 5.355 -21.812 13.844 1 98.38 215 ARG B CA 1
ATOM 5607 C C . ARG B 1 215 ? 4.484 -21.797 12.594 1 98.38 215 ARG B C 1
ATOM 5609 O O . ARG B 1 215 ? 3.26 -21.922 12.68 1 98.38 215 ARG B O 1
ATOM 5616 N N . VAL B 1 216 ? 5.156 -21.641 11.453 1 98.69 216 VAL B N 1
ATOM 5617 C CA . VAL B 1 216 ? 4.465 -21.547 10.172 1 98.69 216 VAL B CA 1
ATOM 5618 C C . VAL B 1 216 ? 4.941 -22.656 9.242 1 98.69 216 VAL B C 1
ATOM 5620 O O . VAL B 1 216 ? 6.145 -22.875 9.078 1 98.69 216 VAL B O 1
ATOM 5623 N N . ALA B 1 217 ? 3.998 -23.391 8.664 1 98.75 217 ALA B N 1
ATOM 5624 C CA . ALA B 1 217 ? 4.301 -24.375 7.633 1 98.75 217 ALA B CA 1
ATOM 5625 C C . ALA B 1 217 ? 4.074 -23.812 6.238 1 98.75 217 ALA B C 1
ATOM 5627 O O . ALA B 1 217 ? 3.051 -23.172 5.984 1 98.75 217 ALA B O 1
ATOM 5628 N N . ILE B 1 218 ? 5.027 -24.031 5.379 1 98.62 218 ILE B N 1
ATOM 5629 C CA . ILE B 1 218 ? 4.887 -23.656 3.975 1 98.62 218 ILE B CA 1
ATOM 5630 C C . ILE B 1 218 ? 5.184 -24.859 3.088 1 98.62 218 ILE B C 1
ATOM 5632 O O . ILE B 1 218 ? 5.66 -25.891 3.57 1 98.62 218 ILE B O 1
ATOM 5636 N N . GLU B 1 219 ? 4.871 -24.734 1.866 1 98.75 219 GLU B N 1
ATOM 5637 C CA . GLU B 1 219 ? 5.195 -25.766 0.887 1 98.75 219 GLU B CA 1
ATOM 5638 C C . GLU B 1 219 ? 6.688 -25.781 0.578 1 98.75 219 GLU B C 1
ATOM 5640 O O . GLU B 1 219 ? 7.355 -24.75 0.646 1 98.75 219 GLU B O 1
ATOM 5645 N N . ASN B 1 220 ? 7.195 -27.031 0.165 1 98.44 220 ASN B N 1
ATOM 5646 C CA . ASN B 1 220 ? 8.602 -27.203 -0.193 1 98.44 220 ASN B CA 1
ATOM 5647 C C . ASN B 1 220 ? 8.766 -28.094 -1.419 1 98.44 220 ASN B C 1
ATOM 5649 O O . ASN B 1 220 ? 8.57 -29.312 -1.337 1 98.44 220 ASN B O 1
ATOM 5653 N N . PRO B 1 221 ? 9.25 -27.562 -2.607 1 97.81 221 PRO B N 1
ATOM 5654 C CA . PRO B 1 221 ? 9.508 -26.141 -2.793 1 97.81 221 PRO B CA 1
ATOM 5655 C C . PRO B 1 221 ? 8.25 -25.281 -2.619 1 97.81 221 PRO B C 1
ATOM 5657 O O . PRO B 1 221 ? 7.137 -25.812 -2.6 1 97.81 221 PRO B O 1
ATOM 5660 N N . GLY B 1 222 ? 8.5 -24.016 -2.4 1 98 222 GLY B N 1
ATOM 5661 C CA . GLY B 1 222 ? 7.355 -23.156 -2.164 1 98 222 GLY B CA 1
ATOM 5662 C C . GLY B 1 222 ? 7.625 -21.703 -2.512 1 98 222 GLY B C 1
ATOM 5663 O O . GLY B 1 222 ? 8.68 -21.375 -3.055 1 98 222 GLY B O 1
ATOM 5664 N N . TYR B 1 223 ? 6.664 -20.875 -2.299 1 96.75 223 TYR B N 1
ATOM 5665 C CA . TYR B 1 223 ? 6.727 -19.469 -2.66 1 96.75 223 TYR B CA 1
ATOM 5666 C C . TYR B 1 223 ? 7.688 -18.719 -1.751 1 96.75 223 TYR B C 1
ATOM 5668 O O . TYR B 1 223 ? 7.422 -18.531 -0.56 1 96.75 223 TYR B O 1
ATOM 5676 N N . LEU B 1 224 ? 8.688 -18.203 -2.332 1 96.31 224 LEU B N 1
ATOM 5677 C CA . LEU B 1 224 ? 9.82 -17.641 -1.612 1 96.31 224 LEU B CA 1
ATOM 5678 C C . LEU B 1 224 ? 9.422 -16.359 -0.886 1 96.31 224 LEU B C 1
ATOM 5680 O O . LEU B 1 224 ? 9.859 -16.109 0.243 1 96.31 224 LEU B O 1
ATOM 5684 N N . ASP B 1 225 ? 8.633 -15.477 -1.461 1 95.69 225 ASP B N 1
ATOM 5685 C CA . ASP B 1 225 ? 8.258 -14.219 -0.822 1 95.69 225 ASP B CA 1
ATOM 5686 C C . ASP B 1 225 ? 7.402 -14.469 0.421 1 95.69 225 ASP B C 1
ATOM 5688 O O . ASP B 1 225 ? 7.5 -13.734 1.406 1 95.69 225 ASP B O 1
ATOM 5692 N N . ALA B 1 226 ? 6.535 -15.438 0.367 1 97.56 226 ALA B N 1
ATOM 5693 C CA . ALA B 1 226 ? 5.789 -15.805 1.57 1 97.56 226 ALA B CA 1
ATOM 5694 C C . ALA B 1 226 ? 6.734 -16.219 2.691 1 97.56 226 ALA B C 1
ATOM 5696 O O . ALA B 1 226 ? 6.531 -15.859 3.852 1 97.56 226 ALA B O 1
ATOM 5697 N N . ARG B 1 227 ? 7.742 -17.031 2.354 1 97.5 227 ARG B N 1
ATOM 5698 C CA . ARG B 1 227 ? 8.734 -17.438 3.34 1 97.5 227 ARG B CA 1
ATOM 5699 C C . ARG B 1 227 ? 9.391 -16.219 3.996 1 97.5 227 ARG B C 1
ATOM 5701 O O . ARG B 1 227 ? 9.492 -16.156 5.223 1 97.5 227 ARG B O 1
ATOM 5708 N N . HIS B 1 228 ? 9.797 -15.242 3.172 1 96.75 228 HIS B N 1
ATOM 5709 C CA . HIS B 1 228 ? 10.383 -14.016 3.693 1 96.75 228 HIS B CA 1
ATOM 5710 C C . HIS B 1 228 ? 9.422 -13.305 4.637 1 96.75 228 HIS B C 1
ATOM 5712 O O . HIS B 1 228 ? 9.805 -12.891 5.73 1 96.75 228 HIS B O 1
ATOM 5718 N N . ILE B 1 229 ? 8.203 -13.18 4.238 1 97.56 229 ILE B N 1
ATOM 5719 C CA . ILE B 1 229 ? 7.195 -12.445 4.992 1 97.56 229 ILE B CA 1
ATOM 5720 C C . ILE B 1 229 ? 7.012 -13.086 6.367 1 97.56 229 ILE B C 1
ATOM 5722 O O . ILE B 1 229 ? 7.008 -12.391 7.387 1 97.56 229 ILE B O 1
ATOM 5726 N N . PHE B 1 230 ? 6.895 -14.383 6.438 1 98 230 PHE B N 1
ATOM 5727 C CA . PHE B 1 230 ? 6.645 -15.062 7.703 1 98 230 PHE B CA 1
ATOM 5728 C C . PHE B 1 230 ? 7.891 -15.055 8.578 1 98 230 PHE B C 1
ATOM 5730 O O . PHE B 1 230 ? 7.797 -14.891 9.797 1 98 230 PHE B O 1
ATOM 5737 N N . LEU B 1 231 ? 9.094 -15.195 7.961 1 96.94 231 LEU B N 1
ATOM 5738 C CA . LEU B 1 231 ? 10.336 -15.141 8.727 1 96.94 231 LEU B CA 1
ATOM 5739 C C . LEU B 1 231 ? 10.516 -13.773 9.375 1 96.94 231 LEU B C 1
ATOM 5741 O O . LEU B 1 231 ? 11.016 -13.68 10.5 1 96.94 231 LEU B O 1
ATOM 5745 N N . ARG B 1 232 ? 10.078 -12.789 8.75 1 94.31 232 ARG B N 1
ATOM 5746 C CA . ARG B 1 232 ? 10.266 -11.422 9.219 1 94.31 232 ARG B CA 1
ATOM 5747 C C . ARG B 1 232 ? 9.375 -11.125 10.422 1 94.31 232 ARG B C 1
ATOM 5749 O O . ARG B 1 232 ? 9.578 -10.125 11.117 1 94.31 232 ARG B O 1
ATOM 5756 N N . THR B 1 233 ? 8.383 -11.93 10.688 1 94.5 233 THR B N 1
ATOM 5757 C CA . THR B 1 233 ? 7.57 -11.789 11.891 1 94.5 233 THR B CA 1
ATOM 5758 C C . THR B 1 233 ? 8.312 -12.328 13.109 1 94.5 233 THR B C 1
ATOM 5760 O O . THR B 1 233 ? 7.91 -12.078 14.242 1 94.5 233 THR B O 1
ATOM 5763 N N . GLY B 1 234 ? 9.414 -13.102 12.875 1 94.19 234 GLY B N 1
ATOM 5764 C CA . GLY B 1 234 ? 10.148 -13.789 13.93 1 94.19 234 GLY B CA 1
ATOM 5765 C C . GLY B 1 234 ? 9.711 -15.234 14.109 1 94.19 234 GLY B C 1
ATOM 5766 O O . GLY B 1 234 ? 10.312 -15.977 14.891 1 94.19 234 GLY B O 1
ATOM 5767 N N . ALA B 1 235 ? 8.727 -15.672 13.367 1 97.06 235 ALA B N 1
ATOM 5768 C CA . ALA B 1 235 ? 8.211 -17.031 13.492 1 97.06 235 ALA B CA 1
ATOM 5769 C C . ALA B 1 235 ? 9.203 -18.047 12.922 1 97.06 235 ALA B C 1
ATOM 5771 O O . ALA B 1 235 ? 10.055 -17.703 12.102 1 97.06 235 ALA B O 1
ATOM 5772 N N . GLN B 1 236 ? 9.07 -19.219 13.461 1 97.5 236 GLN B N 1
ATOM 5773 C CA . GLN B 1 236 ? 9.789 -20.328 12.844 1 97.5 236 GLN B CA 1
ATOM 5774 C C . GLN B 1 236 ? 9.047 -20.859 11.625 1 97.5 236 GLN B C 1
ATOM 5776 O O . GLN B 1 236 ? 7.836 -21.094 11.68 1 97.5 236 GLN B O 1
ATOM 5781 N N . VAL B 1 237 ? 9.773 -21 10.516 1 97.81 237 VAL B N 1
ATOM 5782 C CA . VAL B 1 237 ? 9.156 -21.438 9.273 1 97.81 237 VAL B CA 1
ATOM 5783 C C . VAL B 1 237 ? 9.758 -22.766 8.844 1 97.81 237 VAL B C 1
ATOM 5785 O O . VAL B 1 237 ? 10.984 -22.922 8.82 1 97.81 237 VAL B O 1
ATOM 5788 N N . TYR B 1 238 ? 8.898 -23.734 8.531 1 97.69 238 TYR B N 1
ATOM 5789 C CA . TYR B 1 238 ? 9.398 -25.016 8.047 1 97.69 238 TYR B CA 1
ATOM 5790 C C . TYR B 1 238 ? 8.609 -25.484 6.82 1 97.69 238 TYR B C 1
ATOM 5792 O O . TYR B 1 238 ? 7.473 -25.047 6.609 1 97.69 238 TYR B O 1
ATOM 5800 N N . GLY B 1 239 ? 9.234 -26.375 6.059 1 98 239 GLY B N 1
ATOM 5801 C CA . GLY B 1 239 ? 8.656 -26.812 4.801 1 98 239 GLY B CA 1
ATOM 5802 C C . GLY B 1 239 ? 8.023 -28.188 4.875 1 98 239 GLY B C 1
ATOM 5803 O O . GLY B 1 239 ? 8.539 -29.078 5.566 1 98 239 GLY B O 1
ATOM 5804 N N . ILE B 1 240 ? 6.922 -28.297 4.168 1 98.38 240 ILE B N 1
ATOM 5805 C CA . ILE B 1 240 ? 6.309 -29.609 3.92 1 98.38 240 ILE B CA 1
ATOM 5806 C C . ILE B 1 240 ? 6.445 -29.969 2.443 1 98.38 240 ILE B C 1
ATOM 5808 O O . ILE B 1 240 ? 6.156 -29.141 1.567 1 98.38 240 ILE B O 1
ATOM 5812 N N . ASP B 1 241 ? 6.742 -31.172 2.168 1 97.94 241 ASP B N 1
ATOM 5813 C CA . ASP B 1 241 ? 7.117 -31.578 0.817 1 97.94 241 ASP B CA 1
ATOM 5814 C C . ASP B 1 241 ? 5.902 -31.594 -0.107 1 97.94 241 ASP B C 1
ATOM 5816 O O . ASP B 1 241 ? 4.785 -31.875 0.334 1 97.94 241 ASP B O 1
ATOM 5820 N N . VAL B 1 242 ? 6.188 -31.328 -1.381 1 97.69 242 VAL B N 1
ATOM 5821 C CA . VAL B 1 242 ? 5.188 -31.297 -2.443 1 97.69 242 VAL B CA 1
ATOM 5822 C C . VAL B 1 242 ? 5.508 -32.344 -3.49 1 97.69 242 VAL B C 1
ATOM 5824 O O . VAL B 1 242 ? 6.676 -32.562 -3.83 1 97.69 242 VAL B O 1
ATOM 5827 N N . ASP B 1 243 ? 4.465 -33.062 -3.928 1 95.62 243 ASP B N 1
ATOM 5828 C CA . ASP B 1 243 ? 4.598 -34 -5.047 1 95.62 243 ASP B CA 1
ATOM 5829 C C . ASP B 1 243 ? 3.637 -33.625 -6.176 1 95.62 243 ASP B C 1
ATOM 5831 O O . ASP B 1 243 ? 3.172 -32.5 -6.266 1 95.62 243 ASP B O 1
ATOM 5835 N N . GLU B 1 244 ? 3.393 -34.5 -7.105 1 92.44 244 GLU B N 1
ATOM 5836 C CA . GLU B 1 244 ? 2.607 -34.219 -8.305 1 92.44 244 GLU B CA 1
ATOM 5837 C C . GLU B 1 244 ? 1.143 -33.969 -7.961 1 92.44 244 GLU B C 1
ATOM 5839 O O . GLU B 1 244 ? 0.38 -33.469 -8.797 1 92.44 244 GLU B O 1
ATOM 5844 N N . ARG B 1 245 ? 0.825 -34.281 -6.715 1 92.12 245 ARG B N 1
ATOM 5845 C CA . ARG B 1 245 ? -0.548 -34.062 -6.273 1 92.12 245 ARG B CA 1
ATOM 5846 C C . ARG B 1 245 ? -0.623 -32.938 -5.27 1 92.12 245 ARG B C 1
ATOM 5848 O O . ARG B 1 245 ? -1.58 -32.844 -4.5 1 92.12 245 ARG B O 1
ATOM 5855 N N . GLY B 1 246 ? 0.412 -32.125 -5.215 1 95.5 246 GLY B N 1
ATOM 5856 C CA . GLY B 1 246 ? 0.443 -31 -4.285 1 95.5 246 GLY B CA 1
ATOM 5857 C C . GLY B 1 246 ? 1.107 -31.344 -2.965 1 95.5 246 GLY B C 1
ATOM 5858 O O . GLY B 1 246 ? 1.923 -32.281 -2.895 1 95.5 246 GLY B O 1
ATOM 5859 N N . LEU B 1 247 ? 0.874 -30.547 -1.994 1 97.94 247 LEU B N 1
ATOM 5860 C CA . LEU B 1 247 ? 1.468 -30.719 -0.672 1 97.94 247 LEU B CA 1
ATOM 5861 C C . LEU B 1 247 ? 1.095 -32.062 -0.074 1 97.94 247 LEU B C 1
ATOM 5863 O O . LEU B 1 247 ? -0.068 -32.469 -0.127 1 97.94 247 LEU B O 1
ATOM 5867 N N . ARG B 1 248 ? 2.078 -32.781 0.484 1 97.69 248 ARG B N 1
ATOM 5868 C CA . ARG B 1 248 ? 1.838 -34.031 1.201 1 97.69 248 ARG B CA 1
ATOM 5869 C C . ARG B 1 248 ? 1.417 -33.75 2.643 1 97.69 248 ARG B C 1
ATOM 5871 O O . ARG B 1 248 ? 2.232 -33.344 3.467 1 97.69 248 ARG B O 1
ATOM 5878 N N . PRO B 1 249 ? 0.145 -34.062 2.93 1 97.56 249 PRO B N 1
ATOM 5879 C CA . PRO B 1 249 ? -0.305 -33.75 4.289 1 97.56 249 PRO B CA 1
ATOM 5880 C C . PRO B 1 249 ? 0.505 -34.469 5.359 1 97.56 249 PRO B C 1
ATOM 5882 O O . PRO B 1 249 ? 0.79 -35.688 5.215 1 97.56 249 PRO B O 1
ATOM 5885 N N . PRO B 1 250 ? 0.888 -33.75 6.359 1 97.75 250 PRO B N 1
ATOM 5886 C CA . PRO B 1 250 ? 1.545 -34.406 7.484 1 97.75 250 PRO B CA 1
ATOM 5887 C C . PRO B 1 250 ? 0.573 -35.219 8.336 1 97.75 250 PRO B C 1
ATOM 5889 O O . PRO B 1 250 ? -0.64 -35.188 8.109 1 97.75 250 PRO B O 1
ATOM 5892 N N . ASP B 1 251 ? 1.154 -35.969 9.289 1 96.56 251 ASP B N 1
ATOM 5893 C CA . ASP B 1 251 ? 0.321 -36.781 10.18 1 96.56 251 ASP B CA 1
ATOM 5894 C C . ASP B 1 251 ? -0.486 -35.875 11.117 1 96.56 251 ASP B C 1
ATOM 5896 O O . ASP B 1 251 ? -1.584 -36.25 11.539 1 96.56 251 ASP B O 1
ATOM 5900 N N . THR B 1 252 ? 0.131 -34.781 11.461 1 97.44 252 THR B N 1
ATOM 5901 C CA . THR B 1 252 ? -0.519 -33.844 12.367 1 97.44 252 THR B CA 1
ATOM 5902 C C . THR B 1 252 ? -0.038 -32.406 12.094 1 97.44 252 THR B C 1
ATOM 5904 O O . THR B 1 252 ? 1.019 -32.219 11.492 1 97.44 252 THR B O 1
ATOM 5907 N N . LEU B 1 253 ? -0.878 -31.469 12.469 1 97.62 253 LEU B N 1
ATOM 5908 C CA . LEU B 1 253 ? -0.489 -30.078 12.422 1 97.62 253 LEU B CA 1
ATOM 5909 C C . LEU B 1 253 ? -0.366 -29.5 13.828 1 97.62 253 LEU B C 1
ATOM 5911 O O . LEU B 1 253 ? -0.287 -28.281 14 1 97.62 253 LEU B O 1
ATOM 5915 N N . ARG B 1 254 ? -0.407 -30.422 14.797 1 97 254 ARG B N 1
ATOM 5916 C CA . ARG B 1 254 ? -0.226 -29.953 16.156 1 97 254 ARG B CA 1
ATOM 5917 C C . ARG B 1 254 ? 1.069 -29.156 16.297 1 97 254 ARG B C 1
ATOM 5919 O O . ARG B 1 254 ? 2.125 -29.594 15.836 1 97 254 ARG B O 1
ATOM 5926 N N . GLY B 1 255 ? 0.997 -28.047 16.906 1 96.81 255 GLY B N 1
ATOM 5927 C CA . GLY B 1 255 ? 2.156 -27.172 17.078 1 96.81 255 GLY B CA 1
ATOM 5928 C C . GLY B 1 255 ? 2.355 -26.219 15.914 1 96.81 255 GLY B C 1
ATOM 5929 O O . GLY B 1 255 ? 3.24 -25.359 15.961 1 96.81 255 GLY B O 1
ATOM 5930 N N . THR B 1 256 ? 1.571 -26.328 14.883 1 98.31 256 THR B N 1
ATOM 5931 C CA . THR B 1 256 ? 1.611 -25.422 13.75 1 98.31 256 THR B CA 1
ATOM 5932 C C . THR B 1 256 ? 0.53 -24.359 13.867 1 98.31 256 THR B C 1
ATOM 5934 O O . THR B 1 256 ? -0.66 -24.672 13.922 1 98.31 256 THR B O 1
ATOM 5937 N N . ASP B 1 257 ? 0.956 -23.094 13.898 1 98.25 257 ASP B N 1
ATOM 5938 C CA . ASP B 1 257 ? -0 -22.016 14.117 1 98.25 257 ASP B CA 1
ATOM 5939 C C . ASP B 1 257 ? -0.653 -21.578 12.805 1 98.25 257 ASP B C 1
ATOM 5941 O O . ASP B 1 257 ? -1.81 -21.156 12.789 1 98.25 257 ASP B O 1
ATOM 5945 N N . LEU B 1 258 ? 0.072 -21.625 11.727 1 98.62 258 LEU B N 1
ATOM 5946 C CA . LEU B 1 258 ? -0.382 -21.172 10.414 1 98.62 258 LEU B CA 1
ATOM 5947 C C . LEU B 1 258 ? 0.225 -22.031 9.305 1 98.62 258 LEU B C 1
ATOM 5949 O O . LEU B 1 258 ? 1.392 -22.422 9.383 1 98.62 258 LEU B O 1
ATOM 5953 N N . MET B 1 259 ? -0.567 -22.406 8.328 1 98.69 259 MET B N 1
ATOM 5954 C CA . MET B 1 259 ? -0.108 -23.094 7.125 1 98.69 259 MET B CA 1
ATOM 5955 C C . MET B 1 259 ? -0.465 -22.312 5.871 1 98.69 259 MET B C 1
ATOM 5957 O O . MET B 1 259 ? -1.618 -21.922 5.688 1 98.69 259 MET B O 1
ATOM 5961 N N . TYR B 1 260 ? 0.518 -22.047 5.047 1 98.69 260 TYR B N 1
ATOM 5962 C CA . TYR B 1 260 ? 0.348 -21.344 3.779 1 98.69 260 TYR B CA 1
ATOM 5963 C C . TYR B 1 260 ? 0.417 -22.312 2.604 1 98.69 260 TYR B C 1
ATOM 5965 O O . TYR B 1 260 ? 1.36 -23.094 2.494 1 98.69 260 TYR B O 1
ATOM 5973 N N . LEU B 1 261 ? -0.642 -22.156 1.673 1 97.19 261 LEU B N 1
ATOM 5974 C CA . LEU B 1 261 ? -0.698 -23.078 0.54 1 97.19 261 LEU B CA 1
ATOM 5975 C C . LEU B 1 261 ? -1.124 -22.344 -0.729 1 97.19 261 LEU B C 1
ATOM 5977 O O . LEU B 1 261 ? -1.853 -21.359 -0.665 1 97.19 261 LEU B O 1
ATOM 5981 N N . THR B 1 262 ? -0.688 -22.875 -1.838 1 97.38 262 THR B N 1
ATOM 5982 C CA . THR B 1 262 ? -1.146 -22.5 -3.17 1 97.38 262 THR B CA 1
ATOM 5983 C C . THR B 1 262 ? -1.786 -23.688 -3.879 1 97.38 262 THR B C 1
ATOM 5985 O O . THR B 1 262 ? -1.211 -24.234 -4.82 1 97.38 262 THR B O 1
ATOM 5988 N N . PRO B 1 263 ? -2.971 -24.062 -3.535 1 95.69 263 PRO B N 1
ATOM 5989 C CA . PRO B 1 263 ? -3.527 -25.375 -3.846 1 95.69 263 PRO B CA 1
ATOM 5990 C C . PRO B 1 263 ? -3.973 -25.5 -5.301 1 95.69 263 PRO B C 1
ATOM 5992 O O . PRO B 1 263 ? -4.004 -26.609 -5.848 1 95.69 263 PRO B O 1
ATOM 5995 N N . SER B 1 264 ? -4.43 -24.406 -5.941 1 92.62 264 SER B N 1
ATOM 5996 C CA . SER B 1 264 ? -4.949 -24.516 -7.301 1 92.62 264 SER B CA 1
ATOM 5997 C C . SER B 1 264 ? -3.838 -24.828 -8.297 1 92.62 264 SER B C 1
ATOM 5999 O O . SER B 1 264 ? -3.904 -25.844 -9 1 92.62 264 SER B O 1
ATOM 6001 N N . HIS B 1 265 ? -2.9 -24.031 -8.383 1 93.69 265 HIS B N 1
ATOM 6002 C CA . HIS B 1 265 ? -1.637 -24.203 -9.086 1 93.69 265 HIS B CA 1
ATOM 6003 C C . HIS B 1 265 ? -0.451 -23.891 -8.18 1 93.69 265 HIS B C 1
ATOM 6005 O O . HIS B 1 265 ? -0.048 -22.719 -8.07 1 93.69 265 HIS B O 1
ATOM 6011 N N . HIS B 1 266 ? 0.115 -24.969 -7.719 1 96.81 266 HIS B N 1
ATOM 6012 C CA . HIS B 1 266 ? 1.184 -24.844 -6.73 1 96.81 266 HIS B CA 1
ATOM 6013 C C . HIS B 1 266 ? 2.328 -23.984 -7.258 1 96.81 266 HIS B C 1
ATOM 6015 O O . HIS B 1 266 ? 2.729 -24.125 -8.422 1 96.81 266 HIS B O 1
ATOM 6021 N N . HIS B 1 267 ? 2.721 -23.031 -6.512 1 96.69 267 HIS B N 1
ATOM 6022 C CA . HIS B 1 267 ? 3.953 -22.297 -6.773 1 96.69 267 HIS B CA 1
ATOM 6023 C C . HIS B 1 267 ? 5.16 -23 -6.168 1 96.69 267 HIS B C 1
ATOM 6025 O O . HIS B 1 267 ? 5.234 -23.188 -4.949 1 96.69 267 HIS B O 1
ATOM 6031 N N . PRO B 1 268 ? 6.098 -23.438 -6.906 1 96.25 268 PRO B N 1
ATOM 6032 C CA . PRO B 1 268 ? 6.316 -23.078 -8.312 1 96.25 268 PRO B CA 1
ATOM 6033 C C . PRO B 1 268 ? 5.977 -24.219 -9.273 1 96.25 268 PRO B C 1
ATOM 6035 O O . PRO B 1 268 ? 6.074 -24.062 -10.492 1 96.25 268 PRO B O 1
ATOM 6038 N N . THR B 1 269 ? 5.484 -25.391 -8.82 1 95.88 269 THR B N 1
ATOM 6039 C CA . THR B 1 269 ? 5.488 -26.609 -9.625 1 95.88 269 THR B CA 1
ATOM 6040 C C . THR B 1 269 ? 4.223 -26.703 -10.469 1 95.88 269 THR B C 1
ATOM 6042 O O . THR B 1 269 ? 4.145 -27.516 -11.391 1 95.88 269 THR B O 1
ATOM 6045 N N . ASN B 1 270 ? 3.189 -25.969 -10.078 1 94.5 270 ASN B N 1
ATOM 6046 C CA . ASN B 1 270 ? 1.887 -25.938 -10.734 1 94.5 270 ASN B CA 1
ATOM 6047 C C . ASN B 1 270 ? 1.068 -27.188 -10.43 1 94.5 270 ASN B C 1
ATOM 6049 O O . ASN B 1 270 ? -0.011 -27.375 -10.992 1 94.5 27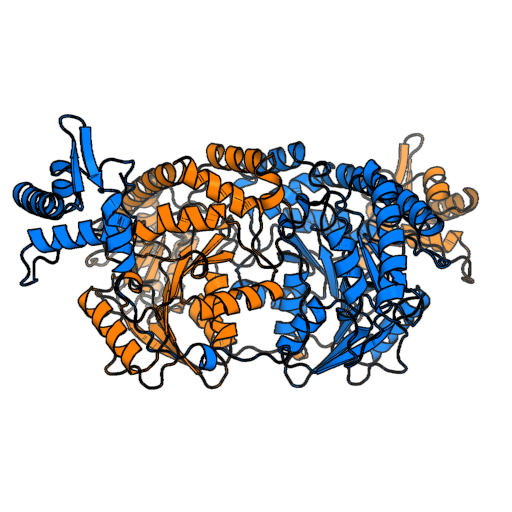0 ASN B O 1
ATOM 6053 N N . ALA B 1 271 ? 1.562 -28.031 -9.539 1 94 271 ALA B N 1
ATOM 6054 C CA . ALA B 1 271 ? 0.762 -29.172 -9.109 1 94 271 ALA B CA 1
ATOM 6055 C C . ALA B 1 271 ? -0.559 -28.719 -8.492 1 94 271 ALA B C 1
ATOM 6057 O O . ALA B 1 271 ? -0.617 -27.688 -7.82 1 94 271 ALA B O 1
ATOM 6058 N N . THR B 1 272 ? -1.598 -29.484 -8.758 1 92.44 272 THR B N 1
ATOM 6059 C CA . THR B 1 272 ? -2.904 -29.203 -8.172 1 92.44 272 THR B CA 1
ATOM 6060 C C . THR B 1 272 ? -3.154 -30.094 -6.957 1 92.44 272 THR B C 1
ATOM 6062 O O . THR B 1 272 ? -3.008 -31.312 -7.031 1 92.44 272 THR B O 1
ATOM 6065 N N . LEU B 1 273 ? -3.492 -29.453 -5.863 1 94.25 273 LEU B N 1
ATOM 6066 C CA . LEU B 1 273 ? -3.826 -30.203 -4.664 1 94.25 273 LEU B CA 1
ATOM 6067 C C . LEU B 1 273 ? -5.141 -30.969 -4.844 1 94.25 273 LEU B C 1
ATOM 6069 O O . LEU B 1 273 ? -6.172 -30.359 -5.133 1 94.25 273 LEU B O 1
ATOM 6073 N N . GLY B 1 274 ? -5.09 -32.219 -4.688 1 87.44 274 GLY B N 1
ATOM 6074 C CA . GLY B 1 274 ? -6.277 -33.031 -4.855 1 87.44 274 GLY B CA 1
ATOM 6075 C C . GLY B 1 274 ? -7.348 -32.75 -3.814 1 87.44 274 GLY B C 1
ATOM 6076 O O . GLY B 1 274 ? -7.051 -32.281 -2.725 1 87.44 274 GLY B O 1
ATOM 6077 N N . ILE B 1 275 ? -8.547 -33.125 -4.145 1 85.06 275 ILE B N 1
ATOM 6078 C CA . ILE B 1 275 ? -9.703 -32.844 -3.293 1 85.06 275 ILE B CA 1
ATOM 6079 C C . ILE B 1 275 ? -9.555 -33.594 -1.966 1 85.06 275 ILE B C 1
ATOM 6081 O O . ILE B 1 275 ? -9.922 -33.062 -0.91 1 85.06 275 ILE B O 1
ATOM 6085 N N . ASP B 1 276 ? -9.102 -34.781 -2.01 1 85.81 276 ASP B N 1
ATOM 6086 C CA . ASP B 1 276 ? -8.906 -35.594 -0.81 1 85.81 276 ASP B CA 1
ATOM 6087 C C . ASP B 1 276 ? -7.891 -34.938 0.128 1 85.81 276 ASP B C 1
ATOM 6089 O O . ASP B 1 276 ? -8.094 -34.906 1.343 1 85.81 276 ASP B O 1
ATOM 6093 N N . ARG B 1 277 ? -6.832 -34.438 -0.428 1 93.88 277 ARG B N 1
ATOM 6094 C CA . ARG B 1 277 ? -5.805 -33.781 0.373 1 93.88 277 ARG B CA 1
ATOM 6095 C C . ARG B 1 277 ? -6.312 -32.469 0.924 1 93.88 277 ARG B C 1
ATOM 6097 O O . ARG B 1 277 ? -5.965 -32.062 2.043 1 93.88 277 ARG B O 1
ATOM 6104 N N . ARG B 1 278 ? -7.148 -31.781 0.131 1 92.69 278 ARG B N 1
ATOM 6105 C CA . ARG B 1 278 ? -7.77 -30.562 0.619 1 92.69 278 ARG B CA 1
ATOM 6106 C C . ARG B 1 278 ? -8.594 -30.812 1.875 1 92.69 278 ARG B C 1
ATOM 6108 O O . ARG B 1 278 ? -8.43 -30.141 2.887 1 92.69 278 ARG B O 1
ATOM 6115 N N . GLN B 1 279 ? -9.391 -31.812 1.812 1 88.88 279 GLN B N 1
ATOM 6116 C CA . GLN B 1 279 ? -10.266 -32.156 2.928 1 88.88 279 GLN B CA 1
ATOM 6117 C C . GLN B 1 279 ? -9.461 -32.625 4.141 1 88.88 279 GLN B C 1
ATOM 6119 O O . GLN B 1 279 ? -9.758 -32.219 5.273 1 88.88 279 GLN B O 1
ATOM 6124 N N . HIS B 1 280 ? -8.492 -33.375 3.854 1 94.31 280 HIS B N 1
ATOM 6125 C CA . HIS B 1 280 ? -7.645 -33.906 4.922 1 94.31 280 HIS B CA 1
ATOM 6126 C C . HIS B 1 280 ? -6.93 -32.75 5.648 1 94.31 280 HIS B C 1
ATOM 6128 O O . HIS B 1 280 ? -6.895 -32.719 6.883 1 94.31 280 HIS B O 1
ATOM 6134 N N . LEU B 1 281 ? -6.414 -31.828 4.938 1 97.06 281 LEU B N 1
ATOM 6135 C CA . LEU B 1 281 ? -5.707 -30.688 5.52 1 97.06 281 LEU B CA 1
ATOM 6136 C C . LEU B 1 281 ? -6.652 -29.828 6.344 1 97.06 281 LEU B C 1
ATOM 6138 O O . LEU B 1 281 ? -6.281 -29.344 7.414 1 97.06 281 LEU B O 1
ATOM 6142 N N . LEU B 1 282 ? -7.848 -29.625 5.84 1 94 282 LEU B N 1
ATOM 6143 C CA . LEU B 1 282 ? -8.844 -28.859 6.574 1 94 282 LEU B CA 1
ATOM 6144 C C . LEU B 1 282 ? -9.188 -29.531 7.895 1 94 282 LEU B C 1
ATOM 6146 O O . LEU B 1 282 ? -9.352 -28.859 8.922 1 94 282 LEU B O 1
ATOM 6150 N N . GLN B 1 283 ? -9.289 -30.828 7.852 1 93.06 283 GLN B N 1
ATOM 6151 C CA . GLN B 1 283 ? -9.57 -31.578 9.062 1 93.06 283 GLN B CA 1
ATOM 6152 C C . GLN B 1 283 ? -8.43 -31.453 10.07 1 93.06 283 GLN B C 1
ATOM 6154 O O . GLN B 1 283 ? -8.664 -31.203 11.258 1 93.06 283 GLN B O 1
ATOM 6159 N N . LEU B 1 284 ? -7.215 -31.656 9.609 1 96.62 284 LEU B N 1
ATOM 6160 C CA . LEU B 1 284 ? -6.047 -31.531 10.477 1 96.62 284 LEU B CA 1
ATOM 6161 C C . LEU B 1 284 ? -5.977 -30.141 11.086 1 96.62 284 LEU B C 1
ATOM 6163 O O . LEU B 1 284 ? -5.664 -29.984 12.273 1 96.62 284 LEU B O 1
ATOM 6167 N N . ALA B 1 285 ? -6.281 -29.125 10.281 1 96.69 285 ALA B N 1
ATOM 6168 C CA . ALA B 1 285 ? -6.223 -27.734 10.742 1 96.69 285 ALA B CA 1
ATOM 6169 C C . ALA B 1 285 ? -7.27 -27.469 11.82 1 96.69 285 ALA B C 1
ATOM 6171 O O . ALA B 1 285 ? -6.98 -26.828 12.828 1 96.69 285 ALA B O 1
ATOM 6172 N N . ALA B 1 286 ? -8.453 -27.953 11.625 1 93.12 286 ALA B N 1
ATOM 6173 C CA . ALA B 1 286 ? -9.539 -27.781 12.586 1 93.12 286 ALA B CA 1
ATOM 6174 C C . ALA B 1 286 ? -9.195 -28.438 13.93 1 93.12 286 ALA B C 1
ATOM 6176 O O . ALA B 1 286 ? -9.492 -27.875 14.984 1 93.12 286 ALA B O 1
ATOM 6177 N N . GLU B 1 287 ? -8.555 -29.531 13.844 1 92.81 287 GLU B N 1
ATOM 6178 C CA . GLU B 1 287 ? -8.195 -30.281 15.039 1 92.81 287 GLU B CA 1
ATOM 6179 C C . GLU B 1 287 ? -7.086 -29.594 15.82 1 92.81 287 GLU B C 1
ATOM 6181 O O . GLU B 1 287 ? -7.062 -29.625 17.047 1 92.81 287 GLU B O 1
ATOM 6186 N N . SER B 1 288 ? -6.207 -28.969 15.156 1 95.62 288 SER B N 1
ATOM 6187 C CA . SER B 1 288 ? -5 -28.422 15.766 1 95.62 288 SER B CA 1
ATOM 6188 C C . SER B 1 288 ? -5.137 -26.938 16.047 1 95.62 288 SER B C 1
ATOM 6190 O O . SER B 1 288 ? -4.309 -26.359 16.75 1 95.62 288 SER B O 1
ATOM 6192 N N . GLY B 1 289 ? -6.164 -26.328 15.461 1 94.88 289 GLY B N 1
ATOM 6193 C CA . GLY B 1 289 ? -6.277 -24.875 15.562 1 94.88 289 GLY B CA 1
ATOM 6194 C C . GLY B 1 289 ? -5.324 -24.141 14.648 1 94.88 289 GLY B C 1
ATOM 6195 O O . GLY B 1 289 ? -4.895 -23.016 14.953 1 94.88 289 GLY B O 1
ATOM 6196 N N . THR B 1 290 ? -4.898 -24.766 13.602 1 97.5 290 THR B N 1
ATOM 6197 C CA . THR B 1 290 ? -4 -24.172 12.609 1 97.5 290 THR B CA 1
ATOM 6198 C C . THR B 1 290 ? -4.777 -23.312 11.625 1 97.5 290 THR B C 1
ATOM 6200 O O . THR B 1 290 ? -5.789 -23.734 11.07 1 97.5 290 THR B O 1
ATOM 6203 N N . VAL B 1 291 ? -4.355 -22.078 11.445 1 98.12 291 VAL B N 1
ATOM 6204 C CA . VAL B 1 291 ? -4.965 -21.219 10.445 1 98.12 291 VAL B CA 1
ATOM 6205 C C . VAL B 1 291 ? -4.469 -21.594 9.047 1 98.12 291 VAL B C 1
ATOM 6207 O O . VAL B 1 291 ? -3.262 -21.609 8.797 1 98.12 291 VAL B O 1
ATOM 6210 N N . ILE B 1 292 ? -5.355 -21.922 8.172 1 98.12 292 ILE B N 1
ATOM 6211 C CA . ILE B 1 292 ? -5.004 -22.203 6.785 1 98.12 292 ILE B CA 1
ATOM 6212 C C . ILE B 1 292 ? -5.105 -20.922 5.953 1 98.12 292 ILE B C 1
ATOM 6214 O O . ILE B 1 292 ? -6.141 -20.266 5.949 1 98.12 292 ILE B O 1
ATOM 6218 N N . VAL B 1 293 ? -4.055 -20.594 5.285 1 98.69 293 VAL B N 1
ATOM 6219 C CA . VAL B 1 293 ? -4.031 -19.484 4.332 1 98.69 293 VAL B CA 1
ATOM 6220 C C . VAL B 1 293 ? -3.869 -20.031 2.916 1 98.69 293 VAL B C 1
ATOM 6222 O O . VAL B 1 293 ? -2.824 -20.578 2.574 1 98.69 293 VAL B O 1
ATOM 6225 N N . GLU B 1 294 ? -4.871 -19.859 2.127 1 98.31 294 GLU B N 1
ATOM 6226 C CA . GLU B 1 294 ? -4.898 -20.281 0.728 1 98.31 294 GLU B CA 1
ATOM 6227 C C . GLU B 1 294 ? -4.613 -19.109 -0.204 1 98.31 294 GLU B C 1
ATOM 6229 O O . GLU B 1 294 ? -5.375 -18.141 -0.237 1 98.31 294 GLU B O 1
ATOM 6234 N N . ASP B 1 295 ? -3.545 -19.172 -0.903 1 97.69 295 ASP B N 1
ATOM 6235 C CA . ASP B 1 295 ? -3.217 -18.203 -1.943 1 97.69 295 ASP B CA 1
ATOM 6236 C C . ASP B 1 295 ? -3.641 -18.703 -3.32 1 97.69 295 ASP B C 1
ATOM 6238 O O . ASP B 1 295 ? -2.982 -19.578 -3.9 1 97.69 295 ASP B O 1
ATOM 6242 N N . ASP B 1 296 ? -4.688 -18.156 -3.828 1 95.12 296 ASP B N 1
ATOM 6243 C CA . ASP B 1 296 ? -5.301 -18.578 -5.082 1 95.12 296 ASP B CA 1
ATOM 6244 C C . ASP B 1 296 ? -4.98 -17.609 -6.211 1 95.12 296 ASP B C 1
ATOM 6246 O O . ASP B 1 296 ? -5.887 -17.125 -6.902 1 95.12 296 ASP B O 1
ATOM 6250 N N . TYR B 1 297 ? -3.711 -17.438 -6.527 1 89.88 297 TYR B N 1
ATOM 6251 C CA . TYR B 1 297 ? -3.205 -16.297 -7.289 1 89.88 297 TYR B CA 1
ATOM 6252 C C . TYR B 1 297 ? -3.447 -16.5 -8.781 1 89.88 297 TYR B C 1
ATOM 6254 O O . TYR B 1 297 ? -3.41 -15.539 -9.555 1 89.88 297 TYR B O 1
ATOM 6262 N N . ASP B 1 298 ? -3.773 -17.703 -9.289 1 88.38 298 ASP B N 1
ATOM 6263 C CA . ASP B 1 298 ? -3.885 -17.875 -10.734 1 88.38 298 ASP B CA 1
ATOM 6264 C C . ASP B 1 298 ? -4.93 -18.922 -11.086 1 88.38 298 ASP B C 1
ATOM 6266 O O . ASP B 1 298 ? -4.832 -19.578 -12.125 1 88.38 298 ASP B O 1
ATOM 6270 N N . SER B 1 299 ? -5.867 -19.141 -10.273 1 84.06 299 SER B N 1
ATOM 6271 C CA . SER B 1 299 ? -6.859 -20.203 -10.461 1 84.06 299 SER B CA 1
ATOM 6272 C C . SER B 1 299 ? -7.605 -20.031 -11.781 1 84.06 299 SER B C 1
ATOM 6274 O O . SER B 1 299 ? -8.141 -21 -12.32 1 84.06 299 SER B O 1
ATOM 6276 N N . GLU B 1 300 ? -7.559 -18.906 -12.328 1 83.88 300 GLU B N 1
ATOM 6277 C CA . GLU B 1 300 ? -8.266 -18.609 -13.57 1 83.88 300 GLU B CA 1
ATOM 6278 C C . GLU B 1 300 ? -7.586 -19.25 -14.766 1 83.88 300 GLU B C 1
ATOM 6280 O O . GLU B 1 300 ? -8.195 -19.422 -15.828 1 83.88 300 GLU B O 1
ATOM 6285 N N . PHE B 1 301 ? -6.383 -19.641 -14.609 1 88.12 301 PHE B N 1
ATOM 6286 C CA . PHE B 1 301 ? -5.602 -20.125 -15.742 1 88.12 301 PHE B CA 1
ATOM 6287 C C . PHE B 1 301 ? -5.516 -21.641 -15.727 1 88.12 301 PHE B C 1
ATOM 6289 O O . PHE B 1 301 ? -4.422 -22.203 -15.719 1 88.12 301 PHE B O 1
ATOM 6296 N N . ARG B 1 302 ? -6.598 -22.281 -15.719 1 86.38 302 ARG B N 1
ATOM 6297 C CA . ARG B 1 302 ? -6.684 -23.734 -15.93 1 86.38 302 ARG B CA 1
ATOM 6298 C C . ARG B 1 302 ? -7.023 -24.047 -17.375 1 86.38 302 ARG B C 1
ATOM 6300 O O . ARG B 1 302 ? -8.016 -23.562 -17.922 1 86.38 302 ARG B O 1
ATOM 6307 N N . TYR B 1 303 ? -6.254 -24.891 -17.984 1 86.81 303 TYR B N 1
ATOM 6308 C CA . TYR B 1 303 ? -6.371 -25.094 -19.422 1 86.81 303 TYR B CA 1
ATOM 6309 C C . TYR B 1 303 ? -7.027 -26.438 -19.734 1 86.81 303 TYR B C 1
ATOM 6311 O O . TYR B 1 303 ? -7.57 -26.625 -20.828 1 86.81 303 TYR B O 1
ATOM 6319 N N . HIS B 1 304 ? -6.832 -27.344 -18.781 1 81.12 304 HIS B N 1
ATOM 6320 C CA . HIS B 1 304 ? -7.441 -28.656 -18.984 1 81.12 304 HIS B CA 1
ATOM 6321 C C . HIS B 1 304 ? -8.039 -29.188 -17.688 1 81.12 304 HIS B C 1
ATOM 6323 O O . HIS B 1 304 ? -7.625 -28.781 -16.594 1 81.12 304 HIS B O 1
ATOM 6329 N N . GLY B 1 305 ? -8.961 -29.984 -17.859 1 71.25 305 GLY B N 1
ATOM 6330 C CA . GLY B 1 305 ? -9.57 -30.641 -16.719 1 71.25 305 GLY B CA 1
ATOM 6331 C C . GLY B 1 305 ? -10.594 -29.781 -16.016 1 71.25 305 GLY B C 1
ATOM 6332 O O . GLY B 1 305 ? -10.797 -28.625 -16.391 1 71.25 305 GLY B O 1
ATOM 6333 N N . SER B 1 306 ? -11.141 -30.391 -15.008 1 69.25 306 SER B N 1
ATOM 6334 C CA . SER B 1 306 ? -12.172 -29.703 -14.242 1 69.25 306 SER B CA 1
ATOM 6335 C C . SER B 1 306 ? -11.562 -28.75 -13.211 1 69.25 306 SER B C 1
ATOM 6337 O O . SER B 1 306 ? -10.508 -29.047 -12.648 1 69.25 306 SER B O 1
ATOM 6339 N N . PRO B 1 307 ? -12.305 -27.672 -13.055 1 70.69 307 PRO B N 1
ATOM 6340 C CA . PRO B 1 307 ? -11.812 -26.75 -12.016 1 70.69 307 PRO B CA 1
ATOM 6341 C C . PRO B 1 307 ? -11.867 -27.375 -10.617 1 70.69 307 PRO B C 1
ATOM 6343 O O . PRO B 1 307 ? -12.75 -28.188 -10.336 1 70.69 307 PRO B O 1
ATOM 6346 N N . SER B 1 308 ? -10.852 -27.094 -9.852 1 77.38 308 SER B N 1
ATOM 6347 C CA . SER B 1 308 ? -10.844 -27.469 -8.445 1 77.38 308 SER B CA 1
ATOM 6348 C C . SER B 1 308 ? -11.422 -26.359 -7.57 1 77.38 308 SER B C 1
ATOM 6350 O O . SER B 1 308 ? -11.148 -25.172 -7.805 1 77.38 308 SER B O 1
ATOM 6352 N N . PRO B 1 309 ? -12.25 -26.703 -6.586 1 82.25 309 PRO B N 1
ATOM 6353 C CA . PRO B 1 309 ? -12.734 -25.672 -5.668 1 82.25 309 PRO B CA 1
ATOM 6354 C C . PRO B 1 309 ? -11.625 -25.094 -4.789 1 82.25 309 PRO B C 1
ATOM 6356 O O . PRO B 1 309 ? -10.609 -25.75 -4.559 1 82.25 309 PRO B O 1
ATOM 6359 N N . ALA B 1 310 ? -11.945 -23.906 -4.336 1 91.31 310 ALA B N 1
ATOM 6360 C CA . ALA B 1 310 ? -11.039 -23.344 -3.336 1 91.31 310 ALA B CA 1
ATOM 6361 C C . ALA B 1 310 ? -11.109 -24.141 -2.031 1 91.31 310 ALA B C 1
ATOM 6363 O O . ALA B 1 310 ? -12.148 -24.703 -1.692 1 91.31 310 ALA B O 1
ATOM 6364 N N . LEU B 1 311 ? -10 -24.172 -1.359 1 92.19 311 LEU B N 1
ATOM 6365 C CA . LEU B 1 311 ? -9.984 -24.766 -0.029 1 92.19 311 LEU B CA 1
ATOM 6366 C C . LEU B 1 311 ? -10.984 -24.078 0.891 1 92.19 311 LEU B C 1
ATOM 6368 O O . LEU B 1 311 ? -11.688 -24.734 1.666 1 92.19 311 LEU B O 1
ATOM 6372 N N . LYS B 1 312 ? -11.055 -22.797 0.805 1 93.75 312 LYS B N 1
ATOM 6373 C CA . LYS B 1 312 ? -11.977 -21.984 1.598 1 93.75 312 LYS B CA 1
ATOM 6374 C C . LYS B 1 312 ? -13.422 -22.422 1.385 1 93.75 312 LYS B C 1
ATOM 6376 O O . LYS B 1 312 ? -14.227 -22.391 2.316 1 93.75 312 LYS B O 1
ATOM 6381 N N . ALA B 1 313 ? -13.719 -22.797 0.226 1 87.81 313 ALA B N 1
ATOM 6382 C CA . ALA B 1 313 ? -15.086 -23.219 -0.102 1 87.81 313 ALA B CA 1
ATOM 6383 C C . ALA B 1 313 ? -15.453 -24.516 0.619 1 87.81 313 ALA B C 1
ATOM 6385 O O . ALA B 1 313 ? -16.625 -24.75 0.903 1 87.81 313 ALA B O 1
ATOM 6386 N N . LEU B 1 314 ? -14.477 -25.312 0.91 1 85.25 314 LEU B N 1
ATOM 6387 C CA . LEU B 1 314 ? -14.68 -26.609 1.527 1 85.25 314 LEU B CA 1
ATOM 6388 C C . LEU B 1 314 ? -14.602 -26.516 3.047 1 85.25 314 LEU B C 1
ATOM 6390 O O . LEU B 1 314 ? -14.859 -27.5 3.752 1 85.25 314 LEU B O 1
ATOM 6394 N N . ASP B 1 315 ? -14.242 -25.375 3.533 1 90.06 315 ASP B N 1
ATOM 6395 C CA . ASP B 1 315 ? -13.969 -25.172 4.953 1 90.06 315 ASP B CA 1
ATOM 6396 C C . ASP B 1 315 ? -15.266 -25.094 5.758 1 90.06 315 ASP B C 1
ATOM 6398 O O . ASP B 1 315 ? -15.938 -24.062 5.77 1 90.06 315 ASP B O 1
ATOM 6402 N N . SER B 1 316 ? -15.469 -26.062 6.535 1 82.06 316 SER B N 1
ATOM 6403 C CA . SER B 1 316 ? -16.688 -26.109 7.324 1 82.06 316 SER B CA 1
ATOM 6404 C C . SER B 1 316 ? -16.547 -25.328 8.625 1 82.06 316 SER B C 1
ATOM 6406 O O . SER B 1 316 ? -17.547 -25.016 9.281 1 82.06 316 SER B O 1
ATOM 6408 N N . SER B 1 317 ? -15.352 -25.031 9.055 1 87.19 317 SER B N 1
ATOM 6409 C CA . SER B 1 317 ? -15.133 -24.266 10.273 1 87.19 317 SER B CA 1
ATOM 6410 C C . SER B 1 317 ? -15.227 -22.766 10.016 1 87.19 317 SER B C 1
ATOM 6412 O O . SER B 1 317 ? -15.445 -21.984 10.945 1 87.19 317 SER B O 1
ATOM 6414 N N . GLY B 1 318 ? -15.031 -22.375 8.766 1 89 318 GLY B N 1
ATOM 6415 C CA . GLY B 1 318 ? -15.047 -20.969 8.414 1 89 318 GLY B CA 1
ATOM 6416 C C . GLY B 1 318 ? -13.773 -20.234 8.805 1 89 318 GLY B C 1
ATOM 6417 O O . GLY B 1 318 ? -13.727 -19 8.773 1 89 318 GLY B O 1
ATOM 6418 N N . ASP B 1 319 ? -12.695 -21 9.125 1 93.88 319 ASP B N 1
ATOM 6419 C CA . ASP B 1 319 ? -11.508 -20.406 9.719 1 93.88 319 ASP B CA 1
ATOM 6420 C C . ASP B 1 319 ? -10.43 -20.156 8.664 1 93.88 319 ASP B C 1
ATOM 6422 O O . ASP B 1 319 ? -9.477 -19.406 8.898 1 93.88 319 ASP B O 1
ATOM 6426 N N . ALA B 1 320 ? -10.617 -20.703 7.488 1 96.69 320 ALA B N 1
ATOM 6427 C CA . ALA B 1 320 ? -9.602 -20.578 6.449 1 96.69 320 ALA B CA 1
ATOM 6428 C C . ALA B 1 320 ? -9.578 -19.156 5.883 1 96.69 320 ALA B C 1
ATOM 6430 O O . ALA B 1 320 ? -10.617 -18.5 5.801 1 96.69 320 ALA B O 1
ATOM 6431 N N . VAL B 1 321 ? -8.422 -18.719 5.555 1 98.31 321 VAL B N 1
ATOM 6432 C CA . VAL B 1 321 ? -8.211 -17.406 4.93 1 98.31 321 VAL B CA 1
ATOM 6433 C C . VAL B 1 321 ? -7.879 -17.594 3.451 1 98.31 321 VAL B C 1
ATOM 6435 O O . VAL B 1 321 ? -7.031 -18.406 3.094 1 98.31 321 VAL B O 1
ATOM 6438 N N . TYR B 1 322 ? -8.586 -16.859 2.623 1 98.12 322 TYR B N 1
ATOM 6439 C CA . TYR B 1 322 ? -8.445 -16.938 1.174 1 98.12 322 TYR B CA 1
ATOM 6440 C C . TYR B 1 322 ? -7.871 -15.648 0.606 1 98.12 322 TYR B C 1
ATOM 6442 O O . TYR B 1 322 ? -8.352 -14.562 0.916 1 98.12 322 TYR B O 1
ATOM 6450 N N . LEU B 1 323 ? -6.816 -15.773 -0.187 1 98.06 323 LEU B N 1
ATOM 6451 C CA . LEU B 1 323 ? -6.223 -14.625 -0.861 1 98.06 323 LEU B CA 1
ATOM 6452 C C . LEU B 1 323 ? -6.473 -14.688 -2.365 1 98.06 323 LEU B C 1
ATOM 6454 O O . LEU B 1 323 ? -6.215 -15.719 -2.998 1 98.06 323 LEU B O 1
ATOM 6458 N N . GLY B 1 324 ? -6.973 -13.594 -2.906 1 95.75 324 GLY B N 1
ATOM 6459 C CA . GLY B 1 324 ? -7.102 -13.391 -4.34 1 95.75 324 GLY B CA 1
ATOM 6460 C C . GLY B 1 324 ? -6.352 -12.172 -4.84 1 95.75 324 GLY B C 1
ATOM 6461 O O . GLY B 1 324 ? -6.043 -11.266 -4.062 1 95.75 324 GLY B O 1
ATOM 6462 N N . THR B 1 325 ? -6.008 -12.156 -6.141 1 92.62 325 THR B N 1
ATOM 6463 C CA . THR B 1 325 ? -5.277 -11.031 -6.715 1 92.62 325 THR B CA 1
ATOM 6464 C C . THR B 1 325 ? -5.805 -10.703 -8.109 1 92.62 325 THR B C 1
ATOM 6466 O O . THR B 1 325 ? -6.359 -11.562 -8.789 1 92.62 325 THR B O 1
ATOM 6469 N N . PHE B 1 326 ? -5.652 -9.477 -8.484 1 90.19 326 PHE B N 1
ATOM 6470 C CA . PHE B 1 326 ? -5.988 -9.016 -9.828 1 90.19 326 PHE B CA 1
ATOM 6471 C C . PHE B 1 326 ? -4.73 -8.82 -10.664 1 90.19 326 PHE B C 1
ATOM 6473 O O . PHE B 1 326 ? -4.812 -8.508 -11.859 1 90.19 326 PHE B O 1
ATOM 6480 N N . SER B 1 327 ? -3.643 -9.094 -10.125 1 80.06 327 SER B N 1
ATOM 6481 C CA . SER B 1 327 ? -2.35 -8.734 -10.695 1 80.06 327 SER B CA 1
ATOM 6482 C C . SER B 1 327 ? -1.944 -9.711 -11.797 1 80.06 327 SER B C 1
ATOM 6484 O O . SER B 1 327 ? -1.233 -9.328 -12.734 1 80.06 327 SER B O 1
ATOM 6486 N N . LYS B 1 328 ? -2.332 -10.914 -11.672 1 76.44 328 LYS B N 1
ATOM 6487 C CA . LYS B 1 328 ? -1.842 -11.914 -12.617 1 76.44 328 LYS B CA 1
ATOM 6488 C C . LYS B 1 328 ? -2.672 -11.906 -13.898 1 76.44 328 LYS B C 1
ATOM 6490 O O . LYS B 1 328 ? -2.176 -12.273 -14.969 1 76.44 328 LYS B O 1
ATOM 6495 N N . PHE B 1 329 ? -3.855 -11.539 -13.766 1 77.06 329 PHE B N 1
ATOM 6496 C CA . PHE B 1 329 ? -4.699 -11.531 -14.961 1 77.06 329 PHE B CA 1
ATOM 6497 C C . PHE B 1 329 ? -4.742 -10.141 -15.586 1 77.06 329 PHE B C 1
ATOM 6499 O O . PHE B 1 329 ? -4.582 -10 -16.797 1 77.06 329 PHE B O 1
ATOM 6506 N N . LEU B 1 330 ? -4.984 -9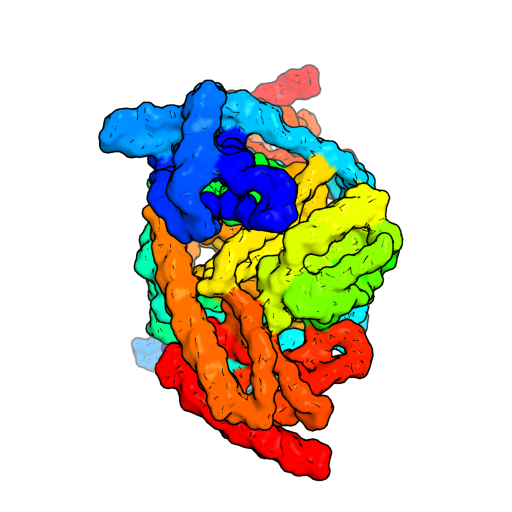.141 -14.797 1 81.19 330 LEU B N 1
ATOM 6507 C CA . LEU B 1 330 ? -5.02 -7.797 -15.367 1 81.19 330 LEU B CA 1
ATOM 6508 C C . LEU B 1 330 ? -3.609 -7.258 -15.57 1 81.19 330 LEU B C 1
ATOM 6510 O O . LEU B 1 330 ? -3.062 -7.332 -16.672 1 81.19 330 LEU B O 1
ATOM 6514 N N . ALA B 1 331 ? -3.006 -6.812 -14.492 1 83.62 331 ALA B N 1
ATOM 6515 C CA . ALA B 1 331 ? -1.62 -6.352 -14.547 1 83.62 331 ALA B CA 1
ATOM 6516 C C . ALA B 1 331 ? -1.015 -6.277 -13.148 1 83.62 331 ALA B C 1
ATOM 6518 O O . ALA B 1 331 ? -1.636 -5.75 -12.219 1 83.62 331 ALA B O 1
ATOM 6519 N N . PRO B 1 332 ? 0.224 -6.789 -13.141 1 80.69 332 PRO B N 1
ATOM 6520 C CA . PRO B 1 332 ? 0.914 -6.715 -11.852 1 80.69 332 PRO B CA 1
ATOM 6521 C C . PRO B 1 332 ? 1.097 -5.281 -11.367 1 80.69 332 PRO B C 1
ATOM 6523 O O . PRO B 1 332 ? 1.071 -5.027 -10.156 1 80.69 332 PRO B O 1
ATOM 6526 N N . GLY B 1 333 ? 1.125 -4.391 -12.203 1 85.31 333 GLY B N 1
ATOM 6527 C CA . GLY B 1 333 ? 1.365 -2.996 -11.859 1 85.31 333 GLY B CA 1
ATOM 6528 C C . GLY B 1 333 ? 0.171 -2.328 -11.211 1 85.31 333 GLY B C 1
ATOM 6529 O O . GLY B 1 333 ? 0.295 -1.241 -10.641 1 85.31 333 GLY B O 1
ATOM 6530 N N . LEU B 1 334 ? -0.964 -2.957 -11.172 1 88.56 334 LEU B N 1
ATOM 6531 C CA . LEU B 1 334 ? -2.145 -2.377 -10.539 1 88.56 334 LEU B CA 1
ATOM 6532 C C . LEU B 1 334 ? -2.119 -2.596 -9.031 1 88.56 334 LEU B C 1
ATOM 6534 O O . LEU B 1 334 ? -2.73 -1.835 -8.273 1 88.56 334 LEU B O 1
ATOM 6538 N N . ARG B 1 335 ? -1.505 -3.666 -8.617 1 92.06 335 ARG B N 1
ATOM 6539 C CA . ARG B 1 335 ? -1.299 -3.977 -7.211 1 92.06 335 ARG B CA 1
ATOM 6540 C C . ARG B 1 335 ? -2.623 -3.982 -6.453 1 92.06 335 ARG B C 1
ATOM 6542 O O . ARG B 1 335 ? -2.74 -3.355 -5.395 1 92.06 335 ARG B O 1
ATOM 6549 N N . LEU B 1 336 ? -3.592 -4.703 -6.891 1 94.62 336 LEU B N 1
ATOM 6550 C CA . LEU B 1 336 ? -4.867 -4.859 -6.195 1 94.62 336 LEU B CA 1
ATOM 6551 C C . LEU B 1 336 ? -5.152 -6.328 -5.91 1 94.62 336 LEU B C 1
ATOM 6553 O O . LEU B 1 336 ? -4.891 -7.191 -6.754 1 94.62 336 LEU B O 1
ATOM 6557 N N . GLY B 1 337 ? -5.555 -6.609 -4.781 1 96.5 337 GLY B N 1
ATOM 6558 C CA . GLY B 1 337 ? -5.969 -7.926 -4.328 1 96.5 337 GLY B CA 1
ATOM 6559 C C . GLY B 1 337 ? -7.016 -7.883 -3.232 1 96.5 337 GLY B C 1
ATOM 6560 O O . GLY B 1 337 ? -7.578 -6.82 -2.947 1 96.5 337 GLY B O 1
ATOM 6561 N N . TYR B 1 338 ? -7.348 -9.047 -2.709 1 97.69 338 TYR B N 1
ATOM 6562 C CA . TYR B 1 338 ? -8.32 -9.102 -1.625 1 97.69 338 TYR B CA 1
ATOM 6563 C C . TYR B 1 338 ? -8.117 -10.352 -0.776 1 97.69 338 TYR B C 1
ATOM 6565 O O . TYR B 1 338 ? -7.41 -11.281 -1.18 1 97.69 338 TYR B O 1
ATOM 6573 N N . LEU B 1 339 ? -8.625 -10.289 0.368 1 98.38 339 LEU B N 1
ATOM 6574 C CA . LEU B 1 339 ? -8.594 -11.367 1.35 1 98.38 339 LEU B CA 1
ATOM 6575 C C . LEU B 1 339 ? -9.992 -11.664 1.878 1 98.38 339 LEU B C 1
ATOM 6577 O O . LEU B 1 339 ? -10.789 -10.75 2.098 1 98.38 339 LEU B O 1
ATOM 6581 N N . VAL B 1 340 ? -10.328 -12.922 1.982 1 98 340 VAL B N 1
ATOM 6582 C CA . VAL B 1 340 ? -11.578 -13.359 2.602 1 98 340 VAL B CA 1
ATOM 6583 C C . VAL B 1 340 ? -11.266 -14.195 3.844 1 98 340 VAL B C 1
ATOM 6585 O O . VAL B 1 340 ? -10.445 -15.117 3.793 1 98 340 VAL B O 1
ATOM 6588 N N . GLY B 1 341 ? -11.836 -13.891 4.934 1 97.38 341 GLY B N 1
ATOM 6589 C CA . GLY B 1 341 ? -11.633 -14.609 6.188 1 97.38 341 GLY B CA 1
ATOM 6590 C C . GLY B 1 341 ? -12.711 -14.312 7.219 1 97.38 341 GLY B C 1
ATOM 6591 O O . GLY B 1 341 ? -13.68 -13.609 6.93 1 97.38 341 GLY B O 1
ATOM 6592 N N . PRO B 1 342 ? -12.57 -14.906 8.414 1 95.56 342 PRO B N 1
ATOM 6593 C CA . PRO B 1 342 ? -13.539 -14.625 9.477 1 95.56 342 PRO B CA 1
ATOM 6594 C C . PRO B 1 342 ? -13.648 -13.133 9.797 1 95.56 342 PRO B C 1
ATOM 6596 O O . PRO B 1 342 ? -12.641 -12.43 9.812 1 95.56 342 PRO B O 1
ATOM 6599 N N . ALA B 1 343 ? -14.859 -12.703 10.086 1 94.81 343 ALA B N 1
ATOM 6600 C CA . ALA B 1 343 ? -15.156 -11.289 10.266 1 94.81 343 ALA B CA 1
ATOM 6601 C C . ALA B 1 343 ? -14.273 -10.68 11.359 1 94.81 343 ALA B C 1
ATOM 6603 O O . ALA B 1 343 ? -13.773 -9.562 11.203 1 94.81 343 ALA B O 1
ATOM 6604 N N . ASP B 1 344 ? -14.062 -11.398 12.43 1 94.38 344 ASP B N 1
ATOM 6605 C CA . ASP B 1 344 ? -13.242 -10.898 13.531 1 94.38 344 ASP B CA 1
ATOM 6606 C C . ASP B 1 344 ? -11.805 -10.656 13.078 1 94.38 344 ASP B C 1
ATOM 6608 O O . ASP B 1 344 ? -11.195 -9.648 13.445 1 94.38 344 ASP B O 1
ATOM 6612 N N . LEU B 1 345 ? -11.312 -11.594 12.344 1 96.75 345 LEU B N 1
ATOM 6613 C CA . LEU B 1 345 ? -9.953 -11.445 11.82 1 96.75 345 LEU B CA 1
ATOM 6614 C C . LEU B 1 345 ? -9.883 -10.281 10.836 1 96.75 345 LEU B C 1
ATOM 6616 O O . LEU B 1 345 ? -8.953 -9.461 10.906 1 96.75 345 LEU B O 1
ATOM 6620 N N . VAL B 1 346 ? -10.867 -10.18 9.938 1 97.5 346 VAL B N 1
ATOM 6621 C CA . VAL B 1 346 ? -10.875 -9.141 8.914 1 97.5 346 VAL B CA 1
ATOM 6622 C C . VAL B 1 346 ? -10.961 -7.766 9.57 1 97.5 346 VAL B C 1
ATOM 6624 O O . VAL B 1 346 ? -10.32 -6.812 9.117 1 97.5 346 VAL B O 1
ATOM 6627 N N . ARG B 1 347 ? -11.711 -7.652 10.602 1 95.62 347 ARG B N 1
ATOM 6628 C CA . ARG B 1 347 ? -11.805 -6.402 11.344 1 95.62 347 ARG B CA 1
ATOM 6629 C C . ARG B 1 347 ? -10.438 -5.957 11.852 1 95.62 347 ARG B C 1
ATOM 6631 O O . ARG B 1 347 ? -10.055 -4.797 11.695 1 95.62 347 ARG B O 1
ATOM 6638 N N . GLU B 1 348 ? -9.695 -6.863 12.391 1 95.69 348 GLU B N 1
ATOM 6639 C CA . GLU B 1 348 ? -8.367 -6.523 12.914 1 95.69 348 GLU B CA 1
ATOM 6640 C C . GLU B 1 348 ? -7.379 -6.27 11.781 1 95.69 348 GLU B C 1
ATOM 6642 O O . GLU B 1 348 ? -6.492 -5.426 11.906 1 95.69 348 GLU B O 1
ATOM 6647 N N . LEU B 1 349 ? -7.52 -7.055 10.734 1 97.62 349 LEU B N 1
ATOM 6648 C CA . LEU B 1 349 ? -6.668 -6.816 9.578 1 97.62 349 LEU B CA 1
ATOM 6649 C C . LEU B 1 349 ? -6.895 -5.414 9.016 1 97.62 349 LEU B C 1
ATOM 6651 O O . LEU B 1 349 ? -5.941 -4.742 8.609 1 97.62 349 LEU B O 1
ATOM 6655 N N . ARG B 1 350 ? -8.117 -5.004 8.961 1 96.44 350 ARG B N 1
ATOM 6656 C CA . ARG B 1 350 ? -8.461 -3.666 8.5 1 96.44 350 ARG B CA 1
ATOM 6657 C C . ARG B 1 350 ? -7.855 -2.6 9.406 1 96.44 350 ARG B C 1
ATOM 6659 O O . ARG B 1 350 ? -7.348 -1.583 8.93 1 96.44 350 ARG B O 1
ATOM 6666 N N . ASN B 1 351 ? -7.984 -2.822 10.68 1 94.06 351 ASN B N 1
ATOM 6667 C CA . ASN B 1 351 ? -7.379 -1.913 11.648 1 94.06 351 ASN B CA 1
ATOM 6668 C C . ASN B 1 351 ? -5.867 -1.826 11.469 1 94.06 351 ASN B C 1
ATOM 6670 O O . ASN B 1 351 ? -5.297 -0.735 11.5 1 94.06 351 ASN B O 1
ATOM 6674 N N . ALA B 1 352 ? -5.227 -2.953 11.305 1 95.81 352 ALA B N 1
ATOM 6675 C CA . ALA B 1 352 ? -3.785 -2.99 11.07 1 95.81 352 ALA B CA 1
ATOM 6676 C C . ALA B 1 352 ? -3.42 -2.262 9.781 1 95.81 352 ALA B C 1
ATOM 6678 O O . ALA B 1 352 ? -2.453 -1.495 9.75 1 95.81 352 ALA B O 1
ATOM 6679 N N . ARG B 1 353 ? -4.18 -2.508 8.758 1 96.75 353 ARG B N 1
ATOM 6680 C CA . ARG B 1 353 ? -3.904 -1.879 7.469 1 96.75 353 ARG B CA 1
ATOM 6681 C C . ARG B 1 353 ? -3.977 -0.359 7.578 1 96.75 353 ARG B C 1
ATOM 6683 O O . ARG B 1 353 ? -3.193 0.351 6.945 1 96.75 353 ARG B O 1
ATOM 6690 N N . ARG B 1 354 ? -4.879 0.084 8.32 1 94.56 354 ARG B N 1
ATOM 6691 C CA . ARG B 1 354 ? -5.035 1.521 8.516 1 94.56 354 ARG B CA 1
ATOM 6692 C C . ARG B 1 354 ? -3.713 2.168 8.914 1 94.56 354 ARG B C 1
ATOM 6694 O O . ARG B 1 354 ? -3.363 3.238 8.406 1 94.56 354 ARG B O 1
ATOM 6701 N N . TYR B 1 355 ? -3.023 1.532 9.727 1 95 355 TYR B N 1
ATOM 6702 C CA . TYR B 1 355 ? -1.811 2.135 10.266 1 95 355 TYR B CA 1
ATOM 6703 C C . TYR B 1 355 ? -0.588 1.729 9.453 1 95 355 TYR B C 1
ATOM 6705 O O . TYR B 1 355 ? 0.524 2.189 9.719 1 95 355 TYR B O 1
ATOM 6713 N N . VAL B 1 356 ? -0.832 0.896 8.422 1 95.75 356 VAL B N 1
ATOM 6714 C CA . VAL B 1 356 ? 0.228 0.579 7.473 1 95.75 356 VAL B CA 1
ATOM 6715 C C . VAL B 1 356 ? 0.188 1.563 6.309 1 95.75 356 VAL B C 1
ATOM 6717 O O . VAL B 1 356 ? 1.213 2.146 5.941 1 95.75 356 VAL B O 1
ATOM 6720 N N . LEU B 1 357 ? -1.01 1.745 5.781 1 94.88 357 LEU B N 1
ATOM 6721 C CA . LEU B 1 357 ? -1.092 2.6 4.605 1 94.88 357 LEU B CA 1
ATOM 6722 C C . LEU B 1 357 ? -2.486 3.203 4.465 1 94.88 357 LEU B C 1
ATOM 6724 O O . LEU B 1 357 ? -2.832 3.74 3.41 1 94.88 357 LEU B O 1
ATOM 6728 N N . ARG B 1 358 ? -3.32 3.121 5.523 1 93.06 358 ARG B N 1
ATOM 6729 C CA . ARG B 1 358 ? -4.711 3.564 5.508 1 93.06 358 ARG B CA 1
ATOM 6730 C C . ARG B 1 358 ? -5.57 2.641 4.652 1 93.06 358 ARG B C 1
ATOM 6732 O O . ARG B 1 358 ? -5.934 1.546 5.086 1 93.06 358 ARG B O 1
ATOM 6739 N N . HIS B 1 359 ? -5.766 2.893 3.404 1 93 359 HIS B N 1
ATOM 6740 C CA . HIS B 1 359 ? -6.492 2.041 2.471 1 93 359 HIS B CA 1
ATOM 6741 C C . HIS B 1 359 ? -5.824 2.025 1.101 1 93 359 HIS B C 1
ATOM 6743 O O . HIS B 1 359 ? -5.09 2.953 0.753 1 93 359 HIS B O 1
ATOM 6749 N N . PRO B 1 360 ? -6.098 0.917 0.347 1 95.06 360 PRO B N 1
ATOM 6750 C CA . PRO B 1 360 ? -5.656 0.972 -1.049 1 95.06 360 PRO B CA 1
ATOM 6751 C C . PRO B 1 360 ? -6.246 2.158 -1.808 1 95.06 360 PRO B C 1
ATOM 6753 O O . PRO B 1 360 ? -7.273 2.707 -1.399 1 95.06 360 PRO B O 1
ATOM 6756 N N . PRO B 1 361 ? -5.605 2.629 -2.855 1 94.44 361 PRO B N 1
ATOM 6757 C CA . PRO B 1 361 ? -6.098 3.805 -3.576 1 94.44 361 PRO B CA 1
ATOM 6758 C C . PRO B 1 361 ? -7.57 3.682 -3.969 1 94.44 361 PRO B C 1
ATOM 6760 O O . PRO B 1 361 ? -7.949 2.74 -4.668 1 94.44 361 PRO B O 1
ATOM 6763 N N . GLY B 1 362 ? -8.367 4.652 -3.52 1 94.81 362 GLY B N 1
ATOM 6764 C CA . GLY B 1 362 ? -9.805 4.629 -3.746 1 94.81 362 GLY B CA 1
ATOM 6765 C C . GLY B 1 362 ? -10.18 4.691 -5.215 1 94.81 362 GLY B C 1
ATOM 6766 O O . GLY B 1 362 ? -11.086 3.986 -5.66 1 94.81 362 GLY B O 1
ATOM 6767 N N . HIS B 1 363 ? -9.469 5.523 -5.957 1 95.06 363 HIS B N 1
ATOM 6768 C CA . HIS B 1 363 ? -9.734 5.699 -7.383 1 95.06 363 HIS B CA 1
ATOM 6769 C C . HIS B 1 363 ? -9.617 4.379 -8.133 1 95.06 363 HIS B C 1
ATOM 6771 O O . HIS B 1 363 ? -10.461 4.055 -8.969 1 95.06 363 HIS B O 1
ATOM 6777 N N . GLN B 1 364 ? -8.633 3.596 -7.832 1 95.31 364 GLN B N 1
ATOM 6778 C CA . GLN B 1 364 ? -8.414 2.309 -8.484 1 95.31 364 GLN B CA 1
ATOM 6779 C C . GLN B 1 364 ? -9.469 1.291 -8.062 1 95.31 364 GLN B C 1
ATOM 6781 O O . GLN B 1 364 ? -9.922 0.487 -8.883 1 95.31 364 GLN B O 1
ATOM 6786 N N . GLN B 1 365 ? -9.789 1.335 -6.789 1 96.88 365 GLN B N 1
ATOM 6787 C CA . GLN B 1 365 ? -10.82 0.418 -6.305 1 96.88 365 GLN B CA 1
ATOM 6788 C C . GLN B 1 365 ? -12.133 0.625 -7.043 1 96.88 365 GLN B C 1
ATOM 6790 O O . GLN B 1 365 ? -12.734 -0.334 -7.535 1 96.88 365 GLN B O 1
ATOM 6795 N N . ARG B 1 366 ? -12.523 1.906 -7.152 1 97.31 366 ARG B N 1
ATOM 6796 C CA . ARG B 1 366 ? -13.797 2.221 -7.789 1 97.31 366 ARG B CA 1
ATOM 6797 C C . ARG B 1 366 ? -13.773 1.865 -9.273 1 97.31 366 ARG B C 1
ATOM 6799 O O . ARG B 1 366 ? -14.734 1.303 -9.797 1 97.31 366 ARG B O 1
ATOM 6806 N N . ALA B 1 367 ? -12.703 2.166 -9.93 1 97.06 367 ALA B N 1
ATOM 6807 C CA . ALA B 1 367 ? -12.555 1.837 -11.344 1 97.06 367 ALA B CA 1
ATOM 6808 C C . ALA B 1 367 ? -12.641 0.33 -11.57 1 97.06 367 ALA B C 1
ATOM 6810 O O . ALA B 1 367 ? -13.281 -0.124 -12.523 1 97.06 367 ALA B O 1
ATOM 6811 N N . LEU B 1 368 ? -12.016 -0.442 -10.719 1 97.38 368 LEU B N 1
ATOM 6812 C CA . LEU B 1 368 ? -12.062 -1.895 -10.836 1 97.38 368 LEU B CA 1
ATOM 6813 C C . LEU B 1 368 ? -13.484 -2.412 -10.641 1 97.38 368 LEU B C 1
ATOM 6815 O O . LEU B 1 368 ? -13.93 -3.312 -11.352 1 97.38 368 LEU B O 1
ATOM 6819 N N . ALA B 1 369 ? -14.141 -1.824 -9.648 1 97.88 369 ALA B N 1
ATOM 6820 C CA . ALA B 1 369 ? -15.539 -2.199 -9.43 1 97.88 369 ALA B CA 1
ATOM 6821 C C . ALA B 1 369 ? -16.359 -1.988 -10.688 1 97.88 369 ALA B C 1
ATOM 6823 O O . ALA B 1 369 ? -17.156 -2.857 -11.078 1 97.88 369 ALA B O 1
ATOM 6824 N N . MET B 1 370 ? -16.156 -0.9 -11.32 1 97.56 370 MET B N 1
ATOM 6825 C CA . MET B 1 370 ? -16.891 -0.559 -12.531 1 97.56 370 MET B CA 1
ATOM 6826 C C . MET B 1 370 ? -16.5 -1.475 -13.688 1 97.56 370 MET B C 1
ATOM 6828 O O . MET B 1 370 ? -17.344 -1.827 -14.516 1 97.56 370 MET B O 1
ATOM 6832 N N . LEU B 1 371 ? -15.273 -1.821 -13.742 1 97.12 371 LEU B N 1
ATOM 6833 C CA . LEU B 1 371 ? -14.812 -2.73 -14.789 1 97.12 371 LEU B CA 1
ATOM 6834 C C . LEU B 1 371 ? -15.484 -4.094 -14.656 1 97.12 371 LEU B C 1
ATOM 6836 O O . LEU B 1 371 ? -15.852 -4.707 -15.664 1 97.12 371 LEU B O 1
ATOM 6840 N N . ILE B 1 372 ? -15.609 -4.605 -13.445 1 95.12 372 ILE B N 1
ATOM 6841 C CA . ILE B 1 372 ? -16.266 -5.883 -13.188 1 95.12 372 ILE B CA 1
ATOM 6842 C C . ILE B 1 372 ? -17.766 -5.758 -13.492 1 95.12 372 ILE B C 1
ATOM 6844 O O . ILE B 1 372 ? -18.328 -6.609 -14.172 1 95.12 372 ILE B O 1
ATOM 6848 N N . ASP B 1 373 ? -18.328 -4.672 -13.062 1 94.94 373 ASP B N 1
ATOM 6849 C CA . ASP B 1 373 ? -19.766 -4.434 -13.211 1 94.94 373 ASP B CA 1
ATOM 6850 C C . ASP B 1 373 ? -20.156 -4.375 -14.688 1 94.94 373 ASP B C 1
ATOM 6852 O O . ASP B 1 373 ? -21.234 -4.855 -15.062 1 94.94 373 ASP B O 1
ATOM 6856 N N . SER B 1 374 ? -19.328 -3.852 -15.516 1 94.62 374 SER B N 1
ATOM 6857 C CA . SER B 1 374 ? -19.641 -3.656 -16.922 1 94.62 374 SER B CA 1
ATOM 6858 C C . SER B 1 374 ? -19.5 -4.961 -17.703 1 94.62 374 SER B C 1
ATOM 6860 O O . SER B 1 374 ? -19.938 -5.047 -18.859 1 94.62 374 SER B O 1
ATOM 6862 N N . GLY B 1 375 ? -18.812 -5.953 -17.141 1 90.94 375 GLY B N 1
ATOM 6863 C CA . GLY B 1 375 ? -18.578 -7.211 -17.828 1 90.94 375 GLY B CA 1
ATOM 6864 C C . GLY B 1 375 ? -17.25 -7.246 -18.578 1 90.94 375 GLY B C 1
ATOM 6865 O O . GLY B 1 375 ? -16.812 -8.305 -19.016 1 90.94 375 GLY B O 1
ATOM 6866 N N . GLU B 1 376 ? -16.625 -6.105 -18.656 1 92.94 376 GLU B N 1
ATOM 6867 C CA . GLU B 1 376 ? -15.367 -6.016 -19.391 1 92.94 376 GLU B CA 1
ATOM 6868 C C . GLU B 1 376 ? -14.273 -6.836 -18.719 1 92.94 376 GLU B C 1
ATOM 6870 O O . GLU B 1 376 ? -13.398 -7.383 -19.375 1 92.94 376 GLU B O 1
ATOM 6875 N N . TYR B 1 377 ? -14.344 -6.926 -17.422 1 92.31 377 TYR B N 1
ATOM 6876 C CA . TYR B 1 377 ? -13.391 -7.742 -16.672 1 92.31 377 TYR B CA 1
ATOM 6877 C C . TYR B 1 377 ? -13.438 -9.195 -17.141 1 92.31 377 TYR B C 1
ATOM 6879 O O . TYR B 1 377 ? -12.406 -9.789 -17.469 1 92.31 377 TYR B O 1
ATOM 6887 N N . HIS B 1 378 ? -14.578 -9.734 -17.203 1 88.88 378 HIS B N 1
ATOM 6888 C CA . HIS B 1 378 ? -14.75 -11.141 -17.578 1 88.88 378 HIS B CA 1
ATOM 6889 C C . HIS B 1 378 ? -14.414 -11.367 -19.047 1 88.88 378 HIS B C 1
ATOM 6891 O O . HIS B 1 378 ? -13.891 -12.422 -19.406 1 88.88 378 HIS B O 1
ATOM 6897 N N . ARG B 1 379 ? -14.711 -10.43 -19.828 1 88.88 379 ARG B N 1
ATOM 6898 C CA . ARG B 1 379 ? -14.359 -10.523 -21.25 1 88.88 379 ARG B CA 1
ATOM 6899 C C . ARG B 1 379 ? -12.844 -10.562 -21.422 1 88.88 379 ARG B C 1
ATOM 6901 O O . ARG B 1 379 ? -12.32 -11.391 -22.172 1 88.88 379 ARG B O 1
ATOM 6908 N N . ALA B 1 380 ? -12.227 -9.688 -20.719 1 90.38 380 ALA B N 1
ATOM 6909 C CA . ALA B 1 380 ? -10.766 -9.641 -20.781 1 90.38 380 ALA B CA 1
ATOM 6910 C C . ALA B 1 380 ? -10.156 -10.938 -20.234 1 90.38 380 ALA B C 1
ATOM 6912 O O . ALA B 1 380 ? -9.172 -11.438 -20.781 1 90.38 380 ALA B O 1
ATOM 6913 N N . LEU B 1 381 ? -10.719 -11.438 -19.188 1 88.94 381 LEU B N 1
ATOM 6914 C CA . LEU B 1 381 ? -10.234 -12.672 -18.578 1 88.94 381 LEU B CA 1
ATOM 6915 C C . LEU B 1 381 ? -10.344 -13.844 -19.547 1 88.94 381 LEU B C 1
ATOM 6917 O O . LEU B 1 381 ? -9.414 -14.641 -19.672 1 88.94 381 LEU B O 1
ATOM 6921 N N . ARG B 1 382 ? -11.453 -13.953 -20.188 1 87.19 382 ARG B N 1
ATOM 6922 C CA . ARG B 1 382 ? -11.656 -15.031 -21.141 1 87.19 382 ARG B CA 1
ATOM 6923 C C . ARG B 1 382 ? -10.656 -14.945 -22.281 1 87.19 382 ARG B C 1
ATOM 6925 O O . ARG B 1 382 ? -10.086 -15.953 -22.703 1 87.19 382 ARG B O 1
ATOM 6932 N N . HIS B 1 383 ? -10.469 -13.789 -22.734 1 89 383 HIS B N 1
ATOM 6933 C CA . HIS B 1 383 ? -9.523 -13.57 -23.828 1 89 383 HIS B CA 1
ATOM 6934 C C . HIS B 1 383 ? -8.102 -13.922 -23.391 1 89 383 HIS B C 1
ATOM 6936 O O . HIS B 1 383 ? -7.387 -14.625 -24.109 1 89 383 HIS B O 1
ATOM 6942 N N . HIS B 1 384 ? -7.75 -13.445 -22.281 1 90.62 384 HIS B N 1
ATOM 6943 C CA . HIS B 1 384 ? -6.414 -13.711 -21.75 1 90.62 384 HIS B CA 1
ATOM 6944 C C . HIS B 1 384 ? -6.199 -15.195 -21.5 1 90.62 384 HIS B C 1
ATOM 6946 O O . HIS B 1 384 ? -5.129 -15.734 -21.812 1 90.62 384 HIS B O 1
ATOM 6952 N N . ARG B 1 385 ? -7.156 -15.836 -20.953 1 89.56 385 ARG B N 1
ATOM 6953 C CA . ARG B 1 385 ? -7.07 -17.266 -20.703 1 89.56 385 ARG B CA 1
ATOM 6954 C C . ARG B 1 385 ? -6.855 -18.047 -22 1 89.56 385 ARG B C 1
ATOM 6956 O O . ARG B 1 385 ? -6.059 -18.984 -22.031 1 89.56 385 ARG B O 1
ATOM 6963 N N . SER B 1 386 ? -7.52 -17.656 -23 1 91.44 386 SER B N 1
ATOM 6964 C CA . SER B 1 386 ? -7.367 -18.312 -24.297 1 91.44 386 SER B CA 1
ATOM 6965 C C . SER B 1 386 ? -5.953 -18.125 -24.844 1 91.44 386 SER B C 1
ATOM 6967 O O . SER B 1 386 ? -5.348 -19.078 -25.344 1 91.44 386 SER B O 1
ATOM 6969 N N . GLN B 1 387 ? -5.473 -16.953 -24.766 1 92.75 387 GLN B N 1
ATOM 6970 C CA . GLN B 1 387 ? -4.117 -16.672 -25.219 1 92.75 387 GLN B CA 1
ATOM 6971 C C . GLN B 1 387 ? -3.094 -17.484 -24.422 1 92.75 387 GLN B C 1
ATOM 6973 O O . GLN B 1 387 ? -2.156 -18.047 -25 1 92.75 387 GLN B O 1
ATOM 6978 N N . MET B 1 388 ? -3.287 -17.516 -23.172 1 93.62 388 MET B N 1
ATOM 6979 C CA . MET B 1 388 ? -2.371 -18.25 -22.297 1 93.62 388 MET B CA 1
ATOM 6980 C C . MET B 1 388 ? -2.408 -19.734 -22.594 1 93.62 388 MET B C 1
ATOM 6982 O O . MET B 1 388 ? -1.376 -20.406 -22.547 1 93.62 388 MET B O 1
ATOM 6986 N N . LYS B 1 389 ? -3.584 -20.234 -22.891 1 94.31 389 LYS B N 1
ATOM 6987 C CA . LYS B 1 389 ? -3.719 -21.641 -23.25 1 94.31 389 LYS B CA 1
ATOM 6988 C C . LYS B 1 389 ? -2.926 -21.969 -24.516 1 94.31 389 LYS B C 1
ATOM 6990 O O . LYS B 1 389 ? -2.227 -22.984 -24.578 1 94.31 389 LYS B O 1
ATOM 6995 N N . HIS B 1 390 ? -3.02 -21.141 -25.484 1 96.12 390 HIS B N 1
ATOM 6996 C CA . HIS B 1 390 ? -2.273 -21.344 -26.719 1 96.12 390 HIS B CA 1
ATOM 6997 C C . HIS B 1 390 ? -0.77 -21.312 -26.469 1 96.12 390 HIS B C 1
ATOM 6999 O O . HIS B 1 390 ? -0.024 -22.109 -27.047 1 96.12 390 HIS B O 1
ATOM 7005 N N . LYS B 1 391 ? -0.376 -20.375 -25.703 1 96.38 391 LYS B N 1
ATOM 7006 C CA . LYS B 1 391 ? 1.041 -20.297 -25.359 1 96.38 391 LYS B CA 1
ATOM 7007 C C . LYS B 1 391 ? 1.503 -21.531 -24.609 1 96.38 391 LYS B C 1
ATOM 7009 O O . LYS B 1 391 ? 2.602 -22.047 -24.844 1 96.38 391 LYS B O 1
ATOM 7014 N N . TRP B 1 392 ? 0.671 -21.984 -23.703 1 96.31 392 TRP B N 1
ATOM 7015 C CA . TRP B 1 392 ? 0.967 -23.188 -22.938 1 96.31 392 TRP B CA 1
ATOM 7016 C C . TRP B 1 392 ? 1.136 -24.391 -23.859 1 96.31 392 TRP B C 1
ATOM 7018 O O . TRP B 1 392 ? 2.094 -25.156 -23.719 1 96.31 392 TRP B O 1
ATOM 7028 N N . GLU B 1 393 ? 0.249 -24.578 -24.797 1 96.56 393 GLU B N 1
ATOM 7029 C CA . GLU B 1 393 ? 0.299 -25.688 -25.734 1 96.56 393 GLU B CA 1
ATOM 7030 C C . GLU B 1 393 ? 1.565 -25.625 -26.594 1 96.56 393 GLU B C 1
ATOM 7032 O O . GLU B 1 393 ? 2.252 -26.641 -26.75 1 96.56 393 GLU B O 1
ATOM 7037 N N . ARG B 1 394 ? 1.812 -24.453 -27.047 1 97.75 394 ARG B N 1
ATOM 7038 C CA . ARG B 1 394 ? 3.008 -24.266 -27.859 1 97.75 394 ARG B CA 1
ATOM 7039 C C . ARG B 1 394 ? 4.27 -24.531 -27.047 1 97.75 394 ARG B C 1
ATOM 7041 O O . ARG B 1 394 ? 5.234 -25.109 -27.547 1 97.75 394 ARG B O 1
ATOM 7048 N N . LEU B 1 395 ? 4.262 -24.078 -25.891 1 97.81 395 LEU B N 1
ATOM 7049 C CA . LEU B 1 395 ? 5.41 -24.25 -25 1 97.81 395 LEU B CA 1
ATOM 7050 C C . LEU B 1 395 ? 5.648 -25.734 -24.719 1 97.81 395 LEU B C 1
ATOM 7052 O O . LEU B 1 395 ? 6.781 -26.203 -24.797 1 97.81 395 LEU B O 1
ATOM 7056 N N . CYS B 1 396 ? 4.625 -26.469 -24.359 1 96.75 396 CYS B N 1
ATOM 7057 C CA . CYS B 1 396 ? 4.734 -27.906 -24.094 1 96.75 396 CYS B CA 1
ATOM 7058 C C . CYS B 1 396 ? 5.289 -28.641 -25.297 1 96.75 396 CYS B C 1
ATOM 7060 O O . CYS B 1 396 ? 6.188 -29.469 -25.172 1 96.75 396 CYS B O 1
ATOM 7062 N N . GLU B 1 397 ? 4.773 -28.281 -26.406 1 97.06 397 GLU B N 1
ATOM 7063 C CA . GLU B 1 397 ? 5.242 -28.906 -27.641 1 97.06 397 GLU B CA 1
ATOM 7064 C C . GLU B 1 397 ? 6.727 -28.625 -27.875 1 97.06 397 GLU B C 1
ATOM 7066 O O . GLU B 1 397 ? 7.488 -29.516 -28.234 1 97.06 397 GLU B O 1
ATOM 7071 N N . ALA B 1 398 ? 7.066 -27.391 -27.703 1 98.25 398 ALA B N 1
ATOM 7072 C CA . ALA B 1 398 ? 8.445 -26.984 -27.938 1 98.25 398 ALA B CA 1
ATOM 7073 C C . ALA B 1 398 ? 9.398 -27.625 -26.938 1 98.25 398 ALA B C 1
ATOM 7075 O O . ALA B 1 398 ? 10.492 -28.062 -27.312 1 98.25 398 ALA B O 1
ATOM 7076 N N . VAL B 1 399 ? 9.047 -27.672 -25.719 1 97.81 399 VAL B N 1
ATOM 7077 C CA . VAL B 1 399 ? 9.867 -28.281 -24.672 1 97.81 399 VAL B CA 1
ATOM 7078 C C . VAL B 1 399 ? 10.086 -29.75 -24.984 1 97.81 399 VAL B C 1
ATOM 7080 O O . VAL B 1 399 ? 11.203 -30.266 -24.875 1 97.81 399 VAL B O 1
ATOM 7083 N N . ASP B 1 400 ? 9.07 -30.469 -25.391 1 97.12 400 ASP B N 1
ATOM 7084 C CA . ASP B 1 400 ? 9.156 -31.875 -25.75 1 97.12 400 ASP B CA 1
ATOM 7085 C C . ASP B 1 400 ? 10.109 -32.094 -26.922 1 97.12 400 ASP B C 1
ATOM 7087 O O . ASP B 1 400 ? 10.836 -33.094 -26.969 1 97.12 400 ASP B O 1
ATOM 7091 N N . LYS B 1 401 ? 10.078 -31.172 -27.734 1 97.19 401 LYS B N 1
ATOM 7092 C CA . LYS B 1 401 ? 10.828 -31.297 -28.984 1 97.19 401 LYS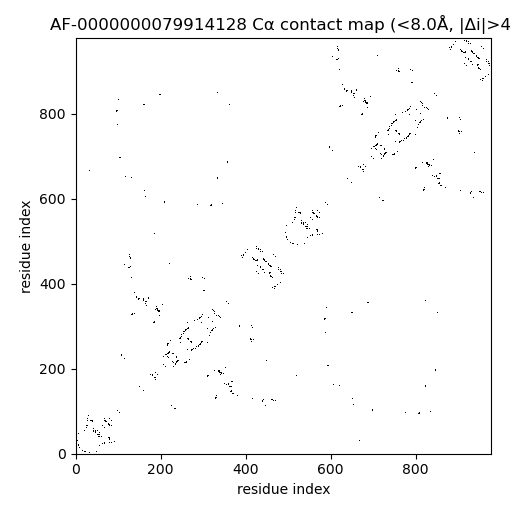 B CA 1
ATOM 7093 C C . LYS B 1 401 ? 12.297 -30.953 -28.766 1 97.19 401 LYS B C 1
ATOM 7095 O O . LYS B 1 401 ? 13.18 -31.594 -29.344 1 97.19 401 LYS B O 1
ATOM 7100 N N . TYR B 1 402 ? 12.594 -29.938 -27.953 1 97.56 402 TYR B N 1
ATOM 7101 C CA . TYR B 1 402 ? 13.922 -29.344 -28.047 1 97.56 402 TYR B CA 1
ATOM 7102 C C . TYR B 1 402 ? 14.734 -29.609 -26.781 1 97.56 402 TYR B C 1
ATOM 7104 O O . TYR B 1 402 ? 15.961 -29.547 -26.812 1 97.56 402 TYR B O 1
ATOM 7112 N N . LEU B 1 403 ? 14.141 -29.812 -25.609 1 96.5 403 LEU B N 1
ATOM 7113 C CA . LEU B 1 403 ? 14.938 -30.125 -24.438 1 96.5 403 LEU B CA 1
ATOM 7114 C C . LEU B 1 403 ? 15.508 -31.531 -24.5 1 96.5 403 LEU B C 1
ATOM 7116 O O . LEU B 1 403 ? 14.828 -32.469 -24.969 1 96.5 403 LEU B O 1
ATOM 7120 N N . PRO B 1 404 ? 16.719 -31.75 -24.047 1 94.56 404 PRO B N 1
ATOM 7121 C CA . PRO B 1 404 ? 17.438 -33 -24.344 1 94.56 404 PRO B CA 1
ATOM 7122 C C . PRO B 1 404 ? 17.047 -34.156 -23.422 1 94.56 404 PRO B C 1
ATOM 7124 O O . PRO B 1 404 ? 17.797 -35.125 -23.312 1 94.56 404 PRO B O 1
ATOM 7127 N N . TRP B 1 405 ? 16.031 -34.094 -22.594 1 93.69 405 TRP B N 1
ATOM 7128 C CA . TRP B 1 405 ? 15.531 -35.188 -21.797 1 93.69 405 TRP B CA 1
ATOM 7129 C C . TRP B 1 405 ? 14.016 -35.312 -21.906 1 93.69 405 TRP B C 1
ATOM 7131 O O . TRP B 1 405 ? 13.336 -34.312 -22.188 1 93.69 405 TRP B O 1
ATOM 7141 N N . PRO B 1 406 ? 13.477 -36.438 -21.719 1 90.69 406 PRO B N 1
ATOM 7142 C CA . PRO B 1 406 ? 12.023 -36.594 -21.797 1 90.69 406 PRO B CA 1
ATOM 7143 C C . PRO B 1 406 ? 11.281 -35.906 -20.656 1 90.69 406 PRO B C 1
ATOM 7145 O O . PRO B 1 406 ? 11.758 -35.906 -19.516 1 90.69 406 PRO B O 1
ATOM 7148 N N . GLN B 1 407 ? 10.227 -35.344 -21.094 1 85.69 407 GLN B N 1
ATOM 7149 C CA . GLN B 1 407 ? 9.383 -34.688 -20.109 1 85.69 407 GLN B CA 1
ATOM 7150 C C . GLN B 1 407 ? 8.25 -35.594 -19.641 1 85.69 407 GLN B C 1
ATOM 7152 O O . GLN B 1 407 ? 7.828 -36.5 -20.375 1 85.69 407 GLN B O 1
ATOM 7157 N N . GLU B 1 408 ? 7.922 -35.375 -18.391 1 79.69 408 GLU B N 1
ATOM 7158 C CA . GLU B 1 408 ? 6.742 -36.062 -17.875 1 79.69 408 GLU B CA 1
ATOM 7159 C C . GLU B 1 408 ? 5.469 -35.281 -18.203 1 79.69 408 GLU B C 1
ATOM 7161 O O . GLU B 1 408 ? 5.469 -34.406 -19.094 1 79.69 408 GLU B O 1
ATOM 7166 N N . SER B 1 409 ? 4.367 -35.531 -17.5 1 86.19 409 SER B N 1
ATOM 7167 C CA . SER B 1 409 ? 3.082 -34.875 -17.703 1 86.19 409 SER B CA 1
ATOM 7168 C C . SER B 1 409 ? 3.109 -33.438 -17.188 1 86.19 409 SER B C 1
ATOM 7170 O O . SER B 1 409 ? 3.854 -33.125 -16.25 1 86.19 409 SER B O 1
ATOM 7172 N N . TYR B 1 410 ? 2.441 -32.656 -18.016 1 91.44 410 TYR B N 1
ATOM 7173 C CA . TYR B 1 410 ? 2.332 -31.25 -17.641 1 91.44 410 TYR B CA 1
ATOM 7174 C C . TYR B 1 410 ? 1.094 -31 -16.781 1 91.44 410 TYR B C 1
ATOM 7176 O O . TYR B 1 410 ? 0.023 -31.547 -17.062 1 91.44 410 TYR B O 1
ATOM 7184 N N . PRO B 1 411 ? 1.271 -30.25 -15.719 1 89.81 411 PRO B N 1
ATOM 7185 C CA . PRO B 1 411 ? 0.074 -29.875 -14.961 1 89.81 411 PRO B CA 1
ATOM 7186 C C . PRO B 1 411 ? -0.942 -29.109 -15.812 1 89.81 411 PRO B C 1
ATOM 7188 O O . PRO B 1 411 ? -0.586 -28.547 -16.844 1 89.81 411 PRO B O 1
ATOM 7191 N N . PRO B 1 412 ? -2.15 -29.062 -15.422 1 85.19 412 PRO B N 1
ATOM 7192 C CA . PRO B 1 412 ? -3.242 -28.609 -16.281 1 85.19 412 PRO B CA 1
ATOM 7193 C C . PRO B 1 412 ? -3.342 -27.078 -16.359 1 85.19 412 PRO B C 1
ATOM 7195 O O . PRO B 1 412 ? -4.281 -26.547 -16.953 1 85.19 412 PRO B O 1
ATOM 7198 N N . GLY B 1 413 ? -2.496 -26.375 -15.766 1 88.75 413 GLY B N 1
ATOM 7199 C CA . GLY B 1 413 ? -2.617 -24.922 -15.789 1 88.75 413 GLY B CA 1
ATOM 7200 C C . GLY B 1 413 ? -1.439 -24.219 -15.148 1 88.75 413 GLY B C 1
ATOM 7201 O O . GLY B 1 413 ? -0.386 -24.828 -14.938 1 88.75 413 GLY B O 1
ATOM 7202 N N . GLY B 1 414 ? -1.701 -22.875 -14.945 1 91.38 414 GLY B N 1
ATOM 7203 C CA . GLY B 1 414 ? -0.674 -22.031 -14.367 1 91.38 414 GLY B CA 1
ATOM 7204 C C . GLY B 1 414 ? -0.085 -21.047 -15.359 1 91.38 414 GLY B C 1
ATOM 7205 O O . GLY B 1 414 ? -0.536 -20.969 -16.5 1 91.38 414 GLY B O 1
ATOM 7206 N N . VAL B 1 415 ? 0.914 -20.297 -14.867 1 91.94 415 VAL B N 1
ATOM 7207 C CA . VAL B 1 415 ? 1.476 -19.219 -15.68 1 91.94 415 VAL B CA 1
ATOM 7208 C C . VAL B 1 415 ? 2.938 -19.531 -16 1 91.94 415 VAL B C 1
ATOM 7210 O O . VAL B 1 415 ? 3.664 -18.672 -16.5 1 91.94 415 VAL B O 1
ATOM 7213 N N . SER B 1 416 ? 3.385 -20.766 -15.68 1 95.56 416 SER B N 1
ATOM 7214 C CA . SER B 1 416 ? 4.742 -21.219 -15.953 1 95.56 416 SER B CA 1
ATOM 7215 C C . SER B 1 416 ? 4.816 -22.734 -16 1 95.56 416 SER B C 1
ATOM 7217 O O . SER B 1 416 ? 3.846 -23.422 -15.664 1 95.56 416 SER B O 1
ATOM 7219 N N . LEU B 1 417 ? 5.926 -23.234 -16.5 1 96.19 417 LEU B N 1
ATOM 7220 C CA . LEU B 1 417 ? 6.281 -24.641 -16.375 1 96.19 417 LEU B CA 1
ATOM 7221 C C . LEU B 1 417 ? 7.438 -24.828 -15.398 1 96.19 417 LEU B C 1
ATOM 7223 O O . LEU B 1 417 ? 8.367 -24.016 -15.367 1 96.19 417 LEU B O 1
ATOM 7227 N N . TRP B 1 418 ? 7.285 -25.812 -14.617 1 96.88 418 TRP B N 1
ATOM 7228 C CA . TRP B 1 418 ? 8.367 -26.266 -13.75 1 96.88 418 TRP B CA 1
ATOM 7229 C C . TRP B 1 418 ? 9.102 -27.453 -14.359 1 96.88 418 TRP B C 1
ATOM 7231 O O . TRP B 1 418 ? 8.523 -28.516 -14.547 1 96.88 418 TRP B O 1
ATOM 7241 N N . MET B 1 419 ? 10.367 -27.25 -14.609 1 96.62 419 MET B N 1
ATOM 7242 C CA . MET B 1 419 ? 11.141 -28.266 -15.312 1 96.62 419 MET B CA 1
ATOM 7243 C C . MET B 1 419 ? 12.109 -28.953 -14.352 1 96.62 419 MET B C 1
ATOM 7245 O O . MET B 1 419 ? 12.711 -28.312 -13.492 1 96.62 419 MET B O 1
ATOM 7249 N N . THR B 1 420 ? 12.164 -30.266 -14.484 1 96.19 420 THR B N 1
ATOM 7250 C CA . THR B 1 420 ? 13.156 -31.062 -13.773 1 96.19 420 THR B CA 1
ATOM 7251 C C . THR B 1 420 ? 14.109 -31.734 -14.766 1 96.19 420 THR B C 1
ATOM 7253 O O . THR B 1 420 ? 13.688 -32.594 -15.547 1 96.19 420 THR B O 1
ATOM 7256 N N . GLY B 1 421 ? 15.305 -31.359 -14.711 1 95.69 421 GLY B N 1
ATOM 7257 C CA . GLY B 1 421 ? 16.312 -31.953 -15.562 1 95.69 421 GLY B CA 1
ATOM 7258 C C . GLY B 1 421 ? 17.047 -33.125 -14.891 1 95.69 421 GLY B C 1
ATOM 7259 O O . GLY B 1 421 ? 16.672 -33.531 -13.789 1 95.69 421 GLY B O 1
ATOM 7260 N N . PRO B 1 422 ? 18 -33.656 -15.625 1 95.06 422 PRO B N 1
ATOM 7261 C CA . PRO B 1 422 ? 18.844 -34.688 -15.023 1 95.06 422 PRO B CA 1
ATOM 7262 C C . PRO B 1 422 ? 19.609 -34.219 -13.797 1 95.06 422 PRO B C 1
ATOM 7264 O O . PRO B 1 422 ? 19.75 -33 -13.594 1 95.06 422 PRO B O 1
ATOM 7267 N N . GLU B 1 423 ? 20.125 -35.125 -13.031 1 93.75 423 GLU B N 1
ATOM 7268 C CA . GLU B 1 423 ? 20.75 -34.812 -11.75 1 93.75 423 GLU B CA 1
ATOM 7269 C C . GLU B 1 423 ? 21.969 -33.906 -11.922 1 93.75 423 GLU B C 1
ATOM 7271 O O . GLU B 1 423 ? 22.297 -33.125 -11.031 1 93.75 423 GLU B O 1
ATOM 7276 N N . ASN B 1 424 ? 22.562 -34 -13.023 1 92.75 424 ASN B N 1
ATOM 7277 C CA . ASN B 1 424 ? 23.797 -33.25 -13.219 1 92.75 424 ASN B CA 1
ATOM 7278 C C . ASN B 1 424 ? 23.516 -31.844 -13.766 1 92.75 424 ASN B C 1
ATOM 7280 O O . ASN B 1 424 ? 24.438 -31.047 -13.961 1 92.75 424 ASN B O 1
ATOM 7284 N N . LEU B 1 425 ? 22.281 -31.531 -13.977 1 95.5 425 LEU B N 1
ATOM 7285 C CA . LEU B 1 425 ? 21.938 -30.188 -14.398 1 95.5 425 LEU B CA 1
ATOM 7286 C C . LEU B 1 425 ? 22.109 -29.203 -13.242 1 95.5 425 LEU B C 1
ATOM 7288 O O . LEU B 1 425 ? 21.75 -29.5 -12.109 1 95.5 425 LEU B O 1
ATOM 7292 N N . ASP B 1 426 ? 22.734 -28.047 -13.555 1 97 426 ASP B N 1
ATOM 7293 C CA . ASP B 1 426 ? 22.859 -26.922 -12.625 1 97 426 ASP B CA 1
ATOM 7294 C C . ASP B 1 426 ? 22.109 -25.688 -13.148 1 97 426 ASP B C 1
ATOM 7296 O O . ASP B 1 426 ? 22.578 -25.016 -14.07 1 97 426 ASP B O 1
ATOM 7300 N N . CYS B 1 427 ? 21.016 -25.406 -12.508 1 97 427 CYS B N 1
ATOM 7301 C CA . CYS B 1 427 ? 20.141 -24.344 -13.008 1 97 427 CYS B CA 1
ATOM 7302 C C . CYS B 1 427 ? 20.844 -23 -12.977 1 97 427 CYS B C 1
ATOM 7304 O O . CYS B 1 427 ? 20.516 -22.094 -13.75 1 97 427 CYS B O 1
ATOM 7306 N N . ARG B 1 428 ? 21.828 -22.75 -12.086 1 96.19 428 ARG B N 1
ATOM 7307 C CA . ARG B 1 428 ? 22.562 -21.484 -12.031 1 96.19 428 ARG B CA 1
ATOM 7308 C C . ARG B 1 428 ? 23.406 -21.297 -13.289 1 96.19 428 ARG B C 1
ATOM 7310 O O . ARG B 1 428 ? 23.484 -20.188 -13.82 1 96.19 428 ARG B O 1
ATOM 7317 N N . VAL B 1 429 ? 24.016 -22.344 -13.695 1 97.06 429 VAL B N 1
ATOM 7318 C CA . VAL B 1 429 ? 24.812 -22.328 -14.922 1 97.06 429 VAL B CA 1
ATOM 7319 C C . VAL B 1 429 ? 23.875 -22.172 -16.125 1 97.06 429 VAL B C 1
ATOM 7321 O O . VAL B 1 429 ? 24.156 -21.406 -17.047 1 97.06 429 VAL B O 1
ATOM 7324 N N . LEU B 1 430 ? 22.812 -22.906 -16.094 1 97.75 430 LEU B N 1
ATOM 7325 C CA . LEU B 1 430 ? 21.875 -22.906 -17.219 1 97.75 430 LEU B CA 1
ATOM 7326 C C . LEU B 1 430 ? 21.297 -21.5 -17.422 1 97.75 430 LEU B C 1
ATOM 7328 O O . LEU B 1 430 ? 21.156 -21.062 -18.562 1 97.75 430 LEU B O 1
ATOM 7332 N N . VAL B 1 431 ? 20.906 -20.797 -16.359 1 97.12 431 VAL B N 1
ATOM 7333 C CA . VAL B 1 431 ? 20.344 -19.469 -16.469 1 97.12 431 VAL B CA 1
ATOM 7334 C C . VAL B 1 431 ? 21.328 -18.531 -17.156 1 97.12 431 VAL B C 1
ATOM 7336 O O . VAL B 1 431 ? 20.938 -17.734 -18.016 1 97.12 431 VAL B O 1
ATOM 7339 N N . ARG B 1 432 ? 22.594 -18.625 -16.844 1 96.56 432 ARG B N 1
ATOM 7340 C CA . ARG B 1 432 ? 23.625 -17.797 -17.453 1 96.56 432 ARG B CA 1
ATOM 7341 C C . ARG B 1 432 ? 23.781 -18.125 -18.938 1 96.56 432 ARG B C 1
ATOM 7343 O O . ARG B 1 432 ? 23.891 -17.234 -19.781 1 96.56 432 ARG B O 1
ATOM 7350 N N . GLU B 1 433 ? 23.859 -19.422 -19.219 1 97.31 433 GLU B N 1
ATOM 7351 C CA . GLU B 1 433 ? 24 -19.875 -20.594 1 97.31 433 GLU B CA 1
ATOM 7352 C C . GLU B 1 433 ? 22.812 -19.438 -21.453 1 97.31 433 GLU B C 1
ATOM 7354 O O . GLU B 1 433 ? 22.984 -19.078 -22.609 1 97.31 433 GLU B O 1
ATOM 7359 N N . ALA B 1 434 ? 21.641 -19.547 -20.906 1 98.25 434 ALA B N 1
ATOM 7360 C CA . ALA B 1 434 ? 20.438 -19.141 -21.609 1 98.25 434 ALA B CA 1
ATOM 7361 C C . ALA B 1 434 ? 20.422 -17.641 -21.859 1 98.25 434 ALA B C 1
ATOM 7363 O O . ALA B 1 434 ? 20.109 -17.188 -22.969 1 98.25 434 ALA B O 1
ATOM 7364 N N . GLU B 1 435 ? 20.75 -16.906 -20.797 1 97.19 435 GLU B N 1
ATOM 7365 C CA . GLU B 1 435 ? 20.781 -15.445 -20.906 1 97.19 435 GLU B CA 1
ATOM 7366 C C . GLU B 1 435 ? 21.734 -14.992 -22.016 1 97.19 435 GLU B C 1
ATOM 7368 O O . GLU B 1 435 ? 21.453 -14.039 -22.734 1 97.19 435 GLU B O 1
ATOM 7373 N N . ALA B 1 436 ? 22.859 -15.625 -22.109 1 96.88 436 ALA B N 1
ATOM 7374 C CA . ALA B 1 436 ? 23.859 -15.32 -23.125 1 96.88 436 ALA B CA 1
ATOM 7375 C C . ALA B 1 436 ? 23.281 -15.5 -24.531 1 96.88 436 ALA B C 1
ATOM 7377 O O . ALA B 1 436 ? 23.781 -14.914 -25.5 1 96.88 436 ALA B O 1
ATOM 7378 N N . ARG B 1 437 ? 22.219 -16.234 -24.641 1 97.56 437 ARG B N 1
ATOM 7379 C CA . ARG B 1 437 ? 21.578 -16.5 -25.922 1 97.56 437 ARG B CA 1
ATOM 7380 C C . ARG B 1 437 ? 20.281 -15.703 -26.062 1 97.56 437 ARG B C 1
ATOM 7382 O O . ARG B 1 437 ? 19.484 -15.969 -26.969 1 97.56 437 ARG B O 1
ATOM 7389 N N . GLY B 1 438 ? 20.047 -14.789 -25.062 1 97.31 438 GLY B N 1
ATOM 7390 C CA . GLY B 1 438 ? 18.875 -13.93 -25.125 1 97.31 438 GLY B CA 1
ATOM 7391 C C . GLY B 1 438 ? 17.641 -14.555 -24.5 1 97.31 438 GLY B C 1
ATOM 7392 O O . GLY B 1 438 ? 16.531 -14.031 -24.641 1 97.31 438 GLY B O 1
ATOM 7393 N N . VAL B 1 439 ? 17.812 -15.711 -23.875 1 98.25 439 VAL B N 1
ATOM 7394 C CA . VAL B 1 439 ? 16.719 -16.438 -23.25 1 98.25 439 VAL B CA 1
ATOM 7395 C C . VAL B 1 439 ? 16.734 -16.219 -21.75 1 98.25 439 VAL B C 1
ATOM 7397 O O . VAL B 1 439 ? 17.734 -16.531 -21.078 1 98.25 439 VAL B O 1
ATOM 7400 N N . LEU B 1 440 ? 15.617 -15.664 -21.234 1 97.44 440 LEU B N 1
ATOM 7401 C CA . LEU B 1 440 ? 15.516 -15.484 -19.797 1 97.44 440 LEU B CA 1
ATOM 7402 C C . LEU B 1 440 ? 14.641 -16.578 -19.172 1 97.44 440 LEU B C 1
ATOM 7404 O O . LEU B 1 440 ? 13.508 -16.781 -19.609 1 97.44 440 LEU B O 1
ATOM 7408 N N . ILE B 1 441 ? 15.164 -17.281 -18.234 1 97.44 441 ILE B N 1
ATOM 7409 C CA . ILE B 1 441 ? 14.422 -18.25 -17.422 1 97.44 441 ILE B CA 1
ATOM 7410 C C . ILE B 1 441 ? 14.727 -18.016 -15.938 1 97.44 441 ILE B C 1
ATOM 7412 O O . ILE B 1 441 ? 15.477 -17.109 -15.586 1 97.44 441 ILE B O 1
ATOM 7416 N N . GLU B 1 442 ? 14.086 -18.812 -15.094 1 96.44 442 GLU B N 1
ATOM 7417 C CA . GLU B 1 442 ? 14.266 -18.625 -13.656 1 96.44 442 GLU B CA 1
ATOM 7418 C C . GLU B 1 442 ? 14.844 -19.875 -13.008 1 96.44 442 GLU B C 1
ATOM 7420 O O . GLU B 1 442 ? 14.438 -21 -13.32 1 96.44 442 GLU B O 1
ATOM 7425 N N . ARG B 1 443 ? 15.812 -19.656 -12.125 1 96.75 443 ARG B N 1
ATOM 7426 C CA . ARG B 1 443 ? 16.406 -20.766 -11.383 1 96.75 443 ARG B CA 1
ATOM 7427 C C . ARG B 1 443 ? 15.406 -21.328 -10.375 1 96.75 443 ARG B C 1
ATOM 7429 O O . ARG B 1 443 ? 14.594 -20.594 -9.812 1 96.75 443 ARG B O 1
ATOM 7436 N N . GLY B 1 444 ? 15.539 -22.641 -10.125 1 97.31 444 GLY B N 1
ATOM 7437 C CA . GLY B 1 444 ? 14.562 -23.281 -9.266 1 97.31 444 GLY B CA 1
ATOM 7438 C C . GLY B 1 444 ? 15.055 -23.5 -7.852 1 97.31 444 GLY B C 1
ATOM 7439 O O . GLY B 1 444 ? 14.266 -23.75 -6.941 1 97.31 444 GLY B O 1
ATOM 7440 N N . ASP B 1 445 ? 16.359 -23.406 -7.57 1 96.62 445 ASP B N 1
ATOM 7441 C CA . ASP B 1 445 ? 16.969 -23.781 -6.301 1 96.62 445 ASP B CA 1
ATOM 7442 C C . ASP B 1 445 ? 16.5 -22.875 -5.172 1 96.62 445 ASP B C 1
ATOM 7444 O O . ASP B 1 445 ? 16.438 -23.297 -4.012 1 96.62 445 ASP B O 1
ATOM 7448 N N . ILE B 1 446 ? 16.062 -21.688 -5.496 1 96.06 446 ILE B N 1
ATOM 7449 C CA . ILE B 1 446 ? 15.781 -20.688 -4.477 1 96.06 446 ILE B CA 1
ATOM 7450 C C . ILE B 1 446 ? 14.445 -20.984 -3.807 1 96.06 446 ILE B C 1
ATOM 7452 O O . ILE B 1 446 ? 14.133 -20.438 -2.746 1 96.06 446 ILE B O 1
ATOM 7456 N N . PHE B 1 447 ? 13.641 -21.859 -4.371 1 97.56 447 PHE B N 1
ATOM 7457 C CA . PHE B 1 447 ? 12.297 -22.109 -3.859 1 97.56 447 PHE B CA 1
ATOM 7458 C C . PHE B 1 447 ? 12.32 -23.172 -2.775 1 97.56 447 PHE B C 1
ATOM 7460 O O . PHE B 1 447 ? 11.305 -23.406 -2.111 1 97.56 447 PHE B O 1
ATOM 7467 N N . TYR B 1 448 ? 13.453 -23.828 -2.584 1 97.44 448 TYR B N 1
ATOM 7468 C CA . TYR B 1 448 ? 13.57 -24.891 -1.591 1 97.44 448 TYR B CA 1
ATOM 7469 C C . TYR B 1 448 ? 14.016 -24.328 -0.244 1 97.44 448 TYR B C 1
ATOM 7471 O O . TYR B 1 448 ? 14.734 -23.328 -0.186 1 97.44 448 TYR B O 1
ATOM 7479 N N . THR B 1 449 ? 13.594 -24.953 0.792 1 94.75 449 THR B N 1
ATOM 7480 C CA . THR B 1 449 ? 13.906 -24.484 2.137 1 94.75 449 THR B CA 1
ATOM 7481 C C . THR B 1 449 ? 15.195 -25.109 2.648 1 94.75 449 THR B C 1
ATOM 7483 O O . THR B 1 449 ? 15.781 -24.625 3.619 1 94.75 449 THR B O 1
ATOM 7486 N N . GLN B 1 450 ? 15.625 -26.141 2.027 1 92.12 450 GLN B N 1
ATOM 7487 C CA . GLN B 1 450 ? 16.812 -26.844 2.494 1 92.12 450 GLN B CA 1
ATOM 7488 C C . GLN B 1 450 ? 18.078 -26.031 2.195 1 92.12 450 GLN B C 1
ATOM 7490 O O . GLN B 1 450 ? 18.172 -25.375 1.154 1 92.12 450 GLN B O 1
ATOM 7495 N N . PRO B 1 451 ? 19 -26.141 3.045 1 89.69 451 PRO B N 1
ATOM 7496 C CA . PRO B 1 451 ? 20.25 -25.391 2.842 1 89.69 451 PRO B CA 1
ATOM 7497 C C . PRO B 1 451 ? 20.969 -25.781 1.55 1 89.69 451 PRO B C 1
ATOM 7499 O O . PRO B 1 451 ? 21.547 -24.938 0.88 1 89.69 451 PRO B O 1
ATOM 7502 N N . VAL B 1 452 ? 20.938 -27.078 1.279 1 93.06 452 VAL B N 1
ATOM 7503 C CA . VAL B 1 452 ? 21.484 -27.547 0.012 1 93.06 452 VAL B CA 1
ATOM 7504 C C . VAL B 1 452 ? 20.344 -28 -0.908 1 93.06 452 VAL B C 1
ATOM 7506 O O . VAL B 1 452 ? 19.984 -29.172 -0.934 1 93.06 452 VAL B O 1
ATOM 7509 N N . PRO B 1 453 ? 19.875 -27.141 -1.676 1 95.19 453 PRO B N 1
ATOM 7510 C CA . PRO B 1 453 ? 18.719 -27.469 -2.521 1 95.19 453 PRO B CA 1
ATOM 7511 C C . PRO B 1 453 ? 19.109 -28.172 -3.814 1 95.19 453 PRO B C 1
ATOM 7513 O O . PRO B 1 453 ? 20.25 -28.047 -4.27 1 95.19 453 PRO B O 1
ATOM 7516 N N . PRO B 1 454 ? 18.125 -28.984 -4.359 1 96.12 454 PRO B N 1
ATOM 7517 C CA . PRO B 1 454 ? 18.375 -29.484 -5.715 1 96.12 454 PRO B CA 1
ATOM 7518 C C . PRO B 1 454 ? 18.625 -28.359 -6.723 1 96.12 454 PRO B C 1
ATOM 7520 O O . PRO B 1 454 ? 18.031 -27.281 -6.613 1 96.12 454 PRO B O 1
ATOM 7523 N N . ARG B 1 455 ? 19.453 -28.641 -7.695 1 96.81 455 ARG B N 1
ATOM 7524 C CA . ARG B 1 455 ? 19.828 -27.609 -8.656 1 96.81 455 ARG B CA 1
ATOM 7525 C C . ARG B 1 455 ? 19.359 -27.969 -10.062 1 96.81 455 ARG B C 1
ATOM 7527 O O . ARG B 1 455 ? 19.625 -27.219 -11.016 1 96.81 455 ARG B O 1
ATOM 7534 N N . ASN B 1 456 ? 18.656 -29.047 -10.188 1 97.12 456 ASN B N 1
ATOM 7535 C CA . ASN B 1 456 ? 18.297 -29.516 -11.516 1 97.12 456 ASN B CA 1
ATOM 7536 C C . ASN B 1 456 ? 16.891 -29.078 -11.898 1 97.12 456 ASN B C 1
ATOM 7538 O O . ASN B 1 456 ? 16.25 -29.688 -12.75 1 97.12 456 ASN B O 1
ATOM 7542 N N . ASN B 1 457 ? 16.328 -28.078 -11.227 1 97.38 457 ASN B N 1
ATOM 7543 C CA . ASN B 1 457 ? 15.016 -27.531 -11.547 1 97.38 457 ASN B CA 1
ATOM 7544 C C . ASN B 1 457 ? 15.109 -26.094 -12.047 1 97.38 457 ASN B C 1
ATOM 7546 O O . ASN B 1 457 ? 15.969 -25.328 -11.609 1 97.38 457 ASN B O 1
ATOM 7550 N N . PHE B 1 458 ? 14.25 -25.703 -12.945 1 97.5 458 PHE B N 1
ATOM 7551 C CA . PHE B 1 458 ? 14.102 -24.328 -13.406 1 97.5 458 PHE B CA 1
ATOM 7552 C C . PHE B 1 458 ? 12.672 -24.062 -13.883 1 97.5 458 PHE B C 1
ATOM 7554 O O . PHE B 1 458 ? 11.883 -25 -14.039 1 97.5 458 PHE B O 1
ATOM 7561 N N . ARG B 1 459 ? 12.359 -22.797 -14 1 97 459 ARG B N 1
ATOM 7562 C CA . ARG B 1 459 ? 11 -22.391 -14.328 1 97 459 ARG B CA 1
ATOM 7563 C C . ARG B 1 459 ? 10.969 -21.609 -15.633 1 97 459 ARG B C 1
ATOM 7565 O O . ARG B 1 459 ? 11.844 -20.781 -15.891 1 97 459 ARG B O 1
ATOM 7572 N N . ILE B 1 460 ? 9.977 -21.891 -16.422 1 97.56 460 ILE B N 1
ATOM 7573 C CA . ILE B 1 460 ? 9.766 -21.234 -17.703 1 97.56 460 ILE B CA 1
ATOM 7574 C C . ILE B 1 460 ? 8.398 -20.547 -17.719 1 97.56 460 ILE B C 1
ATOM 7576 O O . ILE B 1 460 ? 7.379 -21.203 -17.953 1 97.56 460 ILE B O 1
ATOM 7580 N N . GLY B 1 461 ? 8.422 -19.219 -17.562 1 95.88 461 GLY B N 1
ATOM 7581 C CA . GLY B 1 461 ? 7.18 -18.484 -17.688 1 95.88 461 GLY B CA 1
ATOM 7582 C C . GLY B 1 461 ? 6.793 -18.203 -19.125 1 95.88 461 GLY B C 1
ATOM 7583 O O . GLY B 1 461 ? 7.66 -18.078 -19.984 1 95.88 461 GLY B O 1
ATOM 7584 N N . TYR B 1 462 ? 5.527 -18.047 -19.375 1 94.94 462 TYR B N 1
ATOM 7585 C CA . TYR B 1 462 ? 5.137 -17.844 -20.766 1 94.94 462 TYR B CA 1
ATOM 7586 C C . TYR B 1 462 ? 4.109 -16.734 -20.875 1 94.94 462 TYR B C 1
ATOM 7588 O O . TYR B 1 462 ? 3.473 -16.578 -21.922 1 94.94 462 TYR B O 1
ATOM 7596 N N . GLY B 1 463 ? 3.949 -15.945 -19.844 1 91.88 463 GLY B N 1
ATOM 7597 C CA . GLY B 1 463 ? 3.043 -14.812 -19.875 1 91.88 463 GLY B CA 1
ATOM 7598 C C . GLY B 1 463 ? 3.549 -13.664 -20.719 1 91.88 463 GLY B C 1
ATOM 7599 O O . GLY B 1 463 ? 2.805 -13.117 -21.547 1 91.88 463 GLY B O 1
ATOM 7600 N N . ALA B 1 464 ? 4.766 -13.344 -20.609 1 91.06 464 ALA B N 1
ATOM 7601 C CA . ALA B 1 464 ? 5.359 -12.164 -21.234 1 91.06 464 ALA B CA 1
ATOM 7602 C C . ALA B 1 464 ? 5.734 -12.438 -22.688 1 91.06 464 ALA B C 1
ATOM 7604 O O . ALA B 1 464 ? 5.617 -11.555 -23.547 1 91.06 464 ALA B O 1
ATOM 7605 N N . ILE B 1 465 ? 6.176 -13.633 -23.031 1 95.31 465 ILE B N 1
ATOM 7606 C CA . ILE B 1 465 ? 6.754 -13.969 -24.328 1 95.31 465 ILE B CA 1
ATOM 7607 C C . ILE B 1 465 ? 5.652 -14.023 -25.391 1 95.31 465 ILE B C 1
ATOM 7609 O O . ILE B 1 465 ? 4.57 -14.562 -25.141 1 95.31 465 ILE B O 1
ATOM 7613 N N . PRO B 1 466 ? 5.891 -13.469 -26.562 1 94.62 466 PRO B N 1
ATOM 7614 C CA . PRO B 1 466 ? 4.926 -13.625 -27.656 1 94.62 466 PRO B CA 1
ATOM 7615 C C . PRO B 1 466 ? 4.82 -15.07 -28.141 1 94.62 466 PRO B C 1
ATOM 7617 O O . PRO B 1 466 ? 5.828 -15.773 -28.219 1 94.62 466 PRO B O 1
ATOM 7620 N N . LEU B 1 467 ? 3.658 -15.438 -28.547 1 96.38 467 LEU B N 1
ATOM 7621 C CA . LEU B 1 467 ? 3.383 -16.797 -29.016 1 96.38 467 LEU B CA 1
ATOM 7622 C C . LEU B 1 467 ? 4.352 -17.203 -30.125 1 96.38 467 LEU B C 1
ATOM 7624 O O . LEU B 1 467 ? 4.875 -18.312 -30.125 1 96.38 467 LEU B O 1
ATOM 7628 N N . ARG B 1 468 ? 4.676 -16.312 -30.969 1 96.12 468 ARG B N 1
ATOM 7629 C CA . ARG B 1 468 ? 5.477 -16.594 -32.156 1 96.12 468 ARG B CA 1
ATOM 7630 C C . ARG B 1 468 ? 6.934 -16.859 -31.781 1 96.12 468 ARG B C 1
ATOM 7632 O O . ARG B 1 468 ? 7.672 -17.484 -32.531 1 96.12 468 ARG B O 1
ATOM 7639 N N . SER B 1 469 ? 7.324 -16.406 -30.641 1 97.5 469 SER B N 1
ATOM 7640 C CA . SER B 1 469 ? 8.727 -16.469 -30.25 1 97.5 469 SER B CA 1
ATOM 7641 C C . SER B 1 469 ? 9 -17.703 -29.391 1 97.5 469 SER B C 1
ATOM 7643 O O . SER B 1 469 ? 10.156 -18.016 -29.094 1 97.5 469 SER B O 1
ATOM 7645 N N . ILE B 1 470 ? 8.016 -18.469 -29.016 1 98.44 470 ILE B N 1
ATOM 7646 C CA . ILE B 1 470 ? 8.141 -19.531 -28.031 1 98.44 470 ILE B CA 1
ATOM 7647 C C . ILE B 1 470 ? 9.023 -20.656 -28.578 1 98.44 470 ILE B C 1
ATOM 7649 O O . ILE B 1 470 ? 9.969 -21.078 -27.938 1 98.44 470 ILE B O 1
ATOM 7653 N N . GLU B 1 471 ? 8.727 -21.047 -29.766 1 98.5 471 GLU B N 1
ATOM 7654 C CA . GLU B 1 471 ? 9.453 -22.172 -30.312 1 98.5 471 GLU B CA 1
ATOM 7655 C C . GLU B 1 471 ? 10.938 -21.859 -30.469 1 98.5 471 GLU B C 1
ATOM 7657 O O . GLU B 1 471 ? 11.797 -22.641 -30.047 1 98.5 471 GLU B O 1
ATOM 7662 N N . GLU B 1 472 ? 11.203 -20.703 -31.094 1 98.5 472 GLU B N 1
ATOM 7663 C CA . GLU B 1 472 ? 12.594 -20.281 -31.281 1 98.5 472 GLU B CA 1
ATOM 7664 C C . GLU B 1 472 ? 13.312 -20.141 -29.953 1 98.5 472 GLU B C 1
ATOM 7666 O O . GLU B 1 472 ? 14.469 -20.562 -29.812 1 98.5 472 GLU B O 1
ATOM 7671 N N . GLY B 1 473 ? 12.688 -19.547 -29.016 1 98.69 473 GLY B N 1
ATOM 7672 C CA . GLY B 1 473 ? 13.273 -19.375 -27.688 1 98.69 473 GLY B CA 1
ATOM 7673 C C . GLY B 1 473 ? 13.586 -20.688 -27 1 98.69 473 GLY B C 1
ATOM 7674 O O . GLY B 1 473 ? 14.648 -20.844 -26.391 1 98.69 473 GLY B O 1
ATOM 7675 N N . ILE B 1 474 ? 12.719 -21.656 -27.094 1 98.69 474 ILE B N 1
ATOM 7676 C CA . ILE B 1 474 ? 12.906 -22.953 -26.453 1 98.69 474 ILE B CA 1
ATOM 7677 C C . ILE B 1 474 ? 13.992 -23.734 -27.172 1 98.69 474 ILE B C 1
ATOM 7679 O O . ILE B 1 474 ? 14.766 -24.469 -26.562 1 98.69 474 ILE B O 1
ATOM 7683 N N . ALA B 1 475 ? 14.047 -23.578 -28.484 1 98.62 475 ALA B N 1
ATOM 7684 C CA . ALA B 1 475 ? 15.141 -24.203 -29.219 1 98.62 475 ALA B CA 1
ATOM 7685 C C . ALA B 1 475 ? 16.5 -23.719 -28.719 1 98.62 475 ALA B C 1
ATOM 7687 O O . ALA B 1 475 ? 17.422 -24.516 -28.531 1 98.62 475 ALA B O 1
ATOM 7688 N N . LEU B 1 476 ? 16.609 -22.438 -28.531 1 98.62 476 LEU B N 1
ATOM 7689 C CA . LEU B 1 476 ? 17.828 -21.859 -27.984 1 98.62 476 LEU B CA 1
ATOM 7690 C C . LEU B 1 476 ? 18.094 -22.344 -26.562 1 98.62 476 LEU B C 1
ATOM 7692 O O . LEU B 1 476 ? 19.234 -22.547 -26.172 1 98.62 476 LEU B O 1
ATOM 7696 N N . LEU B 1 477 ? 17.031 -22.5 -25.828 1 98.56 477 LEU B N 1
ATOM 7697 C CA . LEU B 1 477 ? 17.156 -23.047 -24.484 1 98.56 477 LEU B CA 1
ATOM 7698 C C . LEU B 1 477 ? 17.703 -24.469 -24.516 1 98.56 477 LEU B C 1
ATOM 7700 O O . LEU B 1 477 ? 18.516 -24.859 -23.672 1 98.56 477 LEU B O 1
ATOM 7704 N N . GLY B 1 478 ? 17.188 -25.266 -25.438 1 97.88 478 GLY B N 1
ATOM 7705 C CA . GLY B 1 478 ? 17.734 -26.594 -25.641 1 97.88 478 GLY B CA 1
ATOM 7706 C C . GLY B 1 478 ? 19.234 -26.594 -25.875 1 97.88 478 GLY B C 1
ATOM 7707 O O . GLY B 1 478 ? 19.969 -27.422 -25.328 1 97.88 478 GLY B O 1
ATOM 7708 N N . GLN B 1 479 ? 19.672 -25.641 -26.672 1 97.56 479 GLN B N 1
ATOM 7709 C CA . GLN B 1 479 ? 21.094 -25.5 -26.938 1 97.56 479 GLN B CA 1
ATOM 7710 C C . GLN B 1 479 ? 21.844 -25.109 -25.656 1 97.56 479 GLN B C 1
ATOM 7712 O O . GLN B 1 479 ? 22.953 -25.594 -25.406 1 97.56 479 GLN B O 1
ATOM 7717 N N . ALA B 1 480 ? 21.266 -24.234 -24.938 1 97.62 480 ALA B N 1
ATOM 7718 C CA . ALA B 1 480 ? 21.859 -23.812 -23.672 1 97.62 480 ALA B CA 1
ATOM 7719 C C . ALA B 1 480 ? 22 -25 -22.719 1 97.62 480 ALA B C 1
ATOM 7721 O O . ALA B 1 480 ? 22.984 -25.094 -21.984 1 97.62 480 ALA B O 1
ATOM 7722 N N . CYS B 1 481 ? 21.031 -25.875 -22.688 1 96.69 481 CYS B N 1
ATOM 7723 C CA . CYS B 1 481 ? 21.078 -27.078 -21.859 1 96.69 481 CYS B CA 1
ATOM 7724 C C . CYS B 1 481 ? 22.266 -27.953 -22.25 1 96.69 481 CYS B C 1
ATOM 7726 O O . CYS B 1 481 ? 23.016 -28.422 -21.375 1 96.69 481 CYS B O 1
ATOM 7728 N N . GLN B 1 482 ? 22.438 -28.125 -23.469 1 94.25 482 GLN B N 1
ATOM 7729 C CA . GLN B 1 482 ? 23.547 -28.938 -23.953 1 94.25 482 GLN B CA 1
ATOM 7730 C C . GLN B 1 482 ? 24.891 -28.328 -23.562 1 94.25 482 GLN B C 1
ATOM 7732 O O . GLN B 1 482 ? 25.812 -29.047 -23.156 1 94.25 482 GLN B O 1
ATOM 7737 N N . ALA B 1 483 ? 24.938 -27.047 -23.688 1 93.5 483 ALA B N 1
ATOM 7738 C CA . ALA B 1 483 ? 26.156 -26.328 -23.328 1 93.5 483 ALA B CA 1
ATOM 7739 C C . ALA B 1 483 ? 26.438 -26.453 -21.828 1 93.5 483 ALA B C 1
ATOM 7741 O O . ALA B 1 483 ? 27.609 -26.516 -21.406 1 93.5 483 ALA B O 1
ATOM 7742 N N . SER B 1 484 ? 25.422 -26.406 -21.062 1 91.62 484 SER B N 1
ATOM 7743 C CA . SER B 1 484 ? 25.562 -26.422 -19.609 1 91.62 484 SER B CA 1
ATOM 7744 C C . SER B 1 484 ? 26.094 -27.766 -19.125 1 91.62 484 SER B C 1
ATOM 7746 O O . SER B 1 484 ? 26.734 -27.844 -18.078 1 91.62 484 SER B O 1
ATOM 7748 N N . PHE B 1 485 ? 25.859 -28.844 -19.828 1 88.56 485 PHE B N 1
ATOM 7749 C CA . PHE B 1 485 ? 26.359 -30.172 -19.469 1 88.56 485 PHE B CA 1
ATOM 7750 C C . PHE B 1 485 ? 27.859 -30.266 -19.719 1 88.56 485 PHE B C 1
ATOM 7752 O O . PHE B 1 485 ? 28.547 -31.062 -19.078 1 88.56 485 PHE B O 1
ATOM 7759 N N . ARG B 1 486 ? 28.297 -29.5 -20.609 1 79.06 486 ARG B N 1
ATOM 7760 C CA . ARG B 1 486 ? 29.719 -29.516 -20.938 1 79.06 486 ARG B CA 1
ATOM 7761 C C . ARG B 1 486 ? 30.531 -28.812 -19.844 1 79.06 486 ARG B C 1
ATOM 7763 O O . ARG B 1 486 ? 31.688 -29.188 -19.594 1 79.06 486 ARG B O 1
ATOM 7770 N N . HIS B 1 487 ? 30.016 -27.75 -19.266 1 69.06 487 HIS B N 1
ATOM 7771 C CA . HIS B 1 487 ? 30.719 -27.016 -18.219 1 69.06 487 HIS B CA 1
ATOM 7772 C C . HIS B 1 487 ? 30.703 -27.781 -16.906 1 69.06 487 HIS B C 1
ATOM 7774 O O . HIS B 1 487 ? 31.578 -27.578 -16.062 1 69.06 487 HIS B O 1
ATOM 7780 N N . SER B 1 488 ? 29.734 -28.578 -16.625 1 60.25 488 SER B N 1
ATOM 7781 C CA . SER B 1 488 ? 29.641 -29.344 -15.391 1 60.25 488 SER B CA 1
ATOM 7782 C C . SER B 1 488 ? 30.531 -30.578 -15.438 1 60.25 488 SER B C 1
ATOM 7784 O O . SER B 1 488 ? 30.719 -31.25 -14.422 1 60.25 488 SER B O 1
ATOM 7786 N N . ARG B 1 489 ? 31.203 -30.984 -16.609 1 48.47 489 ARG B N 1
ATOM 7787 C CA . ARG B 1 489 ? 32.219 -32.031 -16.688 1 48.47 489 ARG B CA 1
ATOM 7788 C C . ARG B 1 489 ? 33.625 -31.453 -16.453 1 48.47 489 ARG B C 1
ATOM 7790 O O . ARG B 1 489 ? 33.906 -30.344 -16.906 1 48.47 489 ARG B O 1
#

Nearest PDB structures (foldseek):
  3av7-assembly1_C  TM=9.100E-01  e=1.218E-29  Pyrococcus horikoshii OT3
  1wst-assembly1_A-2  TM=8.834E-01  e=8.077E-29  Thermococcus profundus
  7zla-assembly1_B  TM=7.319E-01  e=5.211E-32  Shouchella clausii
  7zn5-assembly1_A  TM=7.531E-01  e=8.903E-31  Shouchella clausii
  7zla-assembly1_A  TM=8.896E-01  e=1.296E-24  Shouchella clausii

Sequence (978 aa):
MPRTLIEVDRTSTEPLYRQVRRAIEHGIANGLFDPRHRLPSSRELAVDLAISRNTINLAYQELIAEGLVQSHQRSGMFVNPDMIETLASDARATIPRIDWSTRIRRYADVDVPHIEKNLDWHSYPYPFLAGQIDIRSFPARAWVRCLRDALYQPHAYASLQDSVGADDPMLIDMIRQHLLPSRGIEASADEVLITVGSQQGLDLVGRVLLGPEHRVAIENPGYLDARHIFLRTGAQVYGIDVDERGLRPPDTLRGTDLMYLTPSHHHPTNATLGIDRRQHLLQLAAESGTVIVEDDYDSEFRYHGSPSPALKALDSSGDAVYLGTFSKFLAPGLRLGYLVGPADLVRELRNARRYVLRHPPGHQQRALAMLIDSGEYHRALRHHRSQMKHKWERLCEAVDKYLPWPQESYPPGGVSLWMTGPENLDCRVLVREAEARGVLIERGDIFYTQPVPPRNNFRIGYGAIPLRSIEEGIALLGQACQASFRHSRMPRTLIEVDRTSTEPLYRQVRRAIEHGIANGLFDPRHRLPSSRELAVDLAISRNTINLAYQELIAEGLVQSHQRSGMFVNPDMIETLASDARATIPRIDWSTRIRRYADVDVPHIEKNLDWHSYPYPFLAGQIDIRSFPARAWVRCLRDALYQPHAYASLQDSVGADDPMLIDMIRQHLLPSRGIEASADEVLITVGSQQGLDLVGRVLLGPEHRVAIENPGYLDARHIFLRTGAQVYGIDVDERGLRPPDTLRGTDLMYLTPSHHHPTNATLGIDRRQHLLQLAAESGTVIVEDDYDSEFRYHGSPSPALKALDSSGDAVYLGTFSKFLAPGLRLGYLVGPADLVRELRNARRYVLRHPPGHQQRALAMLIDSGEYHRALRHHRSQMKHKWERLCEAVDKYLPWPQESYPPGGVSLWMTGPENLDCRVLVREAEARGVLIERGDIFYTQPVPPRNNFRIGYGAIPLRSIEEGIALLGQACQASFRHSR

Radius of gyration: 30.51 Å; Cα contacts (8 Å, |Δi|>4): 1954; chains: 2; bounding box: 74×90×66 Å

Solvent-accessible surface area (backbone atoms only — not comparable to full-atom values): 50212 Å² total; per-residue (Å²): 122,83,70,73,67,48,66,69,56,87,82,46,92,56,55,60,31,56,35,45,30,49,33,49,47,49,29,41,31,54,48,52,47,50,51,89,42,67,47,78,47,46,64,56,47,16,61,74,59,70,45,59,44,66,40,40,43,51,16,52,50,50,34,36,73,73,47,47,30,40,79,43,91,100,70,46,37,23,42,27,66,82,37,32,58,57,34,40,68,57,46,74,78,48,56,65,60,62,64,56,85,72,53,44,62,84,58,77,44,75,86,53,84,74,95,80,74,68,89,63,43,86,76,39,84,27,30,20,36,63,78,37,61,41,73,87,72,42,62,57,70,64,51,44,50,25,46,49,55,23,67,33,85,93,36,24,62,67,14,34,36,60,56,60,51,54,69,56,64,62,31,50,49,42,41,45,60,70,48,32,32,60,37,55,34,72,65,58,73,64,18,52,42,72,27,40,16,43,50,24,46,54,33,44,51,31,66,40,59,44,31,65,87,34,28,34,39,32,42,25,54,14,55,53,66,60,51,46,36,44,26,59,42,46,23,46,74,47,67,36,51,51,51,83,53,16,64,55,79,68,96,66,39,70,82,30,48,32,37,48,44,30,49,62,44,22,45,68,64,17,19,38,43,39,70,68,53,48,52,49,48,51,50,38,23,54,73,43,50,26,38,41,36,39,45,48,60,51,63,81,36,60,69,47,81,77,80,76,71,39,65,57,44,70,41,59,35,45,60,38,31,36,32,34,46,45,24,77,76,62,30,37,7,61,29,35,19,30,35,38,35,38,46,73,56,35,51,50,43,38,56,51,36,32,48,37,38,27,42,60,38,22,40,59,42,43,16,50,22,46,31,50,72,71,43,55,44,60,52,48,48,54,52,50,40,52,52,50,41,53,36,49,53,50,43,54,52,28,45,62,71,35,36,93,59,88,73,77,87,74,60,46,34,47,60,47,44,55,44,74,57,58,85,79,39,48,25,72,56,31,41,53,45,18,43,77,72,39,25,42,55,39,66,36,36,71,32,36,80,52,94,80,45,68,35,25,25,31,35,42,11,54,43,37,38,54,69,85,45,44,49,62,37,34,44,51,41,22,51,19,49,58,53,41,56,57,69,73,101,124,81,67,73,67,47,64,67,57,86,84,45,90,57,56,61,31,55,37,43,30,48,34,50,48,49,28,41,32,53,47,51,48,49,49,89,40,64,48,78,47,46,65,55,46,17,62,75,60,69,45,58,45,65,39,40,44,49,16,50,50,51,34,36,73,72,46,47,29,38,78,44,89,100,68,46,38,22,43,28,65,82,37,33,59,57,33,41,68,58,44,74,77,46,56,65,60,63,65,59,85,73,54,44,61,82,58,78,44,75,86,53,82,75,93,80,74,69,88,64,43,85,77,40,84,26,31,19,38,64,78,36,60,41,72,86,70,42,61,58,70,62,51,44,51,26,46,50,53,22,66,33,86,91,35,24,61,68,13,36,37,60,55,59,51,54,67,56,65,62,32,49,49,43,40,46,56,70,49,31,33,61,36,56,33,72,65,58,72,64,18,53,43,72,27,38,16,44,49,23,46,54,32,44,52,30,67,40,59,44,32,64,89,35,30,36,39,33,44,27,54,15,55,52,67,60,52,45,37,43,26,59,42,45,23,46,73,47,68,36,50,51,52,83,51,16,65,57,78,67,97,65,39,70,83,30,48,31,36,48,43,32,47,63,44,21,45,69,63,18,20,38,44,40,70,69,55,48,53,50,48,51,51,39,22,54,74,43,48,27,38,42,36,38,44,47,60,52,63,79,36,59,70,48,81,78,79,75,71,40,65,58,43,71,41,60,34,47,61,38,30,35,30,35,46,46,23,74,74,63,29,37,6,60,29,36,20,31,34,38,33,39,44,73,57,36,51,51,42,39,56,52,36,30,49,38,38,28,42,61,38,22,39,58,42,45,15,48,23,47,32,52,72,71,43,54,45,59,54,48,48,53,52,49,41,53,53,50,41,52,35,49,54,49,44,54,52,28,45,65,70,35,37,93,58,86,72,78,87,75,57,47,32,47,62,48,44,55,45,75,58,58,87,78,38,47,25,73,56,30,41,54,46,17,42,76,70,39,26,40,54,40,66,37,39,71,31,36,78,52,92,79,44,68,36,24,27,31,34,43,11,52,43,38,38,55,69,86,43,44,48,64,36,35,43,50,41,21,51,18,50,58,52,40,57,58,69,72,101

Secondary structure (DSSP, 8-state):
---------TTSSS-HHHHHHHHHHHHHHTT-S-TTSBPPPHHHHHHHHT--HHHHHHHHHHHHHTTSEEEETTTEEEE-HHHHHHHHHTS------S-HHHHSPPPTTTTS------TTGGGSSEE--TT---GGGS-HHHHHHHHHHTTSTTTHHHHHS--TTPPPHHHHHHIIIIIGGGGT----GGGEEEESHHHHHHHHHHHHH--TT-EEEEEES--HHHHHHHHTTT-EEEEEEEETTEE---S--TT-SEEEE--SS-TTT-PPPPHHHHHHHHHHHHHHTPEEEEE-TTTT-B-SSPPPPPHHHH-SSS--EEEEESTTTT-GGG--EEEE--HHHHHHHHHHHHHHHSSS-HHHHHHHHHHHHTTHHHHHHHHHHHHHHHHHHHHHHHHHHHSSS---PPPSB-SEEEEE--TT--HHHHHHHHHTTTEE-EESGGG--SSS---SEEEEE-SSS-GGGHHHHHHHHHHHHHHHHHHT-/---------TTSSS-HHHHHHHHHHHHHHTT-S-TTSBPPPHHHHHHHHT--HHHHHHHHHHHHHTTSEEEETTTEEEE-HHHHHHHHHSS------S-HHHHSPPPTTTTS------TTGGGSSEE--TT---GGGS-HHHHHHHHHHTTSTTTHHHHHS--TTPPPHHHHHHIIIIIGGGGT----GGGEEEESHHHHHHHHHHHHH--TT-EEEEEES--HHHHHHHHTTT-EEEEEEEETTEE---S--TT--EEEE--SS-TTT-PPPPHHHHHHHHHHHHHHTPEEEEE-TTTT-B-SSPPPPPHHHH-SSS--EEEEESTTTT-GGG--EEEE--HHHHHHHHHHHHHHHSSS-HHHHHHHHHHHHTTHHHHHHHHHHHHHHHHHHHHHHHHHHHSSS---PPPSB-SEEEEE--TT--HHHHHHHHHTTTEE-EESGGG--SSS---SEEEEE-SSS-GGGHHHHHHHHHHHHHHHHHHT-

InterPro domains:
  IPR000524 Transcription regulator HTH, GntR [PF00392] (16-79)
  IPR000524 Transcription regulator HTH, GntR [PR00035] (39-53)
  IPR000524 Transcription regulator HTH, GntR [PR00035] (53-69)
  IPR000524 Transcription regulator HTH, GntR [PS50949] (14-82)
  IPR000524 Transcription regulator HTH, GntR [SM00345] (20-79)
  IPR000524 Transcription regulator HTH, GntR [cd07377] (15-80)
  IPR004839 Aminotransferase, class I/classII, large domain [PF00155] (171-464)
  IPR015421 Pyridoxal phosphate-dependent transferase, major domain [G3DSA:3.40.640.10] (114-475)
  IPR015424 Pyridoxal phosphate-dependent transferase [SSF53383] (116-482)
  IPR036388 Winged helix-like DNA-binding domain superfamily [G3DSA:1.10.10.10] (3-80)
  IPR036390 Winged helix DNA-binding domain superfamily [SSF46785] (9-91)
  IPR051446 HTH-type transcriptional regulator with aminotransferase domain [PTHR46577] (6-483)

Foldseek 3Di:
DPLQPQAADPPDPDDRLVSLLVSVLVCLLVVVFPQVDADDALVRNCVSHVHDSVSPVSSLVVCVVVVQWDQDPPRHIGGRPVCNVVSPVPPPPDDDPDPVVVVDDDFQCPPADDDDDDPVLVVFQAEQDPLAFALVLAPVVLLVVLLVPCCDPPNNCLQDDQPLLDARVLLLVLCQPPPQVVQLDHADSLQKAKFLALLLVLLLCLQVQHALQAEEEEAFLADRSSVVSNRRRNHHYDYAYADLQGGDDDPACARHAEYEAAALQTVPAGRHHDPVNLVVNLVRCVVRVYEYEYEPEPQLQFADDDRDHDSCSVRPPQAYKYKYGPPRQNHVVLRIIMMGGDSVSSVVSSVVVSVVPRGDRSSSSSSVSVCSVVCVSVVSSVVLSVQQNLLVVLLVVLLCVQAPDHDDDFRRTDQKHKDFDDQLDAQVQLQVLLVVVSHHWAFDQSSGPDPDGRRRMTMGGRRHHDSVCNNVSSNSSSVSRVVRSVVSD/DPLQPQAADPPDPDDRLVSNLVSVLVCLLVVVFPQVDADDALVRNCVSHVHDSVSPVSSLVVCVVVVQWDQDPPRHIGGRPVCNVVSPVVPPPDDDPDPVVVVDDDFQCPPADDDDDDPVLVVFQAEQDPLAFALVLAPVVLLVVLLVPCCDPPNNCLQDDQPLLDARVLLLVLCQPPPQVVQLDHADSLQKAKFLALLLVLLLCLQVQHALQAEEEEAFLADRSSVVSNRRRNHHYDYAYADLQGGDDDPACARHAEYEAAALQTPPAGRHHDPVNLVVNLVRCVVRVYEYEYEPEPQLQFADDDRDHDSCSVRPPQAYKYKYGPPRQNHVVLRIIMMGGDSVSSVVSSVVVSVVPRGDRSSSSSSVSVCSVVCVSVVSSVVLSVQQNLLVVLLVVLLCVAAPDHDDDFRRTDQKHKDFDDQLFAQVQLQVLLVVVSHHWAFDQSSGPDPDGRGRMTMGGRRHHDSVCNNVSSNSSSVSRVVRSVVSD

Organism: NCBI:txid1990687